Protein 6IXW (pdb70)

Solvent-accessible surface area: 46105 Å² total; per-residue (Å²): 208,107,89,16,5,0,0,0,6,24,15,37,7,60,0,19,0,4,7,62,94,109,99,96,9,52,5,24,0,0,11,9,88,16,126,118,94,144,181,131,98,46,38,61,26,0,4,0,39,15,56,27,100,180,175,69,100,93,53,13,3,0,0,35,1,0,27,88,37,128,77,41,14,37,10,30,124,10,124,78,113,22,60,16,87,39,0,72,7,0,1,1,0,0,0,1,13,2,18,35,116,122,55,72,148,74,16,107,18,2,0,0,2,5,12,21,26,94,24,24,161,166,29,92,115,36,6,18,67,7,0,103,92,7,91,30,30,0,73,2,55,65,53,147,52,49,36,104,1,98,7,91,98,86,17,8,23,17,49,45,16,1,26,6,1,5,74,4,99,115,3,16,67,58,84,50,12,60,68,113,104,24,15,4,0,0,1,14,0,20,26,36,24,0,3,0,0,0,13,121,4,53,135,98,81,102,47,66,76,34,130,142,12,6,16,7,9,94,53,27,0,22,25,47,1,28,45,70,0,15,109,16,1,34,100,55,24,194,104,79,16,151,14,63,21,50,51,10,20,36,0,8,115,86,0,24,10,28,28,158,32,81,35,19,62,11,78,166,50,0,64,139,10,38,42,66,4,0,19,58,0,1,52,98,0,51,64,58,2,52,137,65,36,135,46,9,43,5,0,1,0,0,6,21,2,0,94,57,0,55,82,29,0,55,8,8,41,44,93,45,11,75,56,3,112,56,16,34,18,0,6,0,14,0,4,6,43,49,2,109,151,164,174,58,10,5,1,0,0,9,23,16,30,9,59,0,17,0,6,3,60,92,112,106,98,7,54,4,24,0,0,10,8,86,17,132,120,100,149,160,124,98,45,36,64,34,0,2,0,39,17,59,28,119,187,173,70,84,92,47,20,2,0,0,36,0,0,22,76,37,127,70,44,10,46,8,39,131,18,100,73,100,17,62,15,81,40,0,85,6,0,0,1,0,0,1,2,14,2,17,29,118,128,29,75,145,121,32,71,16,0,1,0,3,3,15,18,22,84,15,16,149,144,26,91,119,34,4,12,62,10,0,118,106,9,111,38,47,0,82,1,39,60,65,149,48,58,34,93,1,96,13,82,102,100,14,6,14,23,53,47,14,2,40,10,2,0,30,0,150,115,5,7,90,36,92,47,10,42,70,125,97,24,24,0,0,1,0,16,0,20,23,36,22,0,2,0,1,0,20,78,0,49,155,94,82,99,59,55,74,45,124,149,19,3,22,7,13,92,66,23,0,25,21,44,1,26,52,65,0,14,133,15,0,38,126,76,15,228,86,43,26,132,7,69,26,43,51,8,22,40,0,12,105,85,0,32,8,24,30,138,29,57,34,16,65,6,80,170,55,0,68,138,10,32,47,65,3,0,20,50,0,0,59,102,0,53,64,53,3,47,136,56,39,136,52,7,39,8,0,0,0,0,5,22,1,0,97,55,0,50,87,26,0,35,5,14,49,38,92,59,12,78,63,4,101,47,14,34,18,0,5,0,13,1,6,9,54,66,0,105,150,130,148,77,10,6,0,0,0,7,25,19,40,12,66,0,20,0,1,4,57,96,98,107,94,11,53,3,21,1,0,10,8,83,18,127,131,95,153,163,120,91,50,35,62,26,0,4,0,41,10,60,26,114,185,180,78,86,91,54,17,2,0,0,38,2,0,24,86,30,125,66,44,13,34,9,40,121,21,63,118,95,28,76,4,94,30,0,49,6,0,2,1,0,0,0,2,14,2,18,45,122,130,44,70,154,101,19,87,13,1,0,0,4,6,14,18,21,80,24,19,147,143,46,95,125,43,5,20,66,8,0,92,91,2,109,20,37,0,82,0,44,71,63,151,53,54,40,114,1,88,9,102,98,84,12,10,20,22,43,40,18,1,33,12,1,3,55,0,130,104,3,17,105,47,77,71,15,44,93,101,117,22,22,3,0,0,0,13,0,22,24,23,31,0,1,0,0,0,11,108,7,45,126,97,103,93,57,64,76,26,114,148,15,6,15,6,12,90,46,41,0,23,21,45,1,27,39,66,0,18,115,18,2,27,116,84,25,242,118,44,20,154,18,58,12,46,54,8,21,26,0,7,102,48,0,27,10,28,26,153,31,87,33,26,59,15,89,162,48,0,65,140,10,35,48,67,3,0,23,53,0,0,53,97,0,52,64,52,2,51,134,65,40,128,53,8,37,15,0,0,0,0,6,25,2,0,86,62,0,50,88,33,0,56,11,10,41,48,103,52,7,69,62,3,101,46,14,40,19,0,7,0,6,0,6,8,52,50,0,104,138,121

Sequence (1024 aa):
MNKYTIAIDLGYGQIKGINQDNKRVIFPSIISSGKDRSDDNIVDNIHVKILDEYFNEKEYFVGELAKRQPSNSSFINRDNKINSEENKVLLATALGLLIPNDLPNDTKIHIVTGLPLEHFIKQKQALNDMLKDFEHTIKFVDHNFSRNIKFEESNITLFPQGAGAIFSKINNDISSLLIKETFIGLIDVGFKTTDIVVFRINKDKEPVFEQEMSATLDGLGMINIYNTMDKAFTDNSRDGSKLNTEQLMLLCEEGKIFFKGDYIDLKKDLIKARKTLSTNIINKADGLWGDDKNSFNSIMIAGGGGKVLYNHLKLIEPNMCQLIDNPEFANAIGYLEFGKQFNKYTIAIDLGYGQIKGINQDNKRVIFPSIISSGKDRSDDNIVDNIHVKILDEYFNEKEYFVGELAKRQPSNSSFINRDNKINSEENKVLLATALGLLIPNDLPNDTKIHIVTGLPLEHFIKQKQALNDMLKDFEHTIKFVDHNFSRNIKFEESNITLFPQGAGAIFSKINNDISSLLIKETFIGLIDVGFKTTDIVVFRINKDKEPVFEQEMSATLDGLGMINIYNTMDKAFTDNSRDGSKLNTEQLMLLCEEGKIFFKGDYIDLKKDLIKARKTLSTNIINKADGLWGDDKNSFNSIMIAGGGGKVLYNHLKLIEPNMCQLIDNPEFANAIGYLEFGKQFNKYTIAIDLGYGQIKGINQDNKRVIFPSIISSGKDRSDDNIVDNIHVKILDEYFNEKEYFVGELAKRQPSNSSFINRDNKINSEENKVLLATALGLLIPNDLPNDTKIHIVTGLPLEHFIKQKQALNDMLKDFEHTIKFVDHNFSRNIKFEESNITLFPQGAGAIFSKINNDISSLLIKETFIGLIDVGFKTTDIVVFRINKDKEPVFEQEMSATLDGLGMINIYNTMDKAFTDNSRDGSKLNTEQLMLLCEEGKIFFKGDYIDLKKDLIKARKTLSTNIINKADGLWGDDKNSFNSIMIAGGGGKVLYNHLKLIEPNMCQLIDNPEFANAIGYLEFGKQF

CATH classification: 3.30.420.40

Nearest PDB structures (foldseek):
  6ixw-assembly3_A  TM=9.991E-01  e=2.383E-67  Clostridium botulinum Prevot_594
  6izr-assembly1_b  TM=9.748E-01  e=3.249E-60  Clostridium botulinum Prevot_594
  2fsj-assembly1_A  TM=8.139E-01  e=1.173E-21  Thermoplasma acidophilum DSM 1728
  2fsk-assembly2_B  TM=7.586E-01  e=2.692E-21  Thermoplasma acidophilum DSM 1728
  2fsk-assembly1_A  TM=7.732E-01  e=7.828E-21  Thermoplasma acidophilum DSM 1728

Radius of gyration: 34.46 Å; Cα contacts (8 Å, |Δi|>4): 2131; chains: 3; bounding box: 95×96×55 Å

B-factor: mean 60.31, std 29.36, range [3.42, 192.89]

Foldseek 3Di:
DAEWEKFWEDALFKIWIATPVGDIDIFGLKKAFADDPVVPDVQLVQWKWKQAPVRDTTTMDGGNVQLPDPDMQDSLPHPDDLDDPSCVVSVVVRVFVHDDDDDDPPYYYQYFYEDAAVCGVVCVVVNLVNLQRQFMKMGRPVPPDIHTRHDDRVSYYYDHFDPLLVVDVPLDPLVQQQDAQFKEWEWEAGAQKIWIWMWTQHRVSDTHTDVQLIDIGRHFHNSQLLVQVQVVVCVVVVPNDGDRSSQSVVCLVQNWDCDPNDTGHPNVSSVVSLLVSLVVSLVSNCVRQPVSVVRHQEHEYAAPSCVVNVVNNCVSPPVHYYYGPHRRCSRSSSSNVVSVVD/DAWEKEWEDALFKIWIATPVRDIDMFGLKKAADDDPVVDDVQLVFWKWKADPVRDIGTMDGGNVQLPDPDMQDRLPHDPDCQDPSNVVSVQSRVVVHVDPPDPLVHHYAYFYEDEAVVGVVCVVVNLVSLQPQFMKMGRVVPPDIHTHHDDSVRYHYDHFDPLLACFVPQDPNVVQQDAFFKEWEWAAEQQKIWTWMWTAHNVRDTDTPPQLIDIGGRAHNVLLLVQLQVVVLVVDPVSDGDRSSQSVVCQPQNWDDDDNDTGHGNVVNVVSLLVSLVVSLVSSPVSCDVSVVRHQEYEYAHPSCVVNVVNNCVSPPVHYYYGPHRNCSRSSSSCVVVVVD/DEWEKEWEDDLAKTWIATLVRDIDIFGLKKAAADDDPVDDCQLVQWKWKQDPVRDTGTMDGGNVQLPDQDMCASLPHDPDLQDPSVLVSVQSRCFVHDDQDDPPVYAYAYEYEDAQVCGVVCVVVNLVSLQPDWIKMGRPVPPGIDTDHDHSVRYDYDHFDPLLLCDPVQHVNVVQQDAQFKEWEWQAEAQKIWIWMWHQHPVSDTHTDPQLIDMGRGQHNVQLLVQLQVVVLVVDPVSDGDGRSQSVVCLVQVWGCDPNDIGHRNVSSVVSLLVSLVVSLVSNCVRQPVSVVRHQAYEYAHPSCVVNVVNNCVSPVVHYDYTDHRHCSRSSSSNVVSVVD

Structure (mmCIF, N/CA/C/O backbone):
data_6IXW
#
_entry.id   6IXW
#
_cell.length_a   164.153
_cell.length_b   93.922
_cell.length_c   114.699
_cell.angle_alpha   90.000
_cell.angle_beta   131.550
_cell.angle_gamma   90.000
#
_symmetry.space_group_name_H-M   'C 1 2 1'
#
loop_
_entity.id
_entity.type
_entity.pdbx_description
1 polymer 'pCBH ParM'
2 non-polymer "ADENOSINE-5'-DIPHOSPHATE"
3 non-polymer 'MAGNESIUM ION'
#
loop_
_atom_site.group_PDB
_atom_site.id
_atom_site.type_symbol
_atom_site.label_atom_id
_atom_site.label_alt_id
_atom_site.label_comp_id
_atom_site.label_asym_id
_atom_site.label_entity_id
_atom_site.label_seq_id
_atom_site.pdbx_PDB_ins_code
_atom_site.Cartn_x
_atom_site.Cartn_y
_atom_site.Cartn_z
_atom_site.occupancy
_atom_site.B_iso_or_equiv
_atom_site.auth_seq_id
_atom_site.auth_comp_id
_atom_site.auth_asym_id
_atom_site.auth_atom_id
_atom_site.pdbx_PDB_model_num
ATOM 1 N N . MET A 1 3 ? -42.447 18.263 -6.285 1.00 113.11 1 MET C N 1
ATOM 2 C CA . MET A 1 3 ? -42.463 19.034 -5.045 1.00 121.83 1 MET C CA 1
ATOM 3 C C . MET A 1 3 ? -41.262 18.672 -4.162 1.00 128.80 1 MET C C 1
ATOM 4 O O . MET A 1 3 ? -41.401 17.916 -3.198 1.00 111.57 1 MET C O 1
ATOM 9 N N . ASN A 1 4 ? -40.088 19.213 -4.488 1.00 112.82 2 ASN C N 1
ATOM 10 C CA . ASN A 1 4 ? -38.873 18.874 -3.760 1.00 78.95 2 ASN C CA 1
ATOM 11 C C . ASN A 1 4 ? -38.934 19.421 -2.331 1.00 85.90 2 ASN C C 1
ATOM 12 O O . ASN A 1 4 ? -39.888 20.106 -1.937 1.00 84.97 2 ASN C O 1
ATOM 17 N N . LYS A 1 5 ? -37.895 19.106 -1.547 1.00 85.68 3 LYS C N 1
ATOM 18 C CA . LYS A 1 5 ? -37.739 19.651 -0.200 1.00 59.65 3 LYS C CA 1
ATOM 19 C C . LYS A 1 5 ? -36.271 19.769 0.177 1.00 79.30 3 LYS C C 1
ATOM 20 O O . LYS A 1 5 ? -35.470 18.874 -0.111 1.00 44.75 3 LYS C O 1
ATOM 26 N N . TYR A 1 6 ? -35.947 20.869 0.859 1.00 79.55 4 TYR C N 1
ATOM 27 C CA . TYR A 1 6 ? -34.588 21.211 1.261 1.00 62.43 4 TYR C CA 1
ATOM 28 C C . TYR A 1 6 ? -34.371 20.796 2.707 1.00 70.76 4 TYR C C 1
ATOM 29 O O . TYR A 1 6 ? -35.208 21.082 3.570 1.00 92.37 4 TYR C O 1
ATOM 38 N N . THR A 1 7 ? -33.249 20.140 2.976 1.00 41.38 5 THR C N 1
ATOM 39 C CA . THR A 1 7 ? -33.038 19.496 4.265 1.00 45.88 5 THR C CA 1
ATOM 40 C C . THR A 1 7 ? -31.922 20.214 5.027 1.00 48.54 5 THR C C 1
ATOM 41 O O . THR A 1 7 ? -30.792 20.346 4.535 1.00 42.12 5 THR C O 1
ATOM 45 N N . ILE A 1 8 ? -32.265 20.700 6.217 1.00 47.78 6 ILE C N 1
ATOM 46 C CA . ILE A 1 8 ? -31.349 21.361 7.140 1.00 39.20 6 ILE C CA 1
ATOM 47 C C . ILE A 1 8 ? -31.342 20.531 8.411 1.00 46.28 6 ILE C C 1
ATOM 48 O O . ILE A 1 8 ? -32.391 20.353 9.052 1.00 43.52 6 ILE C O 1
ATOM 53 N N . ALA A 1 9 ? -30.177 20.028 8.781 1.00 61.55 7 ALA C N 1
ATOM 54 C CA . ALA A 1 9 ? -30.029 19.251 10.003 1.00 43.85 7 ALA C CA 1
ATOM 55 C C . ALA A 1 9 ? -29.499 20.158 11.099 1.00 38.49 7 ALA C C 1
ATOM 56 O O . ALA A 1 9 ? -28.459 20.794 10.919 1.00 36.52 7 ALA C O 1
ATOM 58 N N . ILE A 1 10 ? -30.189 20.201 12.235 1.00 42.67 8 ILE C N 1
ATOM 59 C CA . ILE A 1 10 ? -29.816 21.077 13.339 1.00 29.83 8 ILE C CA 1
ATOM 60 C C . ILE A 1 10 ? -29.794 20.287 14.667 1.00 44.56 8 ILE C C 1
ATOM 61 O O . ILE A 1 10 ? -30.829 19.768 15.109 1.00 28.71 8 ILE C O 1
ATOM 66 N N . ASP A 1 11 ? -28.602 20.176 15.284 1.00 41.84 9 ASP C N 1
ATOM 67 C CA . ASP A 1 11 ? -28.377 19.563 16.606 1.00 19.97 9 ASP C CA 1
ATOM 68 C C . ASP A 1 11 ? -28.517 20.613 17.695 1.00 32.61 9 ASP C C 1
ATOM 69 O O . ASP A 1 11 ? -27.670 21.503 17.793 1.00 38.78 9 ASP C O 1
ATOM 74 N N . LEU A 1 12 ? -29.521 20.521 18.558 1.00 44.38 10 LEU C N 1
ATOM 75 C CA . LEU A 1 12 ? -29.652 21.609 19.521 1.00 29.97 10 LEU C CA 1
ATOM 76 C C . LEU A 1 12 ? -29.050 21.199 20.853 1.00 41.89 10 LEU C C 1
ATOM 77 O O . LEU A 1 12 ? -29.438 20.179 21.434 1.00 88.24 10 LEU C O 1
ATOM 82 N N . GLY A 1 13 ? -28.117 22.016 21.341 1.00 48.95 11 GLY C N 1
ATOM 83 C CA . GLY A 1 13 ? -27.410 21.712 22.561 1.00 36.53 11 GLY C CA 1
ATOM 84 C C . GLY A 1 13 ? -27.573 22.832 23.579 1.00 51.22 11 GLY C C 1
ATOM 85 O O . GLY A 1 13 ? -27.888 23.979 23.235 1.00 49.88 11 GLY C O 1
ATOM 86 N N . TYR A 1 14 ? -27.382 22.460 24.849 1.00 19.85 12 TYR C N 1
ATOM 87 C CA . TYR A 1 14 ? -27.339 23.463 25.913 1.00 43.48 12 TYR C CA 1
ATOM 88 C C . TYR A 1 14 ? -25.967 24.090 26.010 1.00 41.20 12 TYR C C 1
ATOM 89 O O . TYR A 1 14 ? -25.781 25.015 26.804 1.00 47.08 12 TYR C O 1
ATOM 98 N N . GLY A 1 15 ? -25.039 23.640 25.164 1.00 36.09 13 GLY C N 1
ATOM 99 C CA . GLY A 1 15 ? -23.704 24.184 25.088 1.00 32.42 13 GLY C CA 1
ATOM 100 C C . GLY A 1 15 ? -23.356 24.805 23.746 1.00 41.28 13 GLY C C 1
ATOM 101 O O . GLY A 1 15 ? -22.797 25.902 23.713 1.00 41.75 13 GLY C O 1
ATOM 102 N N . GLN A 1 16 ? -23.668 24.134 22.634 1.00 39.12 14 GLN C N 1
ATOM 103 C CA . GLN A 1 16 ? -23.315 24.619 21.301 1.00 22.67 14 GLN C CA 1
ATOM 104 C C . GLN A 1 16 ? -24.427 24.215 20.336 1.00 35.21 14 GLN C C 1
ATOM 105 O O . GLN A 1 16 ? -24.801 23.036 20.296 1.00 55.15 14 GLN C O 1
ATOM 111 N N . ILE A 1 17 ? -24.971 25.171 19.573 1.00 41.85 15 ILE C N 1
ATOM 112 C CA . ILE A 1 17 ? -25.857 24.828 18.457 1.00 34.28 15 ILE C CA 1
ATOM 113 C C . ILE A 1 17 ? -25.017 24.419 17.253 1.00 28.20 15 ILE C C 1
ATOM 114 O O . ILE A 1 17 ? -24.092 25.135 16.846 1.00 33.87 15 ILE C O 1
ATOM 119 N N . LYS A 1 18 ? -25.335 23.271 16.675 1.00 29.40 16 LYS C N 1
ATOM 120 C CA . LYS A 1 18 ? -24.635 22.769 15.510 1.00 30.29 16 LYS C CA 1
ATOM 121 C C . LYS A 1 18 ? -25.628 22.568 14.382 1.00 39.49 16 LYS C C 1
ATOM 122 O O . LYS A 1 18 ? -26.783 22.184 14.608 1.00 26.75 16 LYS C O 1
ATOM 128 N N . GLY A 1 19 ? -25.187 22.862 13.166 1.00 41.22 17 GLY C N 1
ATOM 129 C CA . GLY A 1 19 ? -26.118 22.914 12.058 1.00 23.16 17 GLY C CA 1
ATOM 130 C C . GLY A 1 19 ? -25.438 22.649 10.745 1.00 36.26 17 GLY C C 1
ATOM 131 O O . GLY A 1 19 ? -24.267 22.988 10.554 1.00 44.98 17 GLY C O 1
ATOM 132 N N . ILE A 1 20 ? -26.186 22.042 9.825 1.00 37.81 18 ILE C N 1
ATOM 133 C CA . ILE A 1 20 ? -25.675 21.715 8.502 1.00 36.97 18 ILE C CA 1
ATOM 134 C C . ILE A 1 20 ? -26.848 21.397 7.596 1.00 43.64 18 ILE C C 1
ATOM 135 O O . ILE A 1 20 ? -27.737 20.623 7.965 1.00 37.87 18 ILE C O 1
ATOM 140 N N . ASN A 1 21 ? -26.871 22.012 6.421 1.00 46.28 19 ASN C N 1
ATOM 141 C CA . ASN A 1 21 ? -27.895 21.750 5.428 1.00 42.94 19 ASN C CA 1
ATOM 142 C C . ASN A 1 21 ? -27.326 20.754 4.426 1.00 48.22 19 ASN C C 1
ATOM 143 O O . ASN A 1 21 ? -26.139 20.403 4.468 1.00 48.30 19 ASN C O 1
ATOM 148 N N . GLN A 1 22 ? -28.177 20.334 3.482 1.00 50.63 20 GLN C N 1
ATOM 149 C CA . GLN A 1 22 ? -27.865 19.300 2.497 1.00 49.36 20 GLN C CA 1
ATOM 150 C C . GLN A 1 22 ? -26.823 19.728 1.465 1.00 51.74 20 GLN C C 1
ATOM 151 O O . GLN A 1 22 ? -26.472 18.926 0.595 1.00 69.53 20 GLN C O 1
ATOM 157 N N . ASP A 1 23 ? -26.326 20.959 1.526 1.00 68.51 21 ASP C N 1
ATOM 158 C CA . ASP A 1 23 ? -25.228 21.413 0.684 1.00 46.68 21 ASP C CA 1
ATOM 159 C C . ASP A 1 23 ? -23.895 21.366 1.437 1.00 48.03 21 ASP C C 1
ATOM 160 O O . ASP A 1 23 ? -22.914 21.990 1.007 1.00 67.25 21 ASP C O 1
ATOM 165 N N . ASN A 1 24 ? -23.865 20.646 2.565 1.00 57.36 22 ASN C N 1
ATOM 166 C CA . ASN A 1 24 ? -22.685 20.471 3.429 1.00 47.21 22 ASN C CA 1
ATOM 167 C C . ASN A 1 24 ? -22.069 21.803 3.837 1.00 44.20 22 ASN C C 1
ATOM 168 O O . ASN A 1 24 ? -20.852 21.990 3.810 1.00 59.87 22 ASN C O 1
ATOM 173 N N . LYS A 1 25 ? -22.934 22.724 4.240 1.00 44.58 23 LYS C N 1
ATOM 174 C CA . LYS A 1 25 ? -22.540 23.994 4.834 1.00 50.21 23 LYS C CA 1
ATOM 175 C C . LYS A 1 25 ? -22.889 23.939 6.313 1.00 37.82 23 LYS C C 1
ATOM 176 O O . LYS A 1 25 ? -24.064 23.796 6.679 1.00 46.47 23 LYS C O 1
ATOM 182 N N . ARG A 1 26 ? -21.873 24.036 7.158 1.00 39.58 24 ARG C N 1
ATOM 183 C CA . ARG A 1 26 ? -22.072 23.777 8.567 1.00 30.62 24 ARG C CA 1
ATOM 184 C C . ARG A 1 26 ? -21.856 25.068 9.346 1.00 39.51 24 ARG C C 1
ATOM 185 O O . ARG A 1 26 ? -20.982 25.867 9.004 1.00 48.35 24 ARG C O 1
ATOM 193 N N . VAL A 1 27 ? -22.669 25.294 10.371 1.00 20.79 25 VAL C N 1
ATOM 194 C CA . VAL A 1 27 ? -22.376 26.346 11.333 1.00 46.07 25 VAL C CA 1
ATOM 195 C C . VAL A 1 27 ? -22.417 25.785 12.747 1.00 36.06 25 VAL C C 1
ATOM 196 O O . VAL A 1 27 ? -23.135 24.821 13.044 1.00 28.82 25 VAL C O 1
ATOM 200 N N . ILE A 1 28 ? -21.631 26.401 13.623 1.00 28.77 26 ILE C N 1
ATOM 201 C CA . ILE A 1 28 ? -21.623 26.048 15.032 1.00 25.38 26 ILE C CA 1
ATOM 202 C C . ILE A 1 28 ? -21.295 27.306 15.819 1.00 14.31 26 ILE C C 1
ATOM 203 O O . ILE A 1 28 ? -20.434 28.095 15.423 1.00 45.35 26 ILE C O 1
ATOM 208 N N . PHE A 1 29 ? -21.984 27.477 16.948 1.00 18.38 27 PHE C N 1
ATOM 209 C CA . PHE A 1 29 ? -21.878 28.667 17.780 1.00 26.64 27 PHE C CA 1
ATOM 210 C C . PHE A 1 29 ? -22.364 28.355 19.203 1.00 33.98 27 PHE C C 1
ATOM 211 O O . PHE A 1 29 ? -23.130 27.403 19.406 1.00 27.92 27 PHE C O 1
ATOM 219 N N . PRO A 1 30 ? -21.950 29.138 20.199 1.00 32.98 28 PRO C N 1
ATOM 220 C CA . PRO A 1 30 ? -22.350 28.843 21.578 1.00 31.67 28 PRO C CA 1
ATOM 221 C C . PRO A 1 30 ? -23.840 29.059 21.790 1.00 42.73 28 PRO C C 1
ATOM 222 O O . PRO A 1 30 ? -24.441 29.969 21.220 1.00 43.78 28 PRO C O 1
ATOM 226 N N . SER A 1 31 ? -24.424 28.247 22.670 1.00 40.29 29 SER C N 1
ATOM 227 C CA . SER A 1 31 ? -25.853 28.344 22.988 1.00 29.68 29 SER C CA 1
ATOM 228 C C . SER A 1 31 ? -26.119 29.379 24.093 1.00 55.16 29 SER C C 1
ATOM 229 O O . SER A 1 31 ? -26.668 29.081 25.172 1.00 35.11 29 SER C O 1
ATOM 232 N N . ILE A 1 32 ? -25.732 30.626 23.778 1.00 37.37 30 ILE C N 1
ATOM 233 C CA . ILE A 1 32 ? -25.949 31.805 24.616 1.00 49.88 30 ILE C CA 1
ATOM 234 C C . ILE A 1 32 ? -26.495 32.951 23.774 1.00 34.85 30 ILE C C 1
ATOM 235 O O . ILE A 1 32 ? -25.993 33.232 22.679 1.00 30.75 30 ILE C O 1
ATOM 240 N N . ILE A 1 33 ? -27.534 33.609 24.288 1.00 67.34 31 ILE C N 1
ATOM 241 C CA . ILE A 1 33 ? -28.128 34.755 23.622 1.00 39.74 31 ILE C CA 1
ATOM 242 C C . ILE A 1 33 ? -28.029 35.959 24.551 1.00 40.88 31 ILE C C 1
ATOM 243 O O . ILE A 1 33 ? -27.596 35.853 25.696 1.00 57.68 31 ILE C O 1
ATOM 248 N N . SER A 1 34 ? -28.426 37.119 24.029 1.00 37.61 32 SER C N 1
ATOM 249 C CA . SER A 1 34 ? -28.192 38.396 24.689 1.00 55.98 32 SER C CA 1
ATOM 250 C C . SER A 1 34 ? -28.994 39.460 23.954 1.00 49.41 32 SER C C 1
ATOM 251 O O . SER A 1 34 ? -29.091 39.424 22.724 1.00 62.84 32 SER C O 1
ATOM 254 N N . SER A 1 35 ? -29.583 40.388 24.720 1.00 43.20 33 SER C N 1
ATOM 255 C CA . SER A 1 35 ? -30.343 41.467 24.097 1.00 61.10 33 SER C CA 1
ATOM 256 C C . SER A 1 35 ? -29.439 42.281 23.183 1.00 54.59 33 SER C C 1
ATOM 257 O O . SER A 1 35 ? -28.307 42.628 23.548 1.00 42.66 33 SER C O 1
ATOM 260 N N . GLY A 1 36 ? -29.954 42.567 21.963 1.00 50.99 34 GLY C N 1
ATOM 261 C CA . GLY A 1 36 ? -29.165 43.204 20.932 1.00 50.10 34 GLY C CA 1
ATOM 262 C C . GLY A 1 36 ? -29.229 44.713 21.002 1.00 69.68 34 GLY C C 1
ATOM 263 O O . GLY A 1 36 ? -29.998 45.311 21.764 1.00 78.55 34 GLY C O 1
ATOM 264 N N . LYS A 1 37 ? -28.392 45.341 20.184 1.00 38.78 35 LYS C N 1
ATOM 265 C CA . LYS A 1 37 ? -28.292 46.790 20.201 1.00 50.10 35 LYS C CA 1
ATOM 266 C C . LYS A 1 37 ? -27.658 47.245 18.901 1.00 52.89 35 LYS C C 1
ATOM 267 O O . LYS A 1 37 ? -26.999 46.473 18.209 1.00 62.54 35 LYS C O 1
ATOM 273 N N . ASP A 1 38 ? -27.888 48.507 18.568 1.00 71.69 36 ASP C N 1
ATOM 274 C CA . ASP A 1 38 ? -27.249 49.115 17.409 1.00 43.58 36 ASP C CA 1
ATOM 275 C C . ASP A 1 38 ? -25.728 49.010 17.557 1.00 81.09 36 ASP C C 1
ATOM 276 O O . ASP A 1 38 ? -25.151 49.582 18.484 1.00 77.84 36 ASP C O 1
ATOM 281 N N . ARG A 1 39 ? -25.066 48.266 16.660 1.00 73.38 37 ARG C N 1
ATOM 282 C CA . ARG A 1 39 ? -23.640 47.993 16.860 1.00 69.41 37 ARG C CA 1
ATOM 283 C C . ARG A 1 39 ? -22.754 49.199 16.530 1.00 88.81 37 ARG C C 1
ATOM 284 O O . ARG A 1 39 ? -21.729 49.412 17.193 1.00 119.49 37 ARG C O 1
ATOM 292 N N . SER A 1 40 ? -23.126 50.000 15.529 1.00 84.63 38 SER C N 1
ATOM 293 C CA . SER A 1 40 ? -22.404 51.246 15.198 1.00 105.33 38 SER C CA 1
ATOM 294 C C . SER A 1 40 ? -20.881 51.072 15.117 1.00 83.47 38 SER C C 1
ATOM 295 O O . SER A 1 40 ? -20.384 50.082 14.574 1.00 63.59 38 SER C O 1
ATOM 298 N N . ASP A 1 48 ? -13.632 40.451 5.379 1.00 64.67 46 ASP C N 1
ATOM 299 C CA . ASP A 1 48 ? -13.854 39.008 5.506 1.00 88.60 46 ASP C CA 1
ATOM 300 C C . ASP A 1 48 ? -14.136 38.551 6.949 1.00 145.74 46 ASP C C 1
ATOM 301 O O . ASP A 1 48 ? -13.742 37.443 7.346 1.00 132.31 46 ASP C O 1
ATOM 306 N N . ASP A 1 49 ? -14.804 39.409 7.723 1.00 173.78 47 ASP C N 1
ATOM 307 C CA . ASP A 1 49 ? -15.276 39.017 9.045 1.00 104.46 47 ASP C CA 1
ATOM 308 C C . ASP A 1 49 ? -16.351 37.941 8.898 1.00 96.31 47 ASP C C 1
ATOM 309 O O . ASP A 1 49 ? -17.196 38.017 8.004 1.00 108.66 47 ASP C O 1
ATOM 314 N N . ASN A 1 50 ? -16.302 36.911 9.746 1.00 81.84 48 ASN C N 1
ATOM 315 C CA . ASN A 1 50 ? -17.267 35.819 9.627 1.00 63.98 48 ASN C CA 1
ATOM 316 C C . ASN A 1 50 ? -18.578 36.191 10.297 1.00 69.62 48 ASN C C 1
ATOM 317 O O . ASN A 1 50 ? -18.622 36.924 11.284 1.00 65.61 48 ASN C O 1
ATOM 322 N N . ILE A 1 51 ? -19.668 35.709 9.717 1.00 60.91 49 ILE C N 1
ATOM 323 C CA . ILE A 1 51 ? -20.954 36.205 10.181 1.00 41.65 49 ILE C CA 1
ATOM 324 C C . ILE A 1 51 ? -21.292 35.527 11.491 1.00 46.40 49 ILE C C 1
ATOM 325 O O . ILE A 1 51 ? -22.005 36.088 12.338 1.00 38.26 49 ILE C O 1
ATOM 330 N N . VAL A 1 52 ? -20.756 34.316 11.686 1.00 49.71 50 VAL C N 1
ATOM 331 C CA . VAL A 1 52 ? -21.059 33.482 12.845 1.00 41.06 50 VAL C CA 1
ATOM 332 C C . VAL A 1 52 ? -20.607 34.126 14.149 1.00 48.92 50 VAL C C 1
ATOM 333 O O . VAL A 1 52 ? -21.180 33.831 15.207 1.00 40.26 50 VAL C O 1
ATOM 337 N N . ASP A 1 53 ? -19.586 34.994 14.092 1.00 39.61 51 ASP C N 1
ATOM 338 C CA . ASP A 1 53 ? -19.054 35.718 15.241 1.00 63.91 51 ASP C CA 1
ATOM 339 C C . ASP A 1 53 ? -19.725 37.060 15.440 1.00 40.16 51 ASP C C 1
ATOM 340 O O . ASP A 1 53 ? -19.355 37.796 16.354 1.00 44.12 51 ASP C O 1
ATOM 345 N N . ASN A 1 54 ? -20.716 37.392 14.625 1.00 54.47 52 ASN C N 1
ATOM 346 C CA . ASN A 1 54 ? -21.317 38.714 14.669 1.00 56.92 52 ASN C CA 1
ATOM 347 C C . ASN A 1 54 ? -22.820 38.570 14.451 1.00 22.13 52 ASN C C 1
ATOM 348 O O . ASN A 1 54 ? -23.421 39.235 13.622 1.00 52.04 52 ASN C O 1
ATOM 353 N N . ILE A 1 55 ? -23.458 37.670 15.191 1.00 43.61 53 ILE C N 1
ATOM 354 C CA . ILE A 1 55 ? -24.878 37.409 14.977 1.00 20.88 53 ILE C CA 1
ATOM 355 C C . ILE A 1 55 ? -25.644 38.465 15.765 1.00 27.34 53 ILE C C 1
ATOM 356 O O . ILE A 1 55 ? -25.954 38.297 16.950 1.00 40.12 53 ILE C O 1
ATOM 361 N N . HIS A 1 56 ? -25.911 39.590 15.097 1.00 55.00 54 HIS C N 1
ATOM 362 C CA . HIS A 1 56 ? -26.865 40.601 15.533 1.00 37.08 54 HIS C CA 1
ATOM 363 C C . HIS A 1 56 ? -28.146 40.351 14.752 1.00 27.85 54 HIS C C 1
ATOM 364 O O . HIS A 1 56 ? -28.126 40.364 13.518 1.00 38.91 54 HIS C O 1
ATOM 371 N N . VAL A 1 57 ? -29.256 40.105 15.449 1.00 37.46 55 VAL C N 1
ATOM 372 C CA . VAL A 1 57 ? -30.405 39.542 14.768 1.00 40.42 55 VAL C CA 1
ATOM 373 C C . VAL A 1 57 ? -31.682 40.074 15.416 1.00 32.28 55 VAL C C 1
ATOM 374 O O . VAL A 1 57 ? -31.678 40.544 16.554 1.00 45.67 55 VAL C O 1
ATOM 378 N N . LYS A 1 58 ? -32.774 40.062 14.644 1.00 30.55 56 LYS C N 1
ATOM 379 C CA . LYS A 1 58 ? -34.098 40.454 15.109 1.00 21.30 56 LYS C CA 1
ATOM 380 C C . LYS A 1 58 ? -35.097 39.424 14.635 1.00 40.72 56 LYS C C 1
ATOM 381 O O . LYS A 1 58 ? -34.943 38.855 13.552 1.00 57.46 56 LYS C O 1
ATOM 387 N N . ILE A 1 59 ? -36.118 39.182 15.454 1.00 25.81 57 ILE C N 1
ATOM 388 C CA . ILE A 1 59 ? -37.141 38.183 15.156 1.00 35.13 57 ILE C CA 1
ATOM 389 C C . ILE A 1 59 ? -38.512 38.852 15.180 1.00 65.58 57 ILE C C 1
ATOM 390 O O . ILE A 1 59 ? -38.903 39.452 16.191 1.00 61.05 57 ILE C O 1
ATOM 395 N N . LEU A 1 60 ? -39.241 38.731 14.070 1.00 59.89 58 LEU C N 1
ATOM 396 C CA . LEU A 1 60 ? -40.607 39.212 13.931 1.00 53.83 58 LEU C CA 1
ATOM 397 C C . LEU A 1 60 ? -41.582 38.054 14.086 1.00 55.66 58 LEU C C 1
ATOM 398 O O . LEU A 1 60 ? -41.304 36.937 13.643 1.00 62.79 58 LEU C O 1
ATOM 403 N N . ASP A 1 61 ? -42.731 38.323 14.701 1.00 94.92 59 ASP C N 1
ATOM 404 C CA . ASP A 1 61 ? -43.695 37.258 14.964 1.00 109.65 59 ASP C CA 1
ATOM 405 C C . ASP A 1 61 ? -45.091 37.631 14.484 1.00 88.69 59 ASP C C 1
ATOM 406 O O . ASP A 1 61 ? -45.239 38.515 13.633 1.00 86.90 59 ASP C O 1
ATOM 411 N N . GLU A 1 62 ? -46.112 36.927 14.996 1.00 118.22 60 GLU C N 1
ATOM 412 C CA . GLU A 1 62 ? -47.500 37.276 14.692 1.00 108.68 60 GLU C CA 1
ATOM 413 C C . GLU A 1 62 ? -47.924 38.555 15.398 1.00 67.62 60 GLU C C 1
ATOM 414 O O . GLU A 1 62 ? -48.772 39.284 14.876 1.00 69.48 60 GLU C O 1
ATOM 420 N N . TYR A 1 63 ? -47.359 38.840 16.576 1.00 75.06 61 TYR C N 1
ATOM 421 C CA . TYR A 1 63 ? -47.680 40.044 17.342 1.00 80.18 61 TYR C CA 1
ATOM 422 C C . TYR A 1 63 ? -47.039 41.306 16.782 1.00 110.71 61 TYR C C 1
ATOM 423 O O . TYR A 1 63 ? -47.285 42.391 17.330 1.00 102.33 61 TYR C O 1
ATOM 432 N N . PHE A 1 64 ? -46.238 41.183 15.718 1.00 94.40 62 PHE C N 1
ATOM 433 C CA . PHE A 1 64 ? -45.408 42.267 15.186 1.00 81.44 62 PHE C CA 1
ATOM 434 C C . PHE A 1 64 ? -44.402 42.750 16.224 1.00 79.98 62 PHE C C 1
ATOM 435 O O . PHE A 1 64 ? -44.048 43.929 16.256 1.00 67.24 62 PHE C O 1
ATOM 443 N N . ASN A 1 65 ? -43.975 41.845 17.104 1.00 88.61 63 ASN C N 1
ATOM 444 C CA . ASN A 1 65 ? -42.805 42.080 17.935 1.00 82.28 63 ASN C CA 1
ATOM 445 C C . ASN A 1 65 ? -41.546 41.875 17.120 1.00 70.25 63 ASN C C 1
ATOM 446 O O . ASN A 1 65 ? -41.369 40.826 16.489 1.00 84.20 63 ASN C O 1
ATOM 451 N N . GLU A 1 66 ? -40.678 42.879 17.124 1.00 100.83 64 GLU C N 1
ATOM 452 C CA . GLU A 1 66 ? -39.294 42.671 16.738 1.00 87.14 64 GLU C CA 1
ATOM 453 C C . GLU A 1 66 ? -38.526 42.651 18.056 1.00 67.04 64 GLU C C 1
ATOM 454 O O . GLU A 1 66 ? -38.458 43.654 18.776 1.00 80.29 64 GLU C O 1
ATOM 460 N N . LYS A 1 67 ? -38.031 41.462 18.399 1.00 52.57 65 LYS C N 1
ATOM 461 C CA . LYS A 1 67 ? -37.142 41.236 19.527 1.00 46.43 65 LYS C CA 1
ATOM 462 C C . LYS A 1 67 ? -35.703 41.180 19.032 1.00 54.28 65 LYS C C 1
ATOM 463 O O . LYS A 1 67 ? -35.393 40.462 18.070 1.00 41.59 65 LYS C O 1
ATOM 469 N N . GLU A 1 68 ? -34.831 41.944 19.680 1.00 57.28 66 GLU C N 1
ATOM 470 C CA . GLU A 1 68 ? -33.461 42.120 19.214 1.00 32.09 66 GLU C CA 1
ATOM 471 C C . GLU A 1 68 ? -32.517 41.311 20.073 1.00 41.87 66 GLU C C 1
ATOM 472 O O . GLU A 1 68 ? -32.607 41.331 21.301 1.00 55.36 66 GLU C O 1
ATOM 478 N N . TYR A 1 69 ? -31.601 40.617 19.417 1.00 56.65 67 TYR C N 1
ATOM 479 C CA . TYR A 1 69 ? -30.746 39.689 20.115 1.00 26.77 67 TYR C CA 1
ATOM 480 C C . TYR A 1 69 ? -29.354 39.739 19.528 1.00 26.89 67 TYR C C 1
ATOM 481 O O . TYR A 1 69 ? -29.171 39.997 18.335 1.00 28.25 67 TYR C O 1
ATOM 490 N N . PHE A 1 70 ? -28.382 39.482 20.392 1.00 66.05 68 PHE C N 1
ATOM 491 C CA . PHE A 1 70 ? -27.089 38.956 19.994 1.00 36.95 68 PHE C CA 1
ATOM 492 C C . PHE A 1 70 ? -27.067 37.493 20.388 1.00 28.56 68 PHE C C 1
ATOM 493 O O . PHE A 1 70 ? -27.608 37.111 21.426 1.00 60.44 68 PHE C O 1
ATOM 501 N N . VAL A 1 71 ? -26.457 36.676 19.566 1.00 22.31 69 VAL C N 1
ATOM 502 C CA . VAL A 1 71 ? -26.376 35.255 19.862 1.00 40.30 69 VAL C CA 1
ATOM 503 C C . VAL A 1 71 ? -25.042 34.712 19.363 1.00 41.30 69 VAL C C 1
ATOM 504 O O . VAL A 1 71 ? -24.530 35.121 18.314 1.00 40.54 69 VAL C O 1
ATOM 508 N N . GLY A 1 72 ? -24.456 33.829 20.156 1.00 15.94 70 GLY C N 1
ATOM 509 C CA . GLY A 1 72 ? -23.245 33.144 19.763 1.00 33.11 70 GLY C CA 1
ATOM 510 C C . GLY A 1 72 ? -22.023 33.740 20.413 1.00 41.54 70 GLY C C 1
ATOM 511 O O . GLY A 1 72 ? -22.059 34.148 21.583 1.00 29.57 70 GLY C O 1
ATOM 512 N N . GLU A 1 73 ? -20.929 33.803 19.657 1.00 57.77 71 GLU C N 1
ATOM 513 C CA . GLU A 1 73 ? -19.757 34.490 20.177 1.00 34.96 71 GLU C CA 1
ATOM 514 C C . GLU A 1 73 ? -20.093 35.932 20.559 1.00 40.30 71 GLU C C 1
ATOM 515 O O . GLU A 1 73 ? -19.638 36.423 21.598 1.00 65.57 71 GLU C O 1
ATOM 521 N N . LEU A 1 74 ? -20.924 36.611 19.761 1.00 46.55 72 LEU C N 1
ATOM 522 C CA . LEU A 1 74 ? -21.196 38.022 20.039 1.00 47.43 72 LEU C CA 1
ATOM 523 C C . LEU A 1 74 ? -21.864 38.195 21.401 1.00 31.69 72 LEU C C 1
ATOM 524 O O . LEU A 1 74 ? -21.492 39.082 22.183 1.00 46.44 72 LEU C O 1
ATOM 529 N N . ALA A 1 75 ? -22.878 37.366 21.687 1.00 38.07 73 ALA C N 1
ATOM 530 C CA . ALA A 1 75 ? -23.536 37.412 22.986 1.00 36.32 73 ALA C CA 1
ATOM 531 C C . ALA A 1 75 ? -22.589 36.959 24.102 1.00 57.80 73 ALA C C 1
ATOM 532 O O . ALA A 1 75 ? -22.657 37.473 25.228 1.00 52.09 73 ALA C O 1
ATOM 534 N N . LYS A 1 76 ? -21.685 36.016 23.808 1.00 48.20 74 LYS C N 1
ATOM 535 C CA . LYS A 1 76 ? -20.725 35.570 24.816 1.00 42.72 74 LYS C CA 1
ATOM 536 C C . LYS A 1 76 ? -19.925 36.744 25.364 1.00 56.15 74 LYS C C 1
ATOM 537 O O . LYS A 1 76 ? -19.682 36.822 26.576 1.00 49.00 74 LYS C O 1
ATOM 543 N N . ARG A 1 77 ? -19.553 37.691 24.487 1.00 43.43 75 ARG C N 1
ATOM 544 C CA . ARG A 1 77 ? -18.722 38.847 24.832 1.00 50.78 75 ARG C CA 1
ATOM 545 C C . ARG A 1 77 ? -19.491 40.021 25.442 1.00 54.64 75 ARG C C 1
ATOM 546 O O . ARG A 1 77 ? -19.048 41.169 25.339 1.00 62.27 75 ARG C O 1
ATOM 554 N N . GLN A 1 78 ? -20.617 39.754 26.103 1.00 75.71 76 GLN C N 1
ATOM 555 C CA . GLN A 1 78 ? -21.455 40.791 26.690 1.00 52.52 76 GLN C CA 1
ATOM 556 C C . GLN A 1 78 ? -21.520 40.626 28.207 1.00 83.87 76 GLN C C 1
ATOM 557 O O . GLN A 1 78 ? -21.268 39.532 28.730 1.00 101.39 76 GLN C O 1
ATOM 563 N N . PRO A 1 79 ? -21.831 41.711 28.947 1.00 74.66 77 PRO C N 1
ATOM 564 C CA . PRO A 1 79 ? -22.062 41.590 30.398 1.00 62.33 77 PRO C CA 1
ATOM 565 C C . PRO A 1 79 ? -23.334 40.816 30.749 1.00 79.81 77 PRO C C 1
ATOM 566 O O . PRO A 1 79 ? -23.310 39.874 31.554 1.00 78.17 77 PRO C O 1
ATOM 570 N N . SER A 1 80 ? -24.459 41.230 30.175 1.00 51.15 78 SER C N 1
ATOM 571 C CA . SER A 1 80 ? -25.678 40.443 30.273 1.00 70.14 78 SER C CA 1
ATOM 572 C C . SER A 1 80 ? -25.548 39.181 29.420 1.00 82.75 78 SER C C 1
ATOM 573 O O . SER A 1 80 ? -24.914 39.189 28.358 1.00 103.12 78 SER C O 1
ATOM 576 N N . ASN A 1 81 ? -26.146 38.085 29.891 1.00 66.58 79 ASN C N 1
ATOM 577 C CA . ASN A 1 81 ? -25.976 36.827 29.179 1.00 53.61 79 ASN C CA 1
ATOM 578 C C . ASN A 1 81 ? -27.187 35.955 29.424 1.00 57.15 79 ASN C C 1
ATOM 579 O O . ASN A 1 81 ? -27.817 36.034 30.476 1.00 71.02 79 ASN C O 1
ATOM 584 N N . SER A 1 82 ? -27.548 35.181 28.402 1.00 34.92 80 SER C N 1
ATOM 585 C CA . SER A 1 82 ? -28.196 33.906 28.639 1.00 38.46 80 SER C CA 1
ATOM 586 C C . SER A 1 82 ? -27.264 33.140 29.561 1.00 82.54 80 SER C C 1
ATOM 587 O O . SER A 1 82 ? -26.051 33.103 29.346 1.00 94.95 80 SER C O 1
ATOM 590 N N . SER A 1 83 ? -27.808 32.633 30.649 1.00 49.59 81 SER C N 1
ATOM 591 C CA . SER A 1 83 ? -27.039 31.752 31.511 1.00 77.74 81 SER C CA 1
ATOM 592 C C . SER A 1 83 ? -26.401 30.599 30.731 1.00 85.79 81 SER C C 1
ATOM 593 O O . SER A 1 83 ? -26.925 30.133 29.714 1.00 121.44 81 SER C O 1
ATOM 596 N N . PHE A 1 84 ? -25.245 30.147 31.213 1.00 49.88 82 PHE C N 1
ATOM 597 C CA . PHE A 1 84 ? -24.675 28.881 30.770 1.00 80.01 82 PHE C CA 1
ATOM 598 C C . PHE A 1 84 ? -24.858 27.777 31.809 1.00 86.15 82 PHE C C 1
ATOM 599 O O . PHE A 1 84 ? -25.366 26.691 31.507 1.00 57.58 82 PHE C O 1
ATOM 607 N N . ILE A 1 85 ? -24.398 28.026 33.027 1.00 93.08 83 ILE C N 1
ATOM 608 C CA . ILE A 1 85 ? -24.645 27.081 34.106 1.00 67.22 83 ILE C CA 1
ATOM 609 C C . ILE A 1 85 ? -26.122 27.068 34.470 1.00 99.35 83 ILE C C 1
ATOM 610 O O . ILE A 1 85 ? -26.762 26.009 34.512 1.00 114.37 83 ILE C O 1
ATOM 615 N N . ASN A 1 86 ? -26.691 28.251 34.687 1.00 97.97 84 ASN C N 1
ATOM 616 C CA . ASN A 1 86 ? -27.985 28.440 35.346 1.00 117.52 84 ASN C CA 1
ATOM 617 C C . ASN A 1 86 ? -29.112 28.685 34.348 1.00 129.18 84 ASN C C 1
ATOM 618 O O . ASN A 1 86 ? -29.955 29.565 34.534 1.00 85.42 84 ASN C O 1
ATOM 623 N N . ARG A 1 87 ? -29.104 27.918 33.258 1.00 156.98 85 ARG C N 1
ATOM 624 C CA . ARG A 1 87 ? -30.187 27.895 32.280 1.00 70.30 85 ARG C CA 1
ATOM 625 C C . ARG A 1 87 ? -31.089 26.698 32.549 1.00 77.38 85 ARG C C 1
ATOM 626 O O . ARG A 1 87 ? -30.695 25.547 32.320 1.00 122.80 85 ARG C O 1
ATOM 634 N N . ASP A 1 88 ? -32.282 26.994 33.070 1.00 108.68 86 ASP C N 1
ATOM 635 C CA . ASP A 1 88 ? -33.275 25.985 33.413 1.00 111.08 86 ASP C CA 1
ATOM 636 C C . ASP A 1 88 ? -33.567 25.110 32.196 1.00 74.89 86 ASP C C 1
ATOM 637 O O . ASP A 1 88 ? -33.733 25.609 31.082 1.00 84.96 86 ASP C O 1
ATOM 642 N N . ASN A 1 89 ? -33.638 23.797 32.408 1.00 80.68 87 ASN C N 1
ATOM 643 C CA . ASN A 1 89 ? -33.799 22.869 31.294 1.00 97.35 87 ASN C CA 1
ATOM 644 C C . ASN A 1 89 ? -35.253 22.922 30.822 1.00 91.39 87 ASN C C 1
ATOM 645 O O . ASN A 1 89 ? -36.174 22.544 31.553 1.00 101.67 87 ASN C O 1
ATOM 650 N N . LYS A 1 90 ? -35.460 23.430 29.610 1.00 84.94 88 LYS C N 1
ATOM 651 C CA . LYS A 1 90 ? -36.785 23.554 29.020 1.00 49.49 88 LYS C CA 1
ATOM 652 C C . LYS A 1 90 ? -36.630 23.374 27.524 1.00 45.20 88 LYS C C 1
ATOM 653 O O . LYS A 1 90 ? -35.747 23.976 26.904 1.00 91.94 88 LYS C O 1
ATOM 659 N N . ILE A 1 91 ? -37.520 22.580 26.945 1.00 57.26 89 ILE C N 1
ATOM 660 C CA . ILE A 1 91 ? -37.349 22.201 25.552 1.00 90.04 89 ILE C CA 1
ATOM 661 C C . ILE A 1 91 ? -37.793 23.326 24.613 1.00 71.73 89 ILE C C 1
ATOM 662 O O . ILE A 1 91 ? -37.118 23.619 23.620 1.00 79.35 89 ILE C O 1
ATOM 667 N N . ASN A 1 92 ? -38.900 24.004 24.904 1.00 75.71 90 ASN C N 1
ATOM 668 C CA . ASN A 1 92 ? -39.289 25.173 24.119 1.00 68.48 90 ASN C CA 1
ATOM 669 C C . ASN A 1 92 ? -39.224 26.382 25.035 1.00 68.39 90 ASN C C 1
ATOM 670 O O . ASN A 1 92 ? -40.027 26.510 25.960 1.00 61.67 90 ASN C O 1
ATOM 675 N N . SER A 1 93 ? -38.261 27.251 24.793 1.00 49.92 91 SER C N 1
ATOM 676 C CA . SER A 1 93 ? -38.103 28.474 25.557 1.00 41.99 91 SER C CA 1
ATOM 677 C C . SER A 1 93 ? -37.769 29.600 24.595 1.00 40.39 91 SER C C 1
ATOM 678 O O . SER A 1 93 ? -37.666 29.401 23.381 1.00 57.19 91 SER C O 1
ATOM 681 N N . GLU A 1 94 ? -37.627 30.804 25.136 1.00 46.59 92 GLU C N 1
ATOM 682 C CA . GLU A 1 94 ? -37.253 31.919 24.274 1.00 42.46 92 GLU C CA 1
ATOM 683 C C . GLU A 1 94 ? -35.904 31.655 23.626 1.00 62.30 92 GLU C C 1
ATOM 684 O O . GLU A 1 94 ? -35.732 31.838 22.415 1.00 64.27 92 GLU C O 1
ATOM 690 N N . GLU A 1 95 ? -34.950 31.165 24.415 1.00 63.00 93 GLU C N 1
ATOM 691 C CA . GLU A 1 95 ? -33.593 31.009 23.910 1.00 55.19 93 GLU C CA 1
ATOM 692 C C . GLU A 1 95 ? -33.484 29.852 22.930 1.00 58.85 93 GLU C C 1
ATOM 693 O O . GLU A 1 95 ? -32.812 29.987 21.904 1.00 66.95 93 GLU C O 1
ATOM 699 N N . ASN A 1 96 ? -34.144 28.718 23.184 1.00 39.78 94 ASN C N 1
ATOM 700 C CA . ASN A 1 96 ? -34.102 27.688 22.136 1.00 59.24 94 ASN C CA 1
ATOM 701 C C . ASN A 1 96 ? -34.827 28.133 20.873 1.00 35.70 94 ASN C C 1
ATOM 702 O O . ASN A 1 96 ? -34.506 27.650 19.785 1.00 76.95 94 ASN C O 1
ATOM 707 N N . LYS A 1 97 ? -35.766 29.073 20.965 1.00 56.29 95 LYS C N 1
ATOM 708 C CA . LYS A 1 97 ? -36.381 29.562 19.729 1.00 62.78 95 LYS C CA 1
ATOM 709 C C . LYS A 1 97 ? -35.434 30.474 18.949 1.00 51.65 95 LYS C C 1
ATOM 710 O O . LYS A 1 97 ? -35.273 30.324 17.728 1.00 43.64 95 LYS C O 1
ATOM 716 N N . VAL A 1 98 ? -34.787 31.415 19.640 1.00 38.82 96 VAL C N 1
ATOM 717 C CA . VAL A 1 98 ? -33.785 32.266 18.994 1.00 33.03 96 VAL C CA 1
ATOM 718 C C . VAL A 1 98 ? -32.645 31.422 18.444 1.00 37.00 96 VAL C C 1
ATOM 719 O O . VAL A 1 98 ? -32.185 31.637 17.318 1.00 42.02 96 VAL C O 1
ATOM 723 N N . LEU A 1 99 ? -32.162 30.457 19.240 1.00 41.52 97 LEU C N 1
ATOM 724 C CA . LEU A 1 99 ? -31.027 29.642 18.809 1.00 46.25 97 LEU C CA 1
ATOM 725 C C . LEU A 1 99 ? -31.434 28.738 17.658 1.00 41.52 97 LEU C C 1
ATOM 726 O O . LEU A 1 99 ? -30.654 28.517 16.726 1.00 50.44 97 LEU C O 1
ATOM 731 N N . LEU A 1 100 ? -32.662 28.231 17.684 1.00 35.41 98 LEU C N 1
ATOM 732 C CA . LEU A 1 100 ? -33.095 27.397 16.577 1.00 42.57 98 LEU C CA 1
ATOM 733 C C . LEU A 1 100 ? -33.292 28.237 15.322 1.00 39.70 98 LEU C C 1
ATOM 734 O O . LEU A 1 100 ? -32.890 27.832 14.228 1.00 45.75 98 LEU C O 1
ATOM 739 N N . ALA A 1 101 ? -33.871 29.426 15.465 1.00 44.59 99 ALA C N 1
ATOM 740 C CA . ALA A 1 101 ? -34.091 30.285 14.304 1.00 40.21 99 ALA C CA 1
ATOM 741 C C . ALA A 1 101 ? -32.802 30.909 13.785 1.00 49.16 99 ALA C C 1
ATOM 742 O O . ALA A 1 101 ? -32.723 31.233 12.594 1.00 60.43 99 ALA C O 1
ATOM 744 N N . THR A 1 102 ? -31.805 31.119 14.654 1.00 38.52 100 THR C N 1
ATOM 745 C CA . THR A 1 102 ? -30.513 31.602 14.174 1.00 22.54 100 THR C CA 1
ATOM 746 C C . THR A 1 102 ? -29.761 30.519 13.409 1.00 39.94 100 THR C C 1
ATOM 747 O O . THR A 1 102 ? -29.103 30.806 12.396 1.00 35.49 100 THR C O 1
ATOM 751 N N . ALA A 1 103 ? -29.853 29.266 13.855 1.00 36.74 101 ALA C N 1
ATOM 752 C CA . ALA A 1 103 ? -29.198 28.205 13.101 1.00 40.28 101 ALA C CA 1
ATOM 753 C C . ALA A 1 103 ? -29.882 28.002 11.753 1.00 30.12 101 ALA C C 1
ATOM 754 O O . ALA A 1 103 ? -29.206 27.848 10.727 1.00 30.57 101 ALA C O 1
ATOM 756 N N . LEU A 1 104 ? -31.217 28.035 11.728 1.00 36.10 102 LEU C N 1
ATOM 757 C CA . LEU A 1 104 ? -31.944 27.955 10.463 1.00 39.58 102 LEU C CA 1
ATOM 758 C C . LEU A 1 104 ? -31.591 29.130 9.547 1.00 41.76 102 LEU C C 1
ATOM 759 O O . LEU A 1 104 ? -31.116 28.936 8.420 1.00 52.62 102 LEU C O 1
ATOM 764 N N . GLY A 1 105 ? -31.827 30.362 10.016 1.00 36.88 103 GLY C N 1
ATOM 765 C CA . GLY A 1 105 ? -31.411 31.562 9.307 1.00 36.83 103 GLY C CA 1
ATOM 766 C C . GLY A 1 105 ? -30.028 31.520 8.665 1.00 44.13 103 GLY C C 1
ATOM 767 O O . GLY A 1 105 ? -29.817 32.081 7.581 1.00 39.92 103 GLY C O 1
ATOM 768 N N . LEU A 1 106 ? -29.067 30.860 9.299 1.00 45.00 104 LEU C N 1
ATOM 769 C CA . LEU A 1 106 ? -27.751 30.822 8.680 1.00 30.77 104 LEU C CA 1
ATOM 770 C C . LEU A 1 106 ? -27.628 29.744 7.609 1.00 34.04 104 LEU C C 1
ATOM 771 O O . LEU A 1 106 ? -26.799 29.881 6.700 1.00 46.54 104 LEU C O 1
ATOM 776 N N . LEU A 1 107 ? -28.438 28.694 7.689 1.00 39.20 105 LEU C N 1
ATOM 777 C CA . LEU A 1 107 ? -28.345 27.539 6.803 1.00 34.85 105 LEU C CA 1
ATOM 778 C C . LEU A 1 107 ? -29.389 27.542 5.678 1.00 43.06 105 LEU C C 1
ATOM 779 O O . LEU A 1 107 ? -29.399 26.615 4.855 1.00 52.40 105 LEU C O 1
ATOM 784 N N . ILE A 1 108 ? -30.255 28.553 5.615 1.00 61.47 106 ILE C N 1
ATOM 785 C CA . ILE A 1 108 ? -31.238 28.706 4.541 1.00 60.09 106 ILE C CA 1
ATOM 786 C C . ILE A 1 108 ? -30.621 29.457 3.363 1.00 68.99 106 ILE C C 1
ATOM 787 O O . ILE A 1 108 ? -30.071 30.558 3.545 1.00 63.70 106 ILE C O 1
ATOM 792 N N . PRO A 1 109 ? -30.709 28.922 2.134 1.00 74.61 107 PRO C N 1
ATOM 793 C CA . PRO A 1 109 ? -30.049 29.569 0.987 1.00 55.90 107 PRO C CA 1
ATOM 794 C C . PRO A 1 109 ? -30.759 30.846 0.585 1.00 86.42 107 PRO C C 1
ATOM 795 O O . PRO A 1 109 ? -31.704 31.247 1.269 1.00 92.33 107 PRO C O 1
ATOM 799 N N . ASN A 1 110 ? -30.352 31.497 -0.508 1.00 77.27 108 ASN C N 1
ATOM 800 C CA . ASN A 1 110 ? -30.996 32.757 -0.856 1.00 85.69 108 ASN C CA 1
ATOM 801 C C . ASN A 1 110 ? -31.969 32.632 -2.027 1.00 110.25 108 ASN C C 1
ATOM 802 O O . ASN A 1 110 ? -32.791 33.537 -2.227 1.00 98.46 108 ASN C O 1
ATOM 807 N N . ASP A 1 111 ? -31.924 31.520 -2.773 1.00 104.33 109 ASP C N 1
ATOM 808 C CA . ASP A 1 111 ? -32.677 31.342 -4.014 1.00 89.57 109 ASP C CA 1
ATOM 809 C C . ASP A 1 111 ? -33.483 30.043 -4.033 1.00 88.48 109 ASP C C 1
ATOM 810 O O . ASP A 1 111 ? -33.516 29.326 -5.039 1.00 51.22 109 ASP C O 1
ATOM 815 N N . LEU A 1 112 ? -34.160 29.726 -2.942 1.00 86.86 110 LEU C N 1
ATOM 816 C CA . LEU A 1 112 ? -35.030 28.554 -2.940 1.00 75.11 110 LEU C CA 1
ATOM 817 C C . LEU A 1 112 ? -36.230 28.760 -3.862 1.00 73.76 110 LEU C C 1
ATOM 818 O O . LEU A 1 112 ? -36.916 29.785 -3.762 1.00 80.76 110 LEU C O 1
ATOM 823 N N . PRO A 1 113 ? -36.509 27.808 -4.770 1.00 54.60 111 PRO C N 1
ATOM 824 C CA . PRO A 1 113 ? -37.703 27.882 -5.636 1.00 86.41 111 PRO C CA 1
ATOM 825 C C . PRO A 1 113 ? -39.040 28.035 -4.929 1.00 93.26 111 PRO C C 1
ATOM 826 O O . PRO A 1 113 ? -39.126 28.027 -3.693 1.00 72.48 111 PRO C O 1
ATOM 830 N N . ASN A 1 114 ? -40.095 28.196 -5.741 1.00 93.16 112 ASN C N 1
ATOM 831 C CA . ASN A 1 114 ? -41.445 28.226 -5.200 1.00 99.89 112 ASN C CA 1
ATOM 832 C C . ASN A 1 114 ? -41.871 26.851 -4.712 1.00 95.51 112 ASN C C 1
ATOM 833 O O . ASN A 1 114 ? -42.664 26.762 -3.768 1.00 79.52 112 ASN C O 1
ATOM 838 N N . ASP A 1 115 ? -41.333 25.772 -5.305 1.00 92.91 113 ASP C N 1
ATOM 839 C CA . ASP A 1 115 ? -41.742 24.423 -4.904 1.00 152.22 113 ASP C CA 1
ATOM 840 C C . ASP A 1 115 ? -40.962 23.894 -3.703 1.00 138.97 113 ASP C C 1
ATOM 841 O O . ASP A 1 115 ? -41.523 23.138 -2.896 1.00 115.50 113 ASP C O 1
ATOM 846 N N . THR A 1 116 ? -39.691 24.279 -3.568 1.00 146.84 114 THR C N 1
ATOM 847 C CA . THR A 1 116 ? -38.823 23.773 -2.509 1.00 88.15 114 THR C CA 1
ATOM 848 C C . THR A 1 116 ? -39.149 24.419 -1.164 1.00 80.68 114 THR C C 1
ATOM 849 O O . THR A 1 116 ? -39.196 25.649 -1.049 1.00 72.46 114 THR C O 1
ATOM 853 N N . LYS A 1 117 ? -39.373 23.578 -0.150 1.00 78.49 115 LYS C N 1
ATOM 854 C CA . LYS A 1 117 ? -39.651 24.007 1.212 1.00 91.70 115 LYS C CA 1
ATOM 855 C C . LYS A 1 117 ? -38.610 23.427 2.165 1.00 91.83 115 LYS C C 1
ATOM 856 O O . LYS A 1 117 ? -37.934 22.443 1.853 1.00 65.63 115 LYS C O 1
ATOM 862 N N . ILE A 1 118 ? -38.465 24.054 3.330 1.00 80.06 116 ILE C N 1
ATOM 863 C CA . ILE A 1 118 ? -37.418 23.649 4.265 1.00 64.82 116 ILE C CA 1
ATOM 864 C C . ILE A 1 118 ? -37.910 22.503 5.140 1.00 61.57 116 ILE C C 1
ATOM 865 O O . ILE A 1 118 ? -38.995 22.564 5.730 1.00 57.43 116 ILE C O 1
ATOM 870 N N . HIS A 1 119 ? -37.098 21.452 5.201 1.00 71.78 117 HIS C N 1
ATOM 871 C CA . HIS A 1 119 ? -37.299 20.251 5.999 1.00 41.21 117 HIS C CA 1
ATOM 872 C C . HIS A 1 119 ? -36.217 20.223 7.073 1.00 48.06 117 HIS C C 1
ATOM 873 O O . HIS A 1 119 ? -35.027 20.098 6.753 1.00 60.71 117 HIS C O 1
ATOM 880 N N . ILE A 1 120 ? -36.629 20.346 8.343 1.00 43.64 118 ILE C N 1
ATOM 881 C CA . ILE A 1 120 ? -35.701 20.361 9.475 1.00 43.31 118 ILE C CA 1
ATOM 882 C C . ILE A 1 120 ? -35.611 18.967 10.082 1.00 39.04 118 ILE C C 1
ATOM 883 O O . ILE A 1 120 ? -36.627 18.297 10.292 1.00 45.00 118 ILE C O 1
ATOM 888 N N . VAL A 1 121 ? -34.393 18.515 10.336 1.00 33.19 119 VAL C N 1
ATOM 889 C CA . VAL A 1 121 ? -34.141 17.257 11.027 1.00 34.18 119 VAL C CA 1
ATOM 890 C C . VAL A 1 121 ? -33.418 17.600 12.325 1.00 53.27 119 VAL C C 1
ATOM 891 O O . VAL A 1 121 ? -32.326 18.182 12.305 1.00 63.77 119 VAL C O 1
ATOM 895 N N . THR A 1 122 ? -34.035 17.275 13.452 1.00 30.96 120 THR C N 1
ATOM 896 C CA . THR A 1 122 ? -33.471 17.587 14.757 1.00 44.17 120 THR C CA 1
ATOM 897 C C . THR A 1 122 ? -33.922 16.493 15.719 1.00 49.07 120 THR C C 1
ATOM 898 O O . THR A 1 122 ? -34.673 15.595 15.347 1.00 67.89 120 THR C O 1
ATOM 902 N N . GLY A 1 123 ? -33.487 16.568 16.969 1.00 50.71 121 GLY C N 1
ATOM 903 C CA . GLY A 1 123 ? -33.943 15.573 17.919 1.00 30.94 121 GLY C CA 1
ATOM 904 C C . GLY A 1 123 ? -33.546 15.911 19.341 1.00 24.46 121 GLY C C 1
ATOM 905 O O . GLY A 1 123 ? -33.013 16.987 19.636 1.00 57.31 121 GLY C O 1
ATOM 906 N N . LEU A 1 124 ? -33.809 14.959 20.218 1.00 26.47 122 LEU C N 1
ATOM 907 C CA . LEU A 1 124 ? -33.558 15.020 21.644 1.00 29.31 122 LEU C CA 1
ATOM 908 C C . LEU A 1 124 ? -32.516 13.974 22.037 1.00 56.56 122 LEU C C 1
ATOM 909 O O . LEU A 1 124 ? -32.179 13.089 21.242 1.00 45.98 122 LEU C O 1
ATOM 914 N N . PRO A 1 125 ? -31.958 14.061 23.249 1.00 34.83 123 PRO C N 1
ATOM 915 C CA . PRO A 1 125 ? -31.141 12.950 23.765 1.00 39.63 123 PRO C CA 1
ATOM 916 C C . PRO A 1 125 ? -31.968 11.675 23.897 1.00 42.24 123 PRO C C 1
ATOM 917 O O . PRO A 1 125 ? -33.194 11.712 24.021 1.00 46.98 123 PRO C O 1
ATOM 921 N N . LEU A 1 126 ? -31.271 10.534 23.912 1.00 43.09 124 LEU C N 1
ATOM 922 C CA . LEU A 1 126 ? -31.871 9.204 23.795 1.00 36.14 124 LEU C CA 1
ATOM 923 C C . LEU A 1 126 ? -33.130 9.009 24.645 1.00 44.15 124 LEU C C 1
ATOM 924 O O . LEU A 1 126 ? -34.229 8.848 24.105 1.00 51.29 124 LEU C O 1
ATOM 929 N N . GLU A 1 127 ? -32.991 9.051 25.973 1.00 30.97 125 GLU C N 1
ATOM 930 C CA . GLU A 1 127 ? -34.121 8.842 26.879 1.00 37.22 125 GLU C CA 1
ATOM 931 C C . GLU A 1 127 ? -34.984 10.091 27.069 1.00 47.95 125 GLU C C 1
ATOM 932 O O . GLU A 1 127 ? -36.098 9.980 27.586 1.00 85.98 125 GLU C O 1
ATOM 938 N N . HIS A 1 128 ? -34.504 11.272 26.669 1.00 46.67 126 HIS C N 1
ATOM 939 C CA . HIS A 1 128 ? -35.319 12.489 26.660 1.00 34.10 126 HIS C CA 1
ATOM 940 C C . HIS A 1 128 ? -36.309 12.526 25.501 1.00 55.98 126 HIS C C 1
ATOM 941 O O . HIS A 1 128 ? -37.193 13.390 25.493 1.00 54.00 126 HIS C O 1
ATOM 948 N N . PHE A 1 129 ? -36.191 11.611 24.537 1.00 58.62 127 PHE C N 1
ATOM 949 C CA . PHE A 1 129 ? -37.003 11.703 23.329 1.00 37.05 127 PHE C CA 1
ATOM 950 C C . PHE A 1 129 ? -38.473 11.463 23.636 1.00 49.87 127 PHE C C 1
ATOM 951 O O . PHE A 1 129 ? -39.329 12.287 23.296 1.00 52.13 127 PHE C O 1
ATOM 959 N N . ILE A 1 130 ? -38.780 10.322 24.267 1.00 64.74 128 ILE C N 1
ATOM 960 C CA . ILE A 1 130 ? -40.154 9.976 24.633 1.00 51.04 128 ILE C CA 1
ATOM 961 C C . ILE A 1 130 ? -40.812 11.114 25.391 1.00 46.45 128 ILE C C 1
ATOM 962 O O . ILE A 1 130 ? -41.964 11.481 25.132 1.00 55.89 128 ILE C O 1
ATOM 967 N N . LYS A 1 131 ? -40.084 11.689 26.333 1.00 46.32 129 LYS C N 1
ATOM 968 C CA . LYS A 1 131 ? -40.671 12.710 27.178 1.00 56.80 129 LYS C CA 1
ATOM 969 C C . LYS A 1 131 ? -40.953 13.981 26.391 1.00 65.62 129 LYS C C 1
ATOM 970 O O . LYS A 1 131 ? -41.982 14.629 26.609 1.00 73.60 129 LYS C O 1
ATOM 976 N N . GLN A 1 132 ? -40.092 14.329 25.430 1.00 77.40 130 GLN C N 1
ATOM 977 C CA . GLN A 1 132 ? -40.172 15.658 24.834 1.00 61.04 130 GLN C CA 1
ATOM 978 C C . GLN A 1 132 ? -40.255 15.637 23.309 1.00 49.15 130 GLN C C 1
ATOM 979 O O . GLN A 1 132 ? -39.973 16.655 22.672 1.00 58.64 130 GLN C O 1
ATOM 985 N N . LYS A 1 133 ? -40.666 14.526 22.701 1.00 78.46 131 LYS C N 1
ATOM 986 C CA . LYS A 1 133 ? -40.850 14.530 21.252 1.00 40.29 131 LYS C CA 1
ATOM 987 C C . LYS A 1 133 ? -41.950 15.496 20.843 1.00 90.15 131 LYS C C 1
ATOM 988 O O . LYS A 1 133 ? -41.786 16.274 19.894 1.00 78.54 131 LYS C O 1
ATOM 994 N N . GLN A 1 134 ? -43.086 15.459 21.553 1.00 82.27 132 GLN C N 1
ATOM 995 C CA . GLN A 1 134 ? -44.228 16.272 21.148 1.00 87.10 132 GLN C CA 1
ATOM 996 C C . GLN A 1 134 ? -43.998 17.750 21.421 1.00 61.55 132 GLN C C 1
ATOM 997 O O . GLN A 1 134 ? -44.314 18.590 20.574 1.00 111.12 132 GLN C O 1
ATOM 1003 N N . ALA A 1 135 ? -43.435 18.092 22.578 1.00 50.30 133 ALA C N 1
ATOM 1004 C CA . ALA A 1 135 ? -43.151 19.499 22.853 1.00 57.82 133 ALA C CA 1
ATOM 1005 C C . ALA A 1 135 ? -42.184 20.096 21.830 1.00 76.41 133 ALA C C 1
ATOM 1006 O O . ALA A 1 135 ? -42.313 21.269 21.464 1.00 79.99 133 ALA C O 1
ATOM 1008 N N . LEU A 1 136 ? -41.210 19.313 21.352 1.00 65.42 134 LEU C N 1
ATOM 1009 C CA . LEU A 1 136 ? -40.347 19.821 20.284 1.00 74.56 134 LEU C CA 1
ATOM 1010 C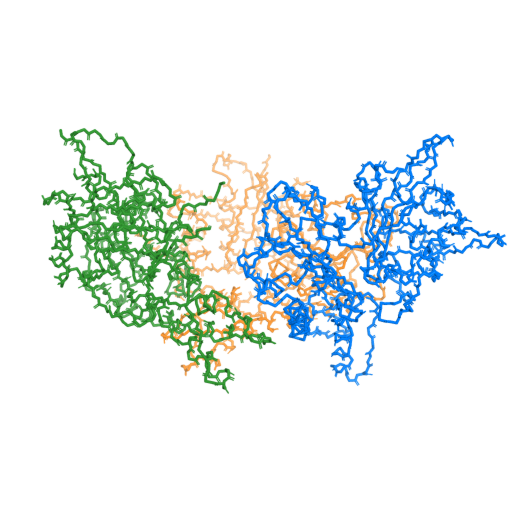 C . LEU A 1 136 ? -41.083 19.876 18.952 1.00 80.77 134 LEU C C 1
ATOM 1011 O O . LEU A 1 136 ? -40.912 20.829 18.183 1.00 81.59 134 LEU C O 1
ATOM 1016 N N . ASN A 1 137 ? -41.903 18.864 18.653 1.00 62.50 135 ASN C N 1
ATOM 1017 C CA . ASN A 1 137 ? -42.689 18.919 17.427 1.00 67.66 135 ASN C CA 1
ATOM 1018 C C . ASN A 1 137 ? -43.727 20.042 17.514 1.00 78.75 135 ASN C C 1
ATOM 1019 O O . ASN A 1 137 ? -44.125 20.605 16.488 1.00 77.74 135 ASN C O 1
ATOM 1024 N N . ASP A 1 138 ? -44.129 20.414 18.740 1.00 106.53 136 ASP C N 1
ATOM 1025 C CA . ASP A 1 138 ? -45.048 21.537 18.953 1.00 76.57 136 ASP C CA 1
ATOM 1026 C C . ASP A 1 138 ? -44.375 22.892 18.714 1.00 62.35 136 ASP C C 1
ATOM 1027 O O . ASP A 1 138 ? -44.960 23.768 18.069 1.00 82.89 136 ASP C O 1
ATOM 1032 N N . MET A 1 139 ? -43.159 23.104 19.227 1.00 72.37 137 MET C N 1
ATOM 1033 C CA . MET A 1 139 ? -42.477 24.377 18.960 1.00 60.53 137 MET C CA 1
ATOM 1034 C C . MET A 1 139 ? -42.166 24.544 17.475 1.00 55.78 137 MET C C 1
ATOM 1035 O O . MET A 1 139 ? -42.214 25.658 16.942 1.00 66.49 137 MET C O 1
ATOM 1040 N N . LEU A 1 140 ? -41.849 23.446 16.789 1.00 80.81 138 LEU C N 1
ATOM 1041 C CA . LEU A 1 140 ? -41.560 23.520 15.361 1.00 52.36 138 LEU C CA 1
ATOM 1042 C C . LEU A 1 140 ? -42.819 23.809 14.554 1.00 67.21 138 LEU C C 1
ATOM 1043 O O . LEU A 1 140 ? -42.787 24.613 13.618 1.00 89.59 138 LEU C O 1
ATOM 1048 N N . LYS A 1 141 ? -43.938 23.162 14.895 1.00 106.23 139 LYS C N 1
ATOM 1049 C CA . LYS A 1 141 ? -45.216 23.477 14.256 1.00 77.48 139 LYS C CA 1
ATOM 1050 C C . LYS A 1 141 ? -45.518 24.967 14.319 1.00 77.40 139 LYS C C 1
ATOM 1051 O O . LYS A 1 141 ? -45.886 25.575 13.307 1.00 88.54 139 LYS C O 1
ATOM 1057 N N . ASP A 1 142 ? -45.328 25.575 15.489 1.00 72.34 140 ASP C N 1
ATOM 1058 C CA . ASP A 1 142 ? -45.678 26.969 15.732 1.00 81.50 140 ASP C CA 1
ATOM 1059 C C . ASP A 1 142 ? -44.695 27.973 15.124 1.00 82.91 140 ASP C C 1
ATOM 1060 O O . ASP A 1 142 ? -44.960 29.177 15.202 1.00 111.91 140 ASP C O 1
ATOM 1065 N N . PHE A 1 143 ? -43.579 27.548 14.520 1.00 76.79 141 PHE C N 1
ATOM 1066 C CA . PHE A 1 143 ? -42.655 28.546 13.978 1.00 89.06 141 PHE C CA 1
ATOM 1067 C C . PHE A 1 143 ? -43.318 29.361 12.887 1.00 70.12 141 PHE C C 1
ATOM 1068 O O . PHE A 1 143 ? -43.707 28.819 11.846 1.00 86.83 141 PHE C O 1
ATOM 1076 N N . GLU A 1 144 ? -43.425 30.682 13.135 1.00 71.02 142 GLU C N 1
ATOM 1077 C CA . GLU A 1 144 ? -44.019 31.657 12.210 1.00 97.06 142 GLU C CA 1
ATOM 1078 C C . GLU A 1 144 ? -43.281 32.984 12.410 1.00 79.54 142 GLU C C 1
ATOM 1079 O O . GLU A 1 144 ? -43.860 33.989 12.839 1.00 74.41 142 GLU C O 1
ATOM 1085 N N . HIS A 1 145 ? -41.981 32.983 12.104 1.00 67.96 143 HIS C N 1
ATOM 1086 C CA . HIS A 1 145 ? -41.106 34.106 12.413 1.00 54.91 143 HIS C CA 1
ATOM 1087 C C . HIS A 1 145 ? -40.250 34.478 11.200 1.00 63.43 143 HIS C C 1
ATOM 1088 O O . HIS A 1 145 ? -39.834 33.614 10.413 1.00 50.16 143 HIS C O 1
ATOM 1095 N N . THR A 1 146 ? -39.987 35.779 11.051 1.00 53.00 144 THR C N 1
ATOM 1096 C CA . THR A 1 146 ? -39.009 36.275 10.089 1.00 46.12 144 THR C CA 1
ATOM 1097 C C . THR A 1 146 ? -37.744 36.572 10.879 1.00 46.42 144 THR C C 1
ATOM 1098 O O . THR A 1 146 ? -37.794 37.320 11.861 1.00 41.66 144 THR C O 1
ATOM 1102 N N . ILE A 1 147 ? -36.618 35.978 10.487 1.00 59.07 145 ILE C N 1
ATOM 1103 C CA . ILE A 1 147 ? -35.375 36.160 11.233 1.00 47.09 145 ILE C CA 1
ATOM 1104 C C . ILE A 1 147 ? -34.541 37.174 10.445 1.00 37.99 145 ILE C C 1
ATOM 1105 O O . ILE A 1 147 ? -34.304 36.976 9.249 1.00 54.93 145 ILE C O 1
ATOM 1110 N N . LYS A 1 148 ? -34.140 38.292 11.069 1.00 38.89 146 LYS C N 1
ATOM 1111 C CA . LYS A 1 148 ? -33.471 39.369 10.326 1.00 32.50 146 LYS C CA 1
ATOM 1112 C C . LYS A 1 148 ? -32.051 39.616 10.806 1.00 43.83 146 LYS C C 1
ATOM 1113 O O . LYS A 1 148 ? -31.834 40.023 11.947 1.00 32.66 146 LYS C O 1
ATOM 1119 N N . PHE A 1 149 ? -31.098 39.462 9.908 1.00 36.99 147 PHE C N 1
ATOM 1120 C CA . PHE A 1 149 ? -29.702 39.644 10.256 1.00 14.42 147 PHE C CA 1
ATOM 1121 C C . PHE A 1 149 ? -29.361 41.111 9.957 1.00 48.49 147 PHE C C 1
ATOM 1122 O O . PHE A 1 149 ? -29.073 41.477 8.811 1.00 38.41 147 PHE C O 1
ATOM 1130 N N . VAL A 1 150 ? -29.420 41.955 10.990 1.00 46.56 148 VAL C N 1
ATOM 1131 C CA . VAL A 1 150 ? -29.440 43.407 10.795 1.00 24.94 148 VAL C CA 1
ATOM 1132 C C . VAL A 1 150 ? -28.147 43.897 10.138 1.00 60.45 148 VAL C C 1
ATOM 1133 O O . VAL A 1 150 ? -28.171 44.710 9.200 1.00 55.23 148 VAL C O 1
ATOM 1137 N N . ASP A 1 151 ? -27.001 43.417 10.617 1.00 53.48 149 ASP C N 1
ATOM 1138 C CA . ASP A 1 151 ? -25.707 43.862 10.117 1.00 27.76 149 ASP C CA 1
ATOM 1139 C C . ASP A 1 151 ? -25.261 43.150 8.845 1.00 28.72 149 ASP C C 1
ATOM 1140 O O . ASP A 1 151 ? -24.110 43.320 8.435 1.00 40.52 149 ASP C O 1
ATOM 1145 N N . HIS A 1 152 ? -26.118 42.336 8.231 1.00 51.28 150 HIS C N 1
ATOM 1146 C CA . HIS A 1 152 ? -25.738 41.517 7.082 1.00 36.63 150 HIS C CA 1
ATOM 1147 C C . HIS A 1 152 ? -26.831 41.529 6.030 1.00 31.48 150 HIS C C 1
ATOM 1148 O O . HIS A 1 152 ? -26.952 40.599 5.224 1.00 36.80 150 HIS C O 1
ATOM 1155 N N . ASN A 1 153 ? -27.697 42.529 6.106 1.00 43.93 151 ASN C N 1
ATOM 1156 C CA . ASN A 1 153 ? -28.557 42.925 5.001 1.00 30.72 151 ASN C CA 1
ATOM 1157 C C . ASN A 1 153 ? -29.404 41.771 4.442 1.00 20.76 151 ASN C C 1
ATOM 1158 O O . ASN A 1 153 ? -29.853 41.831 3.292 1.00 37.05 151 ASN C O 1
ATOM 1163 N N . PHE A 1 154 ? -29.698 40.731 5.234 1.00 33.55 152 PHE C N 1
ATOM 1164 C CA . PHE A 1 154 ? -30.546 39.653 4.732 1.00 33.59 152 PHE C CA 1
ATOM 1165 C C . PHE A 1 154 ? -31.427 39.099 5.837 1.00 26.64 152 PHE C C 1
ATOM 1166 O O . PHE A 1 154 ? -31.083 39.154 7.020 1.00 57.67 152 PHE C O 1
ATOM 1174 N N . SER A 1 155 ? -32.568 38.541 5.426 1.00 49.43 153 SER C N 1
ATOM 1175 C CA . SER A 1 155 ? -33.566 38.009 6.346 1.00 43.73 153 SER C CA 1
ATOM 1176 C C . SER A 1 155 ? -34.122 36.693 5.808 1.00 25.93 153 SER C C 1
ATOM 1177 O O . SER A 1 155 ? -33.971 36.389 4.623 1.00 53.95 153 SER C O 1
ATOM 1180 N N . ARG A 1 156 ? -34.689 35.871 6.701 1.00 36.44 154 ARG C N 1
ATOM 1181 C CA . ARG A 1 156 ? -35.263 34.607 6.273 1.00 49.23 154 ARG C CA 1
ATOM 1182 C C . ARG A 1 156 ? -36.554 34.402 7.041 1.00 48.62 154 ARG C C 1
ATOM 1183 O O . ARG A 1 156 ? -36.713 34.921 8.144 1.00 73.05 154 ARG C O 1
ATOM 1191 N N . ASN A 1 157 ? -37.477 33.656 6.439 1.00 44.87 155 ASN C N 1
ATOM 1192 C CA . ASN A 1 157 ? -38.744 33.272 7.058 1.00 95.02 155 ASN C CA 1
ATOM 1193 C C . ASN A 1 157 ? -38.715 31.799 7.435 1.00 61.56 155 ASN C C 1
ATOM 1194 O O . ASN A 1 157 ? -38.396 30.940 6.612 1.00 58.38 155 ASN C O 1
ATOM 1199 N N . ILE A 1 158 ? -39.030 31.508 8.683 1.00 51.55 156 ILE C N 1
ATOM 1200 C CA . ILE A 1 158 ? -39.049 30.146 9.166 1.00 56.92 156 ILE C CA 1
ATOM 1201 C C . ILE A 1 158 ? -40.495 29.793 9.398 1.00 62.81 156 ILE C C 1
ATOM 1202 O O . ILE A 1 158 ? -41.147 30.374 10.272 1.00 78.76 156 ILE C O 1
ATOM 1207 N N . LYS A 1 159 ? -41.006 28.878 8.589 1.00 46.08 157 LYS C N 1
ATOM 1208 C CA . LYS A 1 159 ? -42.349 28.371 8.779 1.00 38.69 157 LYS C CA 1
ATOM 1209 C C . LYS A 1 159 ? -42.239 26.885 8.530 1.00 67.58 157 LYS C C 1
ATOM 1210 O O . LYS A 1 159 ? -41.536 26.462 7.602 1.00 39.76 157 LYS C O 1
ATOM 1216 N N . PHE A 1 160 ? -42.892 26.085 9.365 1.00 60.60 158 PHE C N 1
ATOM 1217 C CA . PHE A 1 160 ? -42.759 24.652 9.200 1.00 66.10 158 PHE C CA 1
ATOM 1218 C C . PHE A 1 160 ? -44.083 23.997 8.881 1.00 86.53 158 PHE C C 1
ATOM 1219 O O . PHE A 1 160 ? -45.071 24.154 9.615 1.00 36.65 158 PHE C O 1
ATOM 1227 N N . GLU A 1 161 ? -44.075 23.303 7.746 1.00 71.73 159 GLU C N 1
ATOM 1228 C CA . GLU A 1 161 ? -45.165 22.458 7.319 1.00 90.26 159 GLU C CA 1
ATOM 1229 C C . GLU A 1 161 ? -45.139 21.238 8.218 1.00 101.52 159 GLU C C 1
ATOM 1230 O O . GLU A 1 161 ? -44.062 20.715 8.517 1.00 99.85 159 GLU C O 1
ATOM 1236 N N . GLU A 1 162 ? -46.307 20.812 8.691 1.00 122.21 160 GLU C N 1
ATOM 1237 C CA . GLU A 1 162 ? -46.354 19.660 9.587 1.00 81.18 160 GLU C CA 1
ATOM 1238 C C . GLU A 1 162 ? -45.906 18.401 8.844 1.00 73.50 160 GLU C C 1
ATOM 1239 O O . GLU A 1 162 ? -46.380 18.111 7.737 1.00 99.22 160 GLU C O 1
ATOM 1245 N N . SER A 1 163 ? -44.993 17.649 9.453 1.00 70.41 161 SER C N 1
ATOM 1246 C CA . SER A 1 163 ? -44.331 16.546 8.770 1.00 101.03 161 SER C CA 1
ATOM 1247 C C . SER A 1 163 ? -43.603 17.013 7.509 1.00 78.04 161 SER C C 1
ATOM 1248 O O . SER A 1 163 ? -43.288 16.212 6.619 1.00 67.38 161 SER C O 1
ATOM 1251 N N . ASN A 1 164 ? -43.312 18.303 7.414 1.00 80.28 162 ASN C N 1
ATOM 1252 C CA . ASN A 1 164 ? -42.094 18.731 6.753 1.00 90.10 162 ASN C CA 1
ATOM 1253 C C . ASN A 1 164 ? -40.951 18.819 7.769 1.00 89.17 162 ASN C C 1
ATOM 1254 O O . ASN A 1 164 ? -39.955 19.518 7.536 1.00 45.85 162 ASN C O 1
ATOM 1259 N N . ILE A 1 165 ? -41.112 18.152 8.920 1.00 117.08 163 ILE C N 1
ATOM 1260 C CA . ILE A 1 165 ? -40.116 18.100 9.982 1.00 56.35 163 ILE C CA 1
ATOM 1261 C C . ILE A 1 165 ? -40.054 16.669 10.496 1.00 73.35 163 ILE C C 1
ATOM 1262 O O . ILE A 1 165 ? -41.075 15.976 10.571 1.00 91.07 163 ILE C O 1
ATOM 1267 N N . THR A 1 166 ? -38.852 16.220 10.832 1.00 69.68 164 THR C N 1
ATOM 1268 C CA . THR A 1 166 ? -38.642 14.895 11.398 1.00 85.44 164 THR C CA 1
ATOM 1269 C C . THR A 1 166 ? -37.655 14.925 12.567 1.00 39.35 164 THR C C 1
ATOM 1270 O O . THR A 1 166 ? -36.596 15.560 12.510 1.00 57.25 164 THR C O 1
ATOM 1274 N N . LEU A 1 167 ? -38.022 14.182 13.603 1.00 48.31 165 LEU C N 1
ATOM 1275 C CA . LEU A 1 167 ? -37.333 14.070 14.878 1.00 29.70 165 LEU C CA 1
ATOM 1276 C C . LEU A 1 167 ? -36.754 12.667 15.040 1.00 44.59 165 LEU C C 1
ATOM 1277 O O . LEU A 1 167 ? -37.445 11.668 14.823 1.00 90.48 165 LEU C O 1
ATOM 1282 N N . PHE A 1 168 ? -35.474 12.603 15.394 1.00 42.48 166 PHE C N 1
ATOM 1283 C CA . PHE A 1 168 ? -34.742 11.371 15.602 1.00 73.22 166 PHE C CA 1
ATOM 1284 C C . PHE A 1 168 ? -34.039 11.442 16.950 1.00 57.98 166 PHE C C 1
ATOM 1285 O O . PHE A 1 168 ? -33.299 12.403 17.211 1.00 73.64 166 PHE C O 1
ATOM 1293 N N . PRO A 1 169 ? -34.235 10.465 17.822 1.00 58.30 167 PRO C N 1
ATOM 1294 C CA . PRO A 1 169 ? -33.397 10.381 19.021 1.00 73.70 167 PRO C CA 1
ATOM 1295 C C . PRO A 1 169 ? -31.919 10.311 18.656 1.00 78.12 167 PRO C C 1
ATOM 1296 O O . PRO A 1 169 ? -31.525 9.647 17.693 1.00 88.58 167 PRO C O 1
ATOM 1300 N N . GLN A 1 170 ? -31.101 11.014 19.444 1.00 78.01 168 GLN C N 1
ATOM 1301 C CA . GLN A 1 170 ? -29.653 10.978 19.269 1.00 48.55 168 GLN C CA 1
ATOM 1302 C C . GLN A 1 170 ? -29.125 9.554 19.448 1.00 78.82 168 GLN C C 1
ATOM 1303 O O . GLN A 1 170 ? -29.632 8.781 20.272 1.00 74.11 168 GLN C O 1
ATOM 1309 N N . GLY A 1 171 ? -28.098 9.207 18.668 1.00 68.13 169 GLY C N 1
ATOM 1310 C CA . GLY A 1 171 ? -27.421 7.940 18.865 1.00 45.71 169 GLY C CA 1
ATOM 1311 C C . GLY A 1 171 ? -27.326 7.110 17.607 1.00 67.87 169 GLY C C 1
ATOM 1312 O O . GLY A 1 171 ? -26.216 6.830 17.131 1.00 47.78 169 GLY C O 1
ATOM 1313 N N . ALA A 1 172 ? -28.482 6.714 17.059 1.00 39.20 170 ALA C N 1
ATOM 1314 C CA . ALA A 1 172 ? -28.488 5.933 15.823 1.00 36.45 170 ALA C CA 1
ATOM 1315 C C . ALA A 1 172 ? -27.759 6.668 14.700 1.00 54.72 170 ALA C C 1
ATOM 1316 O O . ALA A 1 172 ? -26.808 6.138 14.112 1.00 42.69 170 ALA C O 1
ATOM 1318 N N . GLY A 1 173 ? -28.174 7.913 14.419 1.00 51.34 171 GLY C N 1
ATOM 1319 C CA . GLY A 1 173 ? -27.591 8.671 13.316 1.00 68.92 171 GLY C CA 1
ATOM 1320 C C . GLY A 1 173 ? -26.076 8.779 13.366 1.00 64.87 171 GLY C C 1
ATOM 1321 O O . GLY A 1 173 ? -25.385 8.540 12.365 1.00 37.75 171 GLY C O 1
ATOM 1322 N N . ALA A 1 174 ? -25.534 9.171 14.523 1.00 59.21 172 ALA C N 1
ATOM 1323 C CA . ALA A 1 174 ? -24.086 9.287 14.627 1.00 62.24 172 ALA C CA 1
ATOM 1324 C C . ALA A 1 174 ? -23.406 7.960 14.329 1.00 80.65 172 ALA C C 1
ATOM 1325 O O . ALA A 1 174 ? -22.367 7.933 13.657 1.00 82.97 172 ALA C O 1
ATOM 1327 N N . ILE A 1 175 ? -23.997 6.854 14.790 1.00 53.36 173 ILE C N 1
ATOM 1328 C CA . ILE A 1 175 ? -23.405 5.534 14.602 1.00 54.61 173 ILE C CA 1
ATOM 1329 C C . ILE A 1 175 ? -23.485 5.113 13.146 1.00 80.15 173 ILE C C 1
ATOM 1330 O O . ILE A 1 175 ? -22.464 4.857 12.500 1.00 70.23 173 ILE C O 1
ATOM 1335 N N . PHE A 1 176 ? -24.714 5.018 12.627 1.00 72.13 174 PHE C N 1
ATOM 1336 C CA . PHE A 1 176 ? -24.968 4.499 11.289 1.00 65.07 174 PHE C CA 1
ATOM 1337 C C . PHE A 1 176 ? -24.168 5.220 10.215 1.00 73.10 174 PHE C C 1
ATOM 1338 O O . PHE A 1 176 ? -23.981 4.661 9.127 1.00 108.63 174 PHE C O 1
ATOM 1346 N N . SER A 1 177 ? -23.702 6.436 10.489 1.00 58.78 175 SER C N 1
ATOM 1347 C CA . SER A 1 177 ? -23.216 7.306 9.432 1.00 95.07 175 SER C CA 1
ATOM 1348 C C . SER A 1 177 ? -22.119 6.645 8.592 1.00 123.41 175 SER C C 1
ATOM 1349 O O . SER A 1 177 ? -21.438 5.710 9.026 1.00 119.36 175 SER C O 1
ATOM 1352 N N . LYS A 1 178 ? -21.964 7.154 7.362 1.00 135.17 176 LYS C N 1
ATOM 1353 C CA . LYS A 1 178 ? -20.992 6.660 6.391 1.00 141.37 176 LYS C CA 1
ATOM 1354 C C . LYS A 1 178 ? -19.907 7.688 6.054 1.00 135.89 176 LYS C C 1
ATOM 1355 O O . LYS A 1 178 ? -19.036 7.414 5.218 1.00 93.45 176 LYS C O 1
ATOM 1361 N N . ILE A 1 179 ? -19.921 8.854 6.690 1.00 130.98 177 ILE C N 1
ATOM 1362 C CA . ILE A 1 179 ? -18.853 9.836 6.542 1.00 130.01 177 ILE C CA 1
ATOM 1363 C C . ILE A 1 179 ? -17.957 9.884 7.775 1.00 141.65 177 ILE C C 1
ATOM 1364 O O . ILE A 1 179 ? -16.738 10.016 7.653 1.00 144.32 177 ILE C O 1
ATOM 1369 N N . ASN A 1 180 ? -18.532 9.759 8.971 1.00 122.74 178 ASN C N 1
ATOM 1370 C CA . ASN A 1 180 ? -17.728 9.741 10.187 1.00 139.66 178 ASN C CA 1
ATOM 1371 C C . ASN A 1 180 ? -17.414 8.317 10.667 1.00 141.54 178 ASN C C 1
ATOM 1372 O O . ASN A 1 180 ? -16.672 8.149 11.650 1.00 87.21 178 ASN C O 1
ATOM 1377 N N . ASN A 1 181 ? -17.904 7.296 9.955 1.00 153.26 179 ASN C N 1
ATOM 1378 C CA . ASN A 1 181 ? -17.637 5.888 10.234 1.00 146.22 179 ASN C CA 1
ATOM 1379 C C . ASN A 1 181 ? -17.187 5.160 8.971 1.00 117.18 179 ASN C C 1
ATOM 1380 O O . ASN A 1 181 ? -17.260 5.679 7.853 1.00 91.88 179 ASN C O 1
ATOM 1385 N N . ASP A 1 182 ? -16.721 3.930 9.178 1.00 122.25 180 ASP C N 1
ATOM 1386 C CA . ASP A 1 182 ? -16.485 2.946 8.121 1.00 125.22 180 ASP C CA 1
ATOM 1387 C C . ASP A 1 182 ? -17.404 1.769 8.417 1.00 128.16 180 ASP C C 1
ATOM 1388 O O . ASP A 1 182 ? -16.984 0.772 9.013 1.00 133.83 180 ASP C O 1
ATOM 1393 N N . ILE A 1 183 ? -18.668 1.894 7.996 1.00 157.47 181 ILE C N 1
ATOM 1394 C CA . ILE A 1 183 ? -19.684 0.909 8.351 1.00 150.41 181 ILE C CA 1
ATOM 1395 C C . ILE A 1 183 ? -19.395 -0.465 7.762 1.00 132.53 181 ILE C C 1
ATOM 1396 O O . ILE A 1 183 ? -20.015 -1.454 8.171 1.00 130.02 181 ILE C O 1
ATOM 1401 N N . SER A 1 184 ? -18.444 -0.560 6.833 1.00 134.81 182 SER C N 1
ATOM 1402 C CA . SER A 1 184 ? -17.952 -1.868 6.420 1.00 81.35 182 SER C CA 1
ATOM 1403 C C . SER A 1 184 ? -17.233 -2.594 7.558 1.00 126.79 182 SER C C 1
ATOM 1404 O O . SER A 1 184 ? -17.389 -3.812 7.703 1.00 101.16 182 SER C O 1
ATOM 1407 N N . SER A 1 185 ? -16.463 -1.870 8.380 1.00 166.15 183 SER C N 1
ATOM 1408 C CA . SER A 1 185 ? -15.707 -2.458 9.483 1.00 106.90 183 SER C CA 1
ATOM 1409 C C . SER A 1 185 ? -16.505 -2.579 10.773 1.00 86.10 183 SER C C 1
ATOM 1410 O O . SER A 1 185 ? -16.025 -3.213 11.718 1.00 79.27 183 SER C O 1
ATOM 1413 N N . LEU A 1 186 ? -17.691 -1.980 10.849 1.00 106.43 184 LEU C N 1
ATOM 1414 C CA . LEU A 1 186 ? -18.538 -2.062 12.034 1.00 80.84 184 LEU C CA 1
ATOM 1415 C C . LEU A 1 186 ? -19.555 -3.202 11.960 1.00 68.90 184 LEU C C 1
ATOM 1416 O O . LEU A 1 186 ? -20.114 -3.586 12.995 1.00 66.32 184 LEU C O 1
ATOM 1421 N N . LEU A 1 187 ? -19.800 -3.753 10.767 1.00 93.52 185 LEU C N 1
ATOM 1422 C CA . LEU A 1 187 ? -20.765 -4.840 10.577 1.00 70.07 185 LEU C CA 1
ATOM 1423 C C . LEU A 1 187 ? -20.050 -6.178 10.741 1.00 76.09 185 LEU C C 1
ATOM 1424 O O . LEU A 1 187 ? -19.555 -6.796 9.792 1.00 90.07 185 LEU C O 1
ATOM 1429 N N . ILE A 1 188 ? -20.000 -6.614 11.994 1.00 91.19 186 ILE C N 1
ATOM 1430 C CA . ILE A 1 188 ? -19.414 -7.880 12.400 1.00 56.87 186 ILE C CA 1
ATOM 1431 C C . ILE A 1 188 ? -20.490 -8.646 13.150 1.00 49.42 186 ILE C C 1
ATOM 1432 O O . ILE A 1 188 ? -21.222 -8.065 13.955 1.00 72.58 186 ILE C O 1
ATOM 1437 N N . LYS A 1 189 ? -20.602 -9.940 12.876 1.00 74.19 187 LYS C N 1
ATOM 1438 C CA . LYS A 1 189 ? -21.670 -10.731 13.471 1.00 66.87 187 LYS C CA 1
ATOM 1439 C C . LYS A 1 189 ? -21.514 -10.803 14.990 1.00 69.47 187 LYS C C 1
ATOM 1440 O O . LYS A 1 189 ? -20.400 -10.916 15.512 1.00 87.83 187 LYS C O 1
ATOM 1446 N N . GLU A 1 190 ? -22.639 -10.731 15.705 1.00 44.41 188 GLU C N 1
ATOM 1447 C CA . GLU A 1 190 ? -22.699 -11.091 17.122 1.00 62.16 188 GLU C CA 1
ATOM 1448 C C . GLU A 1 190 ? -21.874 -10.175 18.008 1.00 77.25 188 GLU C C 1
ATOM 1449 O O . GLU A 1 190 ? -21.491 -10.570 19.115 1.00 80.40 188 GLU C O 1
ATOM 1455 N N . THR A 1 191 ? -21.566 -8.966 17.555 1.00 74.82 189 THR C N 1
ATOM 1456 C CA . THR A 1 191 ? -20.829 -8.019 18.375 1.00 54.09 189 THR C CA 1
ATOM 1457 C C . THR A 1 191 ? -21.673 -6.786 18.631 1.00 55.32 189 THR C C 1
ATOM 1458 O O . THR A 1 191 ? -22.693 -6.549 17.974 1.00 59.37 189 THR C O 1
ATOM 1462 N N . PHE A 1 192 ? -21.222 -6.003 19.597 1.00 60.37 190 PHE C N 1
ATOM 1463 C CA . PHE A 1 192 ? -21.831 -4.727 19.935 1.00 48.60 190 PHE C CA 1
ATOM 1464 C C . PHE A 1 192 ? -20.980 -3.566 19.434 1.00 43.45 190 PHE C C 1
ATOM 1465 O O . PHE A 1 192 ? -19.792 -3.704 19.129 1.00 48.61 190 PHE C O 1
ATOM 1473 N N . ILE A 1 193 ? -21.614 -2.406 19.360 1.00 37.90 191 ILE C N 1
ATOM 1474 C CA . ILE A 1 193 ? -20.955 -1.164 19.002 1.00 52.20 191 ILE C CA 1
ATOM 1475 C C . ILE A 1 193 ? -21.540 -0.073 19.886 1.00 53.81 191 ILE C C 1
ATOM 1476 O O . ILE A 1 193 ? -22.763 0.115 19.909 1.00 36.33 191 ILE C O 1
ATOM 1481 N N . GLY A 1 194 ? -20.681 0.612 20.649 1.00 38.87 192 GLY C N 1
ATOM 1482 C CA . GLY A 1 194 ? -21.117 1.619 21.605 1.00 48.80 192 GLY C CA 1
ATOM 1483 C C . GLY A 1 194 ? -20.816 3.038 21.154 1.00 41.46 192 GLY C C 1
ATOM 1484 O O . GLY A 1 194 ? -19.807 3.293 20.494 1.00 25.06 192 GLY C O 1
ATOM 1485 N N . LEU A 1 195 ? -21.699 3.968 21.512 1.00 30.49 193 LEU C N 1
ATOM 1486 C CA . LEU A 1 195 ? -21.432 5.395 21.366 1.00 29.50 193 LEU C CA 1
ATOM 1487 C C . LEU A 1 195 ? -21.475 6.074 22.729 1.00 21.98 193 LEU C C 1
ATOM 1488 O O . LEU A 1 195 ? -22.391 5.836 23.526 1.00 42.11 193 LEU C O 1
ATOM 1493 N N . ILE A 1 196 ? -20.491 6.917 22.999 1.00 17.02 194 ILE C N 1
ATOM 1494 C CA . ILE A 1 196 ? -20.484 7.743 24.204 1.00 33.87 194 ILE C CA 1
ATOM 1495 C C . ILE A 1 196 ? -20.443 9.202 23.752 1.00 29.01 194 ILE C C 1
ATOM 1496 O O . ILE A 1 196 ? -19.374 9.757 23.488 1.00 34.34 194 ILE C O 1
ATOM 1501 N N . ASP A 1 197 ? -21.622 9.836 23.630 1.00 27.65 195 ASP C N 1
ATOM 1502 C CA . ASP A 1 197 ? -21.751 11.247 23.214 1.00 17.67 195 ASP C CA 1
ATOM 1503 C C . ASP A 1 197 ? -21.747 12.089 24.487 1.00 23.32 195 ASP C C 1
ATOM 1504 O O . ASP A 1 197 ? -22.762 12.172 25.192 1.00 42.45 195 ASP C O 1
ATOM 1509 N N . VAL A 1 198 ? -20.591 12.673 24.819 1.00 34.22 196 VAL C N 1
ATOM 1510 C CA . VAL A 1 198 ? -20.465 13.504 26.017 1.00 36.73 196 VAL C CA 1
ATOM 1511 C C . VAL A 1 198 ? -20.770 14.946 25.646 1.00 57.59 196 VAL C C 1
ATOM 1512 O O . VAL A 1 198 ? -19.961 15.610 24.988 1.00 48.16 196 VAL C O 1
ATOM 1516 N N . GLY A 1 199 ? -21.931 15.426 26.109 1.00 51.71 197 GLY C N 1
ATOM 1517 C CA . GLY A 1 199 ? -22.458 16.724 25.775 1.00 25.63 197 GLY C CA 1
ATOM 1518 C C . GLY A 1 199 ? -22.290 17.720 26.912 1.00 29.59 197 GLY C C 1
ATOM 1519 O O . GLY A 1 199 ? -21.390 17.619 27.745 1.00 25.04 197 GLY C O 1
ATOM 1520 N N . PHE A 1 200 ? -23.173 18.712 26.924 1.00 28.49 198 PHE C N 1
ATOM 1521 C CA . PHE A 1 200 ? -22.949 19.768 27.897 1.00 25.80 198 PHE C CA 1
ATOM 1522 C C . PHE A 1 200 ? -23.693 19.483 29.197 1.00 24.85 198 PHE C C 1
ATOM 1523 O O . PHE A 1 200 ? -23.077 19.493 30.263 1.00 30.31 198 PHE C O 1
ATOM 1531 N N . LYS A 1 201 ? -25.007 19.211 29.127 1.00 24.34 199 LYS C N 1
ATOM 1532 C CA . LYS A 1 201 ? -25.820 18.914 30.309 1.00 25.40 199 LYS C CA 1
ATOM 1533 C C . LYS A 1 201 ? -26.090 17.439 30.505 1.00 31.33 199 LYS C C 1
ATOM 1534 O O . LYS A 1 201 ? -26.375 17.040 31.638 1.00 37.80 199 LYS C O 1
ATOM 1540 N N . THR A 1 202 ? -26.029 16.632 29.441 1.00 31.16 200 THR C N 1
ATOM 1541 C CA . THR A 1 202 ? -26.367 15.216 29.481 1.00 26.90 200 THR C CA 1
ATOM 1542 C C . THR A 1 202 ? -25.207 14.458 28.862 1.00 29.43 200 THR C C 1
ATOM 1543 O O . THR A 1 202 ? -24.283 15.075 28.339 1.00 27.39 200 THR C O 1
ATOM 1547 N N . THR A 1 203 ? -25.250 13.122 28.910 1.00 44.63 201 THR C N 1
ATOM 1548 C CA . THR A 1 203 ? -24.239 12.273 28.273 1.00 34.62 201 THR C CA 1
ATOM 1549 C C . THR A 1 203 ? -24.953 11.024 27.791 1.00 27.44 201 THR C C 1
ATOM 1550 O O . THR A 1 203 ? -25.564 10.324 28.603 1.00 43.28 201 THR C O 1
ATOM 1554 N N . ASP A 1 204 ? -24.892 10.735 26.490 1.00 45.23 202 ASP C N 1
ATOM 1555 C CA . ASP A 1 204 ? -25.637 9.615 25.909 1.00 28.59 202 ASP C CA 1
ATOM 1556 C C . ASP A 1 204 ? -24.726 8.411 25.752 1.00 31.14 202 ASP C C 1
ATOM 1557 O O . ASP A 1 204 ? -23.614 8.524 25.215 1.00 30.42 202 ASP C O 1
ATOM 1562 N N . ILE A 1 205 ? -25.200 7.265 26.225 1.00 43.63 203 ILE C N 1
ATOM 1563 C CA . ILE A 1 205 ? -24.517 5.992 26.072 1.00 24.93 203 ILE C CA 1
ATOM 1564 C C . ILE A 1 205 ? -25.487 5.104 25.328 1.00 23.63 203 ILE C C 1
ATOM 1565 O O . ILE A 1 205 ? -26.574 4.806 25.837 1.00 54.16 203 ILE C O 1
ATOM 1570 N N . VAL A 1 206 ? -25.135 4.742 24.107 1.00 40.30 204 VAL C N 1
ATOM 1571 C CA . VAL A 1 206 ? -26.048 4.043 23.206 1.00 63.97 204 VAL C CA 1
ATOM 1572 C C . VAL A 1 206 ? -25.314 2.908 22.499 1.00 30.23 204 VAL C C 1
ATOM 1573 O O . VAL A 1 206 ? -24.255 3.118 21.892 1.00 37.17 204 VAL C O 1
ATOM 1577 N N . VAL A 1 207 ? -25.856 1.700 22.595 1.00 23.13 205 VAL C N 1
ATOM 1578 C CA . VAL A 1 207 ? -25.169 0.576 21.986 1.00 57.94 205 VAL C CA 1
ATOM 1579 C C . VAL A 1 207 ? -26.143 -0.124 21.055 1.00 58.53 205 VAL C C 1
ATOM 1580 O O . VAL A 1 207 ? -27.364 -0.063 21.238 1.00 39.53 205 VAL C O 1
ATOM 1584 N N . PHE A 1 208 ? -25.588 -0.769 20.029 1.00 51.14 206 PHE C N 1
ATOM 1585 C CA . PHE A 1 208 ? -26.363 -1.497 19.036 1.00 30.74 206 PHE C CA 1
ATOM 1586 C C . PHE A 1 208 ? -25.757 -2.879 18.896 1.00 42.97 206 PHE C C 1
ATOM 1587 O O . PHE A 1 208 ? -24.540 -3.001 18.733 1.00 50.28 206 PHE C O 1
ATOM 1595 N N . ARG A 1 209 ? -26.591 -3.914 18.977 1.00 66.08 207 ARG C N 1
ATOM 1596 C CA . ARG A 1 209 ? -26.151 -5.288 18.756 1.00 52.11 207 ARG C CA 1
ATOM 1597 C C . ARG A 1 209 ? -26.229 -5.592 17.270 1.00 52.50 207 ARG C C 1
ATOM 1598 O O . ARG A 1 209 ? -27.241 -5.294 16.629 1.00 76.31 207 ARG C O 1
ATOM 1606 N N . ILE A 1 210 ? -25.176 -6.190 16.722 1.00 48.92 208 ILE C N 1
ATOM 1607 C CA . ILE A 1 210 ? -25.175 -6.567 15.314 1.00 69.68 208 ILE C CA 1
ATOM 1608 C C . ILE A 1 210 ? -25.725 -7.988 15.193 1.00 99.97 208 ILE C C 1
ATOM 1609 O O . ILE A 1 210 ? -25.230 -8.917 15.847 1.00 67.67 208 ILE C O 1
ATOM 1614 N N . ASN A 1 211 ? -26.765 -8.148 14.373 1.00 106.26 209 ASN C N 1
ATOM 1615 C CA . ASN A 1 211 ? -27.315 -9.455 14.053 1.00 94.82 209 ASN C CA 1
ATOM 1616 C C . ASN A 1 211 ? -26.325 -10.293 13.257 1.00 89.59 209 ASN C C 1
ATOM 1617 O O . ASN A 1 211 ? -25.312 -9.810 12.743 1.00 132.92 209 ASN C O 1
ATOM 1622 N N . LYS A 1 212 ? -26.655 -11.578 13.144 1.00 112.07 210 LYS C N 1
ATOM 1623 C CA . LYS A 1 212 ? -25.838 -12.504 12.374 1.00 149.75 210 LYS C CA 1
ATOM 1624 C C . LYS A 1 212 ? -25.973 -12.273 10.872 1.00 135.58 210 LYS C C 1
ATOM 1625 O O . LYS A 1 212 ? -25.120 -12.739 10.105 1.00 106.79 210 LYS C O 1
ATOM 1631 N N . ASP A 1 213 ? -27.020 -11.558 10.441 1.00 124.55 211 ASP C N 1
ATOM 1632 C CA . ASP A 1 213 ? -27.153 -11.070 9.072 1.00 125.37 211 ASP C CA 1
ATOM 1633 C C . ASP A 1 213 ? -26.765 -9.600 8.945 1.00 122.91 211 ASP C C 1
ATOM 1634 O O . ASP A 1 213 ? -27.367 -8.869 8.145 1.00 93.76 211 ASP C O 1
ATOM 1639 N N . LYS A 1 214 ? -25.793 -9.154 9.748 1.00 78.70 212 LYS C N 1
ATOM 1640 C CA . LYS A 1 214 ? -25.205 -7.815 9.648 1.00 81.97 212 LYS C CA 1
ATOM 1641 C C . LYS A 1 214 ? -26.295 -6.739 9.619 1.00 84.32 212 LYS C C 1
ATOM 1642 O O . LYS A 1 214 ? -26.250 -5.791 8.830 1.00 65.06 212 LYS C O 1
ATOM 1648 N N . GLU A 1 215 ? -27.312 -6.918 10.460 1.00 96.46 213 GLU C N 1
ATOM 1649 C CA . GLU A 1 215 ? -28.350 -5.926 10.671 1.00 87.85 213 GLU C CA 1
ATOM 1650 C C . GLU A 1 215 ? -28.257 -5.447 12.115 1.00 83.76 213 GLU C C 1
ATOM 1651 O O . GLU A 1 215 ? -28.164 -6.278 13.031 1.00 64.45 213 GLU C O 1
ATOM 1657 N N . PRO A 1 216 ? -28.253 -4.136 12.364 1.00 91.37 214 PRO C N 1
ATOM 1658 C CA . PRO A 1 216 ? -28.022 -3.623 13.724 1.00 51.42 214 PRO C CA 1
ATOM 1659 C C . PRO A 1 216 ? -29.294 -3.331 14.513 1.00 66.02 214 PRO C C 1
ATOM 1660 O O . PRO A 1 216 ? -30.261 -2.756 14.007 1.00 88.67 214 PRO C O 1
ATOM 1664 N N . VAL A 1 217 ? -29.276 -3.726 15.789 1.00 76.04 215 VAL C N 1
ATOM 1665 C CA . VAL A 1 217 ? -30.452 -3.705 16.655 1.00 67.02 215 VAL C CA 1
ATOM 1666 C C . VAL A 1 217 ? -30.130 -2.907 17.912 1.00 57.66 215 VAL C C 1
ATOM 1667 O O . VAL A 1 217 ? -29.096 -3.128 18.554 1.00 72.28 215 VAL C O 1
ATOM 1671 N N . PHE A 1 218 ? -31.027 -1.998 18.269 1.00 70.67 216 PHE C N 1
ATOM 1672 C CA . PHE A 1 218 ? -30.833 -1.165 19.442 1.00 35.65 216 PHE C CA 1
ATOM 1673 C C . PHE A 1 218 ? -31.042 -1.997 20.702 1.00 68.14 216 PHE C C 1
ATOM 1674 O O . PHE A 1 218 ? -31.996 -2.782 20.806 1.00 53.38 216 PHE C O 1
ATOM 1682 N N . GLU A 1 219 ? -30.125 -1.828 21.649 1.00 53.68 217 GLU C N 1
ATOM 1683 C CA . GLU A 1 219 ? -30.149 -2.488 22.946 1.00 56.65 217 GLU C CA 1
ATOM 1684 C C . GLU A 1 219 ? -30.487 -1.440 24.002 1.00 45.74 217 GLU C C 1
ATOM 1685 O O . GLU A 1 219 ? -29.595 -0.836 24.599 1.00 101.09 217 GLU C O 1
ATOM 1691 N N . GLN A 1 220 ? -31.787 -1.231 24.227 1.00 46.90 218 GLN C N 1
ATOM 1692 C CA . GLN A 1 220 ? -32.230 -0.239 25.209 1.00 65.22 218 GLN C CA 1
ATOM 1693 C C . GLN A 1 220 ? -31.620 -0.475 26.581 1.00 27.28 218 GLN C C 1
ATOM 1694 O O . GLN A 1 220 ? -31.375 0.478 27.334 1.00 60.75 218 GLN C O 1
ATOM 1700 N N . GLU A 1 221 ? -31.365 -1.743 26.903 1.00 47.78 219 GLU C N 1
ATOM 1701 C CA . GLU A 1 221 ? -30.874 -2.148 28.217 1.00 69.54 219 GLU C CA 1
ATOM 1702 C C . GLU A 1 221 ? -29.447 -1.682 28.477 1.00 83.54 219 GLU C C 1
ATOM 1703 O O . GLU A 1 221 ? -29.076 -1.384 29.622 1.00 43.97 219 GLU C O 1
ATOM 1709 N N . MET A 1 222 ? -28.616 -1.667 27.436 1.00 83.92 220 MET C N 1
ATOM 1710 C CA . MET A 1 222 ? -27.215 -1.301 27.551 1.00 52.76 220 MET C CA 1
ATOM 1711 C C . MET A 1 222 ? -27.000 0.167 27.228 1.00 37.39 220 MET C C 1
ATOM 1712 O O . MET A 1 222 ? -25.879 0.575 26.886 1.00 39.33 220 MET C O 1
ATOM 1717 N N . SER A 1 223 ? -28.065 0.951 27.283 1.00 19.19 221 SER C N 1
ATOM 1718 C CA . SER A 1 223 ? -28.038 2.325 26.836 1.00 34.86 221 SER C CA 1
ATOM 1719 C C . SER A 1 223 ? -28.823 3.157 27.827 1.00 45.06 221 SER C C 1
ATOM 1720 O O . SER A 1 223 ? -29.858 2.716 28.346 1.00 38.45 221 SER C O 1
ATOM 1723 N N . ALA A 1 224 ? -28.317 4.368 28.070 1.00 20.69 222 ALA C N 1
ATOM 1724 C CA . ALA A 1 224 ? -28.971 5.338 28.935 1.00 54.74 222 ALA C CA 1
ATOM 1725 C C . ALA A 1 224 ? -28.637 6.730 28.439 1.00 36.85 222 ALA C C 1
ATOM 1726 O O . ALA A 1 224 ? -27.777 6.908 27.577 1.00 44.35 222 ALA C O 1
ATOM 1728 N N . THR A 1 225 ? -29.347 7.714 28.993 1.00 59.26 223 THR C N 1
ATOM 1729 C CA . THR A 1 225 ? -28.969 9.116 28.909 1.00 40.79 223 THR C CA 1
ATOM 1730 C C . THR A 1 225 ? -28.666 9.556 30.330 1.00 40.96 223 THR C C 1
ATOM 1731 O O . THR A 1 225 ? -29.555 9.558 31.191 1.00 39.66 223 THR C O 1
ATOM 1735 N N . LEU A 1 226 ? -27.407 9.884 30.585 1.00 46.26 224 LEU C N 1
ATOM 1736 C CA . LEU A 1 226 ? -26.984 10.300 31.917 1.00 39.29 224 LEU C CA 1
ATOM 1737 C C . LEU A 1 226 ? -27.371 11.760 32.088 1.00 34.20 224 LEU C C 1
ATOM 1738 O O . LEU A 1 226 ? -26.997 12.610 31.281 1.00 51.95 224 LEU C O 1
ATOM 1743 N N . ASP A 1 227 ? -28.200 12.031 33.093 1.00 44.07 225 ASP C N 1
ATOM 1744 C CA . ASP A 1 227 ? -28.733 13.374 33.274 1.00 45.73 225 ASP C CA 1
ATOM 1745 C C . ASP A 1 227 ? -27.802 14.235 34.132 1.00 38.90 225 ASP C C 1
ATOM 1746 O O . ASP A 1 227 ? -27.735 15.455 33.936 1.00 41.46 225 ASP C O 1
ATOM 1751 N N . GLY A 1 228 ? -27.051 13.627 35.065 1.00 19.28 226 GLY C N 1
ATOM 1752 C CA . GLY A 1 228 ? -26.192 14.421 35.923 1.00 41.94 226 GLY C CA 1
ATOM 1753 C C . GLY A 1 228 ? -24.742 14.580 35.483 1.00 50.14 226 GLY C C 1
ATOM 1754 O O . GLY A 1 228 ? -23.971 15.315 36.119 1.00 41.02 226 GLY C O 1
ATOM 1755 N N . LEU A 1 229 ? -24.328 13.903 34.415 1.00 44.11 227 LEU C N 1
ATOM 1756 C CA . LEU A 1 229 ? -22.936 13.902 33.980 1.00 13.18 227 LEU C CA 1
ATOM 1757 C C . LEU A 1 229 ? -22.859 14.498 32.585 1.00 43.65 227 LEU C C 1
ATOM 1758 O O . LEU A 1 229 ? -23.343 13.895 31.628 1.00 38.05 227 LEU C O 1
ATOM 1763 N N . GLY A 1 230 ? -22.231 15.660 32.475 1.00 38.41 228 GLY C N 1
ATOM 1764 C CA . GLY A 1 230 ? -21.787 16.240 31.221 1.00 24.11 228 GLY C CA 1
ATOM 1765 C C . GLY A 1 230 ? -20.722 17.264 31.538 1.00 29.16 228 GLY C C 1
ATOM 1766 O O . GLY A 1 230 ? -20.313 17.422 32.692 1.00 34.63 228 GLY C O 1
ATOM 1767 N N . MET A 1 231 ? -20.289 17.981 30.496 1.00 16.67 229 MET C N 1
ATOM 1768 C CA . MET A 1 231 ? -19.251 18.994 30.668 1.00 25.46 229 MET C CA 1
ATOM 1769 C C . MET A 1 231 ? -19.671 20.111 31.608 1.00 32.56 229 MET C C 1
ATOM 1770 O O . MET A 1 231 ? -18.824 20.919 32.005 1.00 56.04 229 MET C O 1
ATOM 1775 N N . ILE A 1 232 ? -20.948 20.180 31.974 1.00 23.05 230 ILE C N 1
ATOM 1776 C CA . ILE A 1 232 ? -21.362 21.282 32.823 1.00 29.11 230 ILE C CA 1
ATOM 1777 C C . ILE A 1 232 ? -20.799 21.062 34.225 1.00 32.67 230 ILE C C 1
ATOM 1778 O O . ILE A 1 232 ? -20.520 22.028 34.955 1.00 36.46 230 ILE C O 1
ATOM 1783 N N . ASN A 1 233 ? -20.549 19.795 34.592 1.00 35.52 231 ASN C N 1
ATOM 1784 C CA . ASN A 1 233 ? -19.945 19.491 35.892 1.00 43.88 231 ASN C CA 1
ATOM 1785 C C . ASN A 1 233 ? -18.588 20.175 36.046 1.00 32.88 231 ASN C C 1
ATOM 1786 O O . ASN A 1 233 ? -18.257 20.674 37.126 1.00 33.53 231 ASN C O 1
ATOM 1791 N N . ILE A 1 234 ? -17.791 20.207 34.975 1.00 35.77 232 ILE C N 1
ATOM 1792 C CA . ILE A 1 234 ? -16.484 20.862 35.025 1.00 36.03 232 ILE C CA 1
ATOM 1793 C C . ILE A 1 234 ? -16.625 22.367 35.158 1.00 31.84 232 ILE C C 1
ATOM 1794 O O . ILE A 1 234 ? -15.883 23.004 35.917 1.00 40.92 232 ILE C O 1
ATOM 1799 N N . TYR A 1 235 ? -17.579 22.956 34.431 1.00 28.65 233 TYR C N 1
ATOM 1800 C CA . TYR A 1 235 ? -17.880 24.385 34.578 1.00 28.54 233 TYR C CA 1
ATOM 1801 C C . TYR A 1 235 ? -18.203 24.746 36.029 1.00 44.25 233 TYR C C 1
ATOM 1802 O O . TYR A 1 235 ? -17.626 25.691 36.579 1.00 43.93 233 TYR C O 1
ATOM 1811 N N . ASN A 1 236 ? -19.121 24.005 36.673 1.00 32.07 234 ASN C N 1
ATOM 1812 C CA . ASN A 1 236 ? -19.448 24.326 38.064 1.00 27.37 234 ASN C CA 1
ATOM 1813 C C . ASN A 1 236 ? -18.254 24.121 38.998 1.00 26.19 234 ASN C C 1
ATOM 1814 O O . ASN A 1 236 ? -17.962 24.991 39.826 1.00 45.07 234 ASN C O 1
ATOM 1819 N N . THR A 1 237 ? -17.543 22.993 38.881 1.00 26.96 235 THR C N 1
ATOM 1820 C CA . THR A 1 237 ? -16.380 22.796 39.745 1.00 40.74 235 THR C CA 1
ATOM 1821 C C . THR A 1 237 ? -15.337 23.899 39.535 1.00 43.85 235 THR C C 1
ATOM 1822 O O . THR A 1 237 ? -14.691 24.335 40.496 1.00 38.48 235 THR C O 1
ATOM 1826 N N . MET A 1 238 ? -15.174 24.395 38.301 1.00 35.55 236 MET C N 1
ATOM 1827 C CA . MET A 1 238 ? -14.219 25.486 38.129 1.00 24.65 236 MET C CA 1
ATOM 1828 C C . MET A 1 238 ? -14.797 26.820 38.592 1.00 34.71 236 MET C C 1
ATOM 1829 O O . MET A 1 238 ? -14.043 27.678 39.054 1.00 42.70 236 MET C O 1
ATOM 1834 N N . ASP A 1 239 ? -16.111 27.035 38.473 1.00 44.78 237 ASP C N 1
ATOM 1835 C CA . ASP A 1 239 ? -16.683 28.255 39.037 1.00 42.09 237 ASP C CA 1
ATOM 1836 C C . ASP A 1 239 ? -16.437 28.287 40.533 1.00 47.76 237 ASP C C 1
ATOM 1837 O O . ASP A 1 239 ? -16.036 29.310 41.086 1.00 60.61 237 ASP C O 1
ATOM 1842 N N . LYS A 1 240 ? -16.647 27.165 41.211 1.00 45.48 238 LYS C N 1
ATOM 1843 C CA . LYS A 1 240 ? -16.429 27.185 42.654 1.00 60.87 238 LYS C CA 1
ATOM 1844 C C . LYS A 1 240 ? -14.946 27.235 42.967 1.00 55.53 238 LYS C C 1
ATOM 1845 O O . LYS A 1 240 ? -14.520 27.975 43.849 1.00 52.44 238 LYS C O 1
ATOM 1851 N N . ALA A 1 241 ? -14.129 26.534 42.200 1.00 48.21 239 ALA C N 1
ATOM 1852 C CA . ALA A 1 241 ? -12.689 26.683 42.377 1.00 39.13 239 ALA C CA 1
ATOM 1853 C C . ALA A 1 241 ? -12.224 28.122 42.179 1.00 48.84 239 ALA C C 1
ATOM 1854 O O . ALA A 1 241 ? -11.213 28.518 42.752 1.00 61.86 239 ALA C O 1
ATOM 1856 N N . PHE A 1 242 ? -12.915 28.925 41.370 1.00 47.05 240 PHE C N 1
ATOM 1857 C CA . PHE A 1 242 ? -12.405 30.281 41.122 1.00 28.62 240 PHE C CA 1
ATOM 1858 C C . PHE A 1 242 ? -12.713 31.209 42.286 1.00 39.09 240 PHE C C 1
ATOM 1859 O O . PHE A 1 242 ? -11.840 31.930 42.769 1.00 63.92 240 PHE C O 1
ATOM 1867 N N . THR A 1 243 ? -13.985 31.283 42.676 1.00 38.44 241 THR C N 1
ATOM 1868 C CA . THR A 1 243 ? -14.360 32.056 43.857 1.00 50.30 241 THR C CA 1
ATOM 1869 C C . THR A 1 243 ? -13.602 31.585 45.092 1.00 70.82 241 THR C C 1
ATOM 1870 O O . THR A 1 243 ? -13.114 32.410 45.871 1.00 89.68 241 THR C O 1
ATOM 1874 N N . ASP A 1 244 ? -13.494 30.270 45.289 1.00 36.42 242 ASP C N 1
ATOM 1875 C CA . ASP A 1 244 ? -12.761 29.732 46.438 1.00 52.66 242 ASP C CA 1
ATOM 1876 C C . ASP A 1 244 ? -11.312 30.204 46.438 1.00 43.12 242 ASP C C 1
ATOM 1877 O O . ASP A 1 244 ? -10.794 30.671 47.456 1.00 130.38 242 ASP C O 1
ATOM 1882 N N . ASN A 1 245 ? -10.626 30.040 45.319 1.00 61.09 243 ASN C N 1
ATOM 1883 C CA . ASN A 1 245 ? -9.243 30.490 45.220 1.00 79.79 243 ASN C CA 1
ATOM 1884 C C . ASN A 1 245 ? -9.143 32.001 45.345 1.00 51.75 243 ASN C C 1
ATOM 1885 O O . ASN A 1 245 ? -8.198 32.524 45.941 1.00 118.65 243 ASN C O 1
ATOM 1890 N N . SER A 1 246 ? -10.107 32.717 44.769 1.00 70.12 244 SER C N 1
ATOM 1891 C CA . SER A 1 246 ? -10.112 34.174 44.822 1.00 79.99 244 SER C CA 1
ATOM 1892 C C . SER A 1 246 ? -10.184 34.670 46.256 1.00 93.65 244 SER C C 1
ATOM 1893 O O . SER A 1 246 ? -9.468 35.607 46.629 1.00 125.84 244 SER C O 1
ATOM 1896 N N . ARG A 1 247 ? -11.018 34.030 47.082 1.00 65.35 245 ARG C N 1
ATOM 1897 C CA . ARG A 1 247 ? -11.302 34.510 48.433 1.00 104.20 245 ARG C CA 1
ATOM 1898 C C . ARG A 1 247 ? -11.565 36.012 48.404 1.00 126.62 245 ARG C C 1
ATOM 1899 O O . ARG A 1 247 ? -11.164 36.764 49.295 1.00 138.58 245 ARG C O 1
ATOM 1907 N N . ASP A 1 248 ? -12.204 36.460 47.329 1.00 102.96 246 ASP C N 1
ATOM 1908 C CA . ASP A 1 248 ? -12.662 37.833 47.223 1.00 101.05 246 ASP C CA 1
ATOM 1909 C C . ASP A 1 248 ? -14.171 37.908 47.204 1.00 99.48 246 ASP C C 1
ATOM 1910 O O . ASP A 1 248 ? -14.725 38.994 47.405 1.00 89.12 246 ASP C O 1
ATOM 1915 N N . GLY A 1 249 ? -14.851 36.783 47.017 1.00 106.56 247 GLY C N 1
ATOM 1916 C CA . GLY A 1 249 ? -16.259 36.813 46.695 1.00 114.23 247 GLY C CA 1
ATOM 1917 C C . GLY A 1 249 ? -16.457 37.383 45.312 1.00 115.82 247 GLY C C 1
ATOM 1918 O O . GLY A 1 249 ? -17.369 38.188 45.107 1.00 118.36 247 GLY C O 1
ATOM 1919 N N . SER A 1 250 ? -15.605 37.010 44.359 1.00 84.62 248 SER C N 1
ATOM 1920 C CA . SER A 1 250 ? -15.758 37.480 42.990 1.00 71.02 248 SER C CA 1
ATOM 1921 C C . SER A 1 250 ? -16.049 36.293 42.078 1.00 57.70 248 SER C C 1
ATOM 1922 O O . SER A 1 250 ? -15.561 35.179 42.314 1.00 65.73 248 SER C O 1
ATOM 1925 N N . LYS A 1 251 ? -16.905 36.531 41.072 1.00 53.30 249 LYS C N 1
ATOM 1926 C CA . LYS A 1 251 ? -17.347 35.505 40.136 1.00 71.00 249 LYS C CA 1
ATOM 1927 C C . LYS A 1 251 ? -17.032 35.925 38.715 1.00 79.26 249 LYS C C 1
ATOM 1928 O O . LYS A 1 251 ? -17.039 37.114 38.380 1.00 53.27 249 LYS C O 1
ATOM 1934 N N . LEU A 1 252 ? -16.782 34.931 37.879 1.00 58.19 250 LEU C N 1
ATOM 1935 C CA . LEU A 1 252 ? -16.498 35.204 36.485 1.00 45.38 250 LEU C CA 1
ATOM 1936 C C . LEU A 1 252 ? -17.804 35.434 35.732 1.00 54.06 250 LEU C C 1
ATOM 1937 O O . LEU A 1 252 ? -18.879 35.005 36.164 1.00 62.90 250 LEU C O 1
ATOM 1942 N N . ASN A 1 253 ? -17.716 36.144 34.614 1.00 36.02 251 ASN C N 1
ATOM 1943 C CA . ASN A 1 253 ? -18.824 36.072 33.676 1.00 40.70 251 ASN C CA 1
ATOM 1944 C C . ASN A 1 253 ? -18.626 34.869 32.748 1.00 36.80 251 ASN C C 1
ATOM 1945 O O . ASN A 1 253 ? -17.651 34.119 32.853 1.00 52.74 251 ASN C O 1
ATOM 1950 N N . THR A 1 254 ? -19.548 34.689 31.802 1.00 52.15 252 THR C N 1
ATOM 1951 C CA . THR A 1 254 ? -19.543 33.455 31.022 1.00 36.53 252 THR C CA 1
ATOM 1952 C C . THR A 1 254 ? -18.395 33.410 30.013 1.00 38.98 252 THR C C 1
ATOM 1953 O O . THR A 1 254 ? -17.871 32.323 29.724 1.00 61.18 252 THR C O 1
ATOM 1957 N N . GLU A 1 255 ? -17.955 34.569 29.501 1.00 48.60 253 GLU C N 1
ATOM 1958 C CA . GLU A 1 255 ? -16.783 34.568 28.622 1.00 39.94 253 GLU C CA 1
ATOM 1959 C C . GLU A 1 255 ? -15.529 34.177 29.391 1.00 39.81 253 GLU C C 1
ATOM 1960 O O . GLU A 1 255 ? -14.650 33.498 28.848 1.00 44.30 253 GLU C O 1
ATOM 1966 N N . GLN A 1 256 ? -15.436 34.585 30.664 1.00 37.36 254 GLN C N 1
ATOM 1967 C CA . GLN A 1 256 ? -14.285 34.221 31.493 1.00 40.53 254 GLN C CA 1
ATOM 1968 C C . GLN A 1 256 ? -14.356 32.767 31.954 1.00 45.82 254 GLN C C 1
ATOM 1969 O O . GLN A 1 256 ? -13.370 32.026 31.844 1.00 47.42 254 GLN C O 1
ATOM 1975 N N . LEU A 1 257 ? -15.511 32.345 32.484 1.00 25.02 255 LEU C N 1
ATOM 1976 C CA . LEU A 1 257 ? -15.652 30.971 32.948 1.00 37.75 255 LEU C CA 1
ATOM 1977 C C . LEU A 1 257 ? -15.369 29.975 31.823 1.00 47.74 255 LEU C C 1
ATOM 1978 O O . LEU A 1 257 ? -14.677 28.968 32.033 1.00 39.55 255 LEU C O 1
ATOM 1983 N N . MET A 1 258 ? -15.911 30.223 30.622 1.00 27.12 256 MET C N 1
ATOM 1984 C CA . MET A 1 258 ? -15.612 29.335 29.499 1.00 27.21 256 MET C CA 1
ATOM 1985 C C . MET A 1 258 ? -14.113 29.290 29.197 1.00 40.91 256 MET C C 1
ATOM 1986 O O . MET A 1 258 ? -13.545 28.211 28.975 1.00 48.53 256 MET C O 1
ATOM 1991 N N . LEU A 1 259 ? -13.452 30.452 29.189 1.00 47.86 257 LEU C N 1
ATOM 1992 C CA . LEU A 1 259 ? -12.005 30.460 29.005 1.00 34.07 257 LEU C CA 1
ATOM 1993 C C . LEU A 1 259 ? -11.300 29.720 30.140 1.00 53.29 257 LEU C C 1
ATOM 1994 O O . LEU A 1 259 ? -10.275 29.054 29.917 1.00 35.33 257 LEU C O 1
ATOM 1999 N N . LEU A 1 260 ? -11.834 29.823 31.369 1.00 49.33 258 LEU C N 1
ATOM 2000 C CA . LEU A 1 260 ? -11.203 29.145 32.493 1.00 30.98 258 LEU C CA 1
ATOM 2001 C C . LEU A 1 260 ? -11.349 27.638 32.384 1.00 36.46 258 LEU C C 1
ATOM 2002 O O . LEU A 1 260 ? -10.600 26.917 33.046 1.00 37.50 258 LEU C O 1
ATOM 2007 N N . CYS A 1 261 ? -12.267 27.141 31.545 1.00 40.92 259 CYS C N 1
ATOM 2008 C CA . CYS A 1 261 ? -12.446 25.702 31.372 1.00 18.16 259 CYS C CA 1
ATOM 2009 C C . CYS A 1 261 ? -11.813 25.166 30.097 1.00 27.51 259 CYS C C 1
ATOM 2010 O O . CYS A 1 261 ? -11.818 23.946 29.883 1.00 48.26 259 CYS C O 1
ATOM 2013 N N . GLU A 1 262 ? -11.291 26.045 29.245 1.00 42.21 260 GLU C N 1
ATOM 2014 C CA . GLU A 1 262 ? -10.457 25.600 28.139 1.00 33.06 260 GLU C CA 1
ATOM 2015 C C . GLU A 1 262 ? -9.098 25.104 28.632 1.00 35.49 260 GLU C C 1
ATOM 2016 O O . GLU A 1 262 ? -8.713 23.966 28.354 1.00 34.95 260 GLU C O 1
ATOM 2022 N N . GLU A 1 263 ? -8.325 25.961 29.319 1.00 45.77 261 GLU C N 1
ATOM 2023 C CA . GLU A 1 263 ? -6.988 25.586 29.784 1.00 45.05 261 GLU C CA 1
ATOM 2024 C C . GLU A 1 263 ? -6.765 25.736 31.282 1.00 28.19 261 GLU C C 1
ATOM 2025 O O . GLU A 1 263 ? -5.737 25.263 31.785 1.00 44.87 261 GLU C O 1
ATOM 2031 N N . GLY A 1 264 ? -7.688 26.342 32.014 1.00 51.03 262 GLY C N 1
ATOM 2032 C CA . GLY A 1 264 ? -7.489 26.531 33.434 1.00 37.01 262 GLY C CA 1
ATOM 2033 C C . GLY A 1 264 ? -6.703 27.762 33.788 1.00 47.36 262 GLY C C 1
ATOM 2034 O O . GLY A 1 264 ? -6.266 27.880 34.938 1.00 33.29 262 GLY C O 1
ATOM 2035 N N . LYS A 1 265 ? -6.516 28.681 32.837 1.00 77.94 263 LYS C N 1
ATOM 2036 C CA . LYS A 1 265 ? -5.767 29.917 33.022 1.00 16.50 263 LYS C CA 1
ATOM 2037 C C . LYS A 1 265 ? -6.696 31.092 32.752 1.00 37.07 263 LYS C C 1
ATOM 2038 O O . LYS A 1 265 ? -7.402 31.115 31.736 1.00 55.28 263 LYS C O 1
ATOM 2044 N N . ILE A 1 266 ? -6.702 32.065 33.652 1.00 38.39 264 ILE C N 1
ATOM 2045 C CA . ILE A 1 266 ? -7.430 33.304 33.403 1.00 73.54 264 ILE C CA 1
ATOM 2046 C C . ILE A 1 266 ? -6.642 34.445 34.047 1.00 71.60 264 ILE C C 1
ATOM 2047 O O . ILE A 1 266 ? -6.011 34.272 35.101 1.00 13.20 264 ILE C O 1
ATOM 2052 N N . PHE A 1 267 ? -6.630 35.607 33.388 1.00 42.50 265 PHE C N 1
ATOM 2053 C CA . PHE A 1 267 ? -5.967 36.774 33.954 1.00 19.57 265 PHE C CA 1
ATOM 2054 C C . PHE A 1 267 ? -6.996 37.736 34.532 1.00 33.55 265 PHE C C 1
ATOM 2055 O O . PHE A 1 267 ? -7.657 38.479 33.796 1.00 54.46 265 PHE C O 1
ATOM 2063 N N . PHE A 1 268 ? -7.096 37.744 35.859 1.00 31.70 266 PHE C N 1
ATOM 2064 C CA . PHE A 1 268 ? -8.171 38.401 36.600 1.00 33.13 266 PHE C CA 1
ATOM 2065 C C . PHE A 1 268 ? -7.577 39.420 37.558 1.00 56.24 266 PHE C C 1
ATOM 2066 O O . PHE A 1 268 ? -6.867 39.041 38.503 1.00 49.20 266 PHE C O 1
ATOM 2074 N N . LYS A 1 269 ? -7.895 40.698 37.339 1.00 40.18 267 LYS C N 1
ATOM 2075 C CA . LYS A 1 269 ? -7.515 41.759 38.265 1.00 42.10 267 LYS C CA 1
ATOM 2076 C C . LYS A 1 269 ? -6.040 41.633 38.635 1.00 40.35 267 LYS C C 1
ATOM 2077 O O . LYS A 1 269 ? -5.675 41.456 39.802 1.00 25.28 267 LYS C O 1
ATOM 2083 N N . GLY A 1 270 ? -5.197 41.650 37.598 1.00 47.71 268 GLY C N 1
ATOM 2084 C CA . GLY A 1 270 ? -3.755 41.695 37.789 1.00 24.02 268 GLY C CA 1
ATOM 2085 C C . GLY A 1 270 ? -3.167 40.488 38.454 1.00 38.38 268 GLY C C 1
ATOM 2086 O O . GLY A 1 270 ? -2.036 40.551 38.937 1.00 54.03 268 GLY C O 1
ATOM 2087 N N . ASP A 1 271 ? -3.926 39.393 38.503 1.00 70.77 269 ASP C N 1
ATOM 2088 C CA . ASP A 1 271 ? -3.510 38.109 39.053 1.00 35.57 269 ASP C CA 1
ATOM 2089 C C . ASP A 1 271 ? -3.567 37.048 37.960 1.00 38.08 269 ASP C C 1
ATOM 2090 O O . ASP A 1 271 ? -4.508 37.012 37.152 1.00 35.38 269 ASP C O 1
ATOM 2095 N N . TYR A 1 272 ? -2.537 36.208 37.921 1.00 42.85 270 TYR C N 1
ATOM 2096 C CA . TYR A 1 272 ? -2.504 35.047 37.038 1.00 16.40 270 TYR C CA 1
ATOM 2097 C C . TYR A 1 272 ? -3.171 33.902 37.794 1.00 41.20 270 TYR C C 1
ATOM 2098 O O . TYR A 1 272 ? -2.582 33.316 38.709 1.00 35.91 270 TYR C O 1
ATOM 2107 N N . ILE A 1 273 ? -4.419 33.602 37.447 1.00 46.57 271 ILE C N 1
ATOM 2108 C CA . ILE A 1 273 ? -5.156 32.541 38.122 1.00 27.13 271 ILE C CA 1
ATOM 2109 C C . ILE A 1 273 ? -4.895 31.248 37.362 1.00 34.88 271 ILE C C 1
ATOM 2110 O O . ILE A 1 273 ? -5.342 31.092 36.219 1.00 32.59 271 ILE C O 1
ATOM 2115 N N . ASP A 1 274 ? -4.156 30.323 37.997 1.00 17.51 272 ASP C N 1
ATOM 2116 C CA . ASP A 1 274 ? -3.879 28.998 37.443 1.00 27.70 272 ASP C CA 1
ATOM 2117 C C . ASP A 1 274 ? -4.661 27.966 38.242 1.00 38.88 272 ASP C C 1
ATOM 2118 O O . ASP A 1 274 ? -4.302 27.651 39.385 1.00 40.04 272 ASP C O 1
ATOM 2123 N N . LEU A 1 275 ? -5.719 27.435 37.631 1.00 36.65 273 LEU C N 1
ATOM 2124 C CA . LEU A 1 275 ? -6.484 26.335 38.194 1.00 26.22 273 LEU C CA 1
ATOM 2125 C C . LEU A 1 275 ? -6.402 25.099 37.313 1.00 42.28 273 LEU C C 1
ATOM 2126 O O . LEU A 1 275 ? -7.340 24.300 37.282 1.00 44.40 273 LEU C O 1
ATOM 2131 N N . LYS A 1 276 ? -5.296 24.937 36.574 1.00 39.47 274 LYS C N 1
ATOM 2132 C CA . LYS A 1 276 ? -5.174 23.770 35.708 1.00 24.10 274 LYS C CA 1
ATOM 2133 C C . LYS A 1 276 ? -5.152 22.491 36.524 1.00 37.08 274 LYS C C 1
ATOM 2134 O O . LYS A 1 276 ? -5.567 21.439 36.034 1.00 56.81 274 LYS C O 1
ATOM 2140 N N . LYS A 1 277 ? -4.721 22.567 37.778 1.00 47.58 275 LYS C N 1
ATOM 2141 C CA . LYS A 1 277 ? -4.680 21.362 38.587 1.00 58.34 275 LYS C CA 1
ATOM 2142 C C . LYS A 1 277 ? -6.097 20.892 38.906 1.00 38.88 275 LYS C C 1
ATOM 2143 O O . LYS A 1 277 ? -6.369 19.686 38.898 1.00 57.14 275 LYS C O 1
ATOM 2149 N N . ASP A 1 278 ? -7.023 21.826 39.123 1.00 53.74 276 ASP C N 1
ATOM 2150 C CA . ASP A 1 278 ? -8.407 21.472 39.414 1.00 29.90 276 ASP C CA 1
ATOM 2151 C C . ASP A 1 278 ? -9.157 21.091 38.151 1.00 28.65 276 ASP C C 1
ATOM 2152 O O . ASP A 1 278 ? -10.111 20.301 38.206 1.00 38.61 276 ASP C O 1
ATOM 2157 N N . LEU A 1 279 ? -8.756 21.681 37.023 1.00 38.93 277 LEU C N 1
ATOM 2158 C CA . LEU A 1 279 ? -9.383 21.367 35.746 1.00 36.10 277 LEU C CA 1
ATOM 2159 C C . LEU A 1 279 ? -9.099 19.928 35.352 1.00 29.20 277 LEU C C 1
ATOM 2160 O O . LEU A 1 279 ? -9.995 19.199 34.909 1.00 55.38 277 LEU C O 1
ATOM 2165 N N . ILE A 1 280 ? -7.854 19.507 35.531 1.00 25.95 278 ILE C N 1
ATOM 2166 C CA . ILE A 1 280 ? -7.476 18.128 35.266 1.00 30.71 278 ILE C CA 1
ATOM 2167 C C . ILE A 1 280 ? -8.237 17.187 36.181 1.00 36.68 278 ILE C C 1
ATOM 2168 O O . ILE A 1 280 ? -8.730 16.126 35.751 1.00 23.54 278 ILE C O 1
ATOM 2173 N N . LYS A 1 281 ? -8.379 17.572 37.449 1.00 25.74 279 LYS C N 1
ATOM 2174 C CA . LYS A 1 281 ? -9.077 16.693 38.377 1.00 35.51 279 LYS C CA 1
ATOM 2175 C C . LYS A 1 281 ? -10.560 16.602 38.015 1.00 28.96 279 LYS C C 1
ATOM 2176 O O . LYS A 1 281 ? -11.144 15.511 38.031 1.00 37.37 279 LYS C O 1
ATOM 2182 N N . ALA A 1 282 ? -11.155 17.733 37.618 1.00 27.08 280 ALA C N 1
ATOM 2183 C CA . ALA A 1 282 ? -12.563 17.757 37.220 1.00 32.16 280 ALA C CA 1
ATOM 2184 C C . ALA A 1 282 ? -12.809 16.888 36.000 1.00 19.80 280 ALA C C 1
ATOM 2185 O O . ALA A 1 282 ? -13.874 16.269 35.878 1.00 37.46 280 ALA C O 1
ATOM 2187 N N . ARG A 1 283 ? -11.853 16.857 35.069 1.00 28.75 281 ARG C N 1
ATOM 2188 C CA . ARG A 1 283 ? -12.031 16.059 33.862 1.00 22.97 281 ARG C CA 1
ATOM 2189 C C . ARG A 1 283 ? -11.855 14.577 34.151 1.00 24.79 281 ARG C C 1
ATOM 2190 O O . ARG A 1 283 ? -12.648 13.754 33.678 1.00 44.40 281 ARG C O 1
ATOM 2198 N N . LYS A 1 284 ? -10.827 14.221 34.933 1.00 35.05 282 LYS C N 1
ATOM 2199 C CA . LYS A 1 284 ? -10.723 12.840 35.400 1.00 32.27 282 LYS C CA 1
ATOM 2200 C C . LYS A 1 284 ? -11.954 12.423 36.201 1.00 19.86 282 LYS C C 1
ATOM 2201 O O . LYS A 1 284 ? -12.417 11.281 36.086 1.00 47.63 282 LYS C O 1
ATOM 2207 N N . THR A 1 285 ? -12.511 13.334 37.008 1.00 38.69 283 THR C N 1
ATOM 2208 C CA . THR A 1 285 ? -13.648 12.935 37.832 1.00 30.33 283 THR C CA 1
ATOM 2209 C C . THR A 1 285 ? -14.912 12.769 36.995 1.00 13.48 283 THR C C 1
ATOM 2210 O O . THR A 1 285 ? -15.652 11.796 37.175 1.00 42.65 283 THR C O 1
ATOM 2214 N N . LEU A 1 286 ? -15.178 13.688 36.063 1.00 24.45 284 LEU C N 1
ATOM 2215 C CA . LEU A 1 286 ? -16.267 13.474 35.110 1.00 24.99 284 LEU C CA 1
ATOM 2216 C C . LEU A 1 286 ? -16.046 12.217 34.266 1.00 23.58 284 LEU C C 1
ATOM 2217 O O . LEU A 1 286 ? -16.985 11.466 33.980 1.00 29.18 284 LEU C O 1
ATOM 2222 N N . SER A 1 287 ? -14.809 11.988 33.827 1.00 36.47 285 SER C N 1
ATOM 2223 C CA . SER A 1 287 ? -14.562 10.848 32.953 1.00 18.44 285 SER C CA 1
ATOM 2224 C C . SER A 1 287 ? -14.685 9.539 33.716 1.00 35.82 285 SER C C 1
ATOM 2225 O O . SER A 1 287 ? -15.128 8.528 33.156 1.00 32.79 285 SER C O 1
ATOM 2228 N N . THR A 1 288 ? -14.261 9.517 34.980 1.00 38.44 286 THR C N 1
ATOM 2229 C CA . THR A 1 288 ? -14.417 8.292 35.747 1.00 31.42 286 THR C CA 1
ATOM 2230 C C . THR A 1 288 ? -15.883 7.904 35.807 1.00 18.90 286 THR C C 1
ATOM 2231 O O . THR A 1 288 ? -16.248 6.766 35.489 1.00 23.16 286 THR C O 1
ATOM 2235 N N . ASN A 1 289 ? -16.748 8.861 36.149 1.00 32.45 287 ASN C N 1
ATOM 2236 C CA . ASN A 1 289 ? -18.166 8.551 36.284 1.00 42.31 287 ASN C CA 1
ATOM 2237 C C . ASN A 1 289 ? -18.748 8.004 34.987 1.00 25.12 287 ASN C C 1
ATOM 2238 O O . ASN A 1 289 ? -19.412 6.963 34.982 1.00 40.67 287 ASN C O 1
ATOM 2243 N N . ILE A 1 290 ? -18.489 8.679 33.871 1.00 18.53 288 ILE C N 1
ATOM 2244 C CA . ILE A 1 290 ? -18.999 8.199 32.593 1.00 22.86 288 ILE C CA 1
ATOM 2245 C C . ILE A 1 290 ? -18.474 6.799 32.255 1.00 38.31 288 ILE C C 1
ATOM 2246 O O . ILE A 1 290 ? -19.214 5.986 31.692 1.00 35.54 288 ILE C O 1
ATOM 2251 N N . ILE A 1 291 ? -17.218 6.477 32.591 1.00 25.61 289 ILE C N 1
ATOM 2252 C CA . ILE A 1 291 ? -16.740 5.110 32.357 1.00 17.36 289 ILE C CA 1
ATOM 2253 C C . ILE A 1 291 ? -17.456 4.122 33.270 1.00 34.98 289 ILE C C 1
ATOM 2254 O O . ILE A 1 291 ? -17.813 3.007 32.859 1.00 38.79 289 ILE C O 1
ATOM 2259 N N . ASN A 1 292 ? -17.658 4.503 34.530 1.00 26.61 290 ASN C N 1
ATOM 2260 C CA . ASN A 1 292 ? -18.380 3.632 35.441 1.00 18.58 290 ASN C CA 1
ATOM 2261 C C . ASN A 1 292 ? -19.799 3.369 34.952 1.00 25.98 290 ASN C C 1
ATOM 2262 O O . ASN A 1 292 ? -20.233 2.211 34.924 1.00 49.98 290 ASN C O 1
ATOM 2267 N N . LYS A 1 293 ? -20.527 4.407 34.518 1.00 34.94 291 LYS C N 1
ATOM 2268 C CA . LYS A 1 293 ? -21.890 4.174 34.022 1.00 37.06 291 LYS C CA 1
ATOM 2269 C C . LYS A 1 293 ? -21.879 3.251 32.810 1.00 27.22 291 LYS C C 1
ATOM 2270 O O . LYS A 1 293 ? -22.731 2.365 32.694 1.00 28.29 291 LYS C O 1
ATOM 2276 N N . ALA A 1 294 ? -20.919 3.434 31.896 1.00 33.60 292 ALA C N 1
ATOM 2277 C CA . ALA A 1 294 ? -20.867 2.576 30.717 1.00 34.93 292 ALA C CA 1
ATOM 2278 C C . ALA A 1 294 ? -20.556 1.127 31.104 1.00 40.27 292 ALA C C 1
ATOM 2279 O O . ALA A 1 294 ? -21.223 0.188 30.637 1.00 42.27 292 ALA C O 1
ATOM 2281 N N . ASP A 1 295 ? -19.548 0.925 31.969 1.00 38.87 293 ASP C N 1
ATOM 2282 C CA . ASP A 1 295 ? -19.310 -0.404 32.531 1.00 40.53 293 ASP C CA 1
ATOM 2283 C C . ASP A 1 295 ? -20.550 -0.931 33.238 1.00 27.72 293 ASP C C 1
ATOM 2284 O O . ASP A 1 295 ? -20.894 -2.111 33.101 1.00 54.05 293 ASP C O 1
ATOM 2289 N N . GLY A 1 296 ? -21.244 -0.072 33.990 1.00 34.01 294 GLY C N 1
ATOM 2290 C CA . GLY A 1 296 ? -22.467 -0.502 34.661 1.00 48.81 294 GLY C CA 1
ATOM 2291 C C . GLY A 1 296 ? -23.515 -1.082 33.723 1.00 16.45 294 GLY C C 1
ATOM 2292 O O . GLY A 1 296 ? -24.217 -2.038 34.068 1.00 74.55 294 GLY C O 1
ATOM 2293 N N . LEU A 1 297 ? -23.635 -0.520 32.525 1.00 31.04 295 LEU C N 1
ATOM 2294 C CA . LEU A 1 297 ? -24.627 -1.039 31.599 1.00 42.92 295 LEU C CA 1
ATOM 2295 C C . LEU A 1 297 ? -24.091 -2.242 30.837 1.00 23.84 295 LEU C C 1
ATOM 2296 O O . LEU A 1 297 ? -24.838 -3.187 30.588 1.00 56.50 295 LEU C O 1
ATOM 2301 N N . TRP A 1 298 ? -22.813 -2.259 30.510 1.00 34.80 296 TRP C N 1
ATOM 2302 C CA . TRP A 1 298 ? -22.215 -3.360 29.755 1.00 42.22 296 TRP C CA 1
ATOM 2303 C C . TRP A 1 298 ? -21.485 -4.271 30.744 1.00 53.93 296 TRP C C 1
ATOM 2304 O O . TRP A 1 298 ? -20.389 -3.948 31.213 1.00 68.51 296 TRP C O 1
ATOM 2315 N N . GLY A 1 299 ? -22.076 -5.409 31.063 1.00 67.89 297 GLY C N 1
ATOM 2316 C CA . GLY A 1 299 ? -21.421 -6.292 32.008 1.00 73.84 297 GLY C CA 1
ATOM 2317 C C . GLY A 1 299 ? -20.229 -6.987 31.387 1.00 77.35 297 GLY C C 1
ATOM 2318 O O . GLY A 1 299 ? -19.281 -6.338 30.926 1.00 51.30 297 GLY C O 1
ATOM 2319 N N . ASP A 1 300 ? -20.266 -8.321 31.387 1.00 80.36 298 ASP C N 1
ATOM 2320 C CA . ASP A 1 300 ? -19.305 -9.105 30.623 1.00 79.65 298 ASP C CA 1
ATOM 2321 C C . ASP A 1 300 ? -19.474 -8.922 29.121 1.00 82.76 298 ASP C C 1
ATOM 2322 O O . ASP A 1 300 ? -18.572 -9.307 28.365 1.00 80.93 298 ASP C O 1
ATOM 2327 N N . ASP A 1 301 ? -20.600 -8.351 28.671 1.00 103.64 299 ASP C N 1
ATOM 2328 C CA . ASP A 1 301 ? -20.768 -8.057 27.253 1.00 83.03 299 ASP C CA 1
ATOM 2329 C C . ASP A 1 301 ? -19.773 -7.020 26.754 1.00 59.78 299 ASP C C 1
ATOM 2330 O O . ASP A 1 301 ? -19.683 -6.810 25.537 1.00 74.07 299 ASP C O 1
ATOM 2335 N N . LYS A 1 302 ? -19.018 -6.379 27.647 1.00 51.57 300 LYS C N 1
ATOM 2336 C CA . LYS A 1 302 ? -18.005 -5.441 27.181 1.00 47.09 300 LYS C CA 1
ATOM 2337 C C . LYS A 1 302 ? -16.933 -6.134 26.357 1.00 56.45 300 LYS C C 1
ATOM 2338 O O . LYS A 1 302 ? -16.363 -5.513 25.455 1.00 80.57 300 LYS C O 1
ATOM 2344 N N . ASN A 1 303 ? -16.654 -7.410 26.621 1.00 64.99 301 ASN C N 1
ATOM 2345 C CA . ASN A 1 303 ? -15.701 -8.106 25.766 1.00 70.12 301 ASN C CA 1
ATOM 2346 C C . ASN A 1 303 ? -16.246 -8.353 24.368 1.00 56.06 301 ASN C C 1
ATOM 2347 O O . ASN A 1 303 ? -15.457 -8.618 23.448 1.00 63.56 301 ASN C O 1
ATOM 2352 N N . SER A 1 304 ? -17.560 -8.252 24.174 1.00 64.13 302 SER C N 1
ATOM 2353 C CA . SER A 1 304 ? -18.169 -8.584 22.894 1.00 72.17 302 SER C CA 1
ATOM 2354 C C . SER A 1 304 ? -18.369 -7.368 22.004 1.00 67.97 302 SER C C 1
ATOM 2355 O O . SER A 1 304 ? -19.208 -7.415 21.088 1.00 63.85 302 SER C O 1
ATOM 2358 N N . PHE A 1 305 ? -17.620 -6.291 22.251 1.00 38.00 303 PHE C N 1
ATOM 2359 C CA . PHE A 1 305 ? -17.668 -5.097 21.416 1.00 25.26 303 PHE C CA 1
ATOM 2360 C C . PHE A 1 305 ? -16.611 -5.172 20.324 1.00 50.39 303 PHE C C 1
ATOM 2361 O O . PHE A 1 305 ? -15.571 -5.815 20.505 1.00 64.79 303 PHE C O 1
ATOM 2369 N N . ASN A 1 306 ? -16.891 -4.532 19.174 1.00 29.94 304 ASN C N 1
ATOM 2370 C CA . ASN A 1 306 ? -15.870 -4.371 18.141 1.00 54.93 304 ASN C CA 1
ATOM 2371 C C . ASN A 1 306 ? -15.432 -2.927 17.979 1.00 60.45 304 ASN C C 1
ATOM 2372 O O . ASN A 1 306 ? -14.351 -2.674 17.427 1.00 42.36 304 ASN C O 1
ATOM 2377 N N . SER A 1 307 ? -16.234 -1.985 18.463 1.00 40.39 305 SER C N 1
ATOM 2378 C CA . SER A 1 307 ? -15.770 -0.622 18.610 1.00 28.22 305 SER C CA 1
ATOM 2379 C C . SER A 1 307 ? -16.591 0.071 19.687 1.00 35.00 305 SER C C 1
ATOM 2380 O O . SER A 1 307 ? -17.724 -0.318 19.990 1.00 37.87 305 SER C O 1
ATOM 2383 N N . ILE A 1 308 ? -15.976 1.088 20.279 1.00 41.42 306 ILE C N 1
ATOM 2384 C CA . ILE A 1 308 ? -16.598 1.936 21.284 1.00 32.16 306 ILE C CA 1
ATOM 2385 C C . ILE A 1 308 ? -16.150 3.333 20.896 1.00 33.64 306 ILE C C 1
ATOM 2386 O O . ILE A 1 308 ? -15.011 3.709 21.153 1.00 41.19 306 ILE C O 1
ATOM 2391 N N . MET A 1 309 ? -16.992 4.093 20.220 1.00 41.26 307 MET C N 1
ATOM 2392 C CA . MET A 1 309 ? -16.579 5.375 19.682 1.00 31.28 307 MET C CA 1
ATOM 2393 C C . MET A 1 309 ? -17.174 6.476 20.543 1.00 25.05 307 MET C C 1
ATOM 2394 O O . MET A 1 309 ? -18.392 6.519 20.746 1.00 25.82 307 MET C O 1
ATOM 2399 N N . ILE A 1 310 ? -16.346 7.360 21.036 1.00 24.54 308 ILE C N 1
ATOM 2400 C CA . ILE A 1 310 ? -16.890 8.460 21.818 1.00 54.42 308 ILE C CA 1
ATOM 2401 C C . ILE A 1 310 ? -16.990 9.678 20.915 1.00 38.79 308 ILE C C 1
ATOM 2402 O O . ILE A 1 310 ? -16.281 9.773 19.904 1.00 29.17 308 ILE C O 1
ATOM 2407 N N . ALA A 1 311 ? -17.861 10.623 21.287 1.00 49.30 309 ALA C N 1
ATOM 2408 C CA . ALA A 1 311 ? -18.146 11.784 20.444 1.00 20.30 309 ALA C CA 1
ATOM 2409 C C . ALA A 1 311 ? -18.739 12.938 21.266 1.00 30.31 309 ALA C C 1
ATOM 2410 O O . ALA A 1 311 ? -18.913 12.850 22.492 1.00 38.49 309 ALA C O 1
ATOM 2412 N N . GLY A 1 312 ? -19.048 14.038 20.560 1.00 16.40 310 GLY C N 1
ATOM 2413 C CA . GLY A 1 312 ? -19.499 15.273 21.171 1.00 43.47 310 GLY C CA 1
ATOM 2414 C C . GLY A 1 312 ? -18.350 16.208 21.492 1.00 33.10 310 GLY C C 1
ATOM 2415 O O . GLY A 1 312 ? -17.172 15.876 21.365 1.00 34.70 310 GLY C O 1
ATOM 2416 N N . GLY A 1 313 ? -18.702 17.421 21.912 1.00 51.81 311 GLY C N 1
ATOM 2417 C CA . GLY A 1 313 ? -17.670 18.345 22.366 1.00 51.11 311 GLY C CA 1
ATOM 2418 C C . GLY A 1 313 ? -16.924 17.816 23.577 1.00 41.78 311 GLY C C 1
ATOM 2419 O O . GLY A 1 313 ? -15.687 17.871 23.645 1.00 45.88 311 GLY C O 1
ATOM 2420 N N . GLY A 1 314 ? -17.677 17.279 24.546 1.00 46.54 312 GLY C N 1
ATOM 2421 C CA . GLY A 1 314 ? -17.058 16.652 25.707 1.00 41.09 312 GLY C CA 1
ATOM 2422 C C . GLY A 1 314 ? -16.171 15.477 25.338 1.00 38.36 312 GLY C C 1
ATOM 2423 O O . GLY A 1 314 ? -15.039 15.366 25.819 1.00 30.79 312 GLY C O 1
ATOM 2424 N N . GLY A 1 315 ? -16.672 14.581 24.475 1.00 24.11 313 GLY C N 1
ATOM 2425 C CA . GLY A 1 315 ? -15.841 13.471 24.021 1.00 30.46 313 GLY C CA 1
ATOM 2426 C C . GLY A 1 315 ? -14.543 13.935 23.390 1.00 36.93 313 GLY C C 1
ATOM 2427 O O . GLY A 1 315 ? -13.504 13.278 23.524 1.00 48.35 313 GLY C O 1
ATOM 2428 N N . LYS A 1 316 ? -14.576 15.082 22.711 1.00 31.12 314 LYS C N 1
ATOM 2429 C CA . LYS A 1 316 ? -13.351 15.580 22.113 1.00 34.28 314 LYS C CA 1
ATOM 2430 C C . LYS A 1 316 ? -12.355 15.965 23.201 1.00 33.85 314 LYS C C 1
ATOM 2431 O O . LYS A 1 316 ? -11.189 15.557 23.137 1.00 40.99 314 LYS C O 1
ATOM 2437 N N . VAL A 1 317 ? -12.797 16.691 24.242 1.00 16.04 315 VAL C N 1
ATOM 2438 C CA . VAL A 1 317 ? -11.824 17.142 25.246 1.00 24.75 315 VAL C CA 1
ATOM 2439 C C . VAL A 1 317 ? -11.471 16.057 26.264 1.00 17.57 315 VAL C C 1
ATOM 2440 O O . VAL A 1 317 ? -10.421 16.154 26.908 1.00 35.24 315 VAL C O 1
ATOM 2444 N N . LEU A 1 318 ? -12.303 15.031 26.436 1.00 26.48 316 LEU C N 1
ATOM 2445 C CA . LEU A 1 318 ? -12.030 13.993 27.420 1.00 29.15 316 LEU C CA 1
ATOM 2446 C C . LEU A 1 318 ? -11.554 12.682 26.800 1.00 35.09 316 LEU C C 1
ATOM 2447 O O . LEU A 1 318 ? -11.479 11.674 27.509 1.00 46.56 316 LEU C O 1
ATOM 2452 N N . TYR A 1 319 ? -11.236 12.662 25.503 1.00 34.35 317 TYR C N 1
ATOM 2453 C CA . TYR A 1 319 ? -10.971 11.388 24.840 1.00 24.48 317 TYR C CA 1
ATOM 2454 C C . TYR A 1 319 ? -9.851 10.627 25.536 1.00 26.20 317 TYR C C 1
ATOM 2455 O O . TYR A 1 319 ? -9.964 9.416 25.754 1.00 43.69 317 TYR C O 1
ATOM 2464 N N . ASN A 1 320 ? -8.774 11.323 25.930 1.00 32.87 318 ASN C N 1
ATOM 2465 C CA . ASN A 1 320 ? -7.616 10.644 26.529 1.00 34.93 318 ASN C CA 1
ATOM 2466 C C . ASN A 1 320 ? -7.914 10.014 27.883 1.00 30.68 318 ASN C C 1
ATOM 2467 O O . ASN A 1 320 ? -7.155 9.143 28.324 1.00 43.33 318 ASN C O 1
ATOM 2472 N N . HIS A 1 321 ? -8.986 10.438 28.555 1.00 37.25 319 HIS C N 1
ATOM 2473 C CA . HIS A 1 321 ? -9.423 9.773 29.775 1.00 23.78 319 HIS C CA 1
ATOM 2474 C C . HIS A 1 321 ? -10.455 8.708 29.466 1.00 31.33 319 HIS C C 1
ATOM 2475 O O . HIS A 1 321 ? -10.393 7.591 30.001 1.00 31.29 319 HIS C O 1
ATOM 2482 N N . LEU A 1 322 ? -11.388 9.059 28.577 1.00 40.77 320 LEU C N 1
ATOM 2483 C CA . LEU A 1 322 ? -12.479 8.169 28.211 1.00 23.57 320 LEU C CA 1
ATOM 2484 C C . LEU A 1 322 ? -11.948 6.910 27.555 1.00 23.64 320 LEU C C 1
ATOM 2485 O O . LEU A 1 322 ? -12.506 5.825 27.740 1.00 43.76 320 LEU C O 1
ATOM 2490 N N . LYS A 1 323 ? -10.840 7.027 26.832 1.00 50.84 321 LYS C N 1
ATOM 2491 C CA . LYS A 1 323 ? -10.266 5.861 26.172 1.00 22.18 321 LYS C CA 1
ATOM 2492 C C . LYS A 1 323 ? -9.894 4.754 27.156 1.00 12.38 321 LYS C C 1
ATOM 2493 O O . LYS A 1 323 ? -9.776 3.593 26.751 1.00 50.83 321 LYS C O 1
ATOM 2499 N N . LEU A 1 324 ? -9.745 5.071 28.440 1.00 30.75 322 LEU C N 1
ATOM 2500 C CA . LEU A 1 324 ? -9.238 4.042 29.336 1.00 25.85 322 LEU C CA 1
ATOM 2501 C C . LEU A 1 324 ? -10.259 2.936 29.575 1.00 38.17 322 LEU C C 1
ATOM 2502 O O . LEU A 1 324 ? -9.911 1.917 30.189 1.00 70.60 322 LEU C O 1
ATOM 2507 N N . ILE A 1 325 ? -11.493 3.123 29.087 1.00 49.67 323 ILE C N 1
ATOM 2508 C CA . ILE A 1 325 ? -12.564 2.161 29.322 1.00 27.54 323 ILE C CA 1
ATOM 2509 C C . ILE A 1 325 ? -12.271 0.870 28.564 1.00 28.99 323 ILE C C 1
ATOM 2510 O O . ILE A 1 325 ? -12.532 -0.232 29.061 1.00 66.29 323 ILE C O 1
ATOM 2515 N N . GLU A 1 326 ? -11.696 0.989 27.366 1.00 34.90 324 GLU C N 1
ATOM 2516 C CA . GLU A 1 326 ? -11.070 -0.107 26.638 1.00 46.61 324 GLU C CA 1
ATOM 2517 C C . GLU A 1 326 ? -10.073 0.475 25.641 1.00 37.00 324 GLU C C 1
ATOM 2518 O O . GLU A 1 326 ? -10.421 0.745 24.488 1.00 78.71 324 GLU C O 1
ATOM 2524 N N . PRO A 1 327 ? -8.826 0.669 26.038 1.00 45.09 325 PRO C N 1
ATOM 2525 C CA . PRO A 1 327 ? -7.922 1.487 25.211 1.00 33.29 325 PRO C CA 1
ATOM 2526 C C . PRO A 1 327 ? -7.650 0.975 23.796 1.00 55.45 325 PRO C C 1
ATOM 2527 O O . PRO A 1 327 ? -7.696 1.788 22.863 1.00 120.42 325 PRO C O 1
ATOM 2531 N N . ASN A 1 328 ? -7.390 -0.315 23.575 1.00 59.45 326 ASN C N 1
ATOM 2532 C CA . ASN A 1 328 ? -7.053 -0.725 22.213 1.00 106.48 326 ASN C CA 1
ATOM 2533 C C . ASN A 1 328 ? -8.286 -0.915 21.313 1.00 46.70 326 ASN C C 1
ATOM 2534 O O . ASN A 1 328 ? -8.121 -1.196 20.117 1.00 88.13 326 ASN C O 1
ATOM 2539 N N . MET A 1 329 ? -9.507 -0.677 21.814 1.00 58.22 327 MET C N 1
ATOM 2540 C CA . MET A 1 329 ? -10.693 -0.791 20.961 1.00 73.33 327 MET C CA 1
ATOM 2541 C C . MET A 1 329 ? -11.481 0.520 20.749 1.00 73.41 327 MET C C 1
ATOM 2542 O O . MET A 1 329 ? -12.289 0.583 19.812 1.00 39.54 327 MET C O 1
ATOM 2547 N N . CYS A 1 330 ? -11.266 1.588 21.528 1.00 61.59 328 CYS C N 1
ATOM 2548 C CA . CYS A 1 330 ? -12.145 2.746 21.384 1.00 48.58 328 CYS C CA 1
ATOM 2549 C C . CYS A 1 330 ? -11.532 3.882 20.546 1.00 36.04 328 CYS C C 1
ATOM 2550 O O . CYS A 1 330 ? -10.311 4.073 20.481 1.00 24.80 328 CYS C O 1
ATOM 2553 N N . GLN A 1 331 ? -12.409 4.623 19.867 1.00 29.52 329 GLN C N 1
ATOM 2554 C CA . GLN A 1 331 ? -11.986 5.634 18.910 1.00 38.26 329 GLN C CA 1
ATOM 2555 C C . GLN A 1 331 ? -12.851 6.882 19.016 1.00 36.39 329 GLN C C 1
ATOM 2556 O O . GLN A 1 331 ? -13.977 6.853 19.518 1.00 34.25 329 GLN C O 1
ATOM 2562 N N . LEU A 1 332 ? -12.297 7.988 18.522 1.00 34.62 330 LEU C N 1
ATOM 2563 C CA . LEU A 1 332 ? -12.976 9.278 18.472 1.00 26.10 330 LEU C CA 1
ATOM 2564 C C . LEU A 1 332 ? -13.498 9.532 17.054 1.00 33.75 330 LEU C C 1
ATOM 2565 O O . LEU A 1 332 ? -12.730 9.515 16.092 1.00 53.04 330 LEU C O 1
ATOM 2570 N N . ILE A 1 333 ? -14.808 9.762 16.930 1.00 22.30 331 ILE C N 1
ATOM 2571 C CA . ILE A 1 333 ? -15.458 9.966 15.634 1.00 54.94 331 ILE C CA 1
ATOM 2572 C C . ILE A 1 333 ? -14.885 11.202 14.908 1.00 53.83 331 ILE C C 1
ATOM 2573 O O . ILE A 1 333 ? -14.458 12.181 15.535 1.00 70.31 331 ILE C O 1
ATOM 2578 N N . ASP A 1 334 ? -14.914 11.173 13.571 1.00 61.34 332 ASP C N 1
ATOM 2579 C CA . ASP A 1 334 ? -14.077 12.095 12.794 1.00 77.78 332 ASP C CA 1
ATOM 2580 C C . ASP A 1 334 ? -14.444 13.572 13.028 1.00 75.27 332 ASP C C 1
ATOM 2581 O O . ASP A 1 334 ? -13.566 14.446 12.967 1.00 82.86 332 ASP C O 1
ATOM 2586 N N . ASN A 1 335 ? -15.719 13.883 13.283 1.00 42.16 333 ASN C N 1
ATOM 2587 C CA . ASN A 1 335 ? -16.117 15.261 13.582 1.00 50.72 333 ASN C CA 1
ATOM 2588 C C . ASN A 1 335 ? -17.034 15.231 14.797 1.00 58.14 333 ASN C C 1
ATOM 2589 O O . ASN A 1 335 ? -18.263 15.211 14.639 1.00 83.11 333 ASN C O 1
ATOM 2594 N N . PRO A 1 336 ? -16.480 15.223 16.017 1.00 39.82 334 PRO C N 1
ATOM 2595 C CA . PRO A 1 336 ? -17.286 14.805 17.180 1.00 50.40 334 PRO C CA 1
ATOM 2596 C C . PRO A 1 336 ? -18.551 15.612 17.382 1.00 42.13 334 PRO C C 1
ATOM 2597 O O . PRO A 1 336 ? -19.588 15.076 17.801 1.00 55.74 334 PRO C O 1
ATOM 2601 N N . GLU A 1 337 ? -18.482 16.914 17.119 1.00 44.99 335 GLU C N 1
ATOM 2602 C CA . GLU A 1 337 ? -19.564 17.799 17.522 1.00 38.45 335 GLU C CA 1
ATOM 2603 C C . GLU A 1 337 ? -20.680 17.773 16.482 1.00 51.15 335 GLU C C 1
ATOM 2604 O O . GLU A 1 337 ? -21.870 17.828 16.826 1.00 62.90 335 GLU C O 1
ATOM 2610 N N . PHE A 1 338 ? -20.311 17.631 15.204 1.00 49.86 336 PHE C N 1
ATOM 2611 C CA . PHE A 1 338 ? -21.279 17.455 14.127 1.00 54.36 336 PHE C CA 1
ATOM 2612 C C . PHE A 1 338 ? -21.616 15.992 13.857 1.00 53.48 336 PHE C C 1
ATOM 2613 O O . PHE A 1 338 ? -22.058 15.646 12.760 1.00 62.70 336 PHE C O 1
ATOM 2621 N N . ALA A 1 339 ? -21.425 15.119 14.840 1.00 68.50 337 ALA C N 1
ATOM 2622 C CA . ALA A 1 339 ? -21.631 13.699 14.582 1.00 52.12 337 ALA C CA 1
ATOM 2623 C C . ALA A 1 339 ? -23.111 13.346 14.570 1.00 49.84 337 ALA C C 1
ATOM 2624 O O . ALA A 1 339 ? -23.544 12.515 13.762 1.00 58.36 337 ALA C O 1
ATOM 2626 N N . ASN A 1 340 ? -23.902 13.949 15.465 1.00 58.27 338 ASN C N 1
ATOM 2627 C CA . ASN A 1 340 ? -25.332 13.687 15.405 1.00 47.86 338 ASN C CA 1
ATOM 2628 C C . ASN A 1 340 ? -25.973 14.496 14.290 1.00 60.84 338 ASN C C 1
ATOM 2629 O O . ASN A 1 340 ? -26.941 14.030 13.673 1.00 61.34 338 ASN C O 1
ATOM 2634 N N . ALA A 1 341 ? -25.446 15.695 14.006 1.00 49.07 339 ALA C N 1
ATOM 2635 C CA . ALA A 1 341 ? -26.081 16.544 13.000 1.00 40.55 339 ALA C CA 1
ATOM 2636 C C . ALA A 1 341 ? -25.896 15.973 11.598 1.00 47.44 339 ALA C C 1
ATOM 2637 O O . ALA A 1 341 ? -26.775 16.116 10.741 1.00 72.62 339 ALA C O 1
ATOM 2639 N N . ILE A 1 342 ? -24.763 15.314 11.349 1.00 54.01 340 ILE C N 1
ATOM 2640 C CA . ILE A 1 342 ? -24.554 14.607 10.086 1.00 65.88 340 ILE C CA 1
ATOM 2641 C C . ILE A 1 342 ? -25.455 13.375 10.001 1.00 62.16 340 ILE C C 1
ATOM 2642 O O . ILE A 1 342 ? -26.022 13.066 8.943 1.00 59.29 340 ILE C O 1
ATOM 2647 N N . GLY A 1 343 ? -25.586 12.641 11.106 1.00 52.51 341 GLY C N 1
ATOM 2648 C CA . GLY A 1 343 ? -26.563 11.574 11.150 1.00 43.20 341 GLY C CA 1
ATOM 2649 C C . GLY A 1 343 ? -27.957 12.081 10.858 1.00 52.28 341 GLY C C 1
ATOM 2650 O O . GLY A 1 343 ? -28.723 11.443 10.137 1.00 69.14 341 GLY C O 1
ATOM 2651 N N . TYR A 1 344 ? -28.290 13.255 11.386 1.00 66.15 342 TYR C N 1
ATOM 2652 C CA . TYR A 1 344 ? -29.589 13.839 11.092 1.00 50.46 342 TYR C CA 1
ATOM 2653 C C . TYR A 1 344 ? -29.728 14.210 9.614 1.00 54.88 342 TYR C C 1
ATOM 2654 O O . TYR A 1 344 ? -30.835 14.137 9.067 1.00 54.70 342 TYR C O 1
ATOM 2663 N N . LEU A 1 345 ? -28.637 14.638 8.955 1.00 38.21 343 LEU C N 1
ATOM 2664 C CA . LEU A 1 345 ? -28.689 14.867 7.502 1.00 64.47 343 LEU C CA 1
ATOM 2665 C C . LEU A 1 345 ? -28.916 13.584 6.724 1.00 59.05 343 LEU C C 1
ATOM 2666 O O . LEU A 1 345 ? -29.767 13.534 5.829 1.00 57.11 343 LEU C O 1
ATOM 2671 N N . GLU A 1 346 ? -28.095 12.567 6.978 1.00 75.33 344 GLU C N 1
ATOM 2672 C CA . GLU A 1 346 ? -28.242 11.342 6.207 1.00 78.56 344 GLU C CA 1
ATOM 2673 C C . GLU A 1 346 ? -29.611 10.714 6.434 1.00 72.30 344 GLU C C 1
ATOM 2674 O O . GLU A 1 346 ? -30.180 10.113 5.515 1.00 71.94 344 GLU C O 1
ATOM 2680 N N . PHE A 1 347 ? -30.177 10.881 7.630 1.00 98.47 345 PHE C N 1
ATOM 2681 C CA . PHE A 1 347 ? -31.470 10.263 7.884 1.00 77.37 345 PHE C CA 1
ATOM 2682 C C . PHE A 1 347 ? -32.595 11.057 7.244 1.00 54.49 345 PHE C C 1
ATOM 2683 O O . PHE A 1 347 ? -33.549 10.469 6.726 1.00 110.11 345 PHE C O 1
ATOM 2691 N N . GLY A 1 348 ? -32.503 12.386 7.264 1.00 76.95 346 GLY C N 1
ATOM 2692 C CA . GLY A 1 348 ? -33.546 13.195 6.653 1.00 51.45 346 GLY C CA 1
ATOM 2693 C C . GLY A 1 348 ? -33.505 13.171 5.135 1.00 57.87 346 GLY C C 1
ATOM 2694 O O . GLY A 1 348 ? -34.550 13.205 4.481 1.00 81.77 346 GLY C O 1
ATOM 2695 N N . LYS A 1 349 ? -32.300 13.118 4.556 1.00 63.43 347 LYS C N 1
ATOM 2696 C CA . LYS A 1 349 ? -32.153 13.180 3.105 1.00 73.13 347 LYS C CA 1
ATOM 2697 C C . LYS A 1 349 ? -32.723 11.928 2.444 1.00 90.70 347 LYS C C 1
ATOM 2698 O O . LYS A 1 349 ? -33.407 12.021 1.418 1.00 88.31 347 LYS C O 1
ATOM 2704 N N . GLN A 1 350 ? -32.464 10.751 3.022 1.00 103.81 348 GLN C N 1
ATOM 2705 C CA . GLN A 1 350 ? -33.047 9.486 2.556 1.00 113.05 348 GLN C CA 1
ATOM 2706 C C . GLN A 1 350 ? -34.437 9.287 3.165 1.00 105.79 348 GLN C C 1
ATOM 2707 O O . GLN A 1 350 ? -34.737 8.283 3.816 1.00 72.13 348 GLN C O 1
ATOM 2713 N N . PHE A 1 351 ? -35.284 10.287 2.934 1.00 101.11 349 PHE C N 1
ATOM 2714 C CA . PHE A 1 351 ? -36.606 10.391 3.540 1.00 101.11 349 PHE C CA 1
ATOM 2715 C C . PHE A 1 351 ? -37.440 11.269 2.607 1.00 101.11 349 PHE C C 1
ATOM 2716 O O . PHE A 1 351 ? -37.343 11.074 1.383 1.00 101.11 349 PHE C O 1
ATOM 2724 N N . ASN B 1 4 ? 21.987 -19.007 -5.137 1.00 126.41 2 ASN B N 1
ATOM 2725 C CA . ASN B 1 4 ? 21.612 -17.713 -4.572 1.00 120.15 2 ASN B CA 1
ATOM 2726 C C . ASN B 1 4 ? 20.670 -17.858 -3.359 1.00 114.81 2 ASN B C 1
ATOM 2727 O O . ASN B 1 4 ? 20.029 -18.899 -3.184 1.00 85.88 2 ASN B O 1
ATOM 2732 N N . LYS B 1 5 ? 20.581 -16.815 -2.525 1.00 148.59 3 LYS B N 1
ATOM 2733 C CA . LY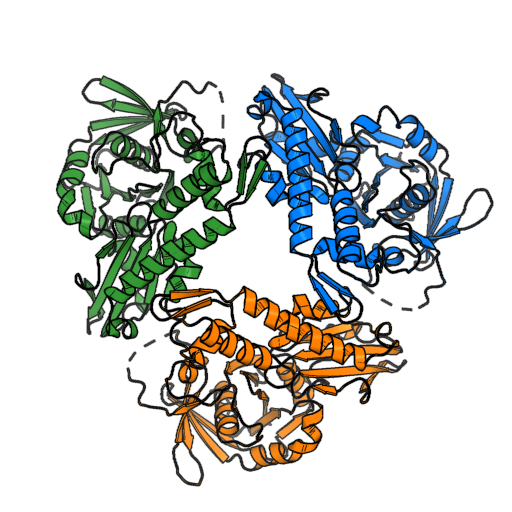S B 1 5 ? 19.845 -16.892 -1.264 1.00 119.50 3 LYS B CA 1
ATOM 2734 C C . LYS B 1 5 ? 19.081 -15.589 -1.026 1.00 119.26 3 LYS B C 1
ATOM 2735 O O . LYS B 1 5 ? 19.149 -14.649 -1.826 1.00 114.89 3 LYS B O 1
ATOM 2741 N N . TYR B 1 6 ? 18.373 -15.527 0.108 1.00 71.19 4 TYR B N 1
ATOM 2742 C CA . TYR B 1 6 ? 17.556 -14.376 0.501 1.00 59.73 4 TYR B CA 1
ATOM 2743 C C . TYR B 1 6 ? 17.854 -13.955 1.935 1.00 56.17 4 TYR B C 1
ATOM 2744 O O . TYR B 1 6 ? 17.571 -14.705 2.876 1.00 93.29 4 TYR B O 1
ATOM 2753 N N . THR B 1 7 ? 18.378 -12.740 2.108 1.00 54.94 5 THR B N 1
ATOM 2754 C CA . THR B 1 7 ? 18.818 -12.276 3.420 1.00 85.52 5 THR B CA 1
ATOM 2755 C C . THR B 1 7 ? 17.661 -11.705 4.229 1.00 66.82 5 THR B C 1
ATOM 2756 O O . THR B 1 7 ? 16.870 -10.900 3.726 1.00 56.29 5 THR B O 1
ATOM 2760 N N . ILE B 1 8 ? 17.581 -12.114 5.494 1.00 34.61 6 ILE B N 1
ATOM 2761 C CA . ILE B 1 8 ? 16.620 -11.568 6.438 1.00 61.10 6 ILE B CA 1
ATOM 2762 C C . ILE B 1 8 ? 17.371 -11.277 7.734 1.00 87.78 6 ILE B C 1
ATOM 2763 O O . ILE B 1 8 ? 17.955 -12.188 8.342 1.00 59.61 6 ILE B O 1
ATOM 2768 N N . ALA B 1 9 ? 17.403 -10.007 8.128 1.00 76.26 7 ALA B N 1
ATOM 2769 C CA . ALA B 1 9 ? 18.035 -9.568 9.366 1.00 43.52 7 ALA B CA 1
ATOM 2770 C C . ALA B 1 9 ? 17.000 -9.562 10.480 1.00 67.04 7 ALA B C 1
ATOM 2771 O O . ALA B 1 9 ? 15.860 -9.138 10.256 1.00 44.77 7 ALA B O 1
ATOM 2773 N N . ILE B 1 10 ? 17.402 -10.009 11.679 1.00 49.25 8 ILE B N 1
ATOM 2774 C CA . ILE B 1 10 ? 16.480 -10.147 12.808 1.00 36.41 8 ILE B CA 1
ATOM 2775 C C . ILE B 1 10 ? 17.198 -9.723 14.098 1.00 51.15 8 ILE B C 1
ATOM 2776 O O . ILE B 1 10 ? 18.148 -10.389 14.523 1.00 35.30 8 ILE B O 1
ATOM 2781 N N . ASP B 1 11 ? 16.755 -8.618 14.726 1.00 48.36 9 ASP B N 1
ATOM 2782 C CA . ASP B 1 11 ? 17.175 -8.244 16.087 1.00 26.49 9 ASP B CA 1
ATOM 2783 C C . ASP B 1 11 ? 16.228 -8.921 17.069 1.00 39.13 9 ASP B C 1
ATOM 2784 O O . ASP B 1 11 ? 15.044 -8.573 17.137 1.00 45.30 9 ASP B O 1
ATOM 2789 N N . LEU B 1 12 ? 16.747 -9.838 17.877 1.00 51.57 10 LEU B N 1
ATOM 2790 C CA . LEU B 1 12 ? 15.887 -10.551 18.813 1.00 37.17 10 LEU B CA 1
ATOM 2791 C C . LEU B 1 12 ? 16.070 -9.998 20.222 1.00 49.09 10 LEU B C 1
ATOM 2792 O O . LEU B 1 12 ? 17.162 -10.088 20.795 1.00 95.43 10 LEU B O 1
ATOM 2797 N N . GLY B 1 13 ? 14.982 -9.439 20.779 1.00 48.96 11 GLY B N 1
ATOM 2798 C CA . GLY B 1 13 ? 15.039 -8.735 22.040 1.00 36.55 11 GLY B CA 1
ATOM 2799 C C . GLY B 1 13 ? 14.166 -9.410 23.090 1.00 51.23 11 GLY B C 1
ATOM 2800 O O . GLY B 1 13 ? 13.345 -10.287 22.779 1.00 49.89 11 GLY B O 1
ATOM 2801 N N . TYR B 1 14 ? 14.394 -9.023 24.343 1.00 22.44 12 TYR B N 1
ATOM 2802 C CA . TYR B 1 14 ? 13.559 -9.587 25.389 1.00 46.07 12 TYR B CA 1
ATOM 2803 C C . TYR B 1 14 ? 12.314 -8.756 25.591 1.00 43.79 12 TYR B C 1
ATOM 2804 O O . TYR B 1 14 ? 11.418 -9.180 26.334 1.00 49.67 12 TYR B O 1
ATOM 2813 N N . GLY B 1 15 ? 12.216 -7.625 24.877 1.00 37.91 13 GLY B N 1
ATOM 2814 C CA . GLY B 1 15 ? 11.030 -6.794 24.892 1.00 34.23 13 GLY B CA 1
ATOM 2815 C C . GLY B 1 15 ? 10.274 -6.778 23.575 1.00 43.09 13 GLY B C 1
ATOM 2816 O O . GLY B 1 15 ? 9.041 -6.730 23.588 1.00 43.56 13 GLY B O 1
ATOM 2817 N N . GLN B 1 16 ? 10.987 -6.837 22.441 1.00 42.40 14 GLN B N 1
ATOM 2818 C CA . GLN B 1 16 ? 10.395 -6.657 21.115 1.00 25.95 14 GLN B CA 1
ATOM 2819 C C . GLN B 1 16 ? 11.283 -7.365 20.106 1.00 38.49 14 GLN B C 1
ATOM 2820 O O . GLN B 1 16 ? 12.512 -7.324 20.199 1.00 58.42 14 GLN B O 1
ATOM 2826 N N . ILE B 1 17 ? 10.650 -8.010 19.145 1.00 44.45 15 ILE B N 1
ATOM 2827 C CA . ILE B 1 17 ? 11.317 -8.705 18.055 1.00 36.88 15 ILE B CA 1
ATOM 2828 C C . ILE B 1 17 ? 11.198 -7.812 16.832 1.00 30.79 15 ILE B C 1
ATOM 2829 O O . ILE B 1 17 ? 10.089 -7.411 16.472 1.00 36.46 15 ILE B O 1
ATOM 2834 N N . LYS B 1 18 ? 12.323 -7.447 16.222 1.00 40.55 16 LYS B N 1
ATOM 2835 C CA . LYS B 1 18 ? 12.317 -6.585 15.043 1.00 41.44 16 LYS B CA 1
ATOM 2836 C C . LYS B 1 18 ? 13.071 -7.288 13.930 1.00 50.64 16 LYS B C 1
ATOM 2837 O O . LYS B 1 18 ? 14.050 -7.986 14.173 1.00 37.90 16 LYS B O 1
ATOM 2843 N N . GLY B 1 19 ? 12.597 -7.131 12.714 1.00 45.93 17 GLY B N 1
ATOM 2844 C CA . GLY B 1 19 ? 13.163 -7.874 11.611 1.00 27.87 17 GLY B CA 1
ATOM 2845 C C . GLY B 1 19 ? 12.944 -7.101 10.341 1.00 40.98 17 GLY B C 1
ATOM 2846 O O . GLY B 1 19 ? 11.999 -6.317 10.217 1.00 49.69 17 GLY B O 1
ATOM 2847 N N . ILE B 1 20 ? 13.851 -7.320 9.404 1.00 52.21 18 ILE B N 1
ATOM 2848 C CA . ILE B 1 20 ? 13.805 -6.626 8.129 1.00 51.37 18 ILE B CA 1
ATOM 2849 C C . ILE B 1 20 ? 14.572 -7.473 7.121 1.00 58.03 18 ILE B C 1
ATOM 2850 O O . ILE B 1 20 ? 15.656 -7.995 7.417 1.00 52.26 18 ILE B O 1
ATOM 2855 N N . ASN B 1 21 ? 13.954 -7.674 5.955 1.00 59.75 19 ASN B N 1
ATOM 2856 C CA . ASN B 1 21 ? 14.461 -8.548 4.908 1.00 56.41 19 ASN B CA 1
ATOM 2857 C C . ASN B 1 21 ? 15.056 -7.685 3.810 1.00 61.68 19 ASN B C 1
ATOM 2858 O O . ASN B 1 21 ? 14.841 -6.472 3.762 1.00 61.77 19 ASN B O 1
ATOM 2863 N N . GLN B 1 22 ? 15.782 -8.321 2.915 1.00 61.72 20 GLN B N 1
ATOM 2864 C CA . GLN B 1 22 ? 16.479 -7.497 1.942 1.00 60.44 20 GLN B CA 1
ATOM 2865 C C . GLN B 1 22 ? 15.544 -6.777 0.973 1.00 62.82 20 GLN B C 1
ATOM 2866 O O . GLN B 1 22 ? 16.077 -6.126 0.071 1.00 80.61 20 GLN B O 1
ATOM 2872 N N . ASP B 1 23 ? 14.220 -6.818 1.134 1.00 79.69 21 ASP B N 1
ATOM 2873 C CA . ASP B 1 23 ? 13.308 -5.961 0.387 1.00 57.86 21 ASP B CA 1
ATOM 2874 C C . ASP B 1 23 ? 12.820 -4.768 1.211 1.00 59.21 21 ASP B C 1
ATOM 2875 O O . ASP B 1 23 ? 11.874 -4.087 0.796 1.00 78.43 21 ASP B O 1
ATOM 2880 N N . ASN B 1 24 ? 13.460 -4.498 2.359 1.00 60.19 22 ASN B N 1
ATOM 2881 C CA . ASN B 1 24 ? 13.070 -3.432 3.294 1.00 50.03 22 ASN B CA 1
ATOM 2882 C C . ASN B 1 24 ? 11.636 -3.587 3.779 1.00 47.03 22 ASN B C 1
ATOM 2883 O O . ASN B 1 24 ? 10.944 -2.605 4.030 1.00 62.69 22 ASN B O 1
ATOM 2888 N N . LYS B 1 25 ? 11.183 -4.822 3.932 1.00 63.92 23 LYS B N 1
ATOM 2889 C CA . LYS B 1 25 ? 9.896 -5.104 4.550 1.00 69.54 23 LYS B CA 1
ATOM 2890 C C . LYS B 1 25 ? 10.169 -5.381 6.025 1.00 57.15 23 LYS B C 1
ATOM 2891 O O . LYS B 1 25 ? 11.013 -6.224 6.357 1.00 65.80 23 LYS B O 1
ATOM 2897 N N . ARG B 1 26 ? 9.518 -4.633 6.908 1.00 49.76 24 ARG B N 1
ATOM 2898 C CA . ARG B 1 26 ? 9.875 -4.694 8.316 1.00 40.79 24 ARG B CA 1
ATOM 2899 C C . ARG B 1 26 ? 8.662 -5.111 9.130 1.00 49.69 24 ARG B C 1
ATOM 2900 O O . ARG B 1 26 ? 7.521 -4.762 8.798 1.00 58.53 24 ARG B O 1
ATOM 2908 N N . VAL B 1 27 ? 8.911 -5.894 10.176 1.00 31.07 25 VAL B N 1
ATOM 2909 C CA . VAL B 1 27 ? 7.889 -6.228 11.154 1.00 56.34 25 VAL B CA 1
ATOM 2910 C C . VAL B 1 27 ? 8.452 -5.936 12.533 1.00 46.33 25 VAL B C 1
ATOM 2911 O O . VAL B 1 27 ? 9.667 -6.006 12.753 1.00 39.09 25 VAL B O 1
ATOM 2915 N N . ILE B 1 28 ? 7.559 -5.613 13.465 1.00 39.02 26 ILE B N 1
ATOM 2916 C CA . ILE B 1 28 ? 7.940 -5.552 14.869 1.00 35.63 26 ILE B CA 1
ATOM 2917 C C . ILE B 1 28 ? 6.743 -5.958 15.719 1.00 24.56 26 ILE B C 1
ATOM 2918 O O . ILE B 1 28 ? 5.603 -5.563 15.443 1.00 55.60 26 ILE B O 1
ATOM 2923 N N . PHE B 1 29 ? 7.005 -6.763 16.746 1.00 25.92 27 PHE B N 1
ATOM 2924 C CA . PHE B 1 29 ? 5.968 -7.252 17.645 1.00 34.18 27 PHE B CA 1
ATOM 2925 C C . PHE B 1 29 ? 6.590 -7.544 19.007 1.00 41.52 27 PHE B C 1
ATOM 2926 O O . PHE B 1 29 ? 7.813 -7.715 19.115 1.00 35.46 27 PHE B O 1
ATOM 2934 N N . PRO B 1 30 ? 5.776 -7.595 20.067 1.00 31.43 28 PRO B N 1
ATOM 2935 C CA . PRO B 1 30 ? 6.313 -7.882 21.403 1.00 30.11 28 PRO B CA 1
ATOM 2936 C C . PRO B 1 30 ? 6.895 -9.293 21.492 1.00 41.17 28 PRO B C 1
ATOM 2937 O O . PRO B 1 30 ? 6.545 -10.206 20.734 1.00 42.22 28 PRO B O 1
ATOM 2941 N N . SER B 1 31 ? 7.767 -9.481 22.478 1.00 40.79 29 SER B N 1
ATOM 2942 C CA . SER B 1 31 ? 8.401 -10.781 22.679 1.00 30.19 29 SER B CA 1
ATOM 2943 C C . SER B 1 31 ? 7.663 -11.558 23.766 1.00 55.66 29 SER B C 1
ATOM 2944 O O . SER B 1 31 ? 8.193 -11.825 24.848 1.00 35.61 29 SER B O 1
ATOM 2947 N N . ILE B 1 32 ? 6.414 -11.925 23.448 1.00 38.26 30 ILE B N 1
ATOM 2948 C CA . ILE B 1 32 ? 5.569 -12.745 24.321 1.00 50.78 30 ILE B CA 1
ATOM 2949 C C . ILE B 1 32 ? 4.811 -13.751 23.471 1.00 35.74 30 ILE B C 1
ATOM 2950 O O . ILE B 1 32 ? 4.305 -13.413 22.400 1.00 31.64 30 ILE B O 1
ATOM 2955 N N . ILE B 1 33 ? 4.700 -14.981 23.966 1.00 62.65 31 ILE B N 1
ATOM 2956 C CA . ILE B 1 33 ? 3.939 -16.026 23.298 1.00 35.05 31 ILE B CA 1
ATOM 2957 C C . ILE B 1 33 ? 2.911 -16.607 24.270 1.00 36.19 31 ILE B C 1
ATOM 2958 O O . ILE B 1 33 ? 2.977 -16.404 25.486 1.00 52.98 31 ILE B O 1
ATOM 2963 N N . SER B 1 34 ? 1.949 -17.340 23.710 1.00 53.89 32 SER B N 1
ATOM 2964 C CA . SER B 1 34 ? 0.764 -17.801 24.432 1.00 72.26 32 SER B CA 1
ATOM 2965 C C . SER B 1 34 ? 0.166 -18.998 23.701 1.00 65.69 32 SER B C 1
ATOM 2966 O O . SER B 1 34 ? 0.234 -19.080 22.471 1.00 79.12 32 SER B O 1
ATOM 2969 N N . SER B 1 35 ? -0.442 -19.911 24.460 1.00 53.75 33 SER B N 1
ATOM 2970 C CA . SER B 1 35 ? -1.044 -21.087 23.838 1.00 71.65 33 SER B CA 1
ATOM 2971 C C . SER B 1 35 ? -2.131 -20.682 22.843 1.00 65.14 33 SER B C 1
ATOM 2972 O O . SER B 1 35 ? -2.972 -19.821 23.141 1.00 53.22 33 SER B O 1
ATOM 2975 N N . GLY B 1 36 ? -2.109 -21.308 21.647 1.00 50.80 34 GLY B N 1
ATOM 2976 C CA . GLY B 1 36 ? -3.104 -21.030 20.624 1.00 49.91 34 GLY B CA 1
ATOM 2977 C C . GLY B 1 36 ? -4.379 -21.856 20.766 1.00 69.49 34 GLY B C 1
ATOM 2978 O O . GLY B 1 36 ? -4.357 -22.988 21.259 1.00 78.36 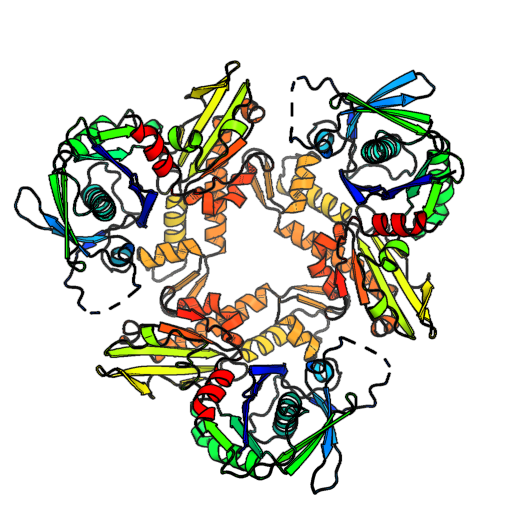34 GLY B O 1
ATOM 2979 N N . LYS B 1 37 ? -5.506 -21.262 20.341 1.00 37.73 35 LYS B N 1
ATOM 2980 C CA . LYS B 1 37 ? -6.787 -21.954 20.206 1.00 49.05 35 LYS B CA 1
ATOM 2981 C C . LYS B 1 37 ? -7.352 -21.676 18.818 1.00 51.84 35 LYS B C 1
ATOM 2982 O O . LYS B 1 37 ? -6.741 -20.974 18.012 1.00 61.48 35 LYS B O 1
ATOM 2988 N N . ASP B 1 38 ? -8.537 -22.233 18.538 1.00 88.56 36 ASP B N 1
ATOM 2989 C CA . ASP B 1 38 ? -9.255 -21.919 17.302 1.00 60.45 36 ASP B CA 1
ATOM 2990 C C . ASP B 1 38 ? -9.757 -20.487 17.380 1.00 97.96 36 ASP B C 1
ATOM 2991 O O . ASP B 1 38 ? -10.538 -20.140 18.275 1.00 94.71 36 ASP B O 1
ATOM 2996 N N . ARG B 1 39 ? -9.334 -19.664 16.430 1.00 80.75 37 ARG B N 1
ATOM 2997 C CA . ARG B 1 39 ? -9.569 -18.235 16.561 1.00 76.78 37 ARG B CA 1
ATOM 2998 C C . ARG B 1 39 ? -11.063 -17.913 16.572 1.00 96.18 37 ARG B C 1
ATOM 2999 O O . ARG B 1 39 ? -11.527 -17.121 17.403 1.00 126.86 37 ARG B O 1
ATOM 3007 N N . SER B 1 40 ? -11.825 -18.517 15.657 1.00 94.12 38 SER B N 1
ATOM 3008 C CA . SER B 1 40 ? -13.271 -18.282 15.501 1.00 114.83 38 SER B CA 1
ATOM 3009 C C . SER B 1 40 ? -13.574 -16.823 15.148 1.00 92.96 38 SER B C 1
ATOM 3010 O O . SER B 1 40 ? -14.567 -16.254 15.603 1.00 73.08 38 SER B O 1
ATOM 3013 N N . ASP B 1 48 ? -8.979 -5.747 6.082 1.00 94.25 46 ASP B N 1
ATOM 3014 C CA . ASP B 1 48 ? -7.885 -4.781 6.192 1.00 118.18 46 ASP B CA 1
ATOM 3015 C C . ASP B 1 48 ? -7.057 -5.051 7.446 1.00 175.32 46 ASP B C 1
ATOM 3016 O O . ASP B 1 48 ? -6.088 -4.341 7.725 1.00 161.89 46 ASP B O 1
ATOM 3021 N N . ASP B 1 49 ? -7.442 -6.095 8.183 1.00 192.89 47 ASP B N 1
ATOM 3022 C CA . ASP B 1 49 ? -6.752 -6.449 9.418 1.00 123.57 47 ASP B CA 1
ATOM 3023 C C . ASP B 1 49 ? -5.307 -6.834 9.133 1.00 115.42 47 ASP B C 1
ATOM 3024 O O . ASP B 1 49 ? -5.014 -7.548 8.166 1.00 127.77 47 ASP B O 1
ATOM 3029 N N . ASN B 1 50 ? -4.401 -6.355 9.985 1.00 97.05 48 ASN B N 1
ATOM 3030 C CA . ASN B 1 50 ? -2.982 -6.651 9.853 1.00 79.19 48 ASN B CA 1
ATOM 3031 C C . ASN B 1 50 ? -2.651 -7.983 10.508 1.00 84.83 48 ASN B C 1
ATOM 3032 O O . ASN B 1 50 ? -3.185 -8.322 11.572 1.00 80.82 48 ASN B O 1
ATOM 3037 N N . ILE B 1 51 ? -1.756 -8.732 9.858 1.00 72.35 49 ILE B N 1
ATOM 3038 C CA . ILE B 1 51 ? -1.420 -10.057 10.349 1.00 53.09 49 ILE B CA 1
ATOM 3039 C C . ILE B 1 51 ? -0.636 -9.943 11.645 1.00 57.84 49 ILE B C 1
ATOM 3040 O O . ILE B 1 51 ? -0.824 -10.757 12.559 1.00 49.71 49 ILE B O 1
ATOM 3045 N N . VAL B 1 52 ? 0.194 -8.896 11.775 1.00 55.94 50 VAL B N 1
ATOM 3046 C CA . VAL B 1 52 ? 1.145 -8.790 12.880 1.00 47.29 50 VAL B CA 1
ATOM 3047 C C . VAL B 1 52 ? 0.423 -8.718 14.221 1.00 55.15 50 VAL B C 1
ATOM 3048 O O . VAL B 1 52 ? 0.974 -9.112 15.267 1.00 46.49 50 VAL B O 1
ATOM 3052 N N . ASP B 1 53 ? -0.820 -8.231 14.215 1.00 56.35 51 ASP B N 1
ATOM 3053 C CA . ASP B 1 53 ? -1.619 -8.128 15.427 1.00 80.65 51 ASP B CA 1
ATOM 3054 C C . ASP B 1 53 ? -2.424 -9.390 15.696 1.00 56.90 51 ASP B C 1
ATOM 3055 O O . ASP B 1 53 ? -2.988 -9.533 16.789 1.00 60.86 51 ASP B O 1
ATOM 3060 N N . ASN B 1 54 ? -2.484 -10.308 14.734 1.00 68.78 52 ASN B N 1
ATOM 3061 C CA . ASN B 1 54 ? -3.261 -11.537 14.865 1.00 71.22 52 ASN B CA 1
ATOM 3062 C C . ASN B 1 54 ? -2.400 -12.722 14.403 1.00 36.43 52 ASN B C 1
ATOM 3063 O O . ASN B 1 54 ? -2.699 -13.365 13.396 1.00 66.35 52 ASN B O 1
ATOM 3068 N N . ILE B 1 55 ? -1.324 -13.001 15.143 1.00 49.94 53 ILE B N 1
ATOM 3069 C CA . ILE B 1 55 ? -0.388 -14.076 14.798 1.00 27.21 53 ILE B CA 1
ATOM 3070 C C . ILE B 1 55 ? -0.804 -15.307 15.587 1.00 33.67 53 ILE B C 1
ATOM 3071 O O . ILE B 1 55 ? -0.381 -15.537 16.725 1.00 46.45 53 ILE B O 1
ATOM 3076 N N . HIS B 1 56 ? -1.644 -16.104 14.957 1.00 63.25 54 HIS B N 1
ATOM 3077 C CA . HIS B 1 56 ? -1.969 -17.444 15.404 1.00 45.32 54 HIS B CA 1
ATOM 3078 C C . HIS B 1 56 ? -1.190 -18.398 14.509 1.00 36.10 54 HIS B C 1
ATOM 3079 O O . HIS B 1 56 ? -1.295 -18.310 13.279 1.00 47.15 54 HIS B O 1
ATOM 3086 N N . VAL B 1 57 ? -0.385 -19.277 15.120 1.00 41.73 55 VAL B N 1
ATOM 3087 C CA . VAL B 1 57 ? 0.684 -19.977 14.407 1.00 44.69 55 VAL B CA 1
ATOM 3088 C C . VAL B 1 57 ? 0.904 -21.371 14.986 1.00 36.56 55 VAL B C 1
ATOM 3089 O O . VAL B 1 57 ? 0.737 -21.600 16.185 1.00 49.94 55 VAL B O 1
ATOM 3093 N N . LYS B 1 58 ? 1.320 -22.298 14.115 1.00 37.22 56 LYS B N 1
ATOM 3094 C CA . LYS B 1 58 ? 1.671 -23.674 14.461 1.00 27.97 56 LYS B CA 1
ATOM 3095 C C . LYS B 1 58 ? 3.048 -24.027 13.923 1.00 47.39 56 LYS B C 1
ATOM 3096 O O . LYS B 1 58 ? 3.388 -23.698 12.780 1.00 64.13 56 LYS B O 1
ATOM 3102 N N . ILE B 1 59 ? 3.823 -24.718 14.758 1.00 30.74 57 ILE B N 1
ATOM 3103 C CA . ILE B 1 59 ? 5.197 -25.115 14.471 1.00 40.07 57 ILE B CA 1
ATOM 3104 C C . ILE B 1 59 ? 5.260 -26.640 14.487 1.00 70.51 57 ILE B C 1
ATOM 3105 O O . ILE B 1 59 ? 4.879 -27.271 15.484 1.00 65.99 57 ILE B O 1
ATOM 3110 N N . LEU B 1 60 ? 5.720 -27.231 13.381 1.00 84.43 58 LEU B N 1
ATOM 3111 C CA . LEU B 1 60 ? 5.982 -28.662 13.268 1.00 78.37 58 LEU B CA 1
ATOM 3112 C C . LEU B 1 60 ? 7.480 -28.932 13.339 1.00 80.21 58 LEU B C 1
ATOM 3113 O O . LEU B 1 60 ? 8.298 -28.037 13.118 1.00 87.34 58 LEU B O 1
ATOM 3118 N N . ASP B 1 61 ? 7.833 -30.182 13.655 1.00 94.11 59 ASP B N 1
ATOM 3119 C CA . ASP B 1 61 ? 9.229 -30.587 13.818 1.00 107.13 59 ASP B CA 1
ATOM 3120 C C . ASP B 1 61 ? 9.390 -32.047 13.387 1.00 126.92 59 ASP B C 1
ATOM 3121 O O . ASP B 1 61 ? 8.447 -32.676 12.899 1.00 157.71 59 ASP B O 1
ATOM 3126 N N . GLU B 1 62 ? 10.613 -32.579 13.536 1.00 154.82 60 GLU B N 1
ATOM 3127 C CA . GLU B 1 62 ? 10.826 -34.001 13.268 1.00 128.77 60 GLU B CA 1
ATOM 3128 C C . GLU B 1 62 ? 10.275 -34.863 14.394 1.00 143.52 60 GLU B C 1
ATOM 3129 O O . GLU B 1 62 ? 10.124 -36.075 14.211 1.00 172.42 60 GLU B O 1
ATOM 3135 N N . TYR B 1 63 ? 9.995 -34.263 15.560 1.00 138.10 61 TYR B N 1
ATOM 3136 C CA . TYR B 1 63 ? 9.169 -34.918 16.571 1.00 154.73 61 TYR B CA 1
ATOM 3137 C C . TYR B 1 63 ? 7.791 -35.269 16.026 1.00 130.01 61 TYR B C 1
ATOM 3138 O O . TYR B 1 63 ? 7.146 -36.193 16.541 1.00 110.59 61 TYR B O 1
ATOM 3147 N N . PHE B 1 64 ? 7.350 -34.559 14.980 1.00 129.66 62 PHE B N 1
ATOM 3148 C CA . PHE B 1 64 ? 5.990 -34.590 14.443 1.00 100.82 62 PHE B CA 1
ATOM 3149 C C . PHE B 1 64 ? 4.985 -34.094 15.461 1.00 113.06 62 PHE B C 1
ATOM 3150 O O . PHE B 1 64 ? 3.793 -34.426 15.387 1.00 101.30 62 PHE B O 1
ATOM 3158 N N . ASN B 1 65 ? 5.484 -33.283 16.395 1.00 105.13 63 ASN B N 1
ATOM 3159 C CA . ASN B 1 65 ? 4.664 -32.624 17.394 1.00 94.05 63 ASN B CA 1
ATOM 3160 C C . ASN B 1 65 ? 4.300 -31.247 16.848 1.00 72.98 63 ASN B C 1
ATOM 3161 O O . ASN B 1 65 ? 5.180 -30.431 16.547 1.00 101.65 63 ASN B O 1
ATOM 3166 N N . GLU B 1 66 ? 3.009 -31.018 16.674 1.00 63.20 64 GLU B N 1
ATOM 3167 C CA . GLU B 1 66 ? 2.485 -29.745 16.209 1.00 72.89 64 GLU B CA 1
ATOM 3168 C C . GLU B 1 66 ? 2.170 -28.924 17.460 1.00 85.04 64 GLU B C 1
ATOM 3169 O O . GLU B 1 66 ? 1.340 -29.330 18.284 1.00 86.91 64 GLU B O 1
ATOM 3175 N N . LYS B 1 67 ? 2.877 -27.808 17.638 1.00 57.37 65 LYS B N 1
ATOM 3176 C CA . LYS B 1 67 ? 2.683 -26.915 18.780 1.00 51.24 65 LYS B CA 1
ATOM 3177 C C . LYS B 1 67 ? 2.095 -25.586 18.310 1.00 59.08 65 LYS B C 1
ATOM 3178 O O . LYS B 1 67 ? 2.628 -24.950 17.396 1.00 46.40 65 LYS B O 1
ATOM 3184 N N . GLU B 1 68 ? 1.008 -25.166 18.950 1.00 61.59 66 GLU B N 1
ATOM 3185 C CA . GLU B 1 68 ? 0.168 -24.075 18.476 1.00 36.41 66 GLU B CA 1
ATOM 3186 C C . GLU B 1 68 ? 0.229 -22.898 19.437 1.00 46.18 66 GLU B C 1
ATOM 3187 O O . GLU B 1 68 ? -0.133 -23.032 20.610 1.00 59.68 66 GLU B O 1
ATOM 3193 N N . TYR B 1 69 ? 0.616 -21.732 18.915 1.00 68.37 67 TYR B N 1
ATOM 3194 C CA . TYR B 1 69 ? 0.953 -20.570 19.720 1.00 38.49 67 TYR B CA 1
ATOM 3195 C C . TYR B 1 69 ? 0.216 -19.329 19.252 1.00 38.61 67 TYR B C 1
ATOM 3196 O O . TYR B 1 69 ? -0.099 -19.184 18.069 1.00 39.97 67 TYR B O 1
ATOM 3205 N N . PHE B 1 70 ? -0.034 -18.425 20.197 1.00 77.27 68 PHE B N 1
ATOM 3206 C CA . PHE B 1 70 ? -0.237 -17.013 19.892 1.00 48.17 68 PHE B CA 1
ATOM 3207 C C . PHE B 1 70 ? 1.072 -16.283 20.176 1.00 39.77 68 PHE B C 1
ATOM 3208 O O . PHE B 1 70 ? 1.806 -16.626 21.107 1.00 71.65 68 PHE B O 1
ATOM 3216 N N . VAL B 1 71 ? 1.376 -15.297 19.356 1.00 25.88 69 VAL B N 1
ATOM 3217 C CA . VAL B 1 71 ? 2.619 -14.551 19.475 1.00 43.87 69 VAL B CA 1
ATOM 3218 C C . VAL B 1 71 ? 2.347 -13.126 19.037 1.00 44.87 69 VAL B C 1
ATOM 3219 O O . VAL B 1 71 ? 1.612 -12.886 18.073 1.00 44.11 69 VAL B O 1
ATOM 3223 N N . GLY B 1 72 ? 2.879 -12.183 19.808 1.00 30.03 70 GLY B N 1
ATOM 3224 C CA . GLY B 1 72 ? 2.815 -10.776 19.479 1.00 47.20 70 GLY B CA 1
ATOM 3225 C C . GLY B 1 72 ? 1.741 -10.082 20.277 1.00 55.63 70 GLY B C 1
ATOM 3226 O O . GLY B 1 72 ? 1.529 -10.392 21.453 1.00 43.66 70 GLY B O 1
ATOM 3227 N N . GLU B 1 73 ? 1.047 -9.139 19.652 1.00 59.90 71 GLU B N 1
ATOM 3228 C CA . GLU B 1 73 ? -0.027 -8.473 20.371 1.00 37.09 71 GLU B CA 1
ATOM 3229 C C . GLU B 1 73 ? -1.124 -9.459 20.755 1.00 42.42 71 GLU B C 1
ATOM 3230 O O . GLU B 1 73 ? -1.684 -9.371 21.854 1.00 67.70 71 GLU B O 1
ATOM 3236 N N . LEU B 1 74 ? -1.441 -10.409 19.864 1.00 52.53 72 LEU B N 1
ATOM 3237 C CA . LEU B 1 74 ? -2.506 -11.375 20.147 1.00 53.42 72 LEU B CA 1
ATOM 3238 C C . LEU B 1 74 ? -2.246 -12.141 21.432 1.00 37.67 72 LEU B C 1
ATOM 3239 O O . LEU B 1 74 ? -3.168 -12.381 22.220 1.00 52.43 72 LEU B O 1
ATOM 3244 N N . ALA B 1 75 ? -0.993 -12.553 21.633 1.00 36.03 73 ALA B N 1
ATOM 3245 C CA . ALA B 1 75 ? -0.591 -13.221 22.861 1.00 34.29 73 ALA B CA 1
ATOM 3246 C C . ALA B 1 75 ? -0.659 -12.268 24.048 1.00 55.77 73 ALA B C 1
ATOM 3247 O O . ALA B 1 75 ? -0.960 -12.682 25.176 1.00 50.06 73 ALA B O 1
ATOM 3249 N N . LYS B 1 76 ? -0.401 -10.985 23.803 1.00 51.70 74 LYS B N 1
ATOM 3250 C CA . LYS B 1 76 ? -0.472 -9.990 24.863 1.00 46.22 74 LYS B CA 1
ATOM 3251 C C . LYS B 1 76 ? -1.882 -9.943 25.458 1.00 59.65 74 LYS B C 1
ATOM 3252 O O . LYS B 1 76 ? -2.054 -10.007 26.684 1.00 52.50 74 LYS B O 1
ATOM 3258 N N . ARG B 1 77 ? -2.905 -9.934 24.596 1.00 43.74 75 ARG B N 1
ATOM 3259 C CA . ARG B 1 77 ? -4.305 -9.808 24.987 1.00 51.09 75 ARG B CA 1
ATOM 3260 C C . ARG B 1 77 ? -4.866 -11.083 25.652 1.00 54.96 75 ARG B C 1
ATOM 3261 O O . ARG B 1 77 ? -6.079 -11.199 25.857 1.00 62.59 75 ARG B O 1
ATOM 3269 N N . GLN B 1 78 ? -4.034 -12.025 25.981 1.00 61.98 76 GLN B N 1
ATOM 3270 C CA . GLN B 1 78 ? -4.477 -13.263 26.583 1.00 38.79 76 GLN B CA 1
ATOM 3271 C C . GLN B 1 78 ? -4.241 -13.251 28.082 1.00 70.14 76 GLN B C 1
ATOM 3272 O O . GLN B 1 78 ? -3.455 -12.448 28.596 1.00 87.65 76 GLN B O 1
ATOM 3278 N N . PRO B 1 79 ? -4.938 -14.126 28.823 1.00 62.77 77 PRO B N 1
ATOM 3279 C CA . PRO B 1 79 ? -4.685 -14.254 30.265 1.00 50.43 77 PRO B CA 1
ATOM 3280 C C . PRO B 1 79 ? -3.360 -14.940 30.588 1.00 67.91 77 PRO B C 1
ATOM 3281 O O . PRO B 1 79 ? -2.578 -14.417 31.395 1.00 66.28 77 PRO B O 1
ATOM 3285 N N . SER B 1 80 ? -3.092 -16.104 29.988 1.00 35.67 78 SER B N 1
ATOM 3286 C CA . SER B 1 80 ? -1.752 -16.676 30.068 1.00 54.67 78 SER B CA 1
ATOM 3287 C C . SER B 1 80 ? -0.813 -15.896 29.160 1.00 67.28 78 SER B C 1
ATOM 3288 O O . SER B 1 80 ? -1.196 -15.470 28.069 1.00 87.65 78 SER B O 1
ATOM 3291 N N . ASN B 1 81 ? 0.431 -15.735 29.596 1.00 66.42 79 ASN B N 1
ATOM 3292 C CA . ASN B 1 81 ? 1.444 -15.067 28.799 1.00 53.46 79 ASN B CA 1
ATOM 3293 C C . ASN B 1 81 ? 2.775 -15.768 28.972 1.00 56.99 79 ASN B C 1
ATOM 3294 O O . ASN B 1 81 ? 3.015 -16.423 29.991 1.00 70.86 79 ASN B O 1
ATOM 3299 N N . SER B 1 82 ? 3.642 -15.610 27.967 1.00 40.03 80 SER B N 1
ATOM 3300 C CA . SER B 1 82 ? 5.086 -15.638 28.200 1.00 43.56 80 SER B CA 1
ATOM 3301 C C . SER B 1 82 ? 5.466 -14.549 29.200 1.00 87.64 80 SER B C 1
ATOM 3302 O O . SER B 1 82 ? 5.074 -13.386 29.051 1.00 100.05 80 SER B O 1
ATOM 3305 N N . SER B 1 83 ? 6.221 -14.923 30.228 1.00 68.14 81 SER B N 1
ATOM 3306 C CA . SER B 1 83 ? 6.629 -13.934 31.216 1.00 115.00 81 SER B CA 1
ATOM 3307 C C . SER B 1 83 ? 7.356 -12.786 30.534 1.00 122.18 81 SER B C 1
ATOM 3308 O O . SER B 1 83 ? 8.096 -12.981 29.565 1.00 107.84 81 SER B O 1
ATOM 3311 N N . PHE B 1 84 ? 7.128 -11.578 31.033 1.00 106.71 82 PHE B N 1
ATOM 3312 C CA . PHE B 1 84 ? 7.795 -10.419 30.465 1.00 101.04 82 PHE B CA 1
ATOM 3313 C C . PHE B 1 84 ? 8.929 -9.920 31.339 1.00 112.52 82 PHE B C 1
ATOM 3314 O O . PHE B 1 84 ? 9.972 -9.514 30.823 1.00 124.65 82 PHE B O 1
ATOM 3322 N N . ILE B 1 85 ? 8.739 -9.955 32.651 1.00 73.91 83 ILE B N 1
ATOM 3323 C CA . ILE B 1 85 ? 9.748 -9.535 33.609 1.00 99.63 83 ILE B CA 1
ATOM 3324 C C . ILE B 1 85 ? 10.470 -10.726 34.218 1.00 117.02 83 ILE B C 1
ATOM 3325 O O . ILE B 1 85 ? 11.697 -10.726 34.319 1.00 70.11 83 ILE B O 1
ATOM 3330 N N . ASN B 1 86 ? 9.730 -11.765 34.616 1.00 120.11 84 ASN B N 1
ATOM 3331 C CA . ASN B 1 86 ? 10.346 -13.010 35.081 1.00 113.05 84 ASN B CA 1
ATOM 3332 C C . ASN B 1 86 ? 10.685 -13.924 33.901 1.00 113.88 84 ASN B C 1
ATOM 3333 O O . ASN B 1 86 ? 10.231 -15.063 33.791 1.00 130.54 84 ASN B O 1
ATOM 3338 N N . ARG B 1 87 ? 11.532 -13.397 33.023 1.00 117.12 85 ARG B N 1
ATOM 3339 C CA . ARG B 1 87 ? 11.923 -14.049 31.781 1.00 109.87 85 ARG B CA 1
ATOM 3340 C C . ARG B 1 87 ? 13.381 -14.467 31.904 1.00 91.08 85 ARG B C 1
ATOM 3341 O O . ARG B 1 87 ? 14.249 -13.624 32.145 1.00 114.74 85 ARG B O 1
ATOM 3349 N N . ASP B 1 88 ? 13.643 -15.766 31.772 1.00 124.12 86 ASP B N 1
ATOM 3350 C CA . ASP B 1 88 ? 15.015 -16.257 31.820 1.00 145.36 86 ASP B CA 1
ATOM 3351 C C . ASP B 1 88 ? 15.812 -15.774 30.622 1.00 113.62 86 ASP B C 1
ATOM 3352 O O . ASP B 1 88 ? 15.330 -15.794 29.486 1.00 119.89 86 ASP B O 1
ATOM 3357 N N . ASN B 1 89 ? 17.055 -15.361 30.882 1.00 123.66 87 ASN B N 1
ATOM 3358 C CA . ASN B 1 89 ? 17.979 -14.944 29.827 1.00 112.93 87 ASN B CA 1
ATOM 3359 C C . ASN B 1 89 ? 18.671 -16.179 29.224 1.00 126.97 87 ASN B C 1
ATOM 3360 O O . ASN B 1 89 ? 19.890 -16.353 29.265 1.00 129.58 87 ASN B O 1
ATOM 3365 N N . LYS B 1 90 ? 17.840 -17.064 28.668 1.00 93.55 88 LYS B N 1
ATOM 3366 C CA . LYS B 1 90 ? 18.279 -18.238 27.927 1.00 58.10 88 LYS B CA 1
ATOM 3367 C C . LYS B 1 90 ? 18.214 -17.947 26.438 1.00 53.80 88 LYS B C 1
ATOM 3368 O O . LYS B 1 90 ? 17.222 -17.397 25.950 1.00 100.55 88 LYS B O 1
ATOM 3374 N N . ILE B 1 91 ? 19.266 -18.321 25.715 1.00 67.95 89 ILE B N 1
ATOM 3375 C CA . ILE B 1 91 ? 19.352 -17.941 24.307 1.00 100.72 89 ILE B CA 1
ATOM 3376 C C . ILE B 1 91 ? 18.429 -18.806 23.452 1.00 82.41 89 ILE B C 1
ATOM 3377 O O . ILE B 1 91 ? 17.731 -18.303 22.566 1.00 90.04 89 ILE B O 1
ATOM 3382 N N . ASN B 1 92 ? 18.387 -20.105 23.709 1.00 74.58 90 ASN B N 1
ATOM 3383 C CA . ASN B 1 92 ? 17.569 -20.993 22.901 1.00 67.36 90 ASN B CA 1
ATOM 3384 C C . ASN B 1 92 ? 16.414 -21.567 23.707 1.00 67.26 90 ASN B C 1
ATOM 3385 O O . ASN B 1 92 ? 16.245 -22.791 23.784 1.00 60.54 90 ASN B O 1
ATOM 3390 N N . SER B 1 93 ? 15.629 -20.694 24.330 1.00 62.00 91 SER B N 1
ATOM 3391 C CA . SER B 1 93 ? 14.399 -21.128 24.962 1.00 54.07 91 SER B CA 1
ATOM 3392 C C . SER B 1 93 ? 13.351 -21.442 23.893 1.00 52.47 91 SER B C 1
ATOM 3393 O O . SER B 1 93 ? 13.564 -21.249 22.694 1.00 69.27 91 SER B O 1
ATOM 3396 N N . GLU B 1 94 ? 12.210 -21.962 24.341 1.00 42.30 92 GLU B N 1
ATOM 3397 C CA . GLU B 1 94 ? 11.082 -22.173 23.435 1.00 38.18 92 GLU B CA 1
ATOM 3398 C C . GLU B 1 94 ? 10.642 -20.855 22.811 1.00 58.01 92 GLU B C 1
ATOM 3399 O O . GLU B 1 94 ? 10.506 -20.754 21.587 1.00 59.99 92 GLU B O 1
ATOM 3405 N N . GLU B 1 95 ? 10.441 -19.826 23.644 1.00 54.70 93 GLU B N 1
ATOM 3406 C CA . GLU B 1 95 ? 9.980 -18.535 23.145 1.00 46.90 93 GLU B CA 1
ATOM 3407 C C . GLU B 1 95 ? 10.920 -18.004 22.080 1.00 50.55 93 GLU B C 1
ATOM 3408 O O . GLU B 1 95 ? 10.485 -17.604 20.994 1.00 58.66 93 GLU B O 1
ATOM 3414 N N . ASN B 1 96 ? 12.221 -17.987 22.366 1.00 38.32 94 ASN B N 1
ATOM 3415 C CA . ASN B 1 96 ? 13.124 -17.482 21.344 1.00 57.77 94 ASN B CA 1
ATOM 3416 C C . ASN B 1 96 ? 13.136 -18.353 20.082 1.00 34.23 94 ASN B C 1
ATOM 3417 O O . ASN B 1 96 ? 13.627 -17.897 19.048 1.00 75.48 94 ASN B O 1
ATOM 3422 N N . LYS B 1 97 ? 12.549 -19.553 20.113 1.00 65.84 95 LYS B N 1
ATOM 3423 C CA . LYS B 1 97 ? 12.343 -20.341 18.899 1.00 72.33 95 LYS B CA 1
ATOM 3424 C C . LYS B 1 97 ? 11.036 -19.969 18.205 1.00 61.20 95 LYS B C 1
ATOM 3425 O O . LYS B 1 97 ? 11.022 -19.803 16.983 1.00 53.20 95 LYS B O 1
ATOM 3431 N N . VAL B 1 98 ? 9.934 -19.832 18.963 1.00 43.54 96 VAL B N 1
ATOM 3432 C CA . VAL B 1 98 ? 8.674 -19.347 18.384 1.00 37.75 96 VAL B CA 1
ATOM 3433 C C . VAL B 1 98 ? 8.815 -17.912 17.877 1.00 41.72 96 VAL B C 1
ATOM 3434 O O . VAL B 1 98 ? 8.313 -17.565 16.794 1.00 46.74 96 VAL B O 1
ATOM 3438 N N . LEU B 1 99 ? 9.450 -17.039 18.668 1.00 35.37 97 LEU B N 1
ATOM 3439 C CA . LEU B 1 99 ? 9.662 -15.673 18.213 1.00 40.10 97 LEU B CA 1
ATOM 3440 C C . LEU B 1 99 ? 10.508 -15.641 16.946 1.00 35.37 97 LEU B C 1
ATOM 3441 O O . LEU B 1 99 ? 10.159 -14.960 15.972 1.00 44.29 97 LEU B O 1
ATOM 3446 N N . LEU B 1 100 ? 11.618 -16.389 16.929 1.00 34.75 98 LEU B N 1
ATOM 3447 C CA . LEU B 1 100 ? 12.498 -16.378 15.765 1.00 41.90 98 LEU B CA 1
ATOM 3448 C C . LEU B 1 100 ? 11.799 -16.927 14.518 1.00 39.03 98 LEU B C 1
ATOM 3449 O O . LEU B 1 100 ? 11.960 -16.379 13.420 1.00 45.08 98 LEU B O 1
ATOM 3454 N N . ALA B 1 101 ? 11.000 -17.994 14.674 1.00 40.78 99 ALA B N 1
ATOM 3455 C CA . ALA B 1 101 ? 10.237 -18.553 13.553 1.00 36.40 99 ALA B CA 1
ATOM 3456 C C . ALA B 1 101 ? 9.195 -17.576 13.032 1.00 45.35 99 ALA B C 1
ATOM 3457 O O . ALA B 1 101 ? 8.984 -17.469 11.816 1.00 56.62 99 ALA B O 1
ATOM 3459 N N . THR B 1 102 ? 8.505 -16.886 13.939 1.00 46.56 100 THR B N 1
ATOM 3460 C CA . THR B 1 102 ? 7.417 -16.018 13.519 1.00 30.58 100 THR B CA 1
ATOM 3461 C C . THR B 1 102 ? 7.933 -14.813 12.751 1.00 47.98 100 THR B C 1
ATOM 3462 O O . THR B 1 102 ? 7.339 -14.404 11.749 1.00 43.53 100 THR B O 1
ATOM 3466 N N . ALA B 1 103 ? 9.040 -14.231 13.202 1.00 50.24 101 ALA B N 1
ATOM 3467 C CA . ALA B 1 103 ? 9.658 -13.165 12.424 1.00 53.77 101 ALA B CA 1
ATOM 3468 C C . ALA B 1 103 ? 10.072 -13.667 11.050 1.00 43.62 101 ALA B C 1
ATOM 3469 O O . ALA B 1 103 ? 9.920 -12.962 10.048 1.00 44.06 101 ALA B O 1
ATOM 3471 N N . LEU B 1 104 ? 10.593 -14.884 10.974 1.00 40.65 102 LEU B N 1
ATOM 3472 C CA . LEU B 1 104 ? 11.039 -15.342 9.672 1.00 44.13 102 LEU B CA 1
ATOM 3473 C C . LEU B 1 104 ? 9.847 -15.547 8.755 1.00 46.32 102 LEU B C 1
ATOM 3474 O O . LEU B 1 104 ? 9.896 -15.193 7.573 1.00 57.18 102 LEU B O 1
ATOM 3479 N N . GLY B 1 105 ? 8.757 -16.087 9.300 1.00 48.81 103 GLY B N 1
ATOM 3480 C CA . GLY B 1 105 ? 7.577 -16.333 8.492 1.00 48.76 103 GLY B CA 1
ATOM 3481 C C . GLY B 1 105 ? 6.916 -15.068 7.972 1.00 56.06 103 GLY B C 1
ATOM 3482 O O . GLY B 1 105 ? 6.288 -15.084 6.908 1.00 51.85 103 GLY B O 1
ATOM 3483 N N . LEU B 1 106 ? 7.041 -13.959 8.702 1.00 59.00 104 LEU B N 1
ATOM 3484 C CA . LEU B 1 106 ? 6.459 -12.704 8.247 1.00 44.77 104 LEU B CA 1
ATOM 3485 C C . LEU B 1 106 ? 7.363 -11.973 7.264 1.00 48.04 104 LEU B C 1
ATOM 3486 O O . LEU B 1 106 ? 6.932 -10.988 6.656 1.00 60.54 104 LEU B O 1
ATOM 3491 N N . LEU B 1 107 ? 8.602 -12.421 7.100 1.00 40.10 105 LEU B N 1
ATOM 3492 C CA . LEU B 1 107 ? 9.575 -11.726 6.272 1.00 35.75 105 LEU B CA 1
ATOM 3493 C C . LEU B 1 107 ? 9.965 -12.505 5.038 1.00 43.97 105 LEU B C 1
ATOM 3494 O O . LEU B 1 107 ? 10.492 -11.905 4.092 1.00 53.30 105 LEU B O 1
ATOM 3499 N N . ILE B 1 108 ? 9.740 -13.815 5.031 1.00 62.99 106 ILE B N 1
ATOM 3500 C CA . ILE B 1 108 ? 10.006 -14.656 3.873 1.00 61.61 106 ILE B CA 1
ATOM 3501 C C . ILE B 1 108 ? 8.895 -14.364 2.873 1.00 70.51 106 ILE B C 1
ATOM 3502 O O . ILE B 1 108 ? 7.715 -14.585 3.186 1.00 65.22 106 ILE B O 1
ATOM 3507 N N . PRO B 1 109 ? 9.213 -13.825 1.694 1.00 69.60 107 PRO B N 1
ATOM 3508 C CA . PRO B 1 109 ? 8.152 -13.385 0.788 1.00 63.02 107 PRO B CA 1
ATOM 3509 C C . PRO B 1 109 ? 7.458 -14.576 0.163 1.00 64.36 107 PRO B C 1
ATOM 3510 O O . PRO B 1 109 ? 8.044 -15.646 -0.024 1.00 85.00 107 PRO B O 1
ATOM 3514 N N . ASN B 1 110 ? 6.179 -14.372 -0.148 1.00 68.95 108 ASN B N 1
ATOM 3515 C CA . ASN B 1 110 ? 5.350 -15.459 -0.654 1.00 80.23 108 ASN B CA 1
ATOM 3516 C C . ASN B 1 110 ? 5.811 -15.916 -2.032 1.00 65.60 108 ASN B C 1
ATOM 3517 O O . ASN B 1 110 ? 5.939 -17.119 -2.285 1.00 107.17 108 ASN B O 1
ATOM 3522 N N . ASP B 1 111 ? 6.063 -14.966 -2.936 1.00 70.29 109 ASP B N 1
ATOM 3523 C CA . ASP B 1 111 ? 6.468 -15.277 -4.302 1.00 73.04 109 ASP B CA 1
ATOM 3524 C C . ASP B 1 111 ? 7.895 -15.798 -4.397 1.00 83.93 109 ASP B C 1
ATOM 3525 O O . ASP B 1 111 ? 8.342 -16.124 -5.503 1.00 108.29 109 ASP B O 1
ATOM 3530 N N . LEU B 1 112 ? 8.608 -15.880 -3.283 1.00 78.73 110 LEU B N 1
ATOM 3531 C CA . LEU B 1 112 ? 9.980 -16.358 -3.303 1.00 81.88 110 LEU B CA 1
ATOM 3532 C C . LEU B 1 112 ? 10.028 -17.799 -3.822 1.00 82.55 110 LEU B C 1
ATOM 3533 O O . LEU B 1 112 ? 9.179 -18.620 -3.448 1.00 101.72 110 LEU B O 1
ATOM 3538 N N . PRO B 1 113 ? 10.982 -18.140 -4.695 1.00 82.26 111 PRO B N 1
ATOM 3539 C CA . PRO B 1 113 ? 11.175 -19.553 -5.043 1.00 149.96 111 PRO B CA 1
ATOM 3540 C C . PRO B 1 113 ? 11.448 -20.384 -3.799 1.00 146.81 111 PRO B C 1
ATOM 3541 O O . PRO B 1 113 ? 12.232 -19.996 -2.931 1.00 102.98 111 PRO B O 1
ATOM 3545 N N . ASN B 1 114 ? 10.789 -21.543 -3.717 1.00 167.33 112 ASN B N 1
ATOM 3546 C CA . ASN B 1 114 ? 10.995 -22.430 -2.579 1.00 156.65 112 ASN B CA 1
ATOM 3547 C C . ASN B 1 114 ? 12.357 -23.122 -2.586 1.00 128.19 112 ASN B C 1
ATOM 3548 O O . ASN B 1 114 ? 12.734 -23.698 -1.561 1.00 90.16 112 ASN B O 1
ATOM 3553 N N . ASP B 1 115 ? 13.108 -23.080 -3.696 1.00 134.45 113 ASP B N 1
ATOM 3554 C CA . ASP B 1 115 ? 14.478 -23.586 -3.694 1.00 135.18 113 ASP B CA 1
ATOM 3555 C C . ASP B 1 115 ? 15.487 -22.561 -3.190 1.00 177.21 113 ASP B C 1
ATOM 3556 O O . ASP B 1 115 ? 16.549 -22.953 -2.692 1.00 146.36 113 ASP B O 1
ATOM 3561 N N . THR B 1 116 ? 15.179 -21.267 -3.303 1.00 182.16 114 THR B N 1
ATOM 3562 C CA . THR B 1 116 ? 16.087 -20.208 -2.873 1.00 121.55 114 THR B CA 1
ATOM 3563 C C . THR B 1 116 ? 16.260 -20.266 -1.355 1.00 108.02 114 THR B C 1
ATOM 3564 O O . THR B 1 116 ? 15.273 -20.176 -0.615 1.00 106.77 114 THR B O 1
ATOM 3568 N N . LYS B 1 117 ? 17.503 -20.423 -0.889 1.00 122.23 115 LYS B N 1
ATOM 3569 C CA . LYS B 1 117 ? 17.791 -20.506 0.544 1.00 71.97 115 LYS B CA 1
ATOM 3570 C C . LYS B 1 117 ? 17.485 -19.175 1.238 1.00 91.50 115 LYS B C 1
ATOM 3571 O O . LYS B 1 117 ? 17.188 -18.160 0.603 1.00 126.39 115 LYS B O 1
ATOM 3577 N N . ILE B 1 118 ? 17.593 -19.176 2.565 1.00 85.26 116 ILE B N 1
ATOM 3578 C CA . ILE B 1 118 ? 17.407 -17.967 3.359 1.00 70.02 116 ILE B CA 1
ATOM 3579 C C . ILE B 1 118 ? 18.621 -17.746 4.251 1.00 66.76 116 ILE B C 1
ATOM 3580 O O . ILE B 1 118 ? 19.045 -18.646 4.981 1.00 62.63 116 ILE B O 1
ATOM 3585 N N . HIS B 1 119 ? 19.172 -16.545 4.176 1.00 83.77 117 HIS B N 1
ATOM 3586 C CA . HIS B 1 119 ? 20.354 -16.115 4.910 1.00 53.19 117 HIS B CA 1
ATOM 3587 C C . HIS B 1 119 ? 19.902 -15.296 6.106 1.00 60.04 117 HIS B C 1
ATOM 3588 O O . HIS B 1 119 ? 19.355 -14.198 5.922 1.00 72.69 117 HIS B O 1
ATOM 3595 N N . ILE B 1 120 ? 20.142 -15.794 7.329 1.00 52.39 118 ILE B N 1
ATOM 3596 C CA . ILE B 1 120 ? 19.708 -15.055 8.512 1.00 52.05 118 ILE B CA 1
ATOM 3597 C C . ILE B 1 120 ? 20.911 -14.323 9.090 1.00 47.78 118 ILE B C 1
ATOM 3598 O O . ILE B 1 120 ? 22.023 -14.864 9.130 1.00 53.75 118 ILE B O 1
ATOM 3603 N N . VAL B 1 121 ? 20.705 -13.068 9.481 1.00 41.57 119 VAL B N 1
ATOM 3604 C CA . VAL B 1 121 ? 21.755 -12.221 10.050 1.00 42.56 119 VAL B CA 1
ATOM 3605 C C . VAL B 1 121 ? 21.206 -11.726 11.384 1.00 61.65 119 VAL B C 1
ATOM 3606 O O . VAL B 1 121 ? 20.329 -10.848 11.409 1.00 72.15 119 VAL B O 1
ATOM 3610 N N . THR B 1 122 ? 21.687 -12.286 12.498 1.00 42.78 120 THR B N 1
ATOM 3611 C CA . THR B 1 122 ? 21.229 -11.855 13.821 1.00 55.99 120 THR B CA 1
ATOM 3612 C C . THR B 1 122 ? 22.436 -11.720 14.741 1.00 60.89 120 THR B C 1
ATOM 3613 O O . THR B 1 122 ? 23.569 -11.990 14.339 1.00 79.71 120 THR B O 1
ATOM 3617 N N . GLY B 1 123 ? 22.207 -11.313 15.987 1.00 55.09 121 GLY B N 1
ATOM 3618 C CA . GLY B 1 123 ? 23.325 -11.111 16.887 1.00 35.32 121 GLY B CA 1
ATOM 3619 C C . GLY B 1 123 ? 22.891 -10.947 18.322 1.00 28.83 121 GLY B C 1
ATOM 3620 O O . GLY B 1 123 ? 21.712 -10.730 18.618 1.00 61.68 121 GLY B O 1
ATOM 3621 N N . LEU B 1 124 ? 23.869 -11.027 19.210 1.00 34.95 122 LEU B N 1
ATOM 3622 C CA . LEU B 1 124 ? 23.680 -10.776 20.632 1.00 37.79 122 LEU B CA 1
ATOM 3623 C C . LEU B 1 124 ? 24.138 -9.366 20.986 1.00 65.04 122 LEU B C 1
ATOM 3624 O O . LEU B 1 124 ? 24.837 -8.699 20.210 1.00 54.46 122 LEU B O 1
ATOM 3629 N N . PRO B 1 125 ? 23.747 -8.868 22.162 1.00 47.86 123 PRO B N 1
ATOM 3630 C CA . PRO B 1 125 ? 24.343 -7.638 22.688 1.00 52.66 123 PRO B CA 1
ATOM 3631 C C . PRO B 1 125 ? 25.852 -7.756 22.843 1.00 55.27 123 PRO B C 1
ATOM 3632 O O . PRO B 1 125 ? 26.439 -8.842 22.834 1.00 60.01 123 PRO B O 1
ATOM 3636 N N . LEU B 1 126 ? 26.465 -6.584 23.040 1.00 58.34 124 LEU B N 1
ATOM 3637 C CA . LEU B 1 126 ? 27.902 -6.410 22.847 1.00 51.39 124 LEU B CA 1
ATOM 3638 C C . LEU B 1 126 ? 28.709 -7.438 23.629 1.00 59.40 124 LEU B C 1
ATOM 3639 O O . LEU B 1 126 ? 29.474 -8.217 23.049 1.00 66.54 124 LEU B O 1
ATOM 3644 N N . GLU B 1 127 ? 28.553 -7.451 24.954 1.00 37.69 125 GLU B N 1
ATOM 3645 C CA . GLU B 1 127 ? 29.315 -8.349 25.816 1.00 43.93 125 GLU B CA 1
ATOM 3646 C C . GLU B 1 127 ? 28.687 -9.737 25.960 1.00 54.66 125 GLU B C 1
ATOM 3647 O O . GLU B 1 127 ? 29.377 -10.680 26.369 1.00 92.70 125 GLU B O 1
ATOM 3653 N N . HIS B 1 128 ? 27.412 -9.893 25.600 1.00 57.30 126 HIS B N 1
ATOM 3654 C CA . HIS B 1 128 ? 26.782 -11.209 25.601 1.00 44.72 126 HIS B CA 1
ATOM 3655 C C . HIS B 1 128 ? 27.232 -12.066 24.424 1.00 66.60 126 HIS B C 1
ATOM 3656 O O . HIS B 1 128 ? 26.961 -13.274 24.419 1.00 64.62 126 HIS B O 1
ATOM 3663 N N . PHE B 1 129 ? 27.910 -11.464 23.434 1.00 74.68 127 PHE B N 1
ATOM 3664 C CA . PHE B 1 129 ? 28.189 -12.155 22.175 1.00 53.12 127 PHE B CA 1
ATOM 3665 C C . PHE B 1 129 ? 29.249 -13.228 22.361 1.00 65.93 127 PHE B C 1
ATOM 3666 O O . PHE B 1 129 ? 29.144 -14.313 21.780 1.00 68.19 127 PHE B O 1
ATOM 3674 N N . ILE B 1 130 ? 30.266 -12.945 23.183 1.00 89.62 128 ILE B N 1
ATOM 3675 C CA . ILE B 1 130 ? 31.349 -13.901 23.408 1.00 75.92 128 ILE B CA 1
ATOM 3676 C C . ILE B 1 130 ? 30.817 -15.178 24.042 1.00 71.33 128 ILE B C 1
ATOM 3677 O O . ILE B 1 130 ? 31.184 -16.291 23.637 1.00 80.76 128 ILE B O 1
ATOM 3682 N N . LYS B 1 131 ? 29.944 -15.045 25.040 1.00 70.87 129 LYS B N 1
ATOM 3683 C CA . LYS B 1 131 ? 29.429 -16.227 25.727 1.00 81.34 129 LYS B CA 1
ATOM 3684 C C . LYS B 1 131 ? 28.501 -17.031 24.820 1.00 90.17 129 LYS B C 1
ATOM 3685 O O . LYS B 1 131 ? 28.676 -18.245 24.644 1.00 98.15 129 LYS B O 1
ATOM 3691 N N . GLN B 1 132 ? 27.528 -16.362 24.209 1.00 105.02 130 GLN B N 1
ATOM 3692 C CA . GLN B 1 132 ? 26.412 -17.037 23.569 1.00 88.66 130 GLN B CA 1
ATOM 3693 C C . GLN B 1 132 ? 26.501 -17.051 22.049 1.00 76.77 130 GLN B C 1
ATOM 3694 O O . GLN B 1 132 ? 25.515 -17.394 21.390 1.00 86.26 130 GLN B O 1
ATOM 3700 N N . LYS B 1 133 ? 27.648 -16.698 21.471 1.00 94.14 131 LYS B N 1
ATOM 3701 C CA . LYS B 1 133 ? 27.783 -16.786 20.021 1.00 55.98 131 LYS B CA 1
ATOM 3702 C C . LYS B 1 133 ? 27.511 -18.210 19.531 1.00 105.84 131 LYS B C 1
ATOM 3703 O O . LYS B 1 133 ? 26.655 -18.432 18.660 1.00 94.23 131 LYS B O 1
ATOM 3709 N N . GLN B 1 134 ? 28.225 -19.198 20.095 1.00 110.55 132 GLN B N 1
ATOM 3710 C CA . GLN B 1 134 ? 28.040 -20.585 19.665 1.00 115.39 132 GLN B CA 1
ATOM 3711 C C . GLN B 1 134 ? 26.654 -21.098 20.028 1.00 89.84 132 GLN B C 1
ATOM 3712 O O . GLN B 1 134 ? 26.017 -21.796 19.230 1.00 139.40 132 GLN B O 1
ATOM 3718 N N . ALA B 1 135 ? 26.171 -20.761 21.224 1.00 75.54 133 ALA B N 1
ATOM 3719 C CA . ALA B 1 135 ? 24.833 -21.181 21.616 1.00 83.07 133 ALA B CA 1
ATOM 3720 C C . ALA B 1 135 ? 23.786 -20.683 20.626 1.00 101.66 133 ALA B C 1
ATOM 3721 O O . ALA B 1 135 ? 22.798 -21.376 20.348 1.00 105.24 133 ALA B O 1
ATOM 3723 N N . LEU B 1 136 ? 23.995 -19.486 20.072 1.00 66.33 134 LEU B N 1
ATOM 3724 C CA . LEU B 1 136 ? 23.063 -18.954 19.085 1.00 75.47 134 LEU B CA 1
ATOM 3725 C C . LEU B 1 136 ? 23.278 -19.606 17.727 1.00 81.68 134 LEU B C 1
ATOM 3726 O O . LEU B 1 136 ? 22.313 -19.967 17.041 1.00 82.50 134 LEU B O 1
ATOM 3731 N N . ASN B 1 137 ? 24.540 -19.752 17.317 1.00 68.46 135 ASN B N 1
ATOM 3732 C CA . ASN B 1 137 ? 24.837 -20.484 16.094 1.00 73.62 135 ASN B CA 1
ATOM 3733 C C . ASN B 1 137 ? 24.315 -21.921 16.181 1.00 84.71 135 ASN B C 1
ATOM 3734 O O . ASN B 1 137 ? 23.892 -22.489 15.173 1.00 83.70 135 ASN B O 1
ATOM 3739 N N . ASP B 1 138 ? 24.268 -22.504 17.384 1.00 116.26 136 ASP B N 1
ATOM 3740 C CA . ASP B 1 138 ? 23.721 -23.857 17.526 1.00 86.30 136 ASP B CA 1
ATOM 3741 C C . ASP B 1 138 ? 22.194 -23.889 17.493 1.00 72.09 136 ASP B C 1
ATOM 3742 O O . ASP B 1 138 ? 21.605 -24.853 16.990 1.00 92.62 136 ASP B O 1
ATOM 3747 N N . MET B 1 139 ? 21.525 -22.879 18.044 1.00 89.59 137 MET B N 1
ATOM 3748 C CA . MET B 1 139 ? 20.071 -22.826 17.894 1.00 77.74 137 MET B CA 1
ATOM 3749 C C . MET B 1 139 ? 19.679 -22.753 16.425 1.00 72.99 137 MET B C 1
ATOM 3750 O O . MET B 1 139 ? 18.777 -23.466 15.971 1.00 83.70 137 MET B O 1
ATOM 3755 N N . LEU B 1 140 ? 20.360 -21.892 15.668 1.00 83.68 138 LEU B N 1
ATOM 3756 C CA . LEU B 1 140 ? 20.085 -21.734 14.247 1.00 55.24 138 LEU B CA 1
ATOM 3757 C C . LEU B 1 140 ? 20.497 -22.972 13.474 1.00 70.08 138 LEU B C 1
ATOM 3758 O O . LEU B 1 140 ? 19.908 -23.288 12.441 1.00 92.46 138 LEU B O 1
ATOM 3763 N N . LYS B 1 141 ? 21.495 -23.698 13.972 1.00 70.38 139 LYS B N 1
ATOM 3764 C CA . LYS B 1 141 ? 21.997 -24.871 13.261 1.00 103.12 139 LYS B CA 1
ATOM 3765 C C . LYS B 1 141 ? 20.968 -25.997 13.255 1.00 103.73 139 LYS B C 1
ATOM 3766 O O . LYS B 1 141 ? 20.796 -26.685 12.238 1.00 105.02 139 LYS B O 1
ATOM 3772 N N . ASP B 1 142 ? 20.278 -26.208 14.380 1.00 58.28 140 ASP B N 1
ATOM 3773 C CA . ASP B 1 142 ? 19.292 -27.275 14.475 1.00 105.75 140 ASP B CA 1
ATOM 3774 C C . ASP B 1 142 ? 17.897 -26.818 14.057 1.00 89.00 140 ASP B C 1
ATOM 3775 O O . ASP B 1 142 ? 16.952 -27.607 14.160 1.00 81.32 140 ASP B O 1
ATOM 3780 N N . PHE B 1 143 ? 17.730 -25.572 13.593 1.00 71.88 141 PHE B N 1
ATOM 3781 C CA . PHE B 1 143 ? 16.422 -25.172 13.076 1.00 66.36 141 PHE B CA 1
ATOM 3782 C C . PHE B 1 143 ? 16.052 -26.022 11.877 1.00 72.90 141 PHE B C 1
ATOM 3783 O O . PHE B 1 143 ? 16.754 -26.040 10.860 1.00 77.49 141 PHE B O 1
ATOM 3791 N N . GLU B 1 144 ? 14.926 -26.707 12.007 1.00 69.83 142 GLU B N 1
ATOM 3792 C CA . GLU B 1 144 ? 14.443 -27.638 11.006 1.00 70.35 142 GLU B CA 1
ATOM 3793 C C . GLU B 1 144 ? 12.934 -27.704 11.177 1.00 75.92 142 GLU B C 1
ATOM 3794 O O . GLU B 1 144 ? 12.375 -28.786 11.381 1.00 100.51 142 GLU B O 1
ATOM 3800 N N . HIS B 1 145 ? 12.275 -26.547 11.135 1.00 91.85 143 HIS B N 1
ATOM 3801 C CA . HIS B 1 145 ? 10.868 -26.426 11.488 1.00 92.53 143 HIS B CA 1
ATOM 3802 C C . HIS B 1 145 ? 10.070 -25.823 10.337 1.00 65.90 143 HIS B C 1
ATOM 3803 O O . HIS B 1 145 ? 10.588 -25.014 9.559 1.00 52.06 143 HIS B O 1
ATOM 3810 N N . THR B 1 146 ? 8.793 -26.238 10.243 1.00 79.31 144 THR B N 1
ATOM 3811 C CA . THR B 1 146 ? 7.783 -25.647 9.363 1.00 87.42 144 THR B CA 1
ATOM 3812 C C . THR B 1 146 ? 6.821 -24.839 10.222 1.00 49.90 144 THR B C 1
ATOM 3813 O O . THR B 1 146 ? 6.151 -25.389 11.095 1.00 43.03 144 THR B O 1
ATOM 3817 N N . ILE B 1 147 ? 6.775 -23.533 9.994 1.00 77.14 145 ILE B N 1
ATOM 3818 C CA . ILE B 1 147 ? 5.920 -22.628 10.752 1.00 39.27 145 ILE B CA 1
ATOM 3819 C C . ILE B 1 147 ? 4.720 -22.285 9.887 1.00 45.26 145 ILE B C 1
ATOM 3820 O O . ILE B 1 147 ? 4.859 -21.684 8.812 1.00 60.83 145 ILE B O 1
ATOM 3825 N N . LYS B 1 148 ? 3.547 -22.682 10.353 1.00 52.30 146 LYS B N 1
ATOM 3826 C CA . LYS B 1 148 ? 2.308 -22.574 9.600 1.00 39.10 146 LYS B CA 1
ATOM 3827 C C . LYS B 1 148 ? 1.430 -21.526 10.274 1.00 50.57 146 LYS B C 1
ATOM 3828 O O . LYS B 1 148 ? 1.098 -21.658 11.458 1.00 56.85 146 LYS B O 1
ATOM 3834 N N . PHE B 1 149 ? 1.080 -20.473 9.540 1.00 82.74 147 PHE B N 1
ATOM 3835 C CA . PHE B 1 149 ? 0.160 -19.455 10.052 1.00 63.81 147 PHE B CA 1
ATOM 3836 C C . PHE B 1 149 ? -1.272 -19.901 9.819 1.00 51.60 147 PHE B C 1
ATOM 3837 O O . PHE B 1 149 ? -1.776 -19.822 8.694 1.00 47.55 147 PHE B O 1
ATOM 3845 N N . VAL B 1 150 ? -1.937 -20.330 10.895 1.00 86.26 148 VAL B N 1
ATOM 3846 C CA . VAL B 1 150 ? -3.242 -20.982 10.778 1.00 95.07 148 VAL B CA 1
ATOM 3847 C C . VAL B 1 150 ? -4.250 -20.098 10.065 1.00 103.76 148 VAL B C 1
ATOM 3848 O O . VAL B 1 150 ? -4.863 -20.499 9.068 1.00 99.60 148 VAL B O 1
ATOM 3852 N N . ASP B 1 151 ? -4.476 -18.901 10.587 1.00 50.00 149 ASP B N 1
ATOM 3853 C CA . ASP B 1 151 ? -5.574 -18.086 10.103 1.00 78.21 149 ASP B CA 1
ATOM 3854 C C . ASP B 1 151 ? -5.170 -17.189 8.935 1.00 58.76 149 ASP B C 1
ATOM 3855 O O . ASP B 1 151 ? -5.764 -16.122 8.737 1.00 95.91 149 ASP B O 1
ATOM 3860 N N . HIS B 1 152 ? -4.176 -17.605 8.138 1.00 58.95 150 HIS B N 1
ATOM 3861 C CA . HIS B 1 152 ? -3.740 -16.790 7.009 1.00 52.29 150 HIS B CA 1
ATOM 3862 C C . HIS B 1 152 ? -3.229 -17.639 5.851 1.00 61.49 150 HIS B C 1
ATOM 3863 O O . HIS B 1 152 ? -2.540 -17.090 4.982 1.00 77.13 150 HIS B O 1
ATOM 3870 N N . ASN B 1 153 ? -3.505 -18.953 5.837 1.00 70.75 151 ASN B N 1
ATOM 3871 C CA . ASN B 1 153 ? -3.328 -19.851 4.680 1.00 76.33 151 ASN B CA 1
ATOM 3872 C C . ASN B 1 153 ? -1.955 -19.714 4.024 1.00 48.81 151 ASN B C 1
ATOM 3873 O O . ASN B 1 153 ? -1.818 -19.564 2.805 1.00 61.43 151 ASN B O 1
ATOM 3878 N N . PHE B 1 154 ? -0.922 -19.802 4.846 1.00 67.24 152 PHE B N 1
ATOM 3879 C CA . PHE B 1 154 ? 0.417 -19.980 4.314 1.00 53.47 152 PHE B CA 1
ATOM 3880 C C . PHE B 1 154 ? 1.299 -20.617 5.382 1.00 64.01 152 PHE B C 1
ATOM 3881 O O . PHE B 1 154 ? 0.997 -20.598 6.584 1.00 42.48 152 PHE B O 1
ATOM 3889 N N . SER B 1 155 ? 2.379 -21.225 4.917 1.00 60.65 153 SER B N 1
ATOM 3890 C CA . SER B 1 155 ? 3.286 -21.879 5.840 1.00 64.86 153 SER B CA 1
ATOM 3891 C C . SER B 1 155 ? 4.681 -21.852 5.236 1.00 60.08 153 SER B C 1
ATOM 3892 O O . SER B 1 155 ? 4.860 -22.123 4.045 1.00 73.76 153 SER B O 1
ATOM 3895 N N . ARG B 1 156 ? 5.647 -21.451 6.045 1.00 56.87 154 ARG B N 1
ATOM 3896 C CA . ARG B 1 156 ? 7.032 -21.393 5.631 1.00 56.23 154 ARG B CA 1
ATOM 3897 C C . ARG B 1 156 ? 7.783 -22.515 6.314 1.00 37.62 154 ARG B C 1
ATOM 3898 O O . ARG B 1 156 ? 7.370 -23.015 7.361 1.00 56.81 154 ARG B O 1
ATOM 3906 N N . ASN B 1 157 ? 8.898 -22.897 5.710 1.00 73.35 155 ASN B N 1
ATOM 3907 C CA . ASN B 1 157 ? 9.765 -23.946 6.230 1.00 91.05 155 ASN B CA 1
ATOM 3908 C C . ASN B 1 157 ? 11.166 -23.366 6.370 1.00 57.69 155 ASN B C 1
ATOM 3909 O O . ASN B 1 157 ? 11.794 -22.995 5.372 1.00 88.40 155 ASN B O 1
ATOM 3914 N N . ILE B 1 158 ? 11.645 -23.260 7.609 1.00 64.28 156 ILE B N 1
ATOM 3915 C CA . ILE B 1 158 ? 12.903 -22.587 7.918 1.00 71.86 156 ILE B CA 1
ATOM 3916 C C . ILE B 1 158 ? 13.954 -23.625 8.298 1.00 103.22 156 ILE B C 1
ATOM 3917 O O . ILE B 1 158 ? 13.717 -24.481 9.163 1.00 68.88 156 ILE B O 1
ATOM 3922 N N . LYS B 1 159 ? 15.110 -23.553 7.639 1.00 85.92 157 LYS B N 1
ATOM 3923 C CA . LYS B 1 159 ? 16.256 -24.392 7.958 1.00 58.17 157 LYS B CA 1
ATOM 3924 C C . LYS B 1 159 ? 17.529 -23.633 7.604 1.00 84.68 157 LYS B C 1
ATOM 3925 O O . LYS B 1 159 ? 17.547 -22.801 6.683 1.00 47.03 157 LYS B O 1
ATOM 3931 N N . PHE B 1 160 ? 18.603 -23.922 8.339 1.00 57.35 158 PHE B N 1
ATOM 3932 C CA . PHE B 1 160 ? 19.819 -23.154 8.149 1.00 62.94 158 PHE B CA 1
ATOM 3933 C C . PHE B 1 160 ? 21.045 -24.053 8.032 1.00 72.97 158 PHE B C 1
ATOM 3934 O O . PHE B 1 160 ? 21.201 -25.029 8.778 1.00 56.98 158 PHE B O 1
ATOM 3942 N N . GLU B 1 161 ? 21.891 -23.720 7.055 1.00 78.17 159 GLU B N 1
ATOM 3943 C CA . GLU B 1 161 ? 23.258 -24.210 6.946 1.00 87.21 159 GLU B CA 1
ATOM 3944 C C . GLU B 1 161 ? 24.217 -23.101 7.354 1.00 109.04 159 GLU B C 1
ATOM 3945 O O . GLU B 1 161 ? 24.017 -21.943 6.978 1.00 81.38 159 GLU B O 1
ATOM 3951 N N . GLU B 1 162 ? 25.282 -23.458 8.086 1.00 106.49 160 GLU B N 1
ATOM 3952 C CA . GLU B 1 162 ? 26.126 -22.431 8.696 1.00 67.73 160 GLU B CA 1
ATOM 3953 C C . GLU B 1 162 ? 26.676 -21.457 7.662 1.00 52.22 160 GLU B C 1
ATOM 3954 O O . GLU B 1 162 ? 26.986 -20.309 8.006 1.00 145.81 160 GLU B O 1
ATOM 3960 N N . SER B 1 163 ? 26.769 -21.882 6.398 1.00 70.57 161 SER B N 1
ATOM 3961 C CA . SER B 1 163 ? 27.145 -20.974 5.322 1.00 110.88 161 SER B CA 1
ATOM 3962 C C . SER B 1 163 ? 26.104 -19.893 5.091 1.00 72.53 161 SER B C 1
ATOM 3963 O O . SER B 1 163 ? 26.401 -18.894 4.428 1.00 67.42 161 SER B O 1
ATOM 3966 N N . ASN B 1 164 ? 24.889 -20.078 5.605 1.00 94.64 162 ASN B N 1
ATOM 3967 C CA . ASN B 1 164 ? 23.807 -19.117 5.438 1.00 108.06 162 ASN B CA 1
ATOM 3968 C C . ASN B 1 164 ? 23.381 -18.448 6.744 1.00 107.49 162 ASN B C 1
ATOM 3969 O O . ASN B 1 164 ? 22.311 -17.819 6.772 1.00 82.01 162 ASN B O 1
ATOM 3974 N N . ILE B 1 165 ? 24.170 -18.549 7.825 1.00 87.28 163 ILE B N 1
ATOM 3975 C CA . ILE B 1 165 ? 23.870 -17.790 9.034 1.00 61.17 163 ILE B CA 1
ATOM 3976 C C . ILE B 1 165 ? 25.083 -16.936 9.392 1.00 57.90 163 ILE B C 1
ATOM 3977 O O . ILE B 1 165 ? 26.238 -17.381 9.301 1.00 68.81 163 ILE B O 1
ATOM 3982 N N . THR B 1 166 ? 24.812 -15.696 9.784 1.00 39.39 164 THR B N 1
ATOM 3983 C CA . THR B 1 166 ? 25.856 -14.757 10.165 1.00 87.05 164 THR B CA 1
ATOM 3984 C C . THR B 1 166 ? 25.477 -14.137 11.506 1.00 65.27 164 THR B C 1
ATOM 3985 O O . THR B 1 166 ? 24.301 -13.857 11.757 1.00 58.31 164 THR B O 1
ATOM 3989 N N . LEU B 1 167 ? 26.469 -13.948 12.377 1.00 38.23 165 LEU B N 1
ATOM 3990 C CA . LEU B 1 167 ? 26.233 -13.385 13.700 1.00 67.59 165 LEU B CA 1
ATOM 3991 C C . LEU B 1 167 ? 27.121 -12.166 13.887 1.00 68.89 165 LEU B C 1
ATOM 3992 O O . LEU B 1 167 ? 28.287 -12.173 13.492 1.00 75.38 165 LEU B O 1
ATOM 3997 N N . PHE B 1 168 ? 26.552 -11.110 14.461 1.00 52.11 166 PHE B N 1
ATOM 3998 C CA . PHE B 1 168 ? 27.252 -9.852 14.652 1.00 57.27 166 PHE B CA 1
ATOM 3999 C C . PHE B 1 168 ? 26.994 -9.379 16.077 1.00 69.79 166 PHE B C 1
ATOM 4000 O O . PHE B 1 168 ? 25.837 -9.385 16.535 1.00 55.90 166 PHE B O 1
ATOM 4008 N N . PRO B 1 169 ? 28.035 -8.994 16.807 1.00 65.04 167 PRO B N 1
ATOM 4009 C CA . PRO B 1 169 ? 27.864 -8.095 17.959 1.00 58.35 167 PRO B CA 1
ATOM 4010 C C . PRO B 1 169 ? 27.110 -6.815 17.627 1.00 74.84 167 PRO B C 1
ATOM 4011 O O . PRO B 1 169 ? 27.375 -6.155 16.620 1.00 62.75 167 PRO B O 1
ATOM 4015 N N . GLN B 1 170 ? 26.170 -6.464 18.507 1.00 68.45 168 GLN B N 1
ATOM 4016 C CA . GLN B 1 170 ? 25.424 -5.222 18.370 1.00 49.77 168 GLN B CA 1
ATOM 4017 C C . GLN B 1 170 ? 26.350 -4.019 18.524 1.00 69.77 168 GLN B C 1
ATOM 4018 O O . GLN B 1 170 ? 27.356 -4.061 19.243 1.00 48.15 168 GLN B O 1
ATOM 4024 N N . GLY B 1 171 ? 26.005 -2.941 17.825 1.00 73.92 169 GLY B N 1
ATOM 4025 C CA . GLY B 1 171 ? 26.730 -1.695 17.959 1.00 77.69 169 GLY B CA 1
ATOM 4026 C C . GLY B 1 171 ? 27.575 -1.315 16.758 1.00 80.29 169 GLY B C 1
ATOM 4027 O O . GLY B 1 171 ? 27.577 -0.147 16.343 1.00 53.52 169 GLY B O 1
ATOM 4028 N N . ALA B 1 172 ? 28.310 -2.281 16.197 1.00 56.08 170 ALA B N 1
ATOM 4029 C CA . ALA B 1 172 ? 29.198 -1.961 15.083 1.00 63.86 170 ALA B CA 1
ATOM 4030 C C . ALA B 1 172 ? 28.400 -1.464 13.880 1.00 79.59 170 ALA B C 1
ATOM 4031 O O . ALA B 1 172 ? 28.655 -0.374 13.355 1.00 69.23 170 ALA B O 1
ATOM 4033 N N . GLY B 1 173 ? 27.408 -2.241 13.443 1.00 73.86 171 GLY B N 1
ATOM 4034 C CA . GLY B 1 173 ? 26.624 -1.835 12.291 1.00 73.45 171 GLY B CA 1
ATOM 4035 C C . GLY B 1 173 ? 25.570 -0.799 12.605 1.00 54.77 171 GLY B C 1
ATOM 4036 O O . GLY B 1 173 ? 25.180 -0.019 11.728 1.00 59.22 171 GLY B O 1
ATOM 4037 N N . ALA B 1 174 ? 25.077 -0.783 13.841 1.00 52.35 172 ALA B N 1
ATOM 4038 C CA . ALA B 1 174 ? 24.119 0.247 14.215 1.00 74.08 172 ALA B CA 1
ATOM 4039 C C . ALA B 1 174 ? 24.697 1.636 13.980 1.00 77.02 172 ALA B C 1
ATOM 4040 O O . ALA B 1 174 ? 23.976 2.545 13.554 1.00 73.38 172 ALA B O 1
ATOM 4042 N N . ILE B 1 175 ? 26.006 1.793 14.184 1.00 82.97 173 ILE B N 1
ATOM 4043 C CA . ILE B 1 175 ? 26.630 3.112 14.158 1.00 72.93 173 ILE B CA 1
ATOM 4044 C C . ILE B 1 175 ? 26.844 3.576 12.724 1.00 60.22 173 ILE B C 1
ATOM 4045 O O . ILE B 1 175 ? 26.483 4.697 12.353 1.00 91.05 173 ILE B O 1
ATOM 4050 N N . PHE B 1 176 ? 27.436 2.724 11.893 1.00 78.53 174 PHE B N 1
ATOM 4051 C CA . PHE B 1 176 ? 27.861 3.114 10.553 1.00 87.69 174 PHE B CA 1
ATOM 4052 C C . PHE B 1 176 ? 26.912 2.610 9.487 1.00 80.42 174 PHE B C 1
ATOM 4053 O O . PHE B 1 176 ? 27.330 2.201 8.405 1.00 88.94 174 PHE B O 1
ATOM 4061 N N . SER B 1 177 ? 25.623 2.609 9.763 1.00 54.71 175 SER B N 1
ATOM 4062 C CA . SER B 1 177 ? 24.680 2.329 8.702 1.00 78.57 175 SER B CA 1
ATOM 4063 C C . SER B 1 177 ? 24.479 3.601 7.885 1.00 115.27 175 SER B C 1
ATOM 4064 O O . SER B 1 177 ? 24.492 4.711 8.425 1.00 135.18 175 SER B O 1
ATOM 4067 N N . LYS B 1 178 ? 24.347 3.438 6.567 1.00 107.34 176 LYS B N 1
ATOM 4068 C CA . LYS B 1 178 ? 24.202 4.598 5.693 1.00 132.14 176 LYS B CA 1
ATOM 4069 C C . LYS B 1 178 ? 22.839 5.271 5.859 1.00 131.69 176 LYS B C 1
ATOM 4070 O O . LYS B 1 178 ? 22.741 6.500 5.736 1.00 110.00 176 LYS B O 1
ATOM 4076 N N . ILE B 1 179 ? 21.788 4.490 6.139 1.00 87.07 177 ILE B N 1
ATOM 4077 C CA . ILE B 1 179 ? 20.415 5.002 6.153 1.00 116.30 177 ILE B CA 1
ATOM 4078 C C . ILE B 1 179 ? 20.120 5.809 7.415 1.00 109.91 177 ILE B C 1
ATOM 4079 O O . ILE B 1 179 ? 19.522 6.892 7.345 1.00 101.43 177 ILE B O 1
ATOM 4084 N N . ASN B 1 180 ? 20.528 5.315 8.581 1.00 89.25 178 ASN B N 1
ATOM 4085 C CA . ASN B 1 180 ? 20.267 6.009 9.834 1.00 96.87 178 ASN B CA 1
ATOM 4086 C C . ASN B 1 180 ? 21.395 6.961 10.262 1.00 112.68 178 ASN B C 1
ATOM 4087 O O . ASN B 1 180 ? 21.255 7.638 11.287 1.00 93.10 178 ASN B O 1
ATOM 4092 N N . ASN B 1 181 ? 22.485 7.067 9.493 1.00 116.04 179 ASN B N 1
ATOM 4093 C CA . ASN B 1 181 ? 23.609 7.919 9.875 1.00 88.34 179 ASN B CA 1
ATOM 4094 C C . ASN B 1 181 ? 24.271 8.590 8.677 1.00 110.83 179 ASN B C 1
ATOM 4095 O O . ASN B 1 181 ? 24.559 7.945 7.662 1.00 90.43 179 ASN B O 1
ATOM 4100 N N . ASP B 1 182 ? 24.517 9.895 8.819 1.00 110.31 180 ASP B N 1
ATOM 4101 C CA . ASP B 1 182 ? 25.332 10.675 7.887 1.00 91.90 180 ASP B CA 1
ATOM 4102 C C . ASP B 1 182 ? 26.794 10.310 8.123 1.00 116.67 180 ASP B C 1
ATOM 4103 O O . ASP B 1 182 ? 27.543 11.005 8.815 1.00 131.99 180 ASP B O 1
ATOM 4108 N N . ILE B 1 183 ? 27.205 9.187 7.526 1.00 136.11 181 ILE B N 1
ATOM 4109 C CA . ILE B 1 183 ? 28.508 8.607 7.837 1.00 115.61 181 ILE B CA 1
ATOM 4110 C C . ILE B 1 183 ? 29.663 9.501 7.407 1.00 101.55 181 ILE B C 1
ATOM 4111 O O . ILE B 1 183 ? 30.767 9.389 7.953 1.00 118.90 181 ILE B O 1
ATOM 4116 N N . SER B 1 184 ? 29.442 10.384 6.433 1.00 141.22 182 SER B N 1
ATOM 4117 C CA . SER B 1 184 ? 30.505 11.256 5.952 1.00 118.75 182 SER B CA 1
ATOM 4118 C C . SER B 1 184 ? 30.927 12.296 6.985 1.00 132.30 182 SER B C 1
ATOM 4119 O O . SER B 1 184 ? 32.063 12.776 6.935 1.00 96.70 182 SER B O 1
ATOM 4122 N N . SER B 1 185 ? 30.053 12.646 7.926 1.00 153.28 183 SER B N 1
ATOM 4123 C CA . SER B 1 185 ? 30.425 13.550 9.003 1.00 116.03 183 SER B CA 1
ATOM 4124 C C . SER B 1 185 ? 30.762 12.833 10.306 1.00 106.73 183 SER B C 1
ATOM 4125 O O . SER B 1 185 ? 31.266 13.481 11.228 1.00 104.71 183 SER B O 1
ATOM 4128 N N . LEU B 1 186 ? 30.513 11.520 10.406 1.00 110.85 184 LEU B N 1
ATOM 4129 C CA . LEU B 1 186 ? 30.940 10.761 11.578 1.00 95.55 184 LEU B CA 1
ATOM 4130 C C . LEU B 1 186 ? 32.405 10.372 11.509 1.00 94.57 184 LEU B C 1
ATOM 4131 O O . LEU B 1 186 ? 32.964 9.938 12.525 1.00 86.13 184 LEU B O 1
ATOM 4136 N N . LEU B 1 187 ? 33.022 10.526 10.335 1.00 99.67 185 LEU B N 1
ATOM 4137 C CA . LEU B 1 187 ? 34.440 10.243 10.105 1.00 117.65 185 LEU B CA 1
ATOM 4138 C C . LEU B 1 187 ? 35.278 11.486 10.377 1.00 132.88 185 LEU B C 1
ATOM 4139 O O . LEU B 1 187 ? 35.521 12.306 9.487 1.00 121.56 185 LEU B O 1
ATOM 4144 N N . ILE B 1 188 ? 35.757 11.605 11.617 1.00 123.87 186 ILE B N 1
ATOM 4145 C CA . ILE B 1 188 ? 36.541 12.745 12.076 1.00 69.15 186 ILE B CA 1
ATOM 4146 C C . ILE B 1 188 ? 37.835 12.209 12.673 1.00 51.85 186 ILE B C 1
ATOM 4147 O O . ILE B 1 188 ? 37.840 11.197 13.380 1.00 101.68 186 ILE B O 1
ATOM 4152 N N . LYS B 1 189 ? 38.935 12.902 12.393 1.00 91.81 187 LYS B N 1
ATOM 4153 C CA . LYS B 1 189 ? 40.270 12.415 12.727 1.00 106.43 187 LYS B CA 1
ATOM 4154 C C . LYS B 1 189 ? 40.472 12.430 14.242 1.00 88.71 187 LYS B C 1
ATOM 4155 O O . LYS B 1 189 ? 40.314 13.473 14.884 1.00 112.33 187 LYS B O 1
ATOM 4161 N N . GLU B 1 190 ? 40.806 11.272 14.810 1.00 98.72 188 GLU B N 1
ATOM 4162 C CA . GLU B 1 190 ? 41.170 11.135 16.228 1.00 104.27 188 GLU B CA 1
ATOM 4163 C C . GLU B 1 190 ? 40.091 11.665 17.174 1.00 112.74 188 GLU B C 1
ATOM 4164 O O . GLU B 1 190 ? 40.371 12.431 18.102 1.00 78.37 188 GLU B O 1
ATOM 4170 N N . THR B 1 191 ? 38.845 11.234 16.947 1.00 113.96 189 THR B N 1
ATOM 4171 C CA . THR B 1 191 ? 37.728 11.537 17.840 1.00 64.46 189 THR B CA 1
ATOM 4172 C C . THR B 1 191 ? 36.996 10.251 18.206 1.00 73.48 189 THR B C 1
ATOM 4173 O O . THR B 1 191 ? 37.186 9.200 17.583 1.00 81.36 189 THR B O 1
ATOM 4177 N N . PHE B 1 192 ? 36.151 10.346 19.232 1.00 65.04 190 PHE B N 1
ATOM 4178 C CA . PHE B 1 192 ? 35.310 9.231 19.647 1.00 79.68 190 PHE B CA 1
ATOM 4179 C C . PHE B 1 192 ? 33.884 9.424 19.136 1.00 49.71 190 PHE B C 1
ATOM 4180 O O . PHE B 1 192 ? 33.408 10.553 18.986 1.00 50.13 190 PHE B O 1
ATOM 4188 N N . ILE B 1 193 ? 33.205 8.308 18.870 1.00 39.47 191 ILE B N 1
ATOM 4189 C CA . ILE B 1 193 ? 31.794 8.325 18.489 1.00 53.77 191 ILE B CA 1
ATOM 4190 C C . ILE B 1 193 ? 31.089 7.217 19.271 1.00 55.38 191 ILE B C 1
ATOM 4191 O O . ILE B 1 193 ? 31.453 6.043 19.156 1.00 37.90 191 ILE B O 1
ATOM 4196 N N . GLY B 1 194 ? 30.109 7.582 20.093 1.00 42.77 192 GLY B N 1
ATOM 4197 C CA . GLY B 1 194 ? 29.498 6.651 21.030 1.00 52.70 192 GLY B CA 1
ATOM 4198 C C . GLY B 1 194 ? 28.048 6.322 20.714 1.00 45.35 192 GLY B C 1
ATOM 4199 O O . GLY B 1 194 ? 27.311 7.151 20.166 1.00 28.95 192 GLY B O 1
ATOM 4200 N N . LEU B 1 195 ? 27.633 5.105 21.074 1.00 38.47 193 LEU B N 1
ATOM 4201 C CA . LEU B 1 195 ? 26.243 4.676 20.952 1.00 37.48 193 LEU B CA 1
ATOM 4202 C C . LEU B 1 195 ? 25.691 4.224 22.302 1.00 29.96 193 LEU B C 1
ATOM 4203 O O . LEU B 1 195 ? 26.365 3.535 23.071 1.00 50.09 193 LEU B O 1
ATOM 4208 N N . ILE B 1 196 ? 24.468 4.626 22.599 1.00 25.54 194 ILE B N 1
ATOM 4209 C CA . ILE B 1 196 ? 23.747 4.148 23.774 1.00 42.38 194 ILE B CA 1
ATOM 4210 C C . ILE B 1 196 ? 22.461 3.494 23.266 1.00 37.52 194 ILE B C 1
ATOM 4211 O O . ILE B 1 196 ? 21.474 4.188 22.971 1.00 42.85 194 ILE B O 1
ATOM 4216 N N . ASP B 1 197 ? 22.475 2.158 23.140 1.00 38.21 195 ASP B N 1
ATOM 4217 C CA . ASP B 1 197 ? 21.294 1.345 22.812 1.00 28.23 195 ASP B CA 1
ATOM 4218 C C . ASP B 1 197 ? 20.633 0.924 24.119 1.00 33.88 195 ASP B C 1
ATOM 4219 O O . ASP B 1 197 ? 21.060 -0.029 24.770 1.00 53.01 195 ASP B O 1
ATOM 4224 N N . VAL B 1 198 ? 19.592 1.647 24.521 1.00 33.78 196 VAL B N 1
ATOM 4225 C CA . VAL B 1 198 ? 18.845 1.257 25.711 1.00 36.28 196 VAL B CA 1
ATOM 4226 C C . VAL B 1 198 ? 17.720 0.314 25.316 1.00 57.15 196 VAL B C 1
ATOM 4227 O O . VAL B 1 198 ? 16.747 0.708 24.662 1.00 47.72 196 VAL B O 1
ATOM 4231 N N . GLY B 1 199 ? 17.844 -0.931 25.727 1.00 49.24 197 GLY B N 1
ATOM 4232 C CA . GLY B 1 199 ? 16.827 -1.895 25.411 1.00 23.16 197 GLY B CA 1
ATOM 4233 C C . GLY B 1 199 ? 15.961 -2.169 26.620 1.00 27.12 197 GLY B C 1
ATOM 4234 O O . GLY B 1 199 ? 15.846 -1.329 27.535 1.00 22.57 197 GLY B O 1
ATOM 4235 N N . PHE B 1 200 ? 15.362 -3.362 26.624 1.00 37.62 198 PHE B N 1
ATOM 4236 C CA . PHE B 1 200 ? 14.440 -3.756 27.674 1.00 34.93 198 PHE B CA 1
ATOM 4237 C C . PHE B 1 200 ? 15.194 -4.324 28.880 1.00 33.98 198 PHE B C 1
ATOM 4238 O O . PHE B 1 200 ? 15.080 -3.792 29.989 1.00 39.44 198 PHE B O 1
ATOM 4246 N N . LYS B 1 201 ? 15.979 -5.394 28.678 1.00 24.85 199 LYS B N 1
ATOM 4247 C CA . LYS B 1 201 ? 16.727 -6.000 29.783 1.00 25.91 199 LYS B CA 1
ATOM 4248 C C . LYS B 1 201 ? 18.132 -5.458 29.938 1.00 31.85 199 LYS B C 1
ATOM 4249 O O . LYS B 1 201 ? 18.644 -5.415 31.062 1.00 38.31 199 LYS B O 1
ATOM 4255 N N . THR B 1 202 ? 18.769 -5.067 28.839 1.00 39.19 200 THR B N 1
ATOM 4256 C CA . THR B 1 202 ? 20.177 -4.709 28.829 1.00 34.93 200 THR B CA 1
ATOM 4257 C C . THR B 1 202 ? 20.296 -3.286 28.307 1.00 37.46 200 THR B C 1
ATOM 4258 O O . THR B 1 202 ? 19.344 -2.741 27.749 1.00 35.42 200 THR B O 1
ATOM 4262 N N . THR B 1 203 ? 21.468 -2.672 28.462 1.00 44.41 201 THR B N 1
ATOM 4263 C CA . THR B 1 203 ? 21.760 -1.424 27.758 1.00 34.40 201 THR B CA 1
ATOM 4264 C C . THR B 1 203 ? 23.181 -1.455 27.251 1.00 27.21 201 THR B C 1
ATOM 4265 O O . THR B 1 203 ? 24.119 -1.458 28.055 1.00 43.05 201 THR B O 1
ATOM 4269 N N . ASP B 1 204 ? 23.338 -1.445 25.929 1.00 49.39 202 ASP B N 1
ATOM 4270 C CA . ASP B 1 204 ? 24.664 -1.394 25.318 1.00 32.75 202 ASP B CA 1
ATOM 4271 C C . ASP B 1 204 ? 25.169 0.041 25.301 1.00 35.30 202 ASP B C 1
ATOM 4272 O O . ASP B 1 204 ? 24.463 0.970 24.881 1.00 34.58 202 ASP B O 1
ATOM 4277 N N . ILE B 1 205 ? 26.364 0.212 25.841 1.00 48.45 203 ILE B N 1
ATOM 4278 C CA . ILE B 1 205 ? 27.160 1.416 25.712 1.00 29.75 203 ILE B CA 1
ATOM 4279 C C . ILE B 1 205 ? 28.399 0.968 24.957 1.00 28.45 203 ILE B C 1
ATOM 4280 O O . ILE B 1 205 ? 29.186 0.154 25.469 1.00 58.99 203 ILE B O 1
ATOM 4285 N N . VAL B 1 206 ? 28.544 1.445 23.717 1.00 55.81 204 VAL B N 1
ATOM 4286 C CA . VAL B 1 206 ? 29.638 1.065 22.827 1.00 79.49 204 VAL B CA 1
ATOM 4287 C C . VAL B 1 206 ? 30.224 2.322 22.194 1.00 45.75 204 VAL B C 1
ATOM 4288 O O . VAL B 1 206 ? 29.493 3.108 21.578 1.00 52.68 204 VAL B O 1
ATOM 4292 N N . VAL B 1 207 ? 31.541 2.529 22.355 1.00 32.62 205 VAL B N 1
ATOM 4293 C CA . VAL B 1 207 ? 32.170 3.659 21.677 1.00 67.43 205 VAL B CA 1
ATOM 4294 C C . VAL B 1 207 ? 33.279 3.156 20.770 1.00 68.02 205 VAL B C 1
ATOM 4295 O O . VAL B 1 207 ? 33.845 2.069 20.951 1.00 49.01 205 VAL B O 1
ATOM 4299 N N . PHE B 1 208 ? 33.590 3.992 19.789 1.00 66.07 206 PHE B N 1
ATOM 4300 C CA . PHE B 1 208 ? 34.554 3.710 18.750 1.00 45.67 206 PHE B CA 1
ATOM 4301 C C . PHE B 1 208 ? 35.493 4.912 18.701 1.00 57.90 206 PHE B C 1
ATOM 4302 O O . PHE B 1 208 ? 35.064 6.051 18.922 1.00 65.21 206 PHE B O 1
ATOM 4310 N N . ARG B 1 209 ? 36.791 4.655 18.496 1.00 100.54 207 ARG B N 1
ATOM 4311 C CA . ARG B 1 209 ? 37.804 5.691 18.283 1.00 71.48 207 ARG B CA 1
ATOM 4312 C C . ARG B 1 209 ? 38.141 5.716 16.797 1.00 92.05 207 ARG B C 1
ATOM 4313 O O . ARG B 1 209 ? 38.200 4.658 16.161 1.00 127.16 207 ARG B O 1
ATOM 4321 N N . ILE B 1 210 ? 38.362 6.899 16.225 1.00 76.80 208 ILE B N 1
ATOM 4322 C CA . ILE B 1 210 ? 38.660 6.988 14.796 1.00 103.93 208 ILE B CA 1
ATOM 4323 C C . ILE B 1 210 ? 40.165 7.217 14.647 1.00 128.34 208 ILE B C 1
ATOM 4324 O O . ILE B 1 210 ? 40.710 8.187 15.189 1.00 97.86 208 ILE B O 1
ATOM 4329 N N . ASN B 1 211 ? 40.841 6.312 13.938 1.00 128.02 209 ASN B N 1
ATOM 4330 C CA . ASN B 1 211 ? 42.237 6.512 13.570 1.00 101.26 209 ASN B CA 1
ATOM 4331 C C . ASN B 1 211 ? 42.366 7.706 12.628 1.00 125.14 209 ASN B C 1
ATOM 4332 O O . ASN B 1 211 ? 41.482 7.970 11.808 1.00 148.56 209 ASN B O 1
ATOM 4337 N N . LYS B 1 212 ? 43.486 8.429 12.743 1.00 122.16 210 LYS B N 1
ATOM 4338 C CA . LYS B 1 212 ? 43.696 9.609 11.906 1.00 104.87 210 LYS B CA 1
ATOM 4339 C C . LYS B 1 212 ? 43.546 9.301 10.416 1.00 118.68 210 LYS B C 1
ATOM 4340 O O . LYS B 1 212 ? 43.258 10.213 9.625 1.00 84.85 210 LYS B O 1
ATOM 4346 N N . ASP B 1 213 ? 43.718 8.036 10.019 1.00 133.24 211 ASP B N 1
ATOM 4347 C CA . ASP B 1 213 ? 43.456 7.588 8.655 1.00 131.87 211 ASP B CA 1
ATOM 4348 C C . ASP B 1 213 ? 42.023 7.093 8.480 1.00 126.07 211 ASP B C 1
ATOM 4349 O O . ASP B 1 213 ? 41.760 6.263 7.604 1.00 125.37 211 ASP B O 1
ATOM 4354 N N . LYS B 1 214 ? 41.103 7.562 9.327 1.00 131.14 212 LYS B N 1
ATOM 4355 C CA . LYS B 1 214 ? 39.668 7.293 9.204 1.00 110.14 212 LYS B CA 1
ATOM 4356 C C . LYS B 1 214 ? 39.354 5.800 9.281 1.00 96.66 212 LYS B C 1
ATOM 4357 O O . LYS B 1 214 ? 38.713 5.225 8.399 1.00 111.35 212 LYS B O 1
ATOM 4363 N N . GLU B 1 215 ? 39.793 5.168 10.363 1.00 105.44 213 GLU B N 1
ATOM 4364 C CA . GLU B 1 215 ? 39.503 3.758 10.591 1.00 118.30 213 GLU B CA 1
ATOM 4365 C C . GLU B 1 215 ? 38.942 3.594 11.999 1.00 129.79 213 GLU B C 1
ATOM 4366 O O . GLU B 1 215 ? 39.646 3.902 12.983 1.00 144.62 213 GLU B O 1
ATOM 4372 N N . PRO B 1 216 ? 37.698 3.136 12.151 1.00 97.44 214 PRO B N 1
ATOM 4373 C CA . PRO B 1 216 ? 37.123 2.988 13.494 1.00 90.97 214 PRO B CA 1
ATOM 4374 C C . PRO B 1 216 ? 37.730 1.812 14.243 1.00 65.28 214 PRO B C 1
ATOM 4375 O O . PRO B 1 216 ? 37.915 0.732 13.682 1.00 102.48 214 PRO B O 1
ATOM 4379 N N . VAL B 1 217 ? 38.020 2.025 15.527 1.00 82.62 215 VAL B N 1
ATOM 4380 C CA . VAL B 1 217 ? 38.515 0.986 16.431 1.00 105.31 215 VAL B CA 1
ATOM 4381 C C . VAL B 1 217 ? 37.578 0.900 17.630 1.00 81.33 215 VAL B C 1
ATOM 4382 O O . VAL B 1 217 ? 37.227 1.925 18.225 1.00 80.57 215 VAL B O 1
ATOM 4386 N N . PHE B 1 218 ? 37.196 -0.316 18.002 1.00 66.81 216 PHE B N 1
ATOM 4387 C CA . PHE B 1 218 ? 36.335 -0.504 19.163 1.00 71.37 216 PHE B CA 1
ATOM 4388 C C . PHE B 1 218 ? 37.172 -0.363 20.433 1.00 80.60 216 PHE B C 1
ATOM 4389 O O . PHE B 1 218 ? 38.066 -1.177 20.692 1.00 77.00 216 PHE B O 1
ATOM 4397 N N . GLU B 1 219 ? 36.908 0.697 21.203 1.00 40.13 217 GLU B N 1
ATOM 4398 C CA . GLU B 1 219 ? 37.485 0.873 22.536 1.00 54.75 217 GLU B CA 1
ATOM 4399 C C . GLU B 1 219 ? 36.717 0.003 23.523 1.00 70.91 217 GLU B C 1
ATOM 4400 O O . GLU B 1 219 ? 35.662 0.392 24.030 1.00 101.33 217 GLU B O 1
ATOM 4406 N N . GLN B 1 220 ? 37.260 -1.185 23.797 1.00 67.45 218 GLN B N 1
ATOM 4407 C CA . GLN B 1 220 ? 36.630 -2.170 24.674 1.00 61.56 218 GLN B CA 1
ATOM 4408 C C . GLN B 1 220 ? 36.547 -1.714 26.125 1.00 74.36 218 GLN B C 1
ATOM 4409 O O . GLN B 1 220 ? 35.657 -2.164 26.857 1.00 90.87 218 GLN B O 1
ATOM 4415 N N . GLU B 1 221 ? 37.466 -0.852 26.560 1.00 80.47 219 GLU B N 1
ATOM 4416 C CA . GLU B 1 221 ? 37.497 -0.446 27.957 1.00 53.04 219 GLU B CA 1
ATOM 4417 C C . GLU B 1 221 ? 36.462 0.624 28.251 1.00 84.57 219 GLU B C 1
ATOM 4418 O O . GLU B 1 221 ? 35.758 0.546 29.263 1.00 108.00 219 GLU B O 1
ATOM 4424 N N . MET B 1 222 ? 36.336 1.611 27.375 1.00 74.34 220 MET B N 1
ATOM 4425 C CA . MET B 1 222 ? 35.298 2.617 27.551 1.00 51.50 220 MET B CA 1
ATOM 4426 C C . MET B 1 222 ? 33.988 2.243 26.850 1.00 39.28 220 MET B C 1
ATOM 4427 O O . MET B 1 222 ? 33.269 3.088 26.303 1.00 57.18 220 MET B O 1
ATOM 4432 N N . SER B 1 223 ? 33.614 0.968 26.923 1.00 47.51 221 SER B N 1
ATOM 4433 C CA . SER B 1 223 ? 32.317 0.528 26.422 1.00 58.96 221 SER B CA 1
ATOM 4434 C C . SER B 1 223 ? 31.935 -0.784 27.100 1.00 38.52 221 SER B C 1
ATOM 4435 O O . SER B 1 223 ? 32.768 -1.687 27.231 1.00 68.28 221 SER B O 1
ATOM 4438 N N . ALA B 1 224 ? 30.685 -0.877 27.544 1.00 31.65 222 ALA B N 1
ATOM 4439 C CA . ALA B 1 224 ? 30.235 -2.000 28.353 1.00 53.89 222 ALA B CA 1
ATOM 4440 C C . ALA B 1 224 ? 28.818 -2.402 27.968 1.00 35.51 222 ALA B C 1
ATOM 4441 O O . ALA B 1 224 ? 28.124 -1.715 27.215 1.00 56.72 222 ALA B O 1
ATOM 4443 N N . THR B 1 225 ? 28.387 -3.538 28.484 1.00 61.71 223 THR B N 1
ATOM 4444 C CA . THR B 1 225 ? 27.003 -3.959 28.345 1.00 24.49 223 THR B CA 1
ATOM 4445 C C . THR B 1 225 ? 26.384 -4.011 29.732 1.00 53.73 223 THR B C 1
ATOM 4446 O O . THR B 1 225 ? 26.672 -4.925 30.518 1.00 34.33 223 THR B O 1
ATOM 4450 N N . LEU B 1 226 ? 25.545 -3.016 30.021 1.00 41.54 224 LEU B N 1
ATOM 4451 C CA . LEU B 1 226 ? 24.888 -2.877 31.314 1.00 32.07 224 LEU B CA 1
ATOM 4452 C C . LEU B 1 226 ? 23.800 -3.938 31.433 1.00 53.04 224 LEU B C 1
ATOM 4453 O O . LEU B 1 226 ? 22.793 -3.885 30.713 1.00 43.29 224 LEU B O 1
ATOM 4458 N N . ASP B 1 227 ? 23.983 -4.886 32.360 1.00 43.99 225 ASP B N 1
ATOM 4459 C CA . ASP B 1 227 ? 23.072 -6.024 32.456 1.00 35.91 225 ASP B CA 1
ATOM 4460 C C . ASP B 1 227 ? 21.832 -5.712 33.300 1.00 40.09 225 ASP B C 1
ATOM 4461 O O . ASP B 1 227 ? 20.704 -5.997 32.880 1.00 50.89 225 ASP B O 1
ATOM 4466 N N . GLY B 1 228 ? 21.995 -5.096 34.469 1.00 37.56 226 GLY B N 1
ATOM 4467 C CA . GLY B 1 228 ? 20.824 -4.755 35.271 1.00 64.67 226 GLY B CA 1
ATOM 4468 C C . GLY B 1 228 ? 20.066 -3.467 34.944 1.00 53.58 226 GLY B C 1
ATOM 4469 O O . GLY B 1 228 ? 19.260 -2.990 35.754 1.00 53.28 226 GLY B O 1
ATOM 4470 N N . LEU B 1 229 ? 20.277 -2.892 33.764 1.00 43.97 227 LEU B N 1
ATOM 4471 C CA . LEU B 1 229 ? 19.914 -1.494 33.552 1.00 35.58 227 LEU B CA 1
ATOM 4472 C C . LEU B 1 229 ? 19.218 -1.326 32.210 1.00 45.71 227 LEU B C 1
ATOM 4473 O O . LEU B 1 229 ? 19.861 -1.349 31.160 1.00 40.03 227 LEU B O 1
ATOM 4478 N N . GLY B 1 230 ? 17.910 -1.141 32.246 1.00 39.23 228 GLY B N 1
ATOM 4479 C CA . GLY B 1 230 ? 17.148 -1.044 31.015 1.00 24.93 228 GLY B CA 1
ATOM 4480 C C . GLY B 1 230 ? 15.713 -0.660 31.313 1.00 29.98 228 GLY B C 1
ATOM 4481 O O . GLY B 1 230 ? 15.334 -0.424 32.468 1.00 35.45 228 GLY B O 1
ATOM 4482 N N . MET B 1 231 ? 14.907 -0.604 30.242 1.00 23.57 229 MET B N 1
ATOM 4483 C CA . MET B 1 231 ? 13.499 -0.289 30.423 1.00 32.36 229 MET B CA 1
ATOM 4484 C C . MET B 1 231 ? 12.789 -1.253 31.378 1.00 39.47 229 MET B C 1
ATOM 4485 O O . MET B 1 231 ? 11.731 -0.900 31.912 1.00 62.94 229 MET B O 1
ATOM 4490 N N . ILE B 1 232 ? 13.333 -2.446 31.637 1.00 21.91 230 ILE B N 1
ATOM 4491 C CA . ILE B 1 232 ? 12.611 -3.332 32.544 1.00 27.97 230 ILE B CA 1
ATOM 4492 C C . ILE B 1 232 ? 12.617 -2.753 33.959 1.00 31.53 230 ILE B C 1
ATOM 4493 O O . ILE B 1 232 ? 11.736 -3.075 34.763 1.00 35.32 230 ILE B O 1
ATOM 4498 N N . ASN B 1 233 ? 13.577 -1.879 34.277 1.00 31.78 231 ASN B N 1
ATOM 4499 C CA . ASN B 1 233 ? 13.527 -1.154 35.545 1.00 40.14 231 ASN B CA 1
ATOM 4500 C C . ASN B 1 233 ? 12.254 -0.312 35.674 1.00 29.14 231 ASN B C 1
ATOM 4501 O O . ASN B 1 233 ? 11.728 -0.132 36.783 1.00 29.80 231 ASN B O 1
ATOM 4506 N N . ILE B 1 234 ? 11.740 0.226 34.571 1.00 41.54 232 ILE B N 1
ATOM 4507 C CA . ILE B 1 234 ? 10.517 1.003 34.719 1.00 41.79 232 ILE B CA 1
ATOM 4508 C C . ILE B 1 234 ? 9.306 0.097 34.886 1.00 37.61 232 ILE B C 1
ATOM 4509 O O . ILE B 1 234 ? 8.361 0.445 35.602 1.00 46.68 232 ILE B O 1
ATOM 4514 N N . TYR B 1 235 ? 9.310 -1.082 34.276 1.00 38.45 233 TYR B N 1
ATOM 4515 C CA . TYR B 1 235 ? 8.195 -1.997 34.475 1.00 38.34 233 TYR B CA 1
ATOM 4516 C C . TYR B 1 235 ? 8.076 -2.415 35.944 1.00 54.05 233 TYR B C 1
ATOM 4517 O O . TYR B 1 235 ? 6.973 -2.401 36.517 1.00 53.73 233 TYR B O 1
ATOM 4526 N N . ASN B 1 236 ? 9.202 -2.773 36.582 1.00 47.84 234 ASN B N 1
ATOM 4527 C CA . ASN B 1 236 ? 9.123 -3.167 37.987 1.00 43.14 234 ASN B CA 1
ATOM 4528 C C . ASN B 1 236 ? 8.652 -2.018 38.859 1.00 41.97 234 ASN B C 1
ATOM 4529 O O . ASN B 1 236 ? 7.765 -2.201 39.702 1.00 60.84 234 ASN B O 1
ATOM 4534 N N . THR B 1 237 ? 9.199 -0.818 38.656 1.00 29.75 235 THR B N 1
ATOM 4535 C CA . THR B 1 237 ? 8.788 0.289 39.516 1.00 43.52 235 THR B CA 1
ATOM 4536 C C . THR B 1 237 ? 7.313 0.612 39.345 1.00 46.63 235 THR B C 1
ATOM 4537 O O . THR B 1 237 ? 6.592 0.752 40.342 1.00 41.27 235 THR B O 1
ATOM 4541 N N . MET B 1 238 ? 6.844 0.696 38.096 1.00 34.51 236 MET B N 1
ATOM 4542 C CA . MET B 1 238 ? 5.432 0.964 37.851 1.00 23.61 236 MET B CA 1
ATOM 4543 C C . MET B 1 238 ? 4.549 -0.193 38.319 1.00 33.67 236 MET B C 1
ATOM 4544 O O . MET B 1 238 ? 3.414 0.034 38.772 1.00 41.65 236 MET B O 1
ATOM 4549 N N . ASP B 1 239 ? 5.036 -1.435 38.204 1.00 30.60 237 ASP B N 1
ATOM 4550 C CA . ASP B 1 239 ? 4.315 -2.548 38.814 1.00 27.91 237 ASP B CA 1
ATOM 4551 C C . ASP B 1 239 ? 4.150 -2.345 40.322 1.00 33.58 237 ASP B C 1
ATOM 4552 O O . ASP B 1 239 ? 3.047 -2.499 40.874 1.00 46.43 237 ASP B O 1
ATOM 4557 N N . LYS B 1 240 ? 5.255 -2.025 41.008 1.00 38.81 238 LYS B N 1
ATOM 4558 C CA . LYS B 1 240 ? 5.215 -1.792 42.447 1.00 54.20 238 LYS B CA 1
ATOM 4559 C C . LYS B 1 240 ? 4.429 -0.521 42.785 1.00 48.86 238 LYS B C 1
ATOM 4560 O O . LYS B 1 240 ? 3.536 -0.549 43.650 1.00 45.77 238 LYS B O 1
ATOM 4566 N N . ALA B 1 241 ? 4.751 0.602 42.111 1.00 39.53 239 ALA B N 1
ATOM 4567 C CA . ALA B 1 241 ? 3.937 1.819 42.196 1.00 30.45 239 ALA B CA 1
ATOM 4568 C C . ALA B 1 241 ? 2.430 1.540 42.120 1.00 40.16 239 ALA B C 1
ATOM 4569 O O . ALA B 1 241 ? 1.637 2.215 42.794 1.00 53.18 239 ALA B O 1
ATOM 4571 N N . PHE B 1 242 ? 2.013 0.556 41.311 1.00 42.09 240 PHE B N 1
ATOM 4572 C CA . PHE B 1 242 ? 0.586 0.310 41.141 1.00 23.67 240 PHE B CA 1
ATOM 4573 C C . PHE B 1 242 ? -0.022 -0.383 42.354 1.00 34.14 240 PHE B C 1
ATOM 4574 O O . PHE B 1 242 ? -1.044 0.067 42.891 1.00 58.97 240 PHE B O 1
ATOM 4582 N N . THR B 1 243 ? 0.552 -1.518 42.770 1.00 18.57 241 THR B N 1
ATOM 4583 C CA . THR B 1 243 ? -0.050 -2.221 43.898 1.00 30.43 241 THR B CA 1
ATOM 4584 C C . THR B 1 243 ? 0.056 -1.388 45.172 1.00 50.95 241 THR B C 1
ATOM 4585 O O . THR B 1 243 ? -0.719 -1.600 46.118 1.00 69.81 241 THR B O 1
ATOM 4589 N N . ASP B 1 244 ? 0.981 -0.421 45.200 1.00 41.87 242 ASP B N 1
ATOM 4590 C CA . ASP B 1 244 ? 1.009 0.522 46.311 1.00 22.20 242 ASP B CA 1
ATOM 4591 C C . ASP B 1 244 ? -0.195 1.445 46.268 1.00 57.72 242 ASP B C 1
ATOM 4592 O O . ASP B 1 244 ? -0.783 1.771 47.310 1.00 62.80 242 ASP B O 1
ATOM 4597 N N . ASN B 1 245 ? -0.568 1.870 45.065 1.00 41.38 243 ASN B N 1
ATOM 4598 C CA . ASN B 1 245 ? -1.639 2.827 44.879 1.00 49.93 243 ASN B CA 1
ATOM 4599 C C . ASN B 1 245 ? -2.985 2.145 44.710 1.00 39.01 243 ASN B C 1
ATOM 4600 O O . ASN B 1 245 ? -4.016 2.809 44.832 1.00 63.68 243 ASN B O 1
ATOM 4605 N N . SER B 1 246 ? -2.999 0.837 44.464 1.00 48.17 244 SER B N 1
ATOM 4606 C CA . SER B 1 246 ? -4.254 0.082 44.412 1.00 70.23 244 SER B CA 1
ATOM 4607 C C . SER B 1 246 ? -4.865 -0.067 45.798 1.00 48.25 244 SER B C 1
ATOM 4608 O O . SER B 1 246 ? -4.197 -0.504 46.743 1.00 37.08 244 SER B O 1
ATOM 4611 N N . ARG B 1 247 ? -6.142 0.263 45.935 1.00 54.78 245 ARG B N 1
ATOM 4612 C CA . ARG B 1 247 ? -6.724 0.026 47.246 1.00 87.64 245 ARG B CA 1
ATOM 4613 C C . ARG B 1 247 ? -6.817 -1.469 47.535 1.00 50.84 245 ARG B C 1
ATOM 4614 O O . ARG B 1 247 ? -6.694 -1.886 48.696 1.00 31.21 245 ARG B O 1
ATOM 4622 N N . ASP B 1 248 ? -6.984 -2.290 46.494 1.00 82.54 246 ASP B N 1
ATOM 4623 C CA . ASP B 1 248 ? -6.968 -3.742 46.648 1.00 21.01 246 ASP B CA 1
ATOM 4624 C C . ASP B 1 248 ? -5.593 -4.295 46.958 1.00 46.80 246 ASP B C 1
ATOM 4625 O O . ASP B 1 248 ? -5.475 -5.309 47.657 1.00 63.62 246 ASP B O 1
ATOM 4630 N N . GLY B 1 249 ? -4.555 -3.707 46.376 1.00 25.37 247 GLY B N 1
ATOM 4631 C CA . GLY B 1 249 ? -3.277 -4.395 46.302 1.00 30.96 247 GLY B CA 1
ATOM 4632 C C . GLY B 1 249 ? -3.141 -5.331 45.123 1.00 22.80 247 GLY B C 1
ATOM 4633 O O . GLY B 1 249 ? -2.234 -6.168 45.108 1.00 43.39 247 GLY B O 1
ATOM 4634 N N . SER B 1 250 ? -4.014 -5.195 44.128 1.00 13.62 248 SER B N 1
ATOM 4635 C CA . SER B 1 250 ? -4.016 -6.074 42.972 1.00 60.66 248 SER B CA 1
ATOM 4636 C C . SER B 1 250 ? -2.793 -5.839 42.091 1.00 31.06 248 SER B C 1
ATOM 4637 O O . SER B 1 250 ? -2.236 -4.743 42.047 1.00 54.20 248 SER B O 1
ATOM 4640 N N . LYS B 1 251 ? -2.372 -6.884 41.385 1.00 41.83 249 LYS B N 1
ATOM 4641 C CA . LYS B 1 251 ? -1.336 -6.769 40.366 1.00 32.57 249 LYS B CA 1
ATOM 4642 C C . LYS B 1 251 ? -1.945 -6.654 38.978 1.00 30.94 249 LYS B C 1
ATOM 4643 O O . LYS B 1 251 ? -3.034 -7.166 38.706 1.00 35.33 249 LYS B O 1
ATOM 4649 N N . LEU B 1 252 ? -1.201 -6.016 38.086 1.00 31.38 250 LEU B N 1
ATOM 4650 C CA . LEU B 1 252 ? -1.565 -5.929 36.677 1.00 22.86 250 LEU B CA 1
ATOM 4651 C C . LEU B 1 252 ? -0.990 -7.122 35.910 1.00 51.89 250 LEU B C 1
ATOM 4652 O O . LEU B 1 252 ? 0.143 -7.567 36.186 1.00 37.80 250 LEU B O 1
ATOM 4657 N N . ASN B 1 253 ? -1.757 -7.619 34.924 1.00 15.45 251 ASN B N 1
ATOM 4658 C CA . ASN B 1 253 ? -1.164 -8.542 33.962 1.00 26.49 251 ASN B CA 1
ATOM 4659 C C . ASN B 1 253 ? -0.260 -7.783 32.990 1.00 56.26 251 ASN B C 1
ATOM 4660 O O . ASN B 1 253 ? -0.193 -6.547 32.983 1.00 61.01 251 ASN B O 1
ATOM 4665 N N . THR B 1 254 ? 0.437 -8.538 32.139 1.00 54.08 252 THR B N 1
ATOM 4666 C CA . THR B 1 254 ? 1.393 -7.899 31.242 1.00 38.47 252 THR B CA 1
ATOM 4667 C C . THR B 1 254 ? 0.713 -6.883 30.336 1.00 40.92 252 THR B C 1
ATOM 4668 O O . THR B 1 254 ? 1.280 -5.821 30.070 1.00 63.11 252 THR B O 1
ATOM 4672 N N . GLU B 1 255 ? -0.514 -7.158 29.877 1.00 40.59 253 GLU B N 1
ATOM 4673 C CA . GLU B 1 255 ? -1.150 -6.218 28.954 1.00 31.93 253 GLU B CA 1
ATOM 4674 C C . GLU B 1 255 ? -1.434 -4.890 29.641 1.00 31.80 253 GLU B C 1
ATOM 4675 O O . GLU B 1 255 ? -1.153 -3.818 29.083 1.00 36.29 253 GLU B O 1
ATOM 4681 N N . GLN B 1 256 ? -1.945 -4.944 30.875 1.00 34.55 254 GLN B N 1
ATOM 4682 C CA . GLN B 1 256 ? -2.223 -3.731 31.649 1.00 37.72 254 GLN B CA 1
ATOM 4683 C C . GLN B 1 256 ? -0.937 -3.008 32.055 1.00 43.01 254 GLN B C 1
ATOM 4684 O O . GLN B 1 256 ? -0.821 -1.785 31.879 1.00 44.61 254 GLN B O 1
ATOM 4690 N N . LEU B 1 257 ? 0.014 -3.743 32.653 1.00 31.53 255 LEU B N 1
ATOM 4691 C CA . LEU B 1 257 ? 1.312 -3.171 33.011 1.00 44.25 255 LEU B CA 1
ATOM 4692 C C . LEU B 1 257 ? 1.952 -2.454 31.833 1.00 54.25 255 LEU B C 1
ATOM 4693 O O . LEU B 1 257 ? 2.414 -1.314 31.960 1.00 46.06 255 LEU B O 1
ATOM 4698 N N . MET B 1 258 ? 2.018 -3.126 30.682 1.00 29.19 256 MET B N 1
ATOM 4699 C CA . MET B 1 258 ? 2.690 -2.532 29.537 1.00 29.28 256 MET B CA 1
ATOM 4700 C C . MET B 1 258 ? 1.923 -1.309 29.049 1.00 42.99 256 MET B C 1
ATOM 4701 O O . MET B 1 258 ? 2.500 -0.407 28.428 1.00 50.60 256 MET B O 1
ATOM 4706 N N . LEU B 1 259 ? 0.619 -1.268 29.323 1.00 43.46 257 LEU B N 1
ATOM 4707 C CA . LEU B 1 259 ? -0.163 -0.070 29.050 1.00 29.68 257 LEU B CA 1
ATOM 4708 C C . LEU B 1 259 ? 0.135 1.031 30.063 1.00 48.90 257 LEU B C 1
ATOM 4709 O O . LEU B 1 259 ? 0.276 2.213 29.703 1.00 30.94 257 LEU B O 1
ATOM 4714 N N . LEU B 1 260 ? 0.230 0.657 31.340 1.00 50.68 258 LEU B N 1
ATOM 4715 C CA . LEU B 1 260 ? 0.550 1.629 32.374 1.00 32.33 258 LEU B CA 1
ATOM 4716 C C . LEU B 1 260 ? 1.850 2.371 32.074 1.00 37.81 258 LEU B C 1
ATOM 4717 O O . LEU B 1 260 ? 2.005 3.528 32.480 1.00 38.85 258 LEU B O 1
ATOM 4722 N N . CYS B 1 261 ? 2.781 1.744 31.343 1.00 23.76 259 CYS B N 1
ATOM 4723 C CA . CYS B 1 261 ? 4.092 2.335 31.094 1.00 25.15 259 CYS B CA 1
ATOM 4724 C C . CYS B 1 261 ? 4.205 3.095 29.769 1.00 32.50 259 CYS B C 1
ATOM 4725 O O . CYS B 1 261 ? 5.319 3.432 29.351 1.00 35.15 259 CYS B O 1
ATOM 4728 N N . GLU B 1 262 ? 3.088 3.413 29.125 1.00 60.89 260 GLU B N 1
ATOM 4729 C CA . GLU B 1 262 ? 3.105 4.273 27.950 1.00 25.89 260 GLU B CA 1
ATOM 4730 C C . GLU B 1 262 ? 2.859 5.734 28.317 1.00 52.61 260 GLU B C 1
ATOM 4731 O O . GLU B 1 262 ? 3.584 6.632 27.857 1.00 58.74 260 GLU B O 1
ATOM 4737 N N . GLU B 1 263 ? 1.853 5.981 29.169 1.00 49.94 261 GLU B N 1
ATOM 4738 C CA . GLU B 1 263 ? 1.523 7.324 29.620 1.00 39.09 261 GLU B CA 1
ATOM 4739 C C . GLU B 1 263 ? 1.325 7.455 31.121 1.00 28.07 261 GLU B C 1
ATOM 4740 O O . GLU B 1 263 ? 1.113 8.577 31.598 1.00 38.38 261 GLU B O 1
ATOM 4746 N N . GLY B 1 264 ? 1.370 6.366 31.873 1.00 33.95 262 GLY B N 1
ATOM 4747 C CA . GLY B 1 264 ? 1.186 6.437 33.306 1.00 36.73 262 GLY B CA 1
ATOM 4748 C C . GLY B 1 264 ? -0.237 6.303 33.821 1.00 45.74 262 GLY B C 1
ATOM 4749 O O . GLY B 1 264 ? -0.441 6.435 35.038 1.00 13.43 262 GLY B O 1
ATOM 4750 N N . LYS B 1 265 ? -1.228 6.047 32.957 1.00 51.22 263 LYS B N 1
ATOM 4751 C CA . LYS B 1 265 ? -2.613 5.980 33.412 1.00 17.00 263 LYS B CA 1
ATOM 4752 C C . LYS B 1 265 ? -3.279 4.669 32.966 1.00 27.36 263 LYS B C 1
ATOM 4753 O O . LYS B 1 265 ? -2.916 4.081 31.935 1.00 36.76 263 LYS B O 1
ATOM 4759 N N . ILE B 1 266 ? -4.258 4.211 33.756 1.00 35.20 264 ILE B N 1
ATOM 4760 C CA . ILE B 1 266 ? -4.944 2.928 33.538 1.00 25.29 264 ILE B CA 1
ATOM 4761 C C . ILE B 1 266 ? -6.230 2.910 34.359 1.00 25.87 264 ILE B C 1
ATOM 4762 O O . ILE B 1 266 ? -6.250 3.324 35.524 1.00 29.43 264 ILE B O 1
ATOM 4767 N N . PHE B 1 267 ? -7.313 2.431 33.753 1.00 22.54 265 PHE B N 1
ATOM 4768 C CA . PHE B 1 267 ? -8.568 2.338 34.486 1.00 36.15 265 PHE B CA 1
ATOM 4769 C C . PHE B 1 267 ? -8.711 0.926 35.041 1.00 58.07 265 PHE B C 1
ATOM 4770 O O . PHE B 1 267 ? -8.431 -0.064 34.343 1.00 45.84 265 PHE B O 1
ATOM 4778 N N . PHE B 1 268 ? -9.130 0.842 36.304 1.00 26.32 266 PHE B N 1
ATOM 4779 C CA . PHE B 1 268 ? -9.008 -0.397 37.070 1.00 21.61 266 PHE B CA 1
ATOM 4780 C C . PHE B 1 268 ? -9.982 -0.383 38.241 1.00 47.77 266 PHE B C 1
ATOM 4781 O O . PHE B 1 268 ? -9.741 0.303 39.244 1.00 54.08 266 PHE B O 1
ATOM 4789 N N . LYS B 1 269 ? -11.061 -1.167 38.120 1.00 39.12 267 LYS B N 1
ATOM 4790 C CA . LYS B 1 269 ? -12.030 -1.358 39.204 1.00 55.40 267 LYS B CA 1
ATOM 4791 C C . LYS B 1 269 ? -12.692 -0.043 39.619 1.00 72.62 267 LYS B C 1
ATOM 4792 O O . LYS B 1 269 ? -12.759 0.309 40.804 1.00 38.67 267 LYS B O 1
ATOM 4798 N N . GLY B 1 270 ? -13.206 0.675 38.620 1.00 59.06 268 GLY B N 1
ATOM 4799 C CA . GLY B 1 270 ? -13.941 1.904 38.858 1.00 72.02 268 GLY B CA 1
ATOM 4800 C C . GLY B 1 270 ? -13.102 3.066 39.326 1.00 51.04 268 GLY B C 1
ATOM 4801 O O . GLY B 1 270 ? -13.648 4.067 39.805 1.00 68.78 268 GLY B O 1
ATOM 4802 N N . ASP B 1 271 ? -11.785 2.967 39.190 1.00 43.20 269 ASP B N 1
ATOM 4803 C CA . ASP B 1 271 ? -10.872 3.939 39.757 1.00 28.34 269 ASP B CA 1
ATOM 4804 C C . ASP B 1 271 ? -9.933 4.428 38.664 1.00 50.57 269 ASP B C 1
ATOM 4805 O O . ASP B 1 271 ? -9.381 3.621 37.902 1.00 48.49 269 ASP B O 1
ATOM 4810 N N . TYR B 1 272 ? -9.754 5.746 38.590 1.00 23.25 270 TYR B N 1
ATOM 4811 C CA . TYR B 1 272 ? -8.781 6.324 37.672 1.00 21.54 270 TYR B CA 1
ATOM 4812 C C . TYR B 1 272 ? -7.405 6.359 38.354 1.00 45.44 270 TYR B C 1
ATOM 4813 O O . TYR B 1 272 ? -7.198 7.083 39.335 1.00 26.64 270 TYR B O 1
ATOM 4822 N N . ILE B 1 273 ? -6.450 5.585 37.850 1.00 25.23 271 ILE B N 1
ATOM 4823 C CA . ILE B 1 273 ? -5.143 5.455 38.493 1.00 45.27 271 ILE B CA 1
ATOM 4824 C C . ILE B 1 273 ? -4.122 6.276 37.703 1.00 36.69 271 ILE B C 1
ATOM 4825 O O . ILE B 1 273 ? -3.612 5.842 36.669 1.00 54.76 271 ILE B O 1
ATOM 4830 N N . ASP B 1 274 ? -3.805 7.469 38.200 1.00 36.45 272 ASP B N 1
ATOM 4831 C CA . ASP B 1 274 ? -2.818 8.355 37.587 1.00 17.31 272 ASP B CA 1
ATOM 4832 C C . ASP B 1 274 ? -1.485 8.110 38.275 1.00 37.03 272 ASP B C 1
ATOM 4833 O O . ASP B 1 274 ? -1.325 8.433 39.461 1.00 43.89 272 ASP B O 1
ATOM 4838 N N . LEU B 1 275 ? -0.533 7.532 37.526 1.00 31.77 273 LEU B N 1
ATOM 4839 C CA . LEU B 1 275 ? 0.831 7.307 37.996 1.00 40.24 273 LEU B CA 1
ATOM 4840 C C . LEU B 1 275 ? 1.861 7.929 37.069 1.00 39.78 273 LEU B C 1
ATOM 4841 O O . LEU B 1 275 ? 3.015 7.488 37.054 1.00 33.72 273 LEU B O 1
ATOM 4846 N N . LYS B 1 276 ? 1.459 8.925 36.279 1.00 34.68 274 LYS B N 1
ATOM 4847 C CA . LYS B 1 276 ? 2.419 9.584 35.412 1.00 39.17 274 LYS B CA 1
ATOM 4848 C C . LYS B 1 276 ? 3.501 10.263 36.223 1.00 38.79 274 LYS B C 1
ATOM 4849 O O . LYS B 1 276 ? 4.659 10.321 35.788 1.00 30.06 274 LYS B O 1
ATOM 4855 N N . LYS B 1 277 ? 3.163 10.756 37.413 1.00 32.22 275 LYS B N 1
ATOM 4856 C CA . LYS B 1 277 ? 4.200 11.360 38.242 1.00 31.84 275 LYS B CA 1
ATOM 4857 C C . LYS B 1 277 ? 5.253 10.317 38.614 1.00 37.60 275 LYS B C 1
ATOM 4858 O O . LYS B 1 277 ? 6.455 10.607 38.592 1.00 52.37 275 LYS B O 1
ATOM 4864 N N . ASP B 1 278 ? 4.822 9.073 38.873 1.00 26.21 276 ASP B N 1
ATOM 4865 C CA . ASP B 1 278 ? 5.764 8.008 39.216 1.00 35.07 276 ASP B CA 1
ATOM 4866 C C . ASP B 1 278 ? 6.566 7.564 38.004 1.00 28.20 276 ASP B C 1
ATOM 4867 O O . ASP B 1 278 ? 7.748 7.203 38.131 1.00 28.70 276 ASP B O 1
ATOM 4872 N N . LEU B 1 279 ? 5.915 7.532 36.834 1.00 38.75 277 LEU B N 1
ATOM 4873 C CA . LEU B 1 279 ? 6.569 7.102 35.602 1.00 24.03 277 LEU B CA 1
ATOM 4874 C C . LEU B 1 279 ? 7.672 8.064 35.196 1.00 29.60 277 LEU B C 1
ATOM 4875 O O . LEU B 1 279 ? 8.751 7.633 34.777 1.00 32.78 277 LEU B O 1
ATOM 4880 N N . ILE B 1 280 ? 7.437 9.369 35.326 1.00 30.38 278 ILE B N 1
ATOM 4881 C CA . ILE B 1 280 ? 8.501 10.309 35.001 1.00 30.42 278 ILE B CA 1
ATOM 4882 C C . ILE B 1 280 ? 9.708 10.040 35.886 1.00 27.06 278 ILE B C 1
ATOM 4883 O O . ILE B 1 280 ? 10.843 9.926 35.402 1.00 45.54 278 ILE B O 1
ATOM 4888 N N . LYS B 1 281 ? 9.476 9.887 37.191 1.00 27.21 279 LYS B N 1
ATOM 4889 C CA . LYS B 1 281 ? 10.600 9.690 38.101 1.00 36.98 279 LYS B CA 1
ATOM 4890 C C . LYS B 1 281 ? 11.334 8.403 37.749 1.00 30.44 279 LYS B C 1
ATOM 4891 O O . LYS B 1 281 ? 12.563 8.393 37.602 1.00 38.84 279 LYS B O 1
ATOM 4897 N N . ALA B 1 282 ? 10.578 7.324 37.552 1.00 24.18 280 ALA B N 1
ATOM 4898 C CA . ALA B 1 282 ? 11.134 6.080 37.034 1.00 29.26 280 ALA B CA 1
ATOM 4899 C C . ALA B 1 282 ? 11.992 6.299 35.784 1.00 16.90 280 ALA B C 1
ATOM 4900 O O . ALA B 1 282 ? 13.067 5.699 35.642 1.00 34.56 280 ALA B O 1
ATOM 4902 N N . ARG B 1 283 ? 11.521 7.133 34.854 1.00 29.68 281 ARG B N 1
ATOM 4903 C CA . ARG B 1 283 ? 12.286 7.402 33.633 1.00 23.91 281 ARG B CA 1
ATOM 4904 C C . ARG B 1 283 ? 13.544 8.194 33.946 1.00 25.72 281 ARG B C 1
ATOM 4905 O O . ARG B 1 283 ? 14.654 7.777 33.593 1.00 45.33 281 ARG B O 1
ATOM 4913 N N . LYS B 1 284 ? 13.394 9.331 34.626 1.00 35.66 282 LYS B N 1
ATOM 4914 C CA . LYS B 1 284 ? 14.583 10.063 35.027 1.00 32.88 282 LYS B CA 1
ATOM 4915 C C . LYS B 1 284 ? 15.575 9.170 35.753 1.00 20.46 282 LYS B C 1
ATOM 4916 O O . LYS B 1 284 ? 16.782 9.263 35.500 1.00 48.24 282 LYS B O 1
ATOM 4922 N N . THR B 1 285 ? 15.101 8.272 36.626 1.00 38.24 283 THR B N 1
ATOM 4923 C CA . THR B 1 285 ? 16.055 7.516 37.443 1.00 29.89 283 THR B CA 1
ATOM 4924 C C . THR B 1 285 ? 16.931 6.630 36.560 1.00 13.04 283 THR B C 1
ATOM 4925 O O . THR B 1 285 ? 18.170 6.704 36.599 1.00 42.21 283 THR B O 1
ATOM 4929 N N . LEU B 1 286 ? 16.290 5.811 35.727 1.00 27.32 284 LEU B N 1
ATOM 4930 C CA . LEU B 1 286 ? 17.032 4.990 34.782 1.00 27.86 284 LEU B CA 1
ATOM 4931 C C . LEU B 1 286 ? 17.943 5.854 33.903 1.00 26.45 284 LEU B C 1
ATOM 4932 O O . LEU B 1 286 ? 19.112 5.513 33.672 1.00 32.05 284 LEU B O 1
ATOM 4937 N N . SER B 1 287 ? 17.431 6.989 33.427 1.00 34.62 285 SER B N 1
ATOM 4938 C CA . SER B 1 287 ? 18.235 7.884 32.605 1.00 16.59 285 SER B CA 1
ATOM 4939 C C . SER B 1 287 ? 19.485 8.353 33.340 1.00 33.97 285 SER B C 1
ATOM 4940 O O . SER B 1 287 ? 20.579 8.373 32.768 1.00 30.94 285 SER B O 1
ATOM 4943 N N . THR B 1 288 ? 19.337 8.750 34.604 1.00 43.95 286 THR B N 1
ATOM 4944 C CA . THR B 1 288 ? 20.495 9.160 35.388 1.00 36.93 286 THR B CA 1
ATOM 4945 C C . THR B 1 288 ? 21.539 8.061 35.437 1.00 24.41 286 THR B C 1
ATOM 4946 O O . THR B 1 288 ? 22.739 8.330 35.367 1.00 28.67 286 THR B O 1
ATOM 4950 N N . ASN B 1 289 ? 21.095 6.813 35.580 1.00 26.65 287 ASN B N 1
ATOM 4951 C CA . ASN B 1 289 ? 22.025 5.695 35.684 1.00 36.50 287 ASN B CA 1
ATOM 4952 C C . ASN B 1 289 ? 22.787 5.473 34.384 1.00 19.32 287 ASN B C 1
ATOM 4953 O O . ASN B 1 289 ? 24.027 5.435 34.372 1.00 34.86 287 ASN B O 1
ATOM 4958 N N . ILE B 1 290 ? 22.067 5.349 33.279 1.00 17.50 288 ILE B N 1
ATOM 4959 C CA . ILE B 1 290 ? 22.734 5.130 32.006 1.00 21.83 288 ILE B CA 1
ATOM 4960 C C . ILE B 1 290 ? 23.754 6.240 31.759 1.00 37.29 288 ILE B C 1
ATOM 4961 O O . ILE B 1 290 ? 24.871 5.978 31.302 1.00 34.52 288 ILE B O 1
ATOM 4966 N N . ILE B 1 291 ? 23.409 7.488 32.112 1.00 27.59 289 ILE B N 1
ATOM 4967 C CA . ILE B 1 291 ? 24.348 8.608 31.979 1.00 19.34 289 ILE B CA 1
ATOM 4968 C C . ILE B 1 291 ? 25.550 8.440 32.910 1.00 36.96 289 ILE B C 1
ATOM 4969 O O . ILE B 1 291 ? 26.694 8.727 32.528 1.00 40.77 289 ILE B O 1
ATOM 4974 N N . ASN B 1 292 ? 25.313 8.025 34.160 1.00 28.78 290 ASN B N 1
ATOM 4975 C CA . ASN B 1 292 ? 26.433 7.823 35.070 1.00 20.75 290 ASN B CA 1
ATOM 4976 C C . ASN B 1 292 ? 27.360 6.735 34.552 1.00 28.15 290 ASN B C 1
ATOM 4977 O O . ASN B 1 292 ? 28.584 6.892 34.597 1.00 52.15 290 ASN B O 1
ATOM 4982 N N . LYS B 1 293 ? 26.804 5.639 34.027 1.00 36.79 291 LYS B N 1
ATOM 4983 C CA . LYS B 1 293 ? 27.658 4.560 33.530 1.00 38.91 291 LYS B CA 1
ATOM 4984 C C . LYS B 1 293 ? 28.498 5.033 32.339 1.00 29.08 291 LYS B C 1
ATOM 4985 O O . LYS B 1 293 ? 29.716 4.842 32.313 1.00 30.14 291 LYS B O 1
ATOM 4991 N N . ALA B 1 294 ? 27.865 5.657 31.342 1.00 28.25 292 ALA B N 1
ATOM 4992 C CA . ALA B 1 294 ? 28.614 6.241 30.230 1.00 29.57 292 ALA B CA 1
ATOM 4993 C C . ALA B 1 294 ? 29.670 7.249 30.706 1.00 34.91 292 ALA B C 1
ATOM 4994 O O . ALA B 1 294 ? 30.799 7.273 30.193 1.00 36.92 292 ALA B O 1
ATOM 4996 N N . ASP B 1 295 ? 29.328 8.111 31.663 1.00 44.23 293 ASP B N 1
ATOM 4997 C CA . ASP B 1 295 ? 30.363 9.010 32.165 1.00 45.89 293 ASP B CA 1
ATOM 4998 C C . ASP B 1 295 ? 31.467 8.258 32.911 1.00 33.08 293 ASP B C 1
ATOM 4999 O O . ASP B 1 295 ? 32.630 8.687 32.899 1.00 59.41 293 ASP B O 1
ATOM 5004 N N . GLY B 1 296 ? 31.130 7.151 33.572 1.00 46.11 294 GLY B N 1
ATOM 5005 C CA . GLY B 1 296 ? 32.147 6.374 34.254 1.00 60.91 294 GLY B CA 1
ATOM 5006 C C . GLY B 1 296 ? 33.131 5.718 33.305 1.00 28.54 294 GLY B C 1
ATOM 5007 O O . GLY B 1 296 ? 34.281 5.462 33.672 1.00 86.65 294 GLY B O 1
ATOM 5008 N N . LEU B 1 297 ? 32.709 5.447 32.076 1.00 41.64 295 LEU B N 1
ATOM 5009 C CA . LEU B 1 297 ? 33.619 4.851 31.109 1.00 53.52 295 LEU B CA 1
ATOM 5010 C C . LEU B 1 297 ? 34.410 5.915 30.349 1.00 34.44 295 LEU B C 1
ATOM 5011 O O . LEU B 1 297 ? 35.630 5.812 30.200 1.00 67.11 295 LEU B O 1
ATOM 5016 N N . TRP B 1 298 ? 33.747 6.965 29.909 1.00 40.20 296 TRP B N 1
ATOM 5017 C CA . TRP B 1 298 ? 34.397 8.053 29.186 1.00 47.62 296 TRP B CA 1
ATOM 5018 C C . TRP B 1 298 ? 34.974 9.029 30.206 1.00 59.33 296 TRP B C 1
ATOM 5019 O O . TRP B 1 298 ? 34.249 9.842 30.786 1.00 73.91 296 TRP B O 1
ATOM 5030 N N . GLY B 1 299 ? 36.279 8.949 30.436 1.00 74.42 297 GLY B N 1
ATOM 5031 C CA . GLY B 1 299 ? 36.899 9.899 31.336 1.00 80.38 297 GLY B CA 1
ATOM 5032 C C . GLY B 1 299 ? 36.876 11.292 30.745 1.00 83.89 297 GLY B C 1
ATOM 5033 O O . GLY B 1 299 ? 35.852 11.741 30.210 1.00 57.84 297 GLY B O 1
ATOM 5034 N N . ASP B 1 300 ? 38.011 11.990 30.812 1.00 93.38 298 ASP B N 1
ATOM 5035 C CA . ASP B 1 300 ? 38.090 13.266 30.113 1.00 92.67 298 ASP B CA 1
ATOM 5036 C C . ASP B 1 300 ? 37.958 13.105 28.609 1.00 95.78 298 ASP B C 1
ATOM 5037 O O . ASP B 1 300 ? 37.814 14.114 27.908 1.00 93.95 298 ASP B O 1
ATOM 5042 N N . ASP B 1 301 ? 37.977 11.864 28.106 1.00 101.18 299 ASP B N 1
ATOM 5043 C CA . ASP B 1 301 ? 37.776 11.596 26.692 1.00 80.58 299 ASP B CA 1
ATOM 5044 C C . ASP B 1 301 ? 36.369 11.897 26.237 1.00 57.32 299 ASP B C 1
ATOM 5045 O O . ASP B 1 301 ? 36.087 11.732 25.049 1.00 71.61 299 ASP B O 1
ATOM 5050 N N . LYS B 1 302 ? 35.491 12.360 27.131 1.00 55.64 300 LYS B N 1
ATOM 5051 C CA . LYS B 1 302 ? 34.136 12.706 26.719 1.00 51.15 300 LYS B CA 1
ATOM 5052 C C . LYS B 1 302 ? 34.118 13.966 25.870 1.00 60.51 300 LYS B C 1
ATOM 5053 O O . LYS B 1 302 ? 33.297 14.080 24.952 1.00 84.63 300 LYS B O 1
ATOM 5059 N N . ASN B 1 303 ? 35.006 14.921 26.164 1.00 76.40 301 ASN B N 1
ATOM 5060 C CA . ASN B 1 303 ? 35.129 16.105 25.317 1.00 81.52 301 ASN B CA 1
ATOM 5061 C C . ASN B 1 303 ? 35.523 15.741 23.890 1.00 67.46 301 ASN B C 1
ATOM 5062 O O . ASN B 1 303 ? 35.007 16.341 22.935 1.00 74.97 301 ASN B O 1
ATOM 5067 N N . SER B 1 304 ? 36.390 14.733 23.732 1.00 82.04 302 SER B N 1
ATOM 5068 C CA . SER B 1 304 ? 36.907 14.254 22.453 1.00 62.05 302 SER B CA 1
ATOM 5069 C C . SER B 1 304 ? 35.858 13.519 21.599 1.00 80.01 302 SER B C 1
ATOM 5070 O O . SER B 1 304 ? 36.230 12.749 20.706 1.00 93.36 302 SER B O 1
ATOM 5073 N N . PHE B 1 305 ? 34.571 13.726 21.835 1.00 69.92 303 PHE B N 1
ATOM 5074 C CA . PHE B 1 305 ? 33.528 13.060 21.071 1.00 59.92 303 PHE B CA 1
ATOM 5075 C C . PHE B 1 305 ? 32.998 13.994 19.995 1.00 77.71 303 PHE B C 1
ATOM 5076 O O . PHE B 1 305 ? 32.867 15.199 20.219 1.00 71.95 303 PHE B O 1
ATOM 5084 N N . ASN B 1 306 ? 32.690 13.442 18.824 1.00 41.05 304 ASN B N 1
ATOM 5085 C CA . ASN B 1 306 ? 32.014 14.246 17.820 1.00 36.63 304 ASN B CA 1
ATOM 5086 C C . ASN B 1 306 ? 30.529 13.940 17.727 1.00 66.11 304 ASN B C 1
ATOM 5087 O O . ASN B 1 306 ? 29.783 14.730 17.136 1.00 80.61 304 ASN B O 1
ATOM 5092 N N . SER B 1 307 ? 30.088 12.820 18.291 1.00 76.38 305 SER B N 1
ATOM 5093 C CA . SER B 1 307 ? 28.672 12.478 18.315 1.00 72.82 305 SER B CA 1
ATOM 5094 C C . SER B 1 307 ? 28.459 11.364 19.328 1.00 68.03 305 SER B C 1
ATOM 5095 O O . SER B 1 307 ? 29.305 10.471 19.474 1.00 46.26 305 SER B O 1
ATOM 5098 N N . ILE B 1 308 ? 27.323 11.436 20.014 1.00 80.87 306 ILE B N 1
ATOM 5099 C CA . ILE B 1 308 ? 26.886 10.470 21.009 1.00 45.28 306 ILE B CA 1
ATOM 5100 C C . ILE B 1 308 ? 25.448 10.169 20.581 1.00 24.05 306 ILE B C 1
ATOM 5101 O O . ILE B 1 308 ? 24.531 10.917 20.933 1.00 47.22 306 ILE B O 1
ATOM 5106 N N . MET B 1 309 ? 25.217 9.131 19.783 1.00 45.32 307 MET B N 1
ATOM 5107 C CA . MET B 1 309 ? 23.879 8.860 19.260 1.00 35.35 307 MET B CA 1
ATOM 5108 C C . MET B 1 309 ? 23.204 7.788 20.112 1.00 29.11 307 MET B C 1
ATOM 5109 O O . MET B 1 309 ? 23.778 6.713 20.340 1.00 29.88 307 MET B O 1
ATOM 5114 N N . ILE B 1 310 ? 21.998 8.086 20.600 1.00 26.63 308 ILE B N 1
ATOM 5115 C CA . ILE B 1 310 ? 21.265 7.132 21.423 1.00 56.50 308 ILE B CA 1
ATOM 5116 C C . ILE B 1 310 ? 20.186 6.475 20.569 1.00 40.87 308 ILE B C 1
ATOM 5117 O O . ILE B 1 310 ? 19.554 7.107 19.702 1.00 31.25 308 ILE B O 1
ATOM 5122 N N . ALA B 1 311 ? 19.958 5.190 20.819 1.00 51.44 309 ALA B N 1
ATOM 5123 C CA . ALA B 1 311 ? 19.079 4.394 19.976 1.00 22.44 309 ALA B CA 1
ATOM 5124 C C . ALA B 1 311 ? 18.320 3.406 20.851 1.00 32.45 309 ALA B C 1
ATOM 5125 O O . ALA B 1 311 ? 18.395 3.450 22.083 1.00 40.62 309 ALA B O 1
ATOM 5127 N N . GLY B 1 312 ? 17.571 2.516 20.207 1.00 22.59 310 GLY B N 1
ATOM 5128 C CA . GLY B 1 312 ? 16.787 1.521 20.906 1.00 49.65 310 GLY B CA 1
ATOM 5129 C C . GLY B 1 312 ? 15.437 2.047 21.369 1.00 39.29 310 GLY B C 1
ATOM 5130 O O . GLY B 1 312 ? 15.158 3.248 21.359 1.00 40.88 310 GLY B O 1
ATOM 5131 N N . GLY B 1 313 ? 14.582 1.107 21.796 1.00 39.45 311 GLY B N 1
ATOM 5132 C CA . GLY B 1 313 ? 13.262 1.490 22.282 1.00 38.76 311 GLY B CA 1
ATOM 5133 C C . GLY B 1 313 ? 13.333 2.399 23.492 1.00 29.43 311 GLY B C 1
ATOM 5134 O O . GLY B 1 313 ? 12.605 3.392 23.578 1.00 33.53 311 GLY B O 1
ATOM 5135 N N . GLY B 1 314 ? 14.224 2.073 24.435 1.00 44.45 312 GLY B N 1
ATOM 5136 C CA . GLY B 1 314 ? 14.477 2.959 25.562 1.00 38.99 312 GLY B CA 1
ATOM 5137 C C . GLY B 1 314 ? 14.990 4.326 25.139 1.00 36.26 312 GLY B C 1
ATOM 5138 O O . GLY B 1 314 ? 14.531 5.362 25.651 1.00 28.70 312 GLY B O 1
ATOM 5139 N N . GLY B 1 315 ? 15.959 4.354 24.202 1.00 23.60 313 GLY B N 1
ATOM 5140 C CA . GLY B 1 315 ? 16.453 5.636 23.706 1.00 29.94 313 GLY B CA 1
ATOM 5141 C C . GLY B 1 315 ? 15.337 6.512 23.167 1.00 36.41 313 GLY B C 1
ATOM 5142 O O . GLY B 1 315 ? 15.263 7.710 23.465 1.00 47.83 313 GLY B O 1
ATOM 5143 N N . LYS B 1 316 ? 14.431 5.910 22.391 1.00 23.82 314 LYS B N 1
ATOM 5144 C CA . LYS B 1 316 ? 13.334 6.660 21.807 1.00 26.98 314 LYS B CA 1
ATOM 5145 C C . LYS B 1 316 ? 12.523 7.354 22.880 1.00 26.54 314 LYS B C 1
ATOM 5146 O O . LYS B 1 316 ? 12.164 8.524 22.711 1.00 33.69 314 LYS B O 1
ATOM 5152 N N . VAL B 1 317 ? 12.264 6.673 24.011 1.00 20.30 315 VAL B N 1
ATOM 5153 C CA . VAL B 1 317 ? 11.400 7.260 25.043 1.00 29.00 315 VAL B CA 1
ATOM 5154 C C . VAL B 1 317 ? 12.171 8.074 26.076 1.00 21.82 315 VAL B C 1
ATOM 5155 O O . VAL B 1 317 ? 11.572 8.925 26.748 1.00 39.49 315 VAL B O 1
ATOM 5159 N N . LEU B 1 318 ? 13.469 7.840 26.238 1.00 27.17 316 LEU B N 1
ATOM 5160 C CA . LEU B 1 318 ? 14.213 8.530 27.284 1.00 29.83 316 LEU B CA 1
ATOM 5161 C C . LEU B 1 318 ? 15.051 9.680 26.745 1.00 35.78 316 LEU B C 1
ATOM 5162 O O . LEU B 1 318 ? 15.833 10.270 27.510 1.00 47.24 316 LEU B O 1
ATOM 5167 N N . TYR B 1 319 ? 14.916 10.002 25.450 1.00 37.11 317 TYR B N 1
ATOM 5168 C CA . TYR B 1 319 ? 15.868 10.900 24.799 1.00 27.24 317 TYR B CA 1
ATOM 5169 C C . TYR B 1 319 ? 15.946 12.255 25.513 1.00 28.97 317 TYR B C 1
ATOM 5170 O O . TYR B 1 319 ? 17.029 12.835 25.671 1.00 46.46 317 TYR B O 1
ATOM 5179 N N . ASN B 1 320 ? 14.802 12.770 25.959 1.00 31.34 318 ASN B N 1
ATOM 5180 C CA . ASN B 1 320 ? 14.791 14.106 26.525 1.00 33.41 318 ASN B CA 1
ATOM 5181 C C . ASN B 1 320 ? 15.535 14.143 27.847 1.00 29.15 318 ASN B C 1
ATOM 5182 O O . ASN B 1 320 ? 16.022 15.203 28.248 1.00 41.80 318 ASN B O 1
ATOM 5187 N N . HIS B 1 321 ? 15.641 13.002 28.528 1.00 42.58 319 HIS B N 1
ATOM 5188 C CA . HIS B 1 321 ? 16.481 12.886 29.711 1.00 29.11 319 HIS B CA 1
ATOM 5189 C C . HIS B 1 321 ? 17.917 12.505 29.369 1.00 36.66 319 HIS B C 1
ATOM 5190 O O . HIS B 1 321 ? 18.855 13.175 29.823 1.00 36.62 319 HIS B O 1
ATOM 5197 N N . LEU B 1 322 ? 18.096 11.427 28.590 1.00 47.99 320 LEU B N 1
ATOM 5198 C CA . LEU B 1 322 ? 19.410 10.966 28.128 1.00 30.79 320 LEU B CA 1
ATOM 5199 C C . LEU B 1 322 ? 20.219 12.051 27.418 1.00 30.86 320 LEU B C 1
ATOM 5200 O O . LEU B 1 322 ? 21.451 12.073 27.557 1.00 50.98 320 LEU B O 1
ATOM 5205 N N . LYS B 1 323 ? 19.557 12.990 26.718 1.00 50.92 321 LYS B N 1
ATOM 5206 C CA . LYS B 1 323 ? 20.288 14.021 25.984 1.00 22.26 321 LYS B CA 1
ATOM 5207 C C . LYS B 1 323 ? 21.174 14.860 26.901 1.00 12.47 321 LYS B C 1
ATOM 5208 O O . LYS B 1 323 ? 22.105 15.516 26.425 1.00 50.92 321 LYS B O 1
ATOM 5214 N N . LEU B 1 324 ? 20.939 14.826 28.210 1.00 36.78 322 LEU B N 1
ATOM 5215 C CA . LEU B 1 324 ? 21.661 15.688 29.139 1.00 25.11 322 LEU B CA 1
ATOM 5216 C C . LEU B 1 324 ? 23.120 15.274 29.360 1.00 34.01 322 LEU B C 1
ATOM 5217 O O . LEU B 1 324 ? 23.832 15.989 30.072 1.00 87.93 322 LEU B O 1
ATOM 5222 N N . ILE B 1 325 ? 23.582 14.154 28.788 1.00 59.01 323 ILE B N 1
ATOM 5223 C CA . ILE B 1 325 ? 24.984 13.757 28.903 1.00 30.11 323 ILE B CA 1
ATOM 5224 C C . ILE B 1 325 ? 25.806 14.876 28.290 1.00 60.17 323 ILE B C 1
ATOM 5225 O O . ILE B 1 325 ? 26.584 15.550 28.976 1.00 68.90 323 ILE B O 1
ATOM 5230 N N . GLU B 1 326 ? 25.654 15.045 26.969 1.00 66.06 324 GLU B N 1
ATOM 5231 C CA . GLU B 1 326 ? 26.091 16.229 26.243 1.00 66.35 324 GLU B CA 1
ATOM 5232 C C . GLU B 1 326 ? 24.969 16.687 25.311 1.00 53.56 324 GLU B C 1
ATOM 5233 O O . GLU B 1 326 ? 24.740 16.060 24.269 1.00 85.11 324 GLU B O 1
ATOM 5239 N N . PRO B 1 327 ? 24.262 17.789 25.642 1.00 54.77 325 PRO B N 1
ATOM 5240 C CA . PRO B 1 327 ? 23.063 18.199 24.877 1.00 20.86 325 PRO B CA 1
ATOM 5241 C C . PRO B 1 327 ? 23.270 18.611 23.424 1.00 46.93 325 PRO B C 1
ATOM 5242 O O . PRO B 1 327 ? 22.603 18.063 22.539 1.00 108.39 325 PRO B O 1
ATOM 5246 N N . ASN B 1 328 ? 24.143 19.573 23.139 1.00 51.31 326 ASN B N 1
ATOM 5247 C CA . ASN B 1 328 ? 24.330 19.944 21.739 1.00 112.09 326 ASN B CA 1
ATOM 5248 C C . ASN B 1 328 ? 25.226 18.955 20.993 1.00 76.09 326 ASN B C 1
ATOM 5249 O O . ASN B 1 328 ? 25.600 19.211 19.842 1.00 76.08 326 ASN B O 1
ATOM 5254 N N . MET B 1 329 ? 25.547 17.815 21.605 1.00 82.49 327 MET B N 1
ATOM 5255 C CA . MET B 1 329 ? 26.346 16.782 20.957 1.00 80.43 327 MET B CA 1
ATOM 5256 C C . MET B 1 329 ? 25.571 15.516 20.592 1.00 64.02 327 MET B C 1
ATOM 5257 O O . MET B 1 329 ? 25.908 14.886 19.583 1.00 71.09 327 MET B O 1
ATOM 5262 N N . CYS B 1 330 ? 24.552 15.125 21.361 1.00 64.06 328 CYS B N 1
ATOM 5263 C CA . CYS B 1 330 ? 23.879 13.854 21.127 1.00 51.06 328 CYS B CA 1
ATOM 5264 C C . CYS B 1 330 ? 22.660 14.017 20.223 1.00 38.52 328 CYS B C 1
ATOM 5265 O O . CYS B 1 330 ? 22.111 15.113 20.066 1.00 27.27 328 CYS B O 1
ATOM 5268 N N . GLN B 1 331 ? 22.266 12.901 19.601 1.00 39.68 329 GLN B N 1
ATOM 5269 C CA . GLN B 1 331 ? 21.143 12.858 18.673 1.00 48.42 329 GLN B CA 1
ATOM 5270 C C . GLN B 1 331 ? 20.444 11.512 18.805 1.00 46.55 329 GLN B C 1
ATOM 5271 O O . GLN B 1 331 ? 20.993 10.565 19.378 1.00 44.41 329 GLN B O 1
ATOM 5277 N N . LEU B 1 332 ? 19.231 11.430 18.258 1.00 41.97 330 LEU B N 1
ATOM 5278 C CA . LEU B 1 332 ? 18.454 10.198 18.228 1.00 33.45 330 LEU B CA 1
ATOM 5279 C C . LEU B 1 332 ? 18.499 9.560 16.839 1.00 41.10 330 LEU B C 1
ATOM 5280 O O . LEU B 1 332 ? 18.094 10.176 15.858 1.00 60.39 330 LEU B O 1
ATOM 5285 N N . ILE B 1 333 ? 18.960 8.311 16.765 1.00 25.19 331 ILE B N 1
ATOM 5286 C CA . ILE B 1 333 ? 19.075 7.588 15.496 1.00 57.82 331 ILE B CA 1
ATOM 5287 C C . ILE B 1 333 ? 17.688 7.456 14.824 1.00 56.71 331 ILE B C 1
ATOM 5288 O O . ILE B 1 333 ? 16.655 7.340 15.494 1.00 73.20 331 ILE B O 1
ATOM 5293 N N . ASP B 1 334 ? 17.672 7.437 13.480 1.00 82.83 332 ASP B N 1
ATOM 5294 C CA . ASP B 1 334 ? 16.445 7.763 12.729 1.00 99.27 332 ASP B CA 1
ATOM 5295 C C . ASP B 1 334 ? 15.334 6.711 12.887 1.00 96.77 332 ASP B C 1
ATOM 5296 O O . ASP B 1 334 ? 14.149 7.035 12.722 1.00 104.35 332 ASP B O 1
ATOM 5301 N N . ASN B 1 335 ? 15.676 5.448 13.159 1.00 42.65 333 ASN B N 1
ATOM 5302 C CA . ASN B 1 335 ? 14.669 4.416 13.442 1.00 51.21 333 ASN B CA 1
ATOM 5303 C C . ASN B 1 335 ? 15.189 3.648 14.645 1.00 58.63 333 ASN B C 1
ATOM 5304 O O . ASN B 1 335 ? 15.827 2.601 14.492 1.00 83.60 333 ASN B O 1
ATOM 5309 N N . PRO B 1 336 ? 14.965 4.164 15.858 1.00 41.96 334 PRO B N 1
ATOM 5310 C CA . PRO B 1 336 ? 15.766 3.702 17.007 1.00 52.54 334 PRO B CA 1
ATOM 5311 C C . PRO B 1 336 ? 15.661 2.219 17.254 1.00 44.27 334 PRO B C 1
ATOM 5312 O O . PRO B 1 336 ? 16.659 1.553 17.543 1.00 57.88 334 PRO B O 1
ATOM 5316 N N . GLU B 1 337 ? 14.455 1.687 17.100 1.00 47.19 335 GLU B N 1
ATOM 5317 C CA . GLU B 1 337 ? 14.183 0.284 17.373 1.00 40.65 335 GLU B CA 1
ATOM 5318 C C . GLU B 1 337 ? 14.814 -0.604 16.306 1.00 53.35 335 GLU B C 1
ATOM 5319 O O . GLU B 1 337 ? 15.374 -1.665 16.607 1.00 65.10 335 GLU B O 1
ATOM 5325 N N . PHE B 1 338 ? 14.788 -0.151 15.061 1.00 51.08 336 PHE B N 1
ATOM 5326 C CA . PHE B 1 338 ? 15.357 -0.887 13.949 1.00 55.58 336 PHE B CA 1
ATOM 5327 C C . PHE B 1 338 ? 16.822 -0.520 13.702 1.00 54.70 336 PHE B C 1
ATOM 5328 O O . PHE B 1 338 ? 17.380 -0.897 12.672 1.00 63.92 336 PHE B O 1
ATOM 5336 N N . ALA B 1 339 ? 17.445 0.216 14.625 1.00 67.27 337 ALA B N 1
ATOM 5337 C CA . ALA B 1 339 ? 18.871 0.521 14.539 1.00 50.89 337 ALA B CA 1
ATOM 5338 C C . ALA B 1 339 ? 19.689 -0.720 14.226 1.00 48.61 337 ALA B C 1
ATOM 5339 O O . ALA B 1 339 ? 20.356 -0.795 13.193 1.00 57.13 337 ALA B O 1
ATOM 5341 N N . ASN B 1 340 ? 19.660 -1.704 15.126 1.00 64.60 338 ASN B N 1
ATOM 5342 C CA . ASN B 1 340 ? 20.545 -2.849 14.962 1.00 54.19 338 ASN B CA 1
ATOM 5343 C C . ASN B 1 340 ? 20.097 -3.747 13.810 1.00 67.17 338 ASN B C 1
ATOM 5344 O O . ASN B 1 340 ? 20.944 -4.345 13.133 1.00 67.67 338 ASN B O 1
ATOM 5349 N N . ALA B 1 341 ? 18.785 -3.836 13.554 1.00 55.51 339 ALA B N 1
ATOM 5350 C CA . ALA B 1 341 ? 18.301 -4.691 12.469 1.00 46.99 339 ALA B CA 1
ATOM 5351 C C . ALA B 1 341 ? 18.784 -4.195 11.111 1.00 53.89 339 ALA B C 1
ATOM 5352 O O . ALA B 1 341 ? 19.160 -4.993 10.243 1.00 79.07 339 ALA B O 1
ATOM 5354 N N . ILE B 1 342 ? 18.757 -2.877 10.911 1.00 51.13 340 ILE B N 1
ATOM 5355 C CA . ILE B 1 342 ? 19.277 -2.270 9.693 1.00 63.00 340 ILE B CA 1
ATOM 5356 C C . ILE B 1 342 ? 20.786 -2.472 9.608 1.00 59.28 340 ILE B C 1
ATOM 5357 O O . ILE B 1 342 ? 21.334 -2.761 8.537 1.00 56.42 340 ILE B O 1
ATOM 5362 N N . GLY B 1 343 ? 21.482 -2.321 10.738 1.00 66.68 341 GLY B N 1
ATOM 5363 C CA . GLY B 1 343 ? 22.909 -2.598 10.763 1.00 57.37 341 GLY B CA 1
ATOM 5364 C C . GLY B 1 343 ? 23.227 -4.034 10.392 1.00 66.46 341 GLY B C 1
ATOM 5365 O O . GLY B 1 343 ? 24.196 -4.296 9.678 1.00 83.31 341 GLY B O 1
ATOM 5366 N N . TYR B 1 344 ? 22.409 -4.983 10.863 1.00 75.66 342 TYR B N 1
ATOM 5367 C CA . TYR B 1 344 ? 22.582 -6.379 10.471 1.00 59.97 342 TYR B CA 1
ATOM 5368 C C . TYR B 1 344 ? 22.377 -6.571 8.961 1.00 64.39 342 TYR B C 1
ATOM 5369 O O . TYR B 1 344 ? 23.096 -7.354 8.325 1.00 64.21 342 TYR B O 1
ATOM 5378 N N . LEU B 1 345 ? 21.365 -5.908 8.378 1.00 58.67 343 LEU B N 1
ATOM 5379 C CA . LEU B 1 345 ? 21.108 -6.066 6.944 1.00 35.89 343 LEU B CA 1
ATOM 5380 C C . LEU B 1 345 ? 22.251 -5.523 6.099 1.00 68.77 343 LEU B C 1
ATOM 5381 O O . LEU B 1 345 ? 22.740 -6.204 5.193 1.00 70.93 343 LEU B O 1
ATOM 5386 N N . GLU B 1 346 ? 22.674 -4.288 6.361 1.00 72.32 344 GLU B N 1
ATOM 5387 C CA . GLU B 1 346 ? 23.658 -3.649 5.498 1.00 66.75 344 GLU B CA 1
ATOM 5388 C C . GLU B 1 346 ? 24.995 -4.384 5.527 1.00 84.82 344 GLU B C 1
ATOM 5389 O O . GLU B 1 346 ? 25.590 -4.655 4.475 1.00 70.05 344 GLU B O 1
ATOM 5395 N N . PHE B 1 347 ? 25.488 -4.713 6.726 1.00 85.81 345 PHE B N 1
ATOM 5396 C CA . PHE B 1 347 ? 26.784 -5.375 6.842 1.00 71.48 345 PHE B CA 1
ATOM 5397 C C . PHE B 1 347 ? 26.675 -6.868 6.556 1.00 60.86 345 PHE B C 1
ATOM 5398 O O . PHE B 1 347 ? 27.650 -7.487 6.119 1.00 109.33 345 PHE B O 1
ATOM 5406 N N . GLY B 1 348 ? 25.507 -7.464 6.794 1.00 79.79 346 GLY B N 1
ATOM 5407 C CA . GLY B 1 348 ? 25.350 -8.892 6.585 1.00 62.74 346 GLY B CA 1
ATOM 5408 C C . GLY B 1 348 ? 24.994 -9.282 5.170 1.00 52.38 346 GLY B C 1
ATOM 5409 O O . GLY B 1 348 ? 25.185 -10.441 4.793 1.00 69.72 346 GLY B O 1
ATOM 5410 N N . LYS B 1 349 ? 24.469 -8.352 4.381 1.00 57.61 347 LYS B N 1
ATOM 5411 C CA . LYS B 1 349 ? 24.178 -8.661 2.991 1.00 61.69 347 LYS B CA 1
ATOM 5412 C C . LYS B 1 349 ? 25.445 -8.745 2.145 1.00 84.51 347 LYS B C 1
ATOM 5413 O O . LYS B 1 349 ? 25.369 -9.077 0.957 1.00 113.42 347 LYS B O 1
ATOM 5419 N N . GLN B 1 350 ? 26.606 -8.472 2.731 1.00 84.86 348 GLN B N 1
ATOM 5420 C CA . GLN B 1 350 ? 27.881 -8.647 2.055 1.00 108.92 348 GLN B CA 1
ATOM 5421 C C . GLN B 1 350 ? 28.336 -10.103 2.050 1.00 88.09 348 GLN B C 1
ATOM 5422 O O . GLN B 1 350 ? 29.478 -10.394 1.688 1.00 89.52 348 GLN B O 1
ATOM 5428 N N . PHE B 1 351 ? 27.455 -11.017 2.433 1.00 126.65 349 PHE B N 1
ATOM 5429 C CA . PHE B 1 351 ? 27.710 -12.447 2.377 1.00 128.11 349 PHE B CA 1
ATOM 5430 C C . PHE B 1 351 ? 26.767 -13.038 1.331 1.00 109.61 349 PHE B C 1
ATOM 5431 O O . PHE B 1 351 ? 26.888 -14.217 0.989 1.00 96.72 349 PHE B O 1
ATOM 5439 N N . ASN C 1 4 ? 26.014 56.435 -3.652 1.00 49.89 2 ASN A N 1
ATOM 5440 C CA . ASN C 1 4 ? 25.361 55.145 -3.363 1.00 103.00 2 ASN A CA 1
ATOM 5441 C C . ASN C 1 4 ? 25.746 54.460 -2.021 1.00 94.61 2 ASN A C 1
ATOM 5442 O O . ASN C 1 4 ? 26.869 54.608 -1.524 1.00 68.10 2 ASN A O 1
ATOM 5447 N N . LYS C 1 5 ? 24.802 53.694 -1.453 1.00 52.37 3 LYS A N 1
ATOM 5448 C CA . LYS C 1 5 ? 24.933 53.151 -0.107 1.00 50.19 3 LYS A CA 1
ATOM 5449 C C . LYS C 1 5 ? 24.383 51.739 -0.047 1.00 82.16 3 LYS A C 1
ATOM 5450 O O . LYS C 1 5 ? 23.387 51.421 -0.701 1.00 80.36 3 LYS A O 1
ATOM 5456 N N . TYR C 1 6 ? 25.024 50.908 0.775 1.00 52.73 4 TYR A N 1
ATOM 5457 C CA . TYR C 1 6 ? 24.638 49.512 0.968 1.00 48.44 4 TYR A CA 1
ATOM 5458 C C . TYR C 1 6 ? 24.124 49.384 2.405 1.00 46.48 4 TYR A C 1
ATOM 5459 O O . TYR C 1 6 ? 24.880 49.620 3.357 1.00 86.82 4 TYR A O 1
ATOM 5468 N N . THR C 1 7 ? 22.855 49.010 2.567 1.00 48.34 5 THR A N 1
ATOM 5469 C CA . THR C 1 7 ? 22.203 49.059 3.870 1.00 42.63 5 THR A CA 1
ATOM 5470 C C . THR C 1 7 ? 22.299 47.731 4.629 1.00 48.01 5 THR A C 1
ATOM 5471 O O . THR C 1 7 ? 22.056 46.656 4.077 1.00 39.33 5 THR A O 1
ATOM 5475 N N . ILE C 1 8 ? 22.639 47.821 5.919 1.00 50.33 6 ILE A N 1
ATOM 5476 C CA . ILE C 1 8 ? 22.691 46.678 6.833 1.00 20.70 6 ILE A CA 1
ATOM 5477 C C . ILE C 1 8 ? 21.963 47.105 8.103 1.00 43.95 6 ILE A C 1
ATOM 5478 O O . ILE C 1 8 ? 22.405 48.032 8.804 1.00 33.48 6 ILE A O 1
ATOM 5483 N N . ALA C 1 9 ? 20.810 46.495 8.352 1.00 52.99 7 ALA A N 1
ATOM 5484 C CA . ALA C 1 9 ? 20.116 46.645 9.616 1.00 17.10 7 ALA A CA 1
ATOM 5485 C C . ALA C 1 9 ? 20.773 45.711 10.596 1.00 33.98 7 ALA A C 1
ATOM 5486 O O . ALA C 1 9 ? 20.938 44.532 10.291 1.00 46.02 7 ALA A O 1
ATOM 5488 N N . ILE C 1 10 ? 21.139 46.239 11.762 1.00 46.92 8 ILE A N 1
ATOM 5489 C CA . ILE C 1 10 ? 21.693 45.466 12.875 1.00 34.08 8 ILE A CA 1
ATOM 5490 C C . ILE C 1 10 ? 20.923 45.834 14.158 1.00 48.82 8 ILE A C 1
ATOM 5491 O O . ILE C 1 10 ? 20.842 47.016 14.514 1.00 32.97 8 ILE A O 1
ATOM 5496 N N . ASP C 1 11 ? 20.329 44.837 14.833 1.00 47.05 9 ASP A N 1
ATOM 5497 C CA . ASP C 1 11 ? 19.618 45.026 16.110 1.00 25.17 9 ASP A CA 1
ATOM 5498 C C . ASP C 1 11 ? 20.452 44.385 17.197 1.00 37.81 9 ASP A C 1
ATOM 5499 O O . ASP C 1 11 ? 20.492 43.154 17.292 1.00 43.98 9 ASP A O 1
ATOM 5504 N N . LEU C 1 12 ? 21.082 45.190 18.049 1.00 60.87 10 LEU A N 1
ATOM 5505 C CA . LEU C 1 12 ? 21.969 44.594 19.044 1.00 46.46 10 LEU A CA 1
ATOM 5506 C C . LEU C 1 12 ? 21.322 44.535 20.420 1.00 58.39 10 LEU A C 1
ATOM 5507 O O . LEU C 1 12 ? 20.969 45.566 20.999 1.00 104.73 10 LEU A O 1
ATOM 5512 N N . GLY C 1 13 ? 21.186 43.310 20.942 1.00 44.80 11 GLY A N 1
ATOM 5513 C CA . GLY C 1 13 ? 20.600 43.093 22.243 1.00 32.38 11 GLY A CA 1
ATOM 5514 C C . GLY C 1 13 ? 21.626 42.550 23.230 1.00 47.07 11 GLY A C 1
ATOM 5515 O O . GLY C 1 13 ? 22.764 42.226 22.862 1.00 45.73 11 GLY A O 1
ATOM 5516 N N . TYR C 1 14 ? 21.204 42.472 24.495 1.00 22.64 12 TYR A N 1
ATOM 5517 C CA . TYR C 1 14 ? 22.092 41.858 25.477 1.00 46.27 12 TYR A CA 1
ATOM 5518 C C . TYR C 1 14 ? 21.895 40.349 25.582 1.00 43.99 12 TYR A C 1
ATOM 5519 O O . TYR C 1 14 ? 22.709 39.684 26.247 1.00 49.87 12 TYR A O 1
ATOM 5528 N N . GLY C 1 15 ? 20.873 39.805 24.899 1.00 32.12 13 GLY A N 1
ATOM 5529 C CA . GLY C 1 15 ? 20.699 38.378 24.755 1.00 28.45 13 GLY A CA 1
ATOM 5530 C C . GLY C 1 15 ? 21.171 37.851 23.410 1.00 37.31 13 GLY A C 1
ATOM 5531 O O . GLY C 1 15 ? 21.833 36.803 23.337 1.00 37.77 13 GLY A O 1
ATOM 5532 N N . GLN C 1 16 ? 20.849 38.566 22.330 1.00 35.48 14 GLN A N 1
ATOM 5533 C CA . GLN C 1 16 ? 21.108 38.041 20.989 1.00 19.03 14 GLN A CA 1
ATOM 5534 C C . GLN C 1 16 ? 21.325 39.180 20.006 1.00 31.57 14 GLN A C 1
ATOM 5535 O O . GLN C 1 16 ? 20.474 40.068 19.899 1.00 51.50 14 GLN A O 1
ATOM 5541 N N . ILE C 1 17 ? 22.448 39.151 19.288 1.00 44.24 15 ILE A N 1
ATOM 5542 C CA . ILE C 1 17 ? 22.693 40.131 18.235 1.00 36.68 15 ILE A CA 1
ATOM 5543 C C . ILE C 1 17 ? 22.014 39.635 16.962 1.00 30.59 15 ILE A C 1
ATOM 5544 O O . ILE C 1 17 ? 22.117 38.449 16.610 1.00 36.26 15 ILE A O 1
ATOM 5549 N N . LYS C 1 18 ? 21.287 40.516 16.279 1.00 31.36 16 LYS A N 1
ATOM 5550 C CA . LYS C 1 18 ? 20.542 40.102 15.096 1.00 32.25 16 LYS A CA 1
ATOM 5551 C C . LYS C 1 18 ? 20.784 41.106 13.977 1.00 41.45 16 LYS A C 1
ATOM 5552 O O . LYS C 1 18 ? 20.720 42.325 14.179 1.00 28.72 16 LYS A O 1
ATOM 5558 N N . GLY C 1 19 ? 21.111 40.604 12.806 1.00 36.18 17 GLY A N 1
ATOM 5559 C CA . GLY C 1 19 ? 21.440 41.492 11.710 1.00 18.12 17 GLY A CA 1
ATOM 5560 C C . GLY C 1 19 ? 20.871 40.946 10.433 1.00 31.22 17 GLY A C 1
ATOM 5561 O O . GLY C 1 19 ? 20.702 39.731 10.271 1.00 39.94 17 GLY A O 1
ATOM 5562 N N . ILE C 1 20 ? 20.573 41.855 9.517 1.00 39.85 18 ILE A N 1
ATOM 5563 C CA . ILE C 1 20 ? 20.074 41.491 8.205 1.00 39.01 18 ILE A CA 1
ATOM 5564 C C . ILE C 1 20 ? 20.458 42.603 7.235 1.00 45.67 18 ILE A C 1
ATOM 5565 O O . ILE C 1 20 ? 20.267 43.792 7.534 1.00 39.90 18 ILE A O 1
ATOM 5570 N N . ASN C 1 21 ? 21.057 42.228 6.094 1.00 45.33 19 ASN A N 1
ATOM 5571 C CA . ASN C 1 21 ? 21.533 43.189 5.105 1.00 41.99 19 ASN A CA 1
ATOM 5572 C C . ASN C 1 21 ? 20.426 43.399 4.080 1.00 47.26 19 ASN A C 1
ATOM 5573 O O . ASN C 1 21 ? 19.332 42.844 4.201 1.00 47.35 19 ASN A O 1
ATOM 5578 N N . GLN C 1 22 ? 20.691 44.217 3.063 1.00 42.36 20 GLN A N 1
ATOM 5579 C CA . GLN C 1 22 ? 19.606 44.615 2.168 1.00 41.09 20 GLN A CA 1
ATOM 5580 C C . GLN C 1 22 ? 19.259 43.515 1.173 1.00 43.47 20 GLN A C 1
ATOM 5581 O O . GLN C 1 22 ? 18.243 43.622 0.469 1.00 61.25 20 GLN A O 1
ATOM 5587 N N . ASP C 1 23 ? 20.055 42.441 1.156 1.00 55.56 21 ASP A N 1
ATOM 5588 C CA . ASP C 1 23 ? 19.822 41.268 0.333 1.00 33.72 21 ASP A CA 1
ATOM 5589 C C . ASP C 1 23 ? 19.053 40.194 1.100 1.00 35.07 21 ASP A C 1
ATOM 5590 O O . ASP C 1 23 ? 19.053 39.035 0.687 1.00 54.29 21 ASP A O 1
ATOM 5595 N N . ASN C 1 24 ? 18.438 40.544 2.233 1.00 60.44 22 ASN A N 1
ATOM 5596 C CA . ASN C 1 24 ? 17.675 39.632 3.100 1.00 50.28 22 ASN A CA 1
ATOM 5597 C C . ASN C 1 24 ? 18.501 38.497 3.699 1.00 47.28 22 ASN A C 1
ATOM 5598 O O . ASN C 1 24 ? 17.928 37.499 4.178 1.00 62.95 22 ASN A O 1
ATOM 5603 N N . LYS C 1 25 ? 19.829 38.624 3.706 1.00 44.35 23 LYS A N 1
ATOM 5604 C CA . LYS C 1 25 ? 20.685 37.674 4.405 1.00 49.97 23 LYS A CA 1
ATOM 5605 C C . LYS C 1 25 ? 20.658 38.018 5.888 1.00 37.58 23 LYS A C 1
ATOM 5606 O O . LYS C 1 25 ? 20.930 39.163 6.264 1.00 46.24 23 LYS A O 1
ATOM 5612 N N . ARG C 1 26 ? 20.335 37.052 6.734 1.00 34.30 24 ARG A N 1
ATOM 5613 C CA . ARG C 1 26 ? 20.244 37.347 8.152 1.00 25.33 24 ARG A CA 1
ATOM 5614 C C . ARG C 1 26 ? 21.251 36.515 8.925 1.00 34.23 24 ARG A C 1
ATOM 5615 O O . ARG C 1 26 ? 21.735 35.493 8.423 1.00 43.07 24 ARG A O 1
ATOM 5623 N N . VAL C 1 27 ? 21.615 37.011 10.125 1.00 24.63 25 VAL A N 1
ATOM 5624 C CA . VAL C 1 27 ? 22.431 36.285 11.100 1.00 49.91 25 VAL A CA 1
ATOM 5625 C C . VAL C 1 27 ? 21.926 36.555 12.511 1.00 39.90 25 VAL A C 1
ATOM 5626 O O . VAL C 1 27 ? 21.308 37.587 12.785 1.00 32.66 25 VAL A O 1
ATOM 5630 N N . ILE C 1 28 ? 22.227 35.619 13.424 1.00 33.82 26 ILE A N 1
ATOM 5631 C CA . ILE C 1 28 ? 21.794 35.754 14.820 1.00 30.44 26 ILE A CA 1
ATOM 5632 C C . ILE C 1 28 ? 22.578 34.839 15.761 1.00 19.37 26 ILE A C 1
ATOM 5633 O O . ILE C 1 28 ? 22.642 33.620 15.559 1.00 50.41 26 ILE A O 1
ATOM 5638 N N . PHE C 1 29 ? 23.149 35.411 16.823 1.00 23.44 27 PHE A N 1
ATOM 5639 C CA . PHE C 1 29 ? 24.053 34.669 17.696 1.00 31.70 27 PHE A CA 1
ATOM 5640 C C . PHE C 1 29 ? 24.021 35.292 19.091 1.00 39.04 27 PHE A C 1
ATOM 5641 O O . PHE C 1 29 ? 23.770 36.502 19.229 1.00 32.98 27 PHE A O 1
ATOM 5649 N N . PRO C 1 30 ? 24.284 34.499 20.134 1.00 33.97 28 PRO A N 1
ATOM 5650 C CA . PRO C 1 30 ? 24.306 35.002 21.516 1.00 32.65 28 PRO A CA 1
ATOM 5651 C C . PRO C 1 30 ? 25.181 36.239 21.689 1.00 43.71 28 PRO A C 1
ATOM 5652 O O . PRO C 1 30 ? 26.261 36.331 21.098 1.00 44.76 28 PRO A O 1
ATOM 5656 N N . SER C 1 31 ? 24.753 37.155 22.574 1.00 32.64 29 SER A N 1
ATOM 5657 C CA . SER C 1 31 ? 25.564 38.337 22.905 1.00 22.03 29 SER A CA 1
ATOM 5658 C C . SER C 1 31 ? 26.579 38.044 24.018 1.00 47.50 29 SER A C 1
ATOM 5659 O O . SER C 1 31 ? 26.597 38.684 25.088 1.00 27.46 29 SER A O 1
ATOM 5662 N N . ILE C 1 32 ? 27.470 37.087 23.717 1.00 38.19 30 ILE A N 1
ATOM 5663 C CA . ILE C 1 32 ? 28.614 36.771 24.563 1.00 50.71 30 ILE A CA 1
ATOM 5664 C C . ILE C 1 32 ? 29.859 36.626 23.703 1.00 35.67 30 ILE A C 1
ATOM 5665 O O . ILE C 1 32 ? 29.804 36.068 22.598 1.00 31.57 30 ILE A O 1
ATOM 5670 N N . ILE C 1 33 ? 30.981 37.168 24.215 1.00 66.81 31 ILE A N 1
ATOM 5671 C CA . ILE C 1 33 ? 32.301 37.091 23.596 1.00 39.20 31 ILE A CA 1
ATOM 5672 C C . ILE C 1 33 ? 33.275 36.475 24.595 1.00 40.34 31 ILE A C 1
ATOM 5673 O O . ILE C 1 33 ? 32.971 36.344 25.784 1.00 57.14 31 ILE A O 1
ATOM 5678 N N . SER C 1 34 ? 34.457 36.088 24.095 1.00 36.68 32 SER A N 1
ATOM 5679 C CA . SER C 1 34 ? 35.450 35.332 24.866 1.00 55.06 32 SER A CA 1
ATOM 5680 C C . SER C 1 34 ? 36.828 35.536 24.259 1.00 48.49 32 SER A C 1
ATOM 5681 O O . SER C 1 34 ? 36.953 35.875 23.079 1.00 61.92 32 SER A O 1
ATOM 5684 N N . SER C 1 35 ? 37.869 35.300 25.067 1.00 45.33 33 SER A N 1
ATOM 5685 C CA . SER C 1 35 ? 39.215 35.375 24.513 1.00 63.23 33 SER A CA 1
ATOM 5686 C C . SER C 1 35 ? 39.403 34.309 23.447 1.00 56.73 33 SER A C 1
ATOM 5687 O O . SER C 1 35 ? 38.953 33.164 23.591 1.00 44.80 33 SER A O 1
ATOM 5690 N N . GLY C 1 36 ? 40.085 34.704 22.368 1.00 34.19 34 GLY A N 1
ATOM 5691 C CA . GLY C 1 36 ? 40.337 33.816 21.246 1.00 33.30 34 GLY A CA 1
ATOM 5692 C C . GLY C 1 36 ? 41.601 32.981 21.366 1.00 52.88 34 GLY A C 1
ATOM 5693 O O . GLY C 1 36 ? 42.570 33.376 22.027 1.00 61.75 34 GLY A O 1
ATOM 5694 N N . LYS C 1 37 ? 41.588 31.803 20.746 1.00 32.72 35 LYS A N 1
ATOM 5695 C CA . LYS C 1 37 ? 42.755 30.932 20.706 1.00 44.04 35 LYS A CA 1
ATOM 5696 C C . LYS C 1 37 ? 42.951 30.417 19.288 1.00 46.83 35 LYS A C 1
ATOM 5697 O O . LYS C 1 37 ? 42.073 30.550 18.434 1.00 56.47 35 LYS A O 1
ATOM 5703 N N . ASP C 1 38 ? 44.136 29.860 19.035 1.00 66.86 36 ASP A N 1
ATOM 5704 C CA . ASP C 1 38 ? 44.342 29.001 17.875 1.00 38.74 36 ASP A CA 1
ATOM 5705 C C . ASP C 1 38 ? 43.336 27.856 17.971 1.00 76.26 36 ASP A C 1
ATOM 5706 O O . ASP C 1 38 ? 43.326 27.116 18.961 1.00 73.00 36 ASP A O 1
ATOM 5711 N N . ARG C 1 39 ? 42.438 27.730 16.993 1.00 71.61 37 ARG A N 1
ATOM 5712 C CA . ARG C 1 39 ? 41.415 26.692 17.126 1.00 67.64 37 ARG A CA 1
ATOM 5713 C C . ARG C 1 39 ? 41.964 25.306 16.790 1.00 87.04 37 ARG A C 1
ATOM 5714 O O . ARG C 1 39 ? 41.924 24.399 17.632 1.00 117.72 37 ARG A O 1
ATOM 5722 N N . SER C 1 40 ? 42.486 25.123 15.575 1.00 98.61 38 SER A N 1
ATOM 5723 C CA . SER C 1 40 ? 42.949 23.811 15.109 1.00 119.31 38 SER A CA 1
ATOM 5724 C C . SER C 1 40 ? 41.815 22.770 15.212 1.00 97.45 38 SER A C 1
ATOM 5725 O O . SER C 1 40 ? 41.791 21.923 16.123 1.00 77.57 38 SER A O 1
ATOM 5728 N N . ASP C 1 48 ? 30.162 21.696 6.053 1.00 68.06 46 ASP A N 1
ATOM 5729 C CA . ASP C 1 48 ? 28.749 22.026 6.201 1.00 91.99 46 ASP A CA 1
ATOM 5730 C C . ASP C 1 48 ? 28.519 22.805 7.483 1.00 149.13 46 ASP A C 1
ATOM 5731 O O . ASP C 1 48 ? 27.418 23.297 7.718 1.00 135.70 46 ASP A O 1
ATOM 5736 N N . ASP C 1 49 ? 29.560 22.894 8.314 1.00 161.16 47 ASP A N 1
ATOM 5737 C CA . ASP C 1 49 ? 29.478 23.682 9.539 1.00 91.83 47 ASP A CA 1
ATOM 5738 C C . ASP C 1 49 ? 29.219 25.142 9.214 1.00 83.69 47 ASP A C 1
ATOM 5739 O O . ASP C 1 49 ? 29.808 25.707 8.286 1.00 96.04 47 ASP A O 1
ATOM 5744 N N . ASN C 1 50 ? 28.343 25.756 9.999 1.00 75.77 48 ASN A N 1
ATOM 5745 C CA . ASN C 1 50 ? 27.966 27.142 9.779 1.00 57.92 48 ASN A CA 1
ATOM 5746 C C . ASN C 1 50 ? 28.986 28.097 10.401 1.00 63.56 48 ASN A C 1
ATOM 5747 O O . ASN C 1 50 ? 29.596 27.812 11.435 1.00 59.55 48 ASN A O 1
ATOM 5752 N N . ILE C 1 51 ? 29.188 29.239 9.745 1.00 54.36 49 ILE A N 1
ATOM 5753 C CA . ILE C 1 51 ? 30.232 30.133 10.215 1.00 35.10 49 ILE A CA 1
ATOM 5754 C C . ILE C 1 51 ? 29.794 30.781 11.508 1.00 39.85 49 ILE A C 1
ATOM 5755 O O . ILE C 1 51 ? 30.629 31.145 12.347 1.00 31.72 49 ILE A O 1
ATOM 5760 N N . VAL C 1 52 ? 28.482 30.916 11.696 1.00 55.28 50 VAL A N 1
ATOM 5761 C CA . VAL C 1 52 ? 27.955 31.636 12.839 1.00 46.63 50 VAL A CA 1
ATOM 5762 C C . VAL C 1 52 ? 28.287 30.914 14.128 1.00 54.49 50 VAL A C 1
ATOM 5763 O O . VAL C 1 52 ? 28.369 31.529 15.204 1.00 45.83 50 VAL A O 1
ATOM 5767 N N . ASP C 1 53 ? 28.460 29.601 14.053 1.00 33.09 51 ASP A N 1
ATOM 5768 C CA . ASP C 1 53 ? 28.722 28.770 15.225 1.00 57.40 51 ASP A CA 1
ATOM 5769 C C . ASP C 1 53 ? 30.214 28.585 15.505 1.00 33.64 51 ASP A C 1
ATOM 5770 O O . ASP C 1 53 ? 30.567 27.912 16.475 1.00 37.61 51 ASP A O 1
ATOM 5775 N N . ASN C 1 54 ? 31.078 29.170 14.677 1.00 49.52 52 ASN A N 1
ATOM 5776 C CA . ASN C 1 54 ? 32.526 29.097 14.791 1.00 51.96 52 ASN A CA 1
ATOM 5777 C C . ASN C 1 54 ? 33.090 30.476 14.461 1.00 17.17 52 ASN A C 1
ATOM 5778 O O . ASN C 1 54 ? 33.925 30.641 13.583 1.00 47.09 52 ASN A O 1
ATOM 5783 N N . ILE C 1 55 ? 32.620 31.497 15.171 1.00 46.95 53 ILE A N 1
ATOM 5784 C CA . ILE C 1 55 ? 33.120 32.842 14.921 1.00 24.23 53 ILE A CA 1
ATOM 5785 C C . ILE C 1 55 ? 34.417 33.068 15.687 1.00 30.69 53 ILE A C 1
ATOM 5786 O O . ILE C 1 55 ? 34.395 33.525 16.837 1.00 43.47 53 ILE A O 1
ATOM 5791 N N . HIS C 1 56 ? 35.549 32.776 15.049 1.00 58.21 54 HIS A N 1
ATOM 5792 C CA . HIS C 1 56 ? 36.876 33.127 15.557 1.00 40.29 54 HIS A CA 1
ATOM 5793 C C . HIS C 1 56 ? 37.392 34.334 14.781 1.00 31.06 54 HIS A C 1
ATOM 5794 O O . HIS C 1 56 ? 37.596 34.240 13.563 1.00 42.12 54 HIS A O 1
ATOM 5801 N N . VAL C 1 57 ? 37.642 35.447 15.487 1.00 34.52 55 VAL A N 1
ATOM 5802 C CA . VAL C 1 57 ? 37.739 36.763 14.859 1.00 37.48 55 VAL A CA 1
ATOM 5803 C C . VAL C 1 57 ? 38.809 37.637 15.527 1.00 29.35 55 VAL A C 1
ATOM 5804 O O . VAL C 1 57 ? 38.980 37.613 16.748 1.00 42.73 55 VAL A O 1
ATOM 5808 N N . LYS C 1 58 ? 39.518 38.441 14.718 1.00 42.05 56 LYS A N 1
ATOM 5809 C CA . LYS C 1 58 ? 40.494 39.424 15.213 1.00 32.80 56 LYS A CA 1
ATOM 5810 C C . LYS C 1 58 ? 40.127 40.837 14.767 1.00 52.22 56 LYS A C 1
ATOM 5811 O O . LYS C 1 58 ? 39.913 41.070 13.571 1.00 68.96 56 LYS A O 1
ATOM 5817 N N . ILE C 1 59 ? 40.092 41.785 15.710 1.00 20.83 57 ILE A N 1
ATOM 5818 C CA . ILE C 1 59 ? 39.769 43.177 15.401 1.00 30.16 57 ILE A CA 1
ATOM 5819 C C . ILE C 1 59 ? 41.036 44.016 15.535 1.00 60.60 57 ILE A C 1
ATOM 5820 O O . ILE C 1 59 ? 41.582 44.172 16.635 1.00 56.07 57 ILE A O 1
ATOM 5825 N N . LEU C 1 60 ? 41.485 44.583 14.416 1.00 71.39 58 LEU A N 1
ATOM 5826 C CA . LEU C 1 60 ? 42.548 45.579 14.404 1.00 65.32 58 LEU A CA 1
ATOM 5827 C C . LEU C 1 60 ? 41.988 46.958 14.765 1.00 67.16 58 LEU A C 1
ATOM 5828 O O . LEU C 1 60 ? 40.824 47.273 14.490 1.00 74.29 58 LEU A O 1
ATOM 5833 N N . ASP C 1 61 ? 42.824 47.785 15.395 1.00 81.96 59 ASP A N 1
ATOM 5834 C CA . ASP C 1 61 ? 42.381 49.067 15.949 1.00 105.17 59 ASP A CA 1
ATOM 5835 C C . ASP C 1 61 ? 43.477 50.113 15.725 1.00 114.56 59 ASP A C 1
ATOM 5836 O O . ASP C 1 61 ? 44.486 49.844 15.065 1.00 78.39 59 ASP A O 1
ATOM 5841 N N . GLU C 1 62 ? 43.270 51.319 16.286 1.00 132.55 60 GLU A N 1
ATOM 5842 C CA . GLU C 1 62 ? 44.170 52.454 16.046 1.00 80.09 60 GLU A CA 1
ATOM 5843 C C . GLU C 1 62 ? 45.580 52.188 16.550 1.00 82.23 60 GLU A C 1
ATOM 5844 O O . GLU C 1 62 ? 46.547 52.743 16.016 1.00 110.33 60 GLU A O 1
ATOM 5850 N N . TYR C 1 63 ? 45.707 51.360 17.584 1.00 84.64 61 TYR A N 1
ATOM 5851 C CA . TYR C 1 63 ? 46.973 51.016 18.215 1.00 103.38 61 TYR A CA 1
ATOM 5852 C C . TYR C 1 63 ? 47.747 49.953 17.455 1.00 91.92 61 TYR A C 1
ATOM 5853 O O . TYR C 1 63 ? 48.861 49.610 17.869 1.00 72.10 61 TYR A O 1
ATOM 5862 N N . PHE C 1 64 ? 47.182 49.429 16.367 1.00 94.66 62 PHE A N 1
ATOM 5863 C CA . PHE C 1 64 ? 47.696 48.232 15.704 1.00 102.43 62 PHE A CA 1
ATOM 5864 C C . PHE C 1 64 ? 47.756 47.057 16.670 1.00 80.00 62 PHE A C 1
ATOM 5865 O O . PHE C 1 64 ? 48.699 46.269 16.631 1.00 58.71 62 PHE A O 1
ATOM 5873 N N . ASN C 1 65 ? 46.757 46.943 17.551 1.00 70.97 63 ASN A N 1
ATOM 5874 C CA . ASN C 1 65 ? 46.682 45.855 18.530 1.00 86.68 63 ASN A CA 1
ATOM 5875 C C . ASN C 1 65 ? 45.497 44.969 18.157 1.00 77.98 63 ASN A C 1
ATOM 5876 O O . ASN C 1 65 ? 44.423 45.052 18.755 1.00 94.74 63 ASN A O 1
ATOM 5881 N N . GLU C 1 66 ? 45.704 44.097 17.169 1.00 73.40 64 GLU A N 1
ATOM 5882 C CA . GLU C 1 66 ? 44.660 43.144 16.818 1.00 73.25 64 GLU A CA 1
ATOM 5883 C C . GLU C 1 66 ? 44.297 42.319 18.055 1.00 66.50 64 GLU A C 1
ATOM 5884 O O . GLU C 1 66 ? 45.124 41.562 18.573 1.00 82.33 64 GLU A O 1
ATOM 5890 N N . LYS C 1 67 ? 43.079 42.511 18.562 1.00 60.36 65 LYS A N 1
ATOM 5891 C CA . LYS C 1 67 ? 42.531 41.723 19.660 1.00 54.22 65 LYS A CA 1
ATOM 5892 C C . LYS C 1 67 ? 41.773 40.510 19.114 1.00 62.07 65 LYS A C 1
ATOM 5893 O O . LYS C 1 67 ? 40.974 40.639 18.175 1.00 49.38 65 LYS A O 1
ATOM 5899 N N . GLU C 1 68 ? 41.997 39.342 19.722 1.00 55.27 66 GLU A N 1
ATOM 5900 C CA . GLU C 1 68 ? 41.443 38.075 19.245 1.00 30.08 66 GLU A CA 1
ATOM 5901 C C . GLU C 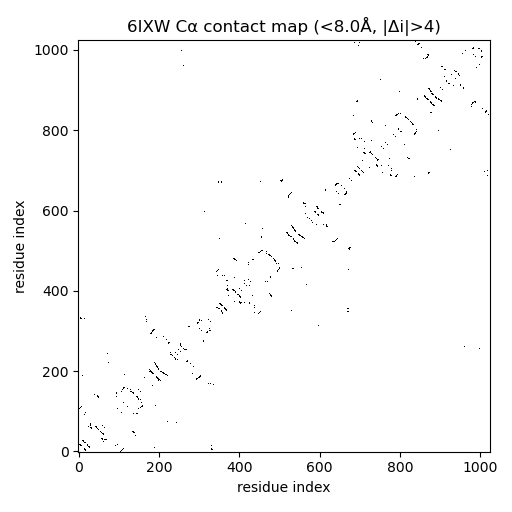1 68 ? 40.258 37.638 20.095 1.00 39.86 66 GLU A C 1
ATOM 5902 O O . GLU C 1 68 ? 40.288 37.730 21.323 1.00 53.35 66 GLU A O 1
ATOM 5908 N N . TYR C 1 69 ? 39.220 37.149 19.438 1.00 62.89 67 TYR A N 1
ATOM 5909 C CA . TYR C 1 69 ? 37.989 36.874 20.142 1.00 33.01 67 TYR A CA 1
ATOM 5910 C C . TYR C 1 69 ? 37.327 35.617 19.609 1.00 33.14 67 TYR A C 1
ATOM 5911 O O . TYR C 1 69 ? 37.554 35.194 18.471 1.00 34.50 67 TYR A O 1
ATOM 5920 N N . PHE C 1 70 ? 36.512 35.020 20.470 1.00 65.80 68 PHE A N 1
ATOM 5921 C CA . PHE C 1 70 ? 35.412 34.166 20.063 1.00 36.70 68 PHE A CA 1
ATOM 5922 C C . PHE C 1 70 ? 34.139 34.954 20.341 1.00 28.30 68 PHE A C 1
ATOM 5923 O O . PHE C 1 70 ? 34.094 35.763 21.273 1.00 60.18 68 PHE A O 1
ATOM 5931 N N . VAL C 1 71 ? 33.120 34.754 19.518 1.00 26.93 69 VAL A N 1
ATOM 5932 C CA . VAL C 1 71 ? 31.838 35.420 19.707 1.00 44.92 69 VAL A CA 1
ATOM 5933 C C . VAL C 1 71 ? 30.721 34.472 19.268 1.00 45.91 69 VAL A C 1
ATOM 5934 O O . VAL C 1 71 ? 30.852 33.734 18.281 1.00 45.16 69 VAL A O 1
ATOM 5938 N N . GLY C 1 72 ? 29.635 34.458 20.035 1.00 28.73 70 GLY A N 1
ATOM 5939 C CA . GLY C 1 72 ? 28.482 33.691 19.624 1.00 45.90 70 GLY A CA 1
ATOM 5940 C C . GLY C 1 72 ? 28.477 32.332 20.276 1.00 54.33 70 GLY A C 1
ATOM 5941 O O . GLY C 1 72 ? 28.906 32.206 21.431 1.00 42.36 70 GLY A O 1
ATOM 5942 N N . GLU C 1 73 ? 27.999 31.306 19.559 1.00 56.63 71 GLU A N 1
ATOM 5943 C CA . GLU C 1 73 ? 27.969 29.980 20.167 1.00 33.83 71 GLU A CA 1
ATOM 5944 C C . GLU C 1 73 ? 29.356 29.555 20.640 1.00 39.16 71 GLU A C 1
ATOM 5945 O O . GLU C 1 73 ? 29.500 29.030 21.750 1.00 64.43 71 GLU A O 1
ATOM 5951 N N . LEU C 1 74 ? 30.393 29.830 19.843 1.00 41.22 72 LEU A N 1
ATOM 5952 C CA . LEU C 1 74 ? 31.739 29.400 20.204 1.00 42.10 72 LEU A CA 1
ATOM 5953 C C . LEU C 1 74 ? 32.153 29.960 21.557 1.00 26.36 72 LEU A C 1
ATOM 5954 O O . LEU C 1 74 ? 32.653 29.224 22.418 1.00 41.12 72 LEU A O 1
ATOM 5959 N N . ALA C 1 75 ? 31.951 31.264 21.770 1.00 34.58 73 ALA A N 1
ATOM 5960 C CA . ALA C 1 75 ? 32.287 31.843 23.069 1.00 32.84 73 ALA A CA 1
ATOM 5961 C C . ALA C 1 75 ? 31.396 31.275 24.179 1.00 54.32 73 ALA A C 1
ATOM 5962 O O . ALA C 1 75 ? 31.861 31.087 25.309 1.00 48.61 73 ALA A O 1
ATOM 5964 N N . LYS C 1 76 ? 30.128 30.971 23.875 1.00 42.60 74 LYS A N 1
ATOM 5965 C CA . LYS C 1 76 ? 29.252 30.383 24.884 1.00 37.12 74 LYS A CA 1
ATOM 5966 C C . LYS C 1 76 ? 29.853 29.098 25.454 1.00 50.55 74 LYS A C 1
ATOM 5967 O O . LYS C 1 76 ? 29.696 28.811 26.651 1.00 43.40 74 LYS A O 1
ATOM 5973 N N . ARG C 1 77 ? 30.594 28.351 24.627 1.00 44.45 75 ARG A N 1
ATOM 5974 C CA . ARG C 1 77 ? 31.182 27.073 24.999 1.00 51.80 75 ARG A CA 1
ATOM 5975 C C . ARG C 1 77 ? 32.577 27.213 25.595 1.00 55.66 75 ARG A C 1
ATOM 5976 O O . ARG C 1 77 ? 33.382 26.279 25.512 1.00 63.30 75 ARG A O 1
ATOM 5984 N N . GLN C 1 78 ? 32.892 28.351 26.162 1.00 65.82 76 GLN A N 1
ATOM 5985 C CA . GLN C 1 78 ? 34.192 28.552 26.760 1.00 42.63 76 GLN A CA 1
ATOM 5986 C C . GLN C 1 78 ? 34.026 28.694 28.267 1.00 73.99 76 GLN A C 1
ATOM 5987 O O . GLN C 1 78 ? 32.935 29.016 28.757 1.00 91.50 76 GLN A O 1
ATOM 5993 N N . PRO C 1 79 ? 35.083 28.420 29.037 1.00 79.08 77 PRO A N 1
ATOM 5994 C CA . PRO C 1 79 ? 35.041 28.752 30.476 1.00 66.74 77 PRO A CA 1
ATOM 5995 C C . PRO C 1 79 ? 34.895 30.240 30.744 1.00 84.22 77 PRO A C 1
ATOM 5996 O O . PRO C 1 79 ? 33.979 30.647 31.473 1.00 82.59 77 PRO A O 1
ATOM 6000 N N . SER C 1 80 ? 35.771 31.067 30.171 1.00 42.70 78 SER A N 1
ATOM 6001 C CA . SER C 1 80 ? 35.688 32.516 30.339 1.00 61.70 78 SER A CA 1
ATOM 6002 C C . SER C 1 80 ? 34.627 33.109 29.422 1.00 74.31 78 SER A C 1
ATOM 6003 O O . SER C 1 80 ? 34.465 32.680 28.279 1.00 94.68 78 SER A O 1
ATOM 6006 N N . ASN C 1 81 ? 33.918 34.120 29.912 1.00 74.92 79 ASN A N 1
ATOM 6007 C CA . ASN C 1 81 ? 32.786 34.644 29.159 1.00 61.95 79 ASN A CA 1
ATOM 6008 C C . ASN C 1 81 ? 32.573 36.132 29.393 1.00 65.49 79 ASN A C 1
ATOM 6009 O O . ASN C 1 81 ? 33.216 36.776 30.227 1.00 79.36 79 ASN A O 1
ATOM 6014 N N . SER C 1 82 ? 31.657 36.653 28.595 1.00 39.12 80 SER A N 1
ATOM 6015 C CA . SER C 1 82 ? 31.000 37.923 28.803 1.00 42.66 80 SER A CA 1
ATOM 6016 C C . SER C 1 82 ? 29.583 37.661 29.311 1.00 86.73 80 SER A C 1
ATOM 6017 O O . SER C 1 82 ? 28.588 37.914 28.624 1.00 99.14 80 SER A O 1
ATOM 6020 N N . SER C 1 83 ? 29.512 37.133 30.536 1.00 47.96 81 SER A N 1
ATOM 6021 C CA . SER C 1 83 ? 28.277 36.571 31.094 1.00 66.25 81 SER A CA 1
ATOM 6022 C C . SER C 1 83 ? 27.012 37.417 30.905 1.00 57.21 81 SER A C 1
ATOM 6023 O O . SER C 1 83 ? 27.090 38.629 30.696 1.00 95.19 81 SER A O 1
ATOM 6026 N N . PHE C 1 84 ? 25.837 36.778 30.972 1.00 61.00 82 PHE A N 1
ATOM 6027 C CA . PHE C 1 84 ? 24.559 37.465 30.767 1.00 58.15 82 PHE A CA 1
ATOM 6028 C C . PHE C 1 84 ? 24.098 38.227 32.000 1.00 51.29 82 PHE A C 1
ATOM 6029 O O . PHE C 1 84 ? 23.623 39.366 31.898 1.00 57.71 82 PHE A O 1
ATOM 6037 N N . ILE C 1 85 ? 24.171 37.576 33.158 1.00 35.92 83 ILE A N 1
ATOM 6038 C CA . ILE C 1 85 ? 23.780 38.196 34.419 1.00 76.89 83 ILE A CA 1
ATOM 6039 C C . ILE C 1 85 ? 24.697 39.372 34.733 1.00 102.27 83 ILE A C 1
ATOM 6040 O O . ILE C 1 85 ? 24.246 40.519 34.863 1.00 78.33 83 ILE A O 1
ATOM 6045 N N . ASN C 1 86 ? 25.999 39.093 34.856 1.00 113.68 84 ASN A N 1
ATOM 6046 C CA . ASN C 1 86 ? 27.040 40.091 35.105 1.00 93.63 84 ASN A CA 1
ATOM 6047 C C . ASN C 1 86 ? 27.405 40.725 33.765 1.00 77.97 84 ASN A C 1
ATOM 6048 O O . ASN C 1 86 ? 28.251 40.223 33.023 1.00 57.36 84 ASN A O 1
ATOM 6053 N N . ARG C 1 87 ? 26.743 41.839 33.448 1.00 103.92 85 ARG A N 1
ATOM 6054 C CA . ARG C 1 87 ? 26.888 42.518 32.162 1.00 39.26 85 ARG A CA 1
ATOM 6055 C C . ARG C 1 87 ? 26.591 43.990 32.377 1.00 69.83 85 ARG A C 1
ATOM 6056 O O . ARG C 1 87 ? 25.464 44.360 32.721 1.00 70.95 85 ARG A O 1
ATOM 6064 N N . ASP C 1 88 ? 27.610 44.812 32.175 1.00 112.01 86 ASP A N 1
ATOM 6065 C CA . ASP C 1 88 ? 27.474 46.256 32.273 1.00 65.82 86 ASP A CA 1
ATOM 6066 C C . ASP C 1 88 ? 26.466 46.772 31.249 1.00 65.98 86 ASP A C 1
ATOM 6067 O O . ASP C 1 88 ? 26.534 46.435 30.061 1.00 121.04 86 ASP A O 1
ATOM 6072 N N . ASN C 1 89 ? 25.518 47.584 31.713 1.00 51.20 87 ASN A N 1
ATOM 6073 C CA . ASN C 1 89 ? 24.591 48.276 30.817 1.00 75.58 87 ASN A CA 1
ATOM 6074 C C . ASN C 1 89 ? 25.312 49.479 30.217 1.00 90.55 87 ASN A C 1
ATOM 6075 O O . ASN C 1 89 ? 25.184 50.622 30.661 1.00 140.03 87 ASN A O 1
ATOM 6080 N N . LYS C 1 90 ? 26.100 49.201 29.192 1.00 97.84 88 LYS A N 1
ATOM 6081 C CA . LYS C 1 90 ? 26.899 50.217 28.538 1.00 62.39 88 LYS A CA 1
ATOM 6082 C C . LYS C 1 90 ? 26.579 50.171 27.059 1.00 58.10 88 LYS A C 1
ATOM 6083 O O . LYS C 1 90 ? 26.401 49.092 26.484 1.00 104.84 88 LYS A O 1
ATOM 6089 N N . ILE C 1 91 ? 26.530 51.349 26.447 1.00 65.11 89 ILE A N 1
ATOM 6090 C CA . ILE C 1 91 ? 26.209 51.454 25.036 1.00 97.88 89 ILE A CA 1
ATOM 6091 C C . ILE C 1 91 ? 27.445 51.349 24.152 1.00 79.57 89 ILE A C 1
ATOM 6092 O O . ILE C 1 91 ? 27.327 51.026 22.963 1.00 87.20 89 ILE A O 1
ATOM 6097 N N . ASN C 1 92 ? 28.627 51.567 24.701 1.00 68.26 90 ASN A N 1
ATOM 6098 C CA . ASN C 1 92 ? 29.849 51.605 23.914 1.00 61.04 90 ASN A CA 1
ATOM 6099 C C . ASN C 1 92 ? 30.924 50.767 24.566 1.00 60.94 90 ASN A C 1
ATOM 6100 O O . ASN C 1 92 ? 32.119 51.091 24.492 1.00 54.22 90 ASN A O 1
ATOM 6105 N N . SER C 1 93 ? 30.509 49.681 25.218 1.00 52.85 91 SER A N 1
ATOM 6106 C CA . SER C 1 93 ? 31.444 48.766 25.853 1.00 44.93 91 SER A CA 1
ATOM 6107 C C . SER C 1 93 ? 32.300 48.047 24.817 1.00 43.33 91 SER A C 1
ATOM 6108 O O . SER C 1 93 ? 32.081 48.129 23.607 1.00 60.12 91 SER A O 1
ATOM 6111 N N . GLU C 1 94 ? 33.304 47.335 25.321 1.00 50.86 92 GLU A N 1
ATOM 6112 C CA . GLU C 1 94 ? 34.117 46.492 24.456 1.00 46.74 92 GLU A CA 1
ATOM 6113 C C . GLU C 1 94 ? 33.267 45.446 23.759 1.00 66.58 92 GLU A C 1
ATOM 6114 O O . GLU C 1 94 ? 33.513 45.122 22.588 1.00 68.55 92 GLU A O 1
ATOM 6120 N N . GLU C 1 95 ? 32.248 44.928 24.454 1.00 54.93 93 GLU A N 1
ATOM 6121 C CA . GLU C 1 95 ? 31.460 43.831 23.904 1.00 47.13 93 GLU A CA 1
ATOM 6122 C C . GLU C 1 95 ? 30.520 44.297 22.786 1.00 50.78 93 GLU A C 1
ATOM 6123 O O . GLU C 1 95 ? 30.419 43.634 21.743 1.00 58.89 93 GLU A O 1
ATOM 6129 N N . ASN C 1 96 ? 29.816 45.421 22.976 1.00 43.10 94 ASN A N 1
ATOM 6130 C CA . ASN C 1 96 ? 28.980 45.922 21.891 1.00 62.56 94 ASN A CA 1
ATOM 6131 C C . ASN C 1 96 ? 29.829 46.282 20.674 1.00 39.02 94 ASN A C 1
ATOM 6132 O O . ASN C 1 96 ? 29.351 46.171 19.542 1.00 80.27 94 ASN A O 1
ATOM 6137 N N . LYS C 1 97 ? 31.100 46.652 20.867 1.00 56.09 95 LYS A N 1
ATOM 6138 C CA . LYS C 1 97 ? 31.958 46.896 19.708 1.00 62.58 95 LYS A CA 1
ATOM 6139 C C . LYS C 1 97 ? 32.269 45.604 18.961 1.00 51.45 95 LYS A C 1
ATOM 6140 O O . LYS C 1 97 ? 32.070 45.530 17.743 1.00 43.45 95 LYS A O 1
ATOM 6146 N N . VAL C 1 98 ? 32.729 44.565 19.671 1.00 37.89 96 VAL A N 1
ATOM 6147 C CA . VAL C 1 98 ? 33.015 43.282 19.017 1.00 32.10 96 VAL A CA 1
ATOM 6148 C C . VAL C 1 98 ? 31.760 42.684 18.374 1.00 36.07 96 VAL A C 1
ATOM 6149 O O . VAL C 1 98 ? 31.798 42.176 17.242 1.00 41.09 96 VAL A O 1
ATOM 6153 N N . LEU C 1 99 ? 30.636 42.718 19.095 1.00 34.88 97 LEU A N 1
ATOM 6154 C CA . LEU C 1 99 ? 29.392 42.181 18.557 1.00 39.61 97 LEU A CA 1
ATOM 6155 C C . LEU C 1 99 ? 28.958 42.942 17.304 1.00 34.88 97 LEU A C 1
ATOM 6156 O O . LEU C 1 99 ? 28.776 42.344 16.238 1.00 43.81 97 LEU A O 1
ATOM 6161 N N . LEU C 1 100 ? 28.806 44.262 17.405 1.00 33.05 98 LEU A N 1
ATOM 6162 C CA . LEU C 1 100 ? 28.508 45.074 16.224 1.00 40.20 98 LEU A CA 1
ATOM 6163 C C . LEU C 1 100 ? 29.472 44.815 15.070 1.00 37.33 98 LEU A C 1
ATOM 6164 O O . LEU C 1 100 ? 29.054 44.729 13.910 1.00 43.38 98 LEU A O 1
ATOM 6169 N N . ALA C 1 101 ? 30.770 44.730 15.359 1.00 39.18 99 ALA A N 1
ATOM 6170 C CA . ALA C 1 101 ? 31.731 44.412 14.308 1.00 34.80 99 ALA A CA 1
ATOM 6171 C C . ALA C 1 101 ? 31.452 43.042 13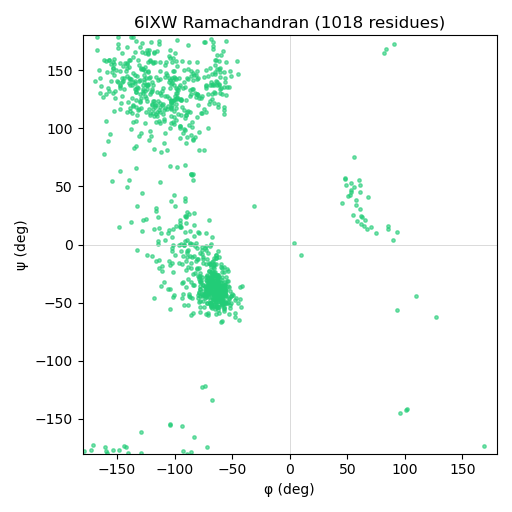.714 1.00 43.75 99 ALA A C 1
ATOM 6172 O O . ALA C 1 101 ? 31.347 42.885 12.492 1.00 55.03 99 ALA A O 1
ATOM 6174 N N . THR C 1 102 ? 31.379 42.032 14.571 1.00 47.80 100 THR A N 1
ATOM 6175 C CA . THR C 1 102 ? 31.093 40.684 14.109 1.00 31.81 100 THR A CA 1
ATOM 6176 C C . THR C 1 102 ? 29.843 40.640 13.225 1.00 49.22 100 THR A C 1
ATOM 6177 O O . THR C 1 102 ? 29.885 40.140 12.094 1.00 44.77 100 THR A O 1
ATOM 6181 N N . ALA C 1 103 ? 28.725 41.189 13.711 1.00 41.58 101 ALA A N 1
ATOM 6182 C CA . ALA C 1 103 ? 27.511 41.259 12.894 1.00 45.12 101 ALA A CA 1
ATOM 6183 C C . ALA C 1 103 ? 27.777 41.886 11.514 1.00 34.97 101 ALA A C 1
ATOM 6184 O O . ALA C 1 103 ? 27.490 41.274 10.477 1.00 35.41 101 ALA A O 1
ATOM 6186 N N . LEU C 1 104 ? 28.355 43.100 11.485 1.00 39.51 102 LEU A N 1
ATOM 6187 C CA . LEU C 1 104 ? 28.652 43.766 10.212 1.00 42.99 102 LEU A CA 1
ATOM 6188 C C . LEU C 1 104 ? 29.562 42.916 9.332 1.00 45.18 102 LEU A C 1
ATOM 6189 O O . LEU C 1 104 ? 29.335 42.812 8.120 1.00 56.03 102 LEU A O 1
ATOM 6194 N N . GLY C 1 105 ? 30.590 42.288 9.927 1.00 37.27 103 GLY A N 1
ATOM 6195 C CA . GLY C 1 105 ? 31.530 41.510 9.133 1.00 37.21 103 GLY A CA 1
ATOM 6196 C C . GLY C 1 105 ? 30.869 40.345 8.433 1.00 44.52 103 GLY A C 1
ATOM 6197 O O . GLY C 1 105 ? 31.285 39.948 7.335 1.00 40.31 103 GLY A O 1
ATOM 6198 N N . LEU C 1 106 ? 29.817 39.801 9.043 1.00 52.02 104 LEU A N 1
ATOM 6199 C CA . LEU C 1 106 ? 29.112 38.644 8.513 1.00 37.78 104 LEU A CA 1
ATOM 6200 C C . LEU C 1 106 ? 28.048 39.010 7.476 1.00 41.06 104 LEU A C 1
ATOM 6201 O O . LEU C 1 106 ? 27.522 38.111 6.808 1.00 53.55 104 LEU A O 1
ATOM 6206 N N . LEU C 1 107 ? 27.723 40.291 7.322 1.00 39.64 105 LEU A N 1
ATOM 6207 C CA . LEU C 1 107 ? 26.678 40.720 6.417 1.00 35.29 105 LEU A CA 1
ATOM 6208 C C . LEU C 1 107 ? 27.209 41.551 5.270 1.00 43.51 105 LEU A C 1
ATOM 6209 O O . LEU C 1 107 ? 26.419 42.000 4.433 1.00 52.84 105 LEU A O 1
ATOM 6214 N N . ILE C 1 108 ? 28.523 41.780 5.214 1.00 55.84 106 ILE A N 1
ATOM 6215 C CA . ILE C 1 108 ? 29.134 42.684 4.246 1.00 54.45 106 ILE A CA 1
ATOM 6216 C C . ILE C 1 108 ? 29.696 41.861 3.079 1.00 63.36 106 ILE A C 1
ATOM 6217 O O . ILE C 1 108 ? 30.641 41.093 3.291 1.00 58.07 106 ILE A O 1
ATOM 6222 N N . PRO C 1 109 ? 29.191 42.059 1.865 1.00 33.42 107 PRO A N 1
ATOM 6223 C CA . PRO C 1 109 ? 29.745 41.349 0.699 1.00 45.24 107 PRO A CA 1
ATOM 6224 C C . PRO C 1 109 ? 31.203 41.728 0.455 1.00 49.75 107 PRO A C 1
ATOM 6225 O O . PRO C 1 109 ? 31.633 42.846 0.748 1.00 64.46 107 PRO A O 1
ATOM 6229 N N . ASN C 1 110 ? 31.960 40.789 -0.127 1.00 68.62 108 ASN A N 1
ATOM 6230 C CA . ASN C 1 110 ? 33.409 40.958 -0.242 1.00 49.23 108 ASN A CA 1
ATOM 6231 C C . ASN C 1 110 ? 33.776 42.067 -1.216 1.00 49.81 108 ASN A C 1
ATOM 6232 O O . ASN C 1 110 ? 34.590 42.944 -0.897 1.00 68.01 108 ASN A O 1
ATOM 6237 N N . ASP C 1 111 ? 33.227 42.015 -2.429 1.00 46.45 109 ASP A N 1
ATOM 6238 C CA . ASP C 1 111 ? 33.548 42.981 -3.477 1.00 91.09 109 ASP A CA 1
ATOM 6239 C C . ASP C 1 111 ? 32.352 43.909 -3.636 1.00 55.57 109 ASP A C 1
ATOM 6240 O O . ASP C 1 111 ? 31.528 43.748 -4.536 1.00 58.06 109 ASP A O 1
ATOM 6245 N N . LEU C 1 112 ? 32.278 44.903 -2.755 1.00 42.01 110 LEU A N 1
ATOM 6246 C CA . LEU C 1 112 ? 31.355 46.021 -2.873 1.00 51.83 110 LEU A CA 1
ATOM 6247 C C . LEU C 1 112 ? 32.005 47.138 -3.702 1.00 73.30 110 LEU A C 1
ATOM 6248 O O . LEU C 1 112 ? 33.220 47.345 -3.614 1.00 66.12 110 LEU A O 1
ATOM 6253 N N . PRO C 1 113 ? 31.269 47.859 -4.554 1.00 60.72 111 PRO A N 1
ATOM 6254 C CA . PRO C 1 113 ? 31.903 48.906 -5.370 1.00 30.94 111 PRO A CA 1
ATOM 6255 C C . PRO C 1 113 ? 32.533 49.979 -4.493 1.00 73.52 111 PRO A C 1
ATOM 6256 O O . PRO C 1 113 ? 32.082 50.237 -3.374 1.00 81.96 111 PRO A O 1
ATOM 6260 N N . ASN C 1 114 ? 33.585 50.621 -5.010 1.00 67.37 112 ASN A N 1
ATOM 6261 C CA . ASN C 1 114 ? 34.236 51.658 -4.212 1.00 76.97 112 ASN A CA 1
ATOM 6262 C C . ASN C 1 114 ? 33.289 52.824 -3.924 1.00 81.10 112 ASN A C 1
ATOM 6263 O O . ASN C 1 114 ? 33.322 53.378 -2.817 1.00 64.35 112 ASN A O 1
ATOM 6268 N N . ASP C 1 115 ? 32.398 53.166 -4.874 1.00 62.19 113 ASP A N 1
ATOM 6269 C CA . ASP C 1 115 ? 31.444 54.260 -4.673 1.00 57.45 113 ASP A CA 1
ATOM 6270 C C . ASP C 1 115 ? 30.373 53.910 -3.643 1.00 99.09 113 ASP A C 1
ATOM 6271 O O . ASP C 1 115 ? 29.680 54.813 -3.150 1.00 79.42 113 ASP A O 1
ATOM 6276 N N . THR C 1 116 ? 30.221 52.625 -3.324 1.00 100.05 114 THR A N 1
ATOM 6277 C CA . THR C 1 116 ? 29.208 52.134 -2.399 1.00 58.55 114 THR A CA 1
ATOM 6278 C C . THR C 1 116 ? 29.863 51.944 -1.034 1.00 67.30 114 THR A C 1
ATOM 6279 O O . THR C 1 116 ? 30.885 51.261 -0.928 1.00 74.81 114 THR A O 1
ATOM 6283 N N . LYS C 1 117 ? 29.297 52.570 -0.002 1.00 91.84 115 LYS A N 1
ATOM 6284 C CA . LYS C 1 117 ? 29.796 52.444 1.361 1.00 51.92 115 LYS A CA 1
ATOM 6285 C C . LYS C 1 117 ? 28.668 51.989 2.279 1.00 75.51 115 LYS A C 1
ATOM 6286 O O . LYS C 1 117 ? 27.493 52.300 2.045 1.00 63.12 115 LYS A O 1
ATOM 6292 N N . ILE C 1 118 ? 29.036 51.240 3.325 1.00 65.07 116 ILE A N 1
ATOM 6293 C CA . ILE C 1 118 ? 28.043 50.583 4.171 1.00 49.83 116 ILE A CA 1
ATOM 6294 C C . ILE C 1 118 ? 27.243 51.614 4.956 1.00 46.58 116 ILE A C 1
ATOM 6295 O O . ILE C 1 118 ? 27.777 52.612 5.466 1.00 42.44 116 ILE A O 1
ATOM 6300 N N . HIS C 1 119 ? 25.940 51.374 5.011 1.00 66.34 117 HIS A N 1
ATOM 6301 C CA . HIS C 1 119 ? 24.925 52.191 5.667 1.00 35.77 117 HIS A CA 1
ATOM 6302 C C . HIS C 1 119 ? 24.285 51.329 6.732 1.00 42.62 117 HIS A C 1
ATOM 6303 O O . HIS C 1 119 ? 23.647 50.324 6.403 1.00 55.27 117 HIS A O 1
ATOM 6310 N N . ILE C 1 120 ? 24.421 51.715 7.993 1.00 46.13 118 ILE A N 1
ATOM 6311 C CA . ILE C 1 120 ? 23.898 50.899 9.082 1.00 45.80 118 ILE A CA 1
ATOM 6312 C C . ILE C 1 120 ? 22.589 51.522 9.563 1.00 41.53 118 ILE A C 1
ATOM 6313 O O . ILE C 1 120 ? 22.456 52.750 9.608 1.00 47.49 118 ILE A O 1
ATOM 6318 N N . VAL C 1 121 ? 21.596 50.676 9.841 1.00 34.36 119 VAL A N 1
ATOM 6319 C CA . VAL C 1 121 ? 20.356 51.091 10.493 1.00 35.35 119 VAL A CA 1
ATOM 6320 C C . VAL C 1 121 ? 20.273 50.306 11.783 1.00 54.44 119 VAL A C 1
ATOM 6321 O O . VAL C 1 121 ? 20.277 49.068 11.765 1.00 64.94 119 VAL A O 1
ATOM 6325 N N . THR C 1 122 ? 20.213 51.019 12.901 1.00 31.71 120 THR A N 1
ATOM 6326 C CA . THR C 1 122 ? 20.111 50.377 14.201 1.00 44.92 120 THR A CA 1
ATOM 6327 C C . THR C 1 122 ? 19.413 51.349 15.154 1.00 49.82 120 THR A C 1
ATOM 6328 O O . THR C 1 122 ? 18.975 52.430 14.747 1.00 68.64 120 THR A O 1
ATOM 6332 N N . GLY C 1 123 ? 19.285 50.964 16.419 1.00 62.24 121 GLY A N 1
ATOM 6333 C CA . GLY C 1 123 ? 18.576 51.827 17.348 1.00 42.47 121 GLY A CA 1
ATOM 6334 C C . GLY C 1 123 ? 18.536 51.275 18.762 1.00 35.99 121 GLY A C 1
ATOM 6335 O O . GLY C 1 123 ? 19.075 50.201 19.060 1.00 68.84 121 GLY A O 1
ATOM 6336 N N . LEU C 1 124 ? 17.840 52.042 19.642 1.00 34.32 122 LEU A N 1
ATOM 6337 C CA . LEU C 1 124 ? 17.748 51.758 21.070 1.00 37.16 122 LEU A CA 1
ATOM 6338 C C . LEU C 1 124 ? 16.306 51.399 21.455 1.00 64.41 122 LEU A C 1
ATOM 6339 O O . LEU C 1 124 ? 15.413 51.425 20.596 1.00 53.84 122 LEU A O 1
ATOM 6344 N N . PRO C 1 125 ? 16.045 51.018 22.710 1.00 37.17 123 PRO A N 1
ATOM 6345 C CA . PRO C 1 125 ? 14.660 50.856 23.174 1.00 41.97 123 PRO A CA 1
ATOM 6346 C C . PRO C 1 125 ? 13.890 52.169 23.159 1.00 44.57 123 PRO A C 1
ATOM 6347 O O . PRO C 1 125 ? 14.456 53.261 23.246 1.00 49.31 123 PRO A O 1
ATOM 6351 N N . LEU C 1 126 ? 12.562 52.042 23.124 1.00 45.61 124 LEU A N 1
ATOM 6352 C CA . LEU C 1 126 ? 11.687 53.187 22.885 1.00 38.66 124 LEU A CA 1
ATOM 6353 C C . LEU C 1 126 ? 12.051 54.405 23.744 1.00 46.67 124 LEU A C 1
ATOM 6354 O O . LEU C 1 126 ? 12.370 55.478 23.226 1.00 53.81 124 LEU A O 1
ATOM 6359 N N . GLU C 1 127 ? 12.038 54.264 25.053 1.00 35.13 125 GLU A N 1
ATOM 6360 C CA . GLU C 1 127 ? 12.398 55.399 25.890 1.00 41.37 125 GLU A CA 1
ATOM 6361 C C . GLU C 1 127 ? 13.892 55.545 26.172 1.00 52.11 125 GLU A C 1
ATOM 6362 O O . GLU C 1 127 ? 14.279 56.487 26.868 1.00 90.14 125 GLU A O 1
ATOM 6368 N N . HIS C 1 128 ? 14.744 54.670 25.651 1.00 50.72 126 HIS A N 1
ATOM 6369 C CA . HIS C 1 128 ? 16.174 54.910 25.755 1.00 38.14 126 HIS A CA 1
ATOM 6370 C C . HIS C 1 128 ? 16.693 55.715 24.570 1.00 60.02 126 HIS A C 1
ATOM 6371 O O . HIS C 1 128 ? 17.884 56.070 24.540 1.00 58.04 126 HIS A O 1
ATOM 6378 N N . PHE C 1 129 ? 15.837 55.974 23.575 1.00 65.16 127 PHE A N 1
ATOM 6379 C CA . PHE C 1 129 ? 16.310 56.589 22.345 1.00 43.59 127 PHE A CA 1
ATOM 6380 C C . PHE C 1 129 ? 16.743 58.018 22.572 1.00 56.40 127 PHE A C 1
ATOM 6381 O O . PHE C 1 129 ? 17.848 58.397 22.183 1.00 58.66 127 PHE A O 1
ATOM 6389 N N . ILE C 1 130 ? 15.876 58.824 23.194 1.00 73.40 128 ILE A N 1
ATOM 6390 C CA . ILE C 1 130 ? 16.199 60.220 23.477 1.00 59.70 128 ILE A CA 1
ATOM 6391 C C . ILE C 1 130 ? 17.445 60.313 24.334 1.00 55.11 128 ILE A C 1
ATOM 6392 O O . ILE C 1 130 ? 18.374 61.069 24.026 1.00 64.54 128 ILE A O 1
ATOM 6397 N N . LYS C 1 131 ? 17.498 59.525 25.404 1.00 59.06 129 LYS A N 1
ATOM 6398 C CA . LYS C 1 131 ? 18.654 59.544 26.291 1.00 69.54 129 LYS A CA 1
ATOM 6399 C C . LYS C 1 131 ? 19.956 59.169 25.561 1.00 78.36 129 LYS A C 1
ATOM 6400 O O . LYS C 1 131 ? 20.979 59.849 25.729 1.00 86.34 129 LYS A O 1
ATOM 6406 N N . GLN C 1 132 ? 19.944 58.115 24.723 1.00 96.32 130 GLN A N 1
ATOM 6407 C CA . GLN C 1 132 ? 21.190 57.505 24.254 1.00 79.96 130 GLN A CA 1
ATOM 6408 C C . GLN C 1 132 ? 21.402 57.575 22.734 1.00 68.07 130 GLN A C 1
ATOM 6409 O O . GLN C 1 132 ? 22.297 56.905 22.216 1.00 77.56 130 GLN A O 1
ATOM 6415 N N . LYS C 1 133 ? 20.633 58.387 22.006 1.00 70.02 131 LYS A N 1
ATOM 6416 C CA . LYS C 1 133 ? 20.839 58.501 20.560 1.00 31.85 131 LYS A CA 1
ATOM 6417 C C . LYS C 1 133 ? 22.195 59.114 20.230 1.00 81.71 131 LYS A C 1
ATOM 6418 O O . LYS C 1 133 ? 22.876 58.650 19.310 1.00 70.10 131 LYS A O 1
ATOM 6424 N N . GLN C 1 134 ? 22.604 60.162 20.955 1.00 95.84 132 GLN A N 1
ATOM 6425 C CA . GLN C 1 134 ? 23.905 60.774 20.677 1.00 100.67 132 GLN A CA 1
ATOM 6426 C C . GLN C 1 134 ? 25.048 59.864 21.094 1.00 75.13 132 GLN A C 1
ATOM 6427 O O . GLN C 1 134 ? 26.105 59.870 20.456 1.00 124.69 132 GLN A O 1
ATOM 6433 N N . ALA C 1 135 ? 24.859 59.085 22.160 1.00 51.90 133 ALA A N 1
ATOM 6434 C CA . ALA C 1 135 ? 25.901 58.160 22.598 1.00 59.42 133 ALA A CA 1
ATOM 6435 C C . ALA C 1 135 ? 26.116 57.056 21.573 1.00 78.01 133 ALA A C 1
ATOM 6436 O O . ALA C 1 135 ? 27.248 56.613 21.351 1.00 81.59 133 ALA A O 1
ATOM 6438 N N . LEU C 1 136 ? 25.038 56.600 20.947 1.00 62.52 134 LEU A N 1
ATOM 6439 C CA . LEU C 1 136 ? 25.140 55.593 19.904 1.00 71.65 134 LEU A CA 1
ATOM 6440 C C . LEU C 1 136 ? 25.667 56.197 18.615 1.00 77.86 134 LEU A C 1
ATOM 6441 O O . LEU C 1 136 ? 26.470 55.578 17.904 1.00 78.69 134 LEU A O 1
ATOM 6446 N N . ASN C 1 137 ? 25.222 57.402 18.294 1.00 55.06 135 ASN A N 1
ATOM 6447 C CA . ASN C 1 137 ? 25.668 57.979 17.048 1.00 60.22 135 ASN A CA 1
ATOM 6448 C C . ASN C 1 137 ? 27.152 58.316 17.108 1.00 71.31 135 ASN A C 1
ATOM 6449 O O . ASN C 1 137 ? 27.833 58.296 16.081 1.00 70.30 135 ASN A O 1
ATOM 6454 N N . ASP C 1 138 ? 27.681 58.600 18.300 1.00 104.92 136 ASP A N 1
ATOM 6455 C CA . ASP C 1 138 ? 29.116 58.860 18.415 1.00 74.96 136 ASP A CA 1
ATOM 6456 C C . ASP C 1 138 ? 29.937 57.567 18.367 1.00 60.74 136 ASP A C 1
ATOM 6457 O O . ASP C 1 138 ? 31.088 57.574 17.913 1.00 81.28 136 ASP A O 1
ATOM 6462 N N . MET C 1 139 ? 29.388 56.447 18.841 1.00 83.50 137 MET A N 1
ATOM 6463 C CA . MET C 1 139 ? 30.159 55.202 18.784 1.00 71.66 137 MET A CA 1
ATOM 6464 C C . MET C 1 139 ? 30.306 54.744 17.350 1.00 66.91 137 MET A C 1
ATOM 6465 O O . MET C 1 139 ? 31.369 54.275 16.935 1.00 77.62 137 MET A O 1
ATOM 6470 N N . LEU C 1 140 ? 29.224 54.864 16.588 1.00 76.74 138 LEU A N 1
ATOM 6471 C CA . LEU C 1 140 ? 29.230 54.547 15.165 1.00 48.30 138 LEU A CA 1
ATOM 6472 C C . LEU C 1 140 ? 30.121 55.510 14.404 1.00 63.14 138 LEU A C 1
ATOM 6473 O O . LEU C 1 140 ? 30.917 55.100 13.558 1.00 85.52 138 LEU A O 1
ATOM 6478 N N . LYS C 1 141 ? 30.005 56.797 14.713 1.00 68.92 139 LYS A N 1
ATOM 6479 C CA . LYS C 1 141 ? 30.795 57.818 14.037 1.00 66.30 139 LYS A CA 1
ATOM 6480 C C . LYS C 1 141 ? 32.283 57.547 14.211 1.00 85.75 139 LYS A C 1
ATOM 6481 O O . LYS C 1 141 ? 33.048 57.580 13.237 1.00 134.49 139 LYS A O 1
ATOM 6487 N N . ASP C 1 142 ? 32.701 57.239 15.447 1.00 76.67 140 ASP A N 1
ATOM 6488 C CA . ASP C 1 142 ? 34.092 56.960 15.793 1.00 74.69 140 ASP A CA 1
ATOM 6489 C C . ASP C 1 142 ? 34.520 55.567 15.335 1.00 55.14 140 ASP A C 1
ATOM 6490 O O . ASP C 1 142 ? 35.708 55.235 15.407 1.00 90.90 140 ASP A O 1
ATOM 6495 N N . PHE C 1 143 ? 33.580 54.745 14.863 1.00 84.49 141 PHE A N 1
ATOM 6496 C CA . PHE C 1 143 ? 33.895 53.366 14.500 1.00 68.97 141 PHE A CA 1
ATOM 6497 C C . PHE C 1 143 ? 34.797 53.309 13.281 1.00 70.14 141 PHE A C 1
ATOM 6498 O O . PHE C 1 143 ? 34.474 53.869 12.225 1.00 68.95 141 PHE A O 1
ATOM 6506 N N . GLU C 1 144 ? 35.931 52.622 13.437 1.00 51.82 142 GLU A N 1
ATOM 6507 C CA . GLU C 1 144 ? 36.884 52.412 12.349 1.00 68.27 142 GLU A CA 1
ATOM 6508 C C . GLU C 1 144 ? 37.816 51.238 12.662 1.00 71.29 142 GLU A C 1
ATOM 6509 O O . GLU C 1 144 ? 38.969 51.430 13.079 1.00 69.63 142 GLU A O 1
ATOM 6515 N N . HIS C 1 145 ? 37.319 50.015 12.496 1.00 69.17 143 HIS A N 1
ATOM 6516 C CA . HIS C 1 145 ? 38.100 48.821 12.766 1.00 67.51 143 HIS A CA 1
ATOM 6517 C C . HIS C 1 145 ? 38.141 47.961 11.511 1.00 59.90 143 HIS A C 1
ATOM 6518 O O . HIS C 1 145 ? 37.373 48.151 10.563 1.00 56.02 143 HIS A O 1
ATOM 6525 N N . THR C 1 146 ? 39.060 47.010 11.517 1.00 58.77 144 THR A N 1
ATOM 6526 C CA . THR C 1 146 ? 39.097 45.943 10.539 1.00 61.16 144 THR A CA 1
ATOM 6527 C C . THR C 1 146 ? 38.870 44.647 11.289 1.00 45.58 144 THR A C 1
ATOM 6528 O O . THR C 1 146 ? 39.610 44.320 12.219 1.00 35.23 144 THR A O 1
ATOM 6532 N N . ILE C 1 147 ? 37.828 43.948 10.926 1.00 53.04 145 ILE A N 1
ATOM 6533 C CA . ILE C 1 147 ? 37.524 42.662 11.524 1.00 38.19 145 ILE A CA 1
ATOM 6534 C C . ILE C 1 147 ? 38.095 41.605 10.607 1.00 34.61 145 ILE A C 1
ATOM 6535 O O . ILE C 1 147 ? 38.131 41.791 9.386 1.00 36.24 145 ILE A O 1
ATOM 6540 N N . LYS C 1 148 ? 38.614 40.535 11.196 1.00 50.40 146 LYS A N 1
ATOM 6541 C CA . LYS C 1 148 ? 39.314 39.494 10.451 1.00 53.26 146 LYS A CA 1
ATOM 6542 C C . LYS C 1 148 ? 38.872 38.135 10.967 1.00 55.53 146 LYS A C 1
ATOM 6543 O O . LYS C 1 148 ? 39.201 37.761 12.100 1.00 47.56 146 LYS A O 1
ATOM 6549 N N . PHE C 1 149 ? 38.170 37.382 10.126 1.00 55.35 147 PHE A N 1
ATOM 6550 C CA . PHE C 1 149 ? 37.665 36.069 10.515 1.00 42.76 147 PHE A CA 1
ATOM 6551 C C . PHE C 1 149 ? 38.752 35.023 10.283 1.00 55.31 147 PHE A C 1
ATOM 6552 O O . PHE C 1 149 ? 38.858 34.451 9.196 1.00 55.98 147 PHE A O 1
ATOM 6560 N N . VAL C 1 150 ? 39.523 34.730 11.342 1.00 59.87 148 VAL A N 1
ATOM 6561 C CA . VAL C 1 150 ? 40.838 34.096 11.194 1.00 37.82 148 VAL A CA 1
ATOM 6562 C C . VAL C 1 150 ? 40.717 32.740 10.499 1.00 70.60 148 VAL A C 1
ATOM 6563 O O . VAL C 1 150 ? 41.523 32.398 9.622 1.00 84.36 148 VAL A O 1
ATOM 6567 N N . ASP C 1 151 ? 39.685 31.968 10.845 1.00 44.18 149 ASP A N 1
ATOM 6568 C CA . ASP C 1 151 ? 39.524 30.616 10.315 1.00 55.29 149 ASP A CA 1
ATOM 6569 C C . ASP C 1 151 ? 38.791 30.561 8.968 1.00 38.96 149 ASP A C 1
ATOM 6570 O O . ASP C 1 151 ? 38.568 29.460 8.460 1.00 66.45 149 ASP A O 1
ATOM 6575 N N . HIS C 1 152 ? 38.386 31.696 8.389 1.00 38.54 150 HIS A N 1
ATOM 6576 C CA . HIS C 1 152 ? 37.637 31.694 7.142 1.00 32.78 150 HIS A CA 1
ATOM 6577 C C . HIS C 1 152 ? 38.221 32.605 6.067 1.00 58.10 150 HIS A C 1
ATOM 6578 O O . HIS C 1 152 ? 37.543 32.873 5.064 1.00 77.32 150 HIS A O 1
ATOM 6585 N N . ASN C 1 153 ? 39.435 33.115 6.261 1.00 64.33 151 ASN A N 1
ATOM 6586 C CA . ASN C 1 153 ? 40.222 33.750 5.198 1.00 67.08 151 ASN A CA 1
ATOM 6587 C C . ASN C 1 153 ? 39.441 34.859 4.479 1.00 52.97 151 ASN A C 1
ATOM 6588 O O . ASN C 1 153 ? 39.385 34.927 3.250 1.00 77.47 151 ASN A O 1
ATOM 6593 N N . PHE C 1 154 ? 38.807 35.720 5.261 1.00 46.27 152 PHE A N 1
ATOM 6594 C CA . PHE C 1 154 ? 38.255 36.960 4.738 1.00 39.22 152 PHE A CA 1
ATOM 6595 C C . PHE C 1 154 ? 38.205 37.959 5.879 1.00 53.09 152 PHE A C 1
ATOM 6596 O O . PHE C 1 154 ? 38.183 37.591 7.059 1.00 55.88 152 PHE A O 1
ATOM 6604 N N . SER C 1 155 ? 38.196 39.228 5.515 1.00 54.69 153 SER A N 1
ATOM 6605 C CA . SER C 1 155 ? 38.220 40.260 6.525 1.00 43.38 153 SER A CA 1
ATOM 6606 C C . SER C 1 155 ? 37.547 41.472 5.922 1.00 43.26 153 SER A C 1
ATOM 6607 O O . SER C 1 155 ? 37.495 41.624 4.697 1.00 63.45 153 SER A O 1
ATOM 6610 N N . ARG C 1 156 ? 37.015 42.320 6.786 1.00 35.24 154 ARG A N 1
ATOM 6611 C CA . ARG C 1 156 ? 36.244 43.463 6.344 1.00 38.94 154 ARG A CA 1
ATOM 6612 C C . ARG C 1 156 ? 36.666 44.671 7.160 1.00 19.55 154 ARG A C 1
ATOM 6613 O O . ARG C 1 156 ? 36.908 44.544 8.365 1.00 37.76 154 ARG A O 1
ATOM 6621 N N . ASN C 1 157 ? 36.771 45.831 6.491 1.00 60.05 155 ASN A N 1
ATOM 6622 C CA . ASN C 1 157 ? 36.937 47.136 7.140 1.00 57.88 155 ASN A CA 1
ATOM 6623 C C . ASN C 1 157 ? 35.587 47.806 7.326 1.00 33.66 155 ASN A C 1
ATOM 6624 O O . ASN C 1 157 ? 34.861 48.037 6.357 1.00 48.80 155 ASN A O 1
ATOM 6629 N N . ILE C 1 158 ? 35.278 48.169 8.557 1.00 38.47 156 ILE A N 1
ATOM 6630 C CA . ILE C 1 158 ? 34.011 48.801 8.886 1.00 56.25 156 ILE A CA 1
ATOM 6631 C C . ILE C 1 158 ? 34.297 50.199 9.437 1.00 36.98 156 ILE A C 1
ATOM 6632 O O . ILE C 1 158 ? 34.896 50.347 10.511 1.00 50.38 156 ILE A O 1
ATOM 6637 N N . LYS C 1 159 ? 33.942 51.226 8.661 1.00 30.86 157 LYS A N 1
ATOM 6638 C CA . LYS C 1 159 ? 33.883 52.599 9.148 1.00 68.34 157 LYS A CA 1
ATOM 6639 C C . LYS C 1 159 ? 32.608 53.242 8.635 1.00 59.03 157 LYS A C 1
ATOM 6640 O O . LYS C 1 159 ? 32.139 52.937 7.534 1.00 55.77 157 LYS A O 1
ATOM 6646 N N . PHE C 1 160 ? 32.056 54.145 9.436 1.00 34.15 158 PHE A N 1
ATOM 6647 C CA . PHE C 1 160 ? 30.827 54.832 9.078 1.00 31.76 158 PHE A CA 1
ATOM 6648 C C . PHE C 1 160 ? 31.054 56.337 9.029 1.00 76.69 158 PHE A C 1
ATOM 6649 O O . PHE C 1 160 ? 31.646 56.920 9.948 1.00 69.38 158 PHE A O 1
ATOM 6657 N N . GLU C 1 161 ? 30.607 56.948 7.938 1.00 40.76 159 GLU A N 1
ATOM 6658 C CA . GLU C 1 161 ? 30.427 58.388 7.872 1.00 83.25 159 GLU A CA 1
ATOM 6659 C C . GLU C 1 161 ? 29.049 58.732 8.424 1.00 85.55 159 GLU A C 1
ATOM 6660 O O . GLU C 1 161 ? 28.088 57.979 8.232 1.00 98.90 159 GLU A O 1
ATOM 6666 N N . GLU C 1 162 ? 28.948 59.881 9.112 1.00 63.51 160 GLU A N 1
ATOM 6667 C CA . GLU C 1 162 ? 27.711 60.182 9.835 1.00 65.26 160 GLU A CA 1
ATOM 6668 C C . GLU C 1 162 ? 26.492 60.216 8.901 1.00 73.23 160 GLU A C 1
ATOM 6669 O O . GLU C 1 162 ? 25.354 60.031 9.355 1.00 152.28 160 GLU A O 1
ATOM 6675 N N . SER C 1 163 ? 26.714 60.392 7.592 1.00 66.78 161 SER A N 1
ATOM 6676 C CA . SER C 1 163 ? 25.631 60.293 6.614 1.00 51.69 161 SER A CA 1
ATOM 6677 C C . SER C 1 163 ? 25.160 58.854 6.430 1.00 68.14 161 SER A C 1
ATOM 6678 O O . SER C 1 163 ? 23.968 58.606 6.215 1.00 68.29 161 SER A O 1
ATOM 6681 N N . ASN C 1 164 ? 26.081 57.897 6.488 1.00 66.35 162 ASN A N 1
ATOM 6682 C CA . ASN C 1 164 ? 25.769 56.490 6.282 1.00 78.77 162 ASN A CA 1
ATOM 6683 C C . ASN C 1 164 ? 25.344 55.780 7.569 1.00 77.19 162 ASN A C 1
ATOM 6684 O O . ASN C 1 164 ? 25.553 54.560 7.689 1.00 64.59 162 ASN A O 1
ATOM 6689 N N . ILE C 1 165 ? 24.782 56.496 8.555 1.00 62.97 163 ILE A N 1
ATOM 6690 C CA . ILE C 1 165 ? 24.113 55.835 9.673 1.00 81.72 163 ILE A CA 1
ATOM 6691 C C . ILE C 1 165 ? 22.779 56.530 9.932 1.00 53.36 163 ILE A C 1
ATOM 6692 O O . ILE C 1 165 ? 22.662 57.756 9.820 1.00 63.42 163 ILE A O 1
ATOM 6697 N N . THR C 1 166 ? 21.763 55.731 10.241 1.00 41.69 164 THR A N 1
ATOM 6698 C CA . THR C 1 166 ? 20.461 56.233 10.653 1.00 40.07 164 THR A CA 1
ATOM 6699 C C . THR C 1 166 ? 20.001 55.441 11.878 1.00 67.30 164 THR A C 1
ATOM 6700 O O . THR C 1 166 ? 20.094 54.205 11.903 1.00 44.16 164 THR A O 1
ATOM 6704 N N . LEU C 1 167 ? 19.514 56.152 12.894 1.00 40.78 165 LEU A N 1
ATOM 6705 C CA . LEU C 1 167 ? 19.079 55.558 14.154 1.00 25.05 165 LEU A CA 1
ATOM 6706 C C . LEU C 1 167 ? 17.562 55.647 14.276 1.00 47.66 165 LEU A C 1
ATOM 6707 O O . LEU C 1 167 ? 16.969 56.688 13.969 1.00 80.82 165 LEU A O 1
ATOM 6712 N N . PHE C 1 168 ? 16.932 54.542 14.699 1.00 43.13 166 PHE A N 1
ATOM 6713 C CA . PHE C 1 168 ? 15.475 54.453 14.811 1.00 38.07 166 PHE A CA 1
ATOM 6714 C C . PHE C 1 168 ? 15.101 53.877 16.169 1.00 60.77 166 PHE A C 1
ATOM 6715 O O . PHE C 1 168 ? 15.691 52.871 16.592 1.00 51.40 166 PHE A O 1
ATOM 6723 N N . PRO C 1 169 ? 14.123 54.460 16.861 1.00 72.51 167 PRO A N 1
ATOM 6724 C CA . PRO C 1 169 ? 13.605 53.841 18.092 1.00 56.75 167 PRO A CA 1
ATOM 6725 C C . PRO C 1 169 ? 12.844 52.555 17.811 1.00 54.66 167 PRO A C 1
ATOM 6726 O O . PRO C 1 169 ? 12.082 52.461 16.846 1.00 70.37 167 PRO A O 1
ATOM 6730 N N . GLN C 1 170 ? 13.050 51.563 18.677 1.00 46.07 168 GLN A N 1
ATOM 6731 C CA . GLN C 1 170 ? 12.379 50.286 18.507 1.00 43.85 168 GLN A CA 1
ATOM 6732 C C . GLN C 1 170 ? 10.866 50.454 18.629 1.00 67.33 168 GLN A C 1
ATOM 6733 O O . GLN C 1 170 ? 10.355 51.459 19.143 1.00 53.43 168 GLN A O 1
ATOM 6739 N N . GLY C 1 171 ? 10.155 49.452 18.147 1.00 66.94 169 GLY A N 1
ATOM 6740 C CA . GLY C 1 171 ? 8.705 49.457 18.169 1.00 40.23 169 GLY A CA 1
ATOM 6741 C C . GLY C 1 171 ? 8.051 49.986 16.927 1.00 68.05 169 GLY A C 1
ATOM 6742 O O . GLY C 1 171 ? 7.248 49.294 16.305 1.00 73.50 169 GLY A O 1
ATOM 6743 N N . ALA C 1 172 ? 8.378 51.218 16.542 1.00 51.99 170 ALA A N 1
ATOM 6744 C CA . ALA C 1 172 ? 7.728 51.820 15.377 1.00 74.51 170 ALA A CA 1
ATOM 6745 C C . ALA C 1 172 ? 7.939 50.984 14.118 1.00 108.70 170 ALA A C 1
ATOM 6746 O O . ALA C 1 172 ? 6.978 50.664 13.406 1.00 92.73 170 ALA A O 1
ATOM 6748 N N . GLY C 1 173 ? 9.184 50.595 13.841 1.00 114.55 171 GLY A N 1
ATOM 6749 C CA . GLY C 1 173 ? 9.450 49.823 12.638 1.00 100.13 171 GLY A CA 1
ATOM 6750 C C . GLY C 1 173 ? 8.769 48.468 12.637 1.00 80.42 171 GLY A C 1
ATOM 6751 O O . GLY C 1 173 ? 8.124 48.082 11.655 1.00 55.17 171 GLY A O 1
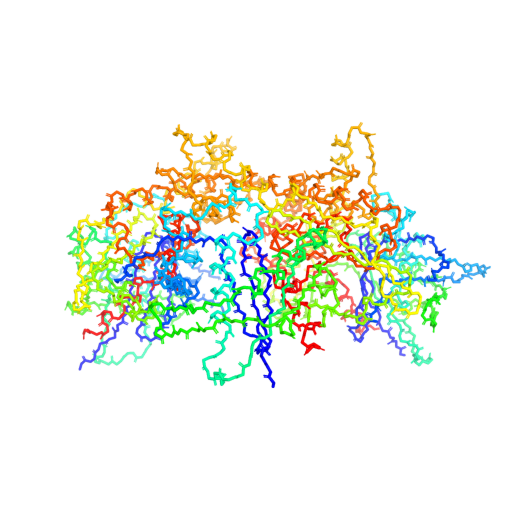ATOM 6752 N N . ALA C 1 174 ? 8.877 47.743 13.753 1.00 76.99 172 ALA A N 1
ATOM 6753 C CA . ALA C 1 174 ? 8.356 46.379 13.834 1.00 84.82 172 ALA A CA 1
ATOM 6754 C C . ALA C 1 174 ? 6.851 46.337 13.592 1.00 80.40 172 ALA A C 1
ATOM 6755 O O . ALA C 1 174 ? 6.342 45.407 12.949 1.00 83.63 172 ALA A O 1
ATOM 6757 N N . ILE C 1 175 ? 6.126 47.341 14.108 1.00 60.90 173 ILE A N 1
ATOM 6758 C CA . ILE C 1 175 ? 4.676 47.423 13.923 1.00 77.52 173 ILE A CA 1
ATOM 6759 C C . ILE C 1 175 ? 4.351 47.685 12.457 1.00 107.47 173 ILE A C 1
ATOM 6760 O O . ILE C 1 175 ? 3.484 47.036 11.855 1.00 80.80 173 ILE A O 1
ATOM 6765 N N . PHE C 1 176 ? 5.073 48.629 11.855 1.00 101.83 174 PHE A N 1
ATOM 6766 C CA . PHE C 1 176 ? 4.740 49.094 10.514 1.00 119.29 174 PHE A CA 1
ATOM 6767 C C . PHE C 1 176 ? 5.028 48.036 9.466 1.00 94.05 174 PHE A C 1
ATOM 6768 O O . PHE C 1 176 ? 4.262 47.878 8.511 1.00 77.52 174 PHE A O 1
ATOM 6776 N N . SER C 1 177 ? 6.154 47.340 9.602 1.00 81.06 175 SER A N 1
ATOM 6777 C CA . SER C 1 177 ? 6.623 46.437 8.556 1.00 96.88 175 SER A CA 1
ATOM 6778 C C . SER C 1 177 ? 5.479 45.572 8.019 1.00 103.32 175 SER A C 1
ATOM 6779 O O . SER C 1 177 ? 4.504 45.275 8.726 1.00 92.38 175 SER A O 1
ATOM 6782 N N . LYS C 1 178 ? 5.560 45.257 6.726 1.00 111.67 176 LYS A N 1
ATOM 6783 C CA . LYS C 1 178 ? 4.628 44.353 6.062 1.00 136.47 176 LYS A CA 1
ATOM 6784 C C . LYS C 1 178 ? 5.215 42.966 5.843 1.00 136.02 176 LYS A C 1
ATOM 6785 O O . LYS C 1 178 ? 4.520 42.090 5.304 1.00 114.33 176 LYS A O 1
ATOM 6791 N N . ILE C 1 179 ? 6.485 42.759 6.214 1.00 101.72 177 ILE A N 1
ATOM 6792 C CA . ILE C 1 179 ? 7.115 41.449 6.047 1.00 130.95 177 ILE A CA 1
ATOM 6793 C C . ILE C 1 179 ? 6.631 40.478 7.133 1.00 124.56 177 ILE A C 1
ATOM 6794 O O . ILE C 1 179 ? 6.589 39.257 6.912 1.00 116.08 177 ILE A O 1
ATOM 6799 N N . ASN C 1 180 ? 6.248 41.006 8.323 1.00 118.91 178 ASN A N 1
ATOM 6800 C CA . ASN C 1 180 ? 5.701 40.207 9.433 1.00 126.53 178 ASN A CA 1
ATOM 6801 C C . ASN C 1 180 ? 4.215 40.468 9.726 1.00 142.34 178 ASN A C 1
ATOM 6802 O O . ASN C 1 180 ? 3.730 40.011 10.775 1.00 122.76 178 ASN A O 1
ATOM 6807 N N . ASN C 1 181 ? 3.500 41.207 8.862 1.00 147.22 179 ASN A N 1
ATOM 6808 C CA . ASN C 1 181 ? 2.040 41.346 8.932 1.00 119.52 179 ASN A CA 1
ATOM 6809 C C . ASN C 1 181 ? 1.496 41.936 7.624 1.00 142.01 179 ASN A C 1
ATOM 6810 O O . ASN C 1 181 ? 2.187 42.662 6.900 1.00 121.61 179 ASN A O 1
ATOM 6815 N N . ASP C 1 182 ? 0.257 41.563 7.294 1.00 125.04 180 ASP A N 1
ATOM 6816 C CA . ASP C 1 182 ? -0.470 42.226 6.217 1.00 147.31 180 ASP A CA 1
ATOM 6817 C C . ASP C 1 182 ? -0.821 43.612 6.721 1.00 128.07 180 ASP A C 1
ATOM 6818 O O . ASP C 1 182 ? -1.760 43.765 7.503 1.00 82.39 180 ASP A O 1
ATOM 6823 N N . ILE C 1 183 ? -0.045 44.622 6.316 1.00 122.34 181 ILE A N 1
ATOM 6824 C CA . ILE C 1 183 ? -0.139 45.913 6.998 1.00 142.84 181 ILE A CA 1
ATOM 6825 C C . ILE C 1 183 ? -1.476 46.591 6.682 1.00 142.15 181 ILE A C 1
ATOM 6826 O O . ILE C 1 183 ? -1.977 47.390 7.482 1.00 136.09 181 ILE A O 1
ATOM 6831 N N . SER C 1 184 ? -2.115 46.218 5.563 1.00 106.41 182 SER A N 1
ATOM 6832 C CA . SER C 1 184 ? -3.454 46.719 5.240 1.00 77.27 182 SER A CA 1
ATOM 6833 C C . SER C 1 184 ? -4.492 46.284 6.269 1.00 97.40 182 SER A C 1
ATOM 6834 O O . SER C 1 184 ? -5.382 47.059 6.638 1.00 83.94 182 SER A O 1
ATOM 6837 N N . SER C 1 185 ? -4.391 45.043 6.740 1.00 125.54 183 SER A N 1
ATOM 6838 C CA . SER C 1 185 ? -5.394 44.485 7.641 1.00 82.71 183 SER A CA 1
ATOM 6839 C C . SER C 1 185 ? -5.482 45.269 8.946 1.00 91.17 183 SER A C 1
ATOM 6840 O O . SER C 1 185 ? -6.540 45.299 9.579 1.00 92.71 183 SER A O 1
ATOM 6843 N N . LEU C 1 186 ? -4.377 45.900 9.369 1.00 118.24 184 LEU A N 1
ATOM 6844 C CA . LEU C 1 186 ? -4.288 46.608 10.648 1.00 100.04 184 LEU A CA 1
ATOM 6845 C C . LEU C 1 186 ? -4.917 48.000 10.635 1.00 80.68 184 LEU A C 1
ATOM 6846 O O . LEU C 1 186 ? -5.092 48.584 11.712 1.00 78.96 184 LEU A O 1
ATOM 6851 N N . LEU C 1 187 ? -5.250 48.557 9.467 1.00 66.97 185 LEU A N 1
ATOM 6852 C CA . LEU C 1 187 ? -5.579 49.985 9.370 1.00 89.01 185 LEU A CA 1
ATOM 6853 C C . LEU C 1 187 ? -7.077 50.230 9.553 1.00 96.62 185 LEU A C 1
ATOM 6854 O O . LEU C 1 187 ? -7.796 50.657 8.650 1.00 84.11 185 LEU A O 1
ATOM 6859 N N . ILE C 1 188 ? -7.542 49.997 10.771 1.00 88.39 186 ILE A N 1
ATOM 6860 C CA . ILE C 1 188 ? -8.949 50.128 11.120 1.00 45.97 186 ILE A CA 1
ATOM 6861 C C . ILE C 1 188 ? -9.083 51.417 11.929 1.00 74.16 186 ILE A C 1
ATOM 6862 O O . ILE C 1 188 ? -8.441 51.564 12.971 1.00 135.47 186 ILE A O 1
ATOM 6867 N N . LYS C 1 189 ? -9.880 52.362 11.430 1.00 111.20 187 LYS A N 1
ATOM 6868 C CA . LYS C 1 189 ? -9.973 53.710 11.989 1.00 69.73 187 LYS A CA 1
ATOM 6869 C C . LYS C 1 189 ? -10.364 53.690 13.463 1.00 85.42 187 LYS A C 1
ATOM 6870 O O . LYS C 1 189 ? -11.114 52.819 13.914 1.00 101.18 187 LYS A O 1
ATOM 6876 N N . GLU C 1 190 ? -9.874 54.689 14.211 1.00 72.96 188 GLU A N 1
ATOM 6877 C CA . GLU C 1 190 ? -10.246 54.903 15.622 1.00 77.80 188 GLU A CA 1
ATOM 6878 C C . GLU C 1 190 ? -9.862 53.728 16.522 1.00 92.14 188 GLU A C 1
ATOM 6879 O O . GLU C 1 190 ? -10.486 53.518 17.565 1.00 60.72 188 GLU A O 1
ATOM 6885 N N . THR C 1 191 ? -8.864 52.930 16.146 1.00 102.94 189 THR A N 1
ATOM 6886 C CA . THR C 1 191 ? -8.425 51.829 16.996 1.00 94.84 189 THR A CA 1
ATOM 6887 C C . THR C 1 191 ? -6.946 51.982 17.304 1.00 69.67 189 THR A C 1
ATOM 6888 O O . THR C 1 191 ? -6.239 52.761 16.659 1.00 72.04 189 THR A O 1
ATOM 6892 N N . PHE C 1 192 ? -6.500 51.242 18.322 1.00 61.52 190 PHE A N 1
ATOM 6893 C CA . PHE C 1 192 ? -5.100 51.144 18.705 1.00 57.22 190 PHE A CA 1
ATOM 6894 C C . PHE C 1 192 ? -4.511 49.824 18.214 1.00 32.55 190 PHE A C 1
ATOM 6895 O O . PHE C 1 192 ? -5.217 48.841 17.986 1.00 47.22 190 PHE A O 1
ATOM 6903 N N . ILE C 1 193 ? -3.195 49.801 18.071 1.00 34.11 191 ILE A N 1
ATOM 6904 C CA . ILE C 1 193 ? -2.480 48.577 17.732 1.00 48.41 191 ILE A CA 1
ATOM 6905 C C . ILE C 1 193 ? -1.223 48.484 18.608 1.00 50.02 191 ILE A C 1
ATOM 6906 O O . ILE C 1 193 ? -0.373 49.389 18.612 1.00 32.54 191 ILE A O 1
ATOM 6911 N N . GLY C 1 194 ? -1.136 47.428 19.401 1.00 45.04 192 GLY A N 1
ATOM 6912 C CA . GLY C 1 194 ? -0.117 47.336 20.426 1.00 54.97 192 GLY A CA 1
ATOM 6913 C C . GLY C 1 194 ? 0.947 46.313 20.080 1.00 47.63 192 GLY A C 1
ATOM 6914 O O . GLY C 1 194 ? 0.663 45.277 19.470 1.00 31.23 192 GLY A O 1
ATOM 6915 N N . LEU C 1 195 ? 2.184 46.625 20.461 1.00 30.35 193 LEU A N 1
ATOM 6916 C CA . LEU C 1 195 ? 3.309 45.717 20.303 1.00 29.37 193 LEU A CA 1
ATOM 6917 C C . LEU C 1 195 ? 3.872 45.430 21.681 1.00 21.85 193 LEU A C 1
ATOM 6918 O O . LEU C 1 195 ? 4.003 46.346 22.503 1.00 41.98 193 LEU A O 1
ATOM 6923 N N . ILE C 1 196 ? 4.252 44.182 21.936 1.00 18.94 194 ILE A N 1
ATOM 6924 C CA . ILE C 1 196 ? 4.930 43.843 23.187 1.00 35.78 194 ILE A CA 1
ATOM 6925 C C . ILE C 1 196 ? 6.186 43.068 22.809 1.00 30.92 194 ILE A C 1
ATOM 6926 O O . ILE C 1 196 ? 6.126 41.862 22.573 1.00 36.26 194 ILE A O 1
ATOM 6931 N N . ASP C 1 197 ? 7.325 43.770 22.723 1.00 34.66 195 ASP A N 1
ATOM 6932 C CA . ASP C 1 197 ? 8.629 43.196 22.342 1.00 24.69 195 ASP A CA 1
ATOM 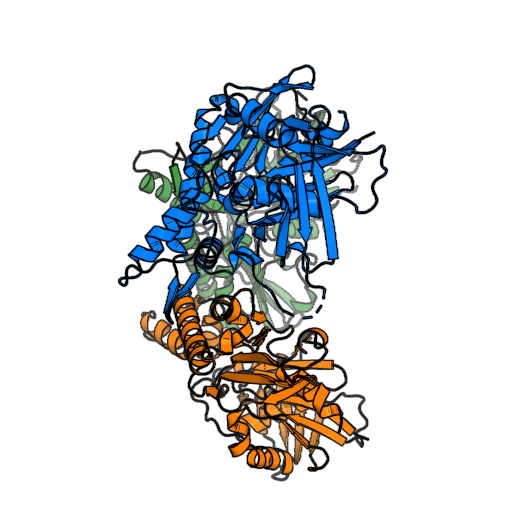6933 C C . ASP C 1 197 ? 9.360 42.855 23.632 1.00 30.33 195 ASP A C 1
ATOM 6934 O O . ASP C 1 197 ? 9.936 43.736 24.275 1.00 49.46 195 ASP A O 1
ATOM 6939 N N . VAL C 1 198 ? 9.333 41.576 24.009 1.00 27.74 196 VAL A N 1
ATOM 6940 C CA . VAL C 1 198 ? 9.958 41.105 25.247 1.00 30.24 196 VAL A CA 1
ATOM 6941 C C . VAL C 1 198 ? 11.360 40.591 24.937 1.00 51.11 196 VAL A C 1
ATOM 6942 O O . VAL C 1 198 ? 11.534 39.459 24.475 1.00 41.68 196 VAL A O 1
ATOM 6946 N N . GLY C 1 199 ? 12.365 41.415 25.240 1.00 54.61 197 GLY A N 1
ATOM 6947 C CA . GLY C 1 199 ? 13.754 41.057 25.064 1.00 28.53 197 GLY A CA 1
ATOM 6948 C C . GLY C 1 199 ? 14.410 40.470 26.308 1.00 32.49 197 GLY A C 1
ATOM 6949 O O . GLY C 1 199 ? 13.770 39.912 27.205 1.00 27.94 197 GLY A O 1
ATOM 6950 N N . PHE C 1 200 ? 15.730 40.603 26.348 1.00 33.81 198 PHE A N 1
ATOM 6951 C CA . PHE C 1 200 ? 16.499 39.992 27.422 1.00 31.12 198 PHE A CA 1
ATOM 6952 C C . PHE C 1 200 ? 16.565 40.902 28.647 1.00 30.17 198 PHE A C 1
ATOM 6953 O O . PHE C 1 200 ? 16.106 40.521 29.731 1.00 35.62 198 PHE A O 1
ATOM 6961 N N . LYS C 1 201 ? 17.135 42.113 28.494 1.00 26.70 199 LYS A N 1
ATOM 6962 C CA . LYS C 1 201 ? 17.268 43.042 29.613 1.00 27.76 199 LYS A CA 1
ATOM 6963 C C . LYS C 1 201 ? 16.155 44.074 29.697 1.00 33.70 199 LYS A C 1
ATOM 6964 O O . LYS C 1 201 ? 16.000 44.701 30.759 1.00 40.16 199 LYS A O 1
ATOM 6970 N N . THR C 1 202 ? 15.382 44.268 28.626 1.00 34.94 200 THR A N 1
ATOM 6971 C CA . THR C 1 202 ? 14.317 45.266 28.617 1.00 30.68 200 THR A CA 1
ATOM 6972 C C . THR C 1 202 ? 13.058 44.640 28.027 1.00 33.22 200 THR A C 1
ATOM 6973 O O . THR C 1 202 ? 13.078 43.503 27.551 1.00 31.18 200 THR A O 1
ATOM 6977 N N . THR C 1 203 ? 11.961 45.409 28.042 1.00 38.90 201 THR A N 1
ATOM 6978 C CA . THR C 1 203 ? 10.697 44.991 27.430 1.00 28.89 201 THR A CA 1
ATOM 6979 C C . THR C 1 203 ? 9.983 46.226 26.905 1.00 21.71 201 THR A C 1
ATOM 6980 O O . THR C 1 203 ? 9.600 47.092 27.700 1.00 37.55 201 THR A O 1
ATOM 6984 N N . ASP C 1 204 ? 9.791 46.304 25.583 1.00 51.45 202 ASP A N 1
ATOM 6985 C CA . ASP C 1 204 ? 9.189 47.478 24.953 1.00 34.81 202 ASP A CA 1
ATOM 6986 C C . ASP C 1 204 ? 7.692 47.255 24.760 1.00 37.37 202 ASP A C 1
ATOM 6987 O O . ASP C 1 204 ? 7.276 46.258 24.154 1.00 36.64 202 ASP A O 1
ATOM 6992 N N . ILE C 1 205 ? 6.887 48.174 25.289 1.00 46.89 203 ILE A N 1
ATOM 6993 C CA . ILE C 1 205 ? 5.445 48.222 25.065 1.00 28.19 203 ILE A CA 1
ATOM 6994 C C . ILE C 1 205 ? 5.209 49.499 24.282 1.00 26.89 203 ILE A C 1
ATOM 6995 O O . ILE C 1 205 ? 5.475 50.595 24.787 1.00 57.43 203 ILE A O 1
ATOM 7000 N N . VAL C 1 206 ? 4.740 49.370 23.046 1.00 40.37 204 VAL A N 1
ATOM 7001 C CA . VAL C 1 206 ? 4.625 50.497 22.119 1.00 64.05 204 VAL A CA 1
ATOM 7002 C C . VAL C 1 206 ? 3.306 50.376 21.371 1.00 30.31 204 VAL A C 1
ATOM 7003 O O . VAL C 1 206 ? 3.078 49.389 20.657 1.00 37.25 204 VAL A O 1
ATOM 7007 N N . VAL C 1 207 ? 2.421 51.356 21.546 1.00 30.79 205 VAL A N 1
ATOM 7008 C CA . VAL C 1 207 ? 1.143 51.290 20.840 1.00 65.61 205 VAL A CA 1
ATOM 7009 C C . VAL C 1 207 ? 1.005 52.480 19.913 1.00 66.20 205 VAL A C 1
ATOM 7010 O O . VAL C 1 207 ? 1.620 53.534 20.089 1.00 47.19 205 VAL A O 1
ATOM 7014 N N . PHE C 1 208 ? 0.180 52.286 18.905 1.00 64.13 206 PHE A N 1
ATOM 7015 C CA . PHE C 1 208 ? -0.092 53.314 17.928 1.00 43.73 206 PHE A CA 1
ATOM 7016 C C . PHE C 1 208 ? -1.595 53.412 17.771 1.00 55.96 206 PHE A C 1
ATOM 7017 O O . PHE C 1 208 ? -2.327 52.447 18.017 1.00 63.28 206 PHE A O 1
ATOM 7025 N N . ARG C 1 209 ? -2.045 54.585 17.356 1.00 86.21 207 ARG A N 1
ATOM 7026 C CA . ARG C 1 209 ? -3.447 54.844 17.105 1.00 72.78 207 ARG A CA 1
ATOM 7027 C C . ARG C 1 209 ? -3.613 55.072 15.607 1.00 54.18 207 ARG A C 1
ATOM 7028 O O . ARG C 1 209 ? -2.725 55.637 14.956 1.00 81.74 207 ARG A O 1
ATOM 7036 N N . ILE C 1 210 ? -4.726 54.571 15.061 1.00 63.68 208 ILE A N 1
ATOM 7037 C CA . ILE C 1 210 ? -5.077 54.664 13.641 1.00 87.27 208 ILE A CA 1
ATOM 7038 C C . ILE C 1 210 ? -6.312 55.550 13.555 1.00 115.12 208 ILE A C 1
ATOM 7039 O O . ILE C 1 210 ? -7.422 55.126 13.907 1.00 97.97 208 ILE A O 1
ATOM 7044 N N . ASN C 1 211 ? -6.128 56.778 13.078 1.00 102.01 209 ASN A N 1
ATOM 7045 C CA . ASN C 1 211 ? -7.141 57.814 13.221 1.00 98.59 209 ASN A CA 1
ATOM 7046 C C . ASN C 1 211 ? -8.189 57.671 12.111 1.00 135.87 209 ASN A C 1
ATOM 7047 O O . ASN C 1 211 ? -8.279 56.648 11.420 1.00 118.80 209 ASN A O 1
ATOM 7052 N N . LYS C 1 212 ? -9.000 58.720 11.931 1.00 116.81 210 LYS A N 1
ATOM 7053 C CA . LYS C 1 212 ? -10.023 58.703 10.891 1.00 117.54 210 LYS A CA 1
ATOM 7054 C C . LYS C 1 212 ? -9.411 58.770 9.500 1.00 96.92 210 LYS A C 1
ATOM 7055 O O . LYS C 1 212 ? -10.050 58.364 8.523 1.00 95.53 210 LYS A O 1
ATOM 7061 N N . ASP C 1 213 ? -8.190 59.281 9.385 1.00 86.61 211 ASP A N 1
ATOM 7062 C CA . ASP C 1 213 ? -7.509 59.337 8.103 1.00 103.43 211 ASP A CA 1
ATOM 7063 C C . ASP C 1 213 ? -6.579 58.153 7.889 1.00 124.20 211 ASP A C 1
ATOM 7064 O O . ASP C 1 213 ? -5.738 58.196 6.981 1.00 99.43 211 ASP A O 1
ATOM 7069 N N . LYS C 1 214 ? -6.735 57.092 8.689 1.00 108.94 212 LYS A N 1
ATOM 7070 C CA . LYS C 1 214 ? -5.928 55.880 8.564 1.00 111.13 212 LYS A CA 1
ATOM 7071 C C . LYS C 1 214 ? -4.443 56.227 8.560 1.00 108.05 212 LYS A C 1
ATOM 7072 O O . LYS C 1 214 ? -3.658 55.710 7.759 1.00 88.79 212 LYS A O 1
ATOM 7078 N N . GLU C 1 215 ? -4.066 57.149 9.444 1.00 99.34 213 GLU A N 1
ATOM 7079 C CA . GLU C 1 215 ? -2.679 57.548 9.616 1.00 94.33 213 GLU A CA 1
ATOM 7080 C C . GLU C 1 215 ? -2.194 57.055 10.967 1.00 93.14 213 GLU A C 1
ATOM 7081 O O . GLU C 1 215 ? -2.895 57.237 11.970 1.00 109.35 213 GLU A O 1
ATOM 7087 N N . PRO C 1 216 ? -1.033 56.411 11.042 1.00 62.03 214 PRO A N 1
ATOM 7088 C CA . PRO C 1 216 ? -0.545 55.922 12.335 1.00 70.19 214 PRO A CA 1
ATOM 7089 C C . PRO C 1 216 ? 0.095 57.047 13.141 1.00 76.65 214 PRO A C 1
ATOM 7090 O O . PRO C 1 216 ? 0.953 57.779 12.642 1.00 75.74 214 PRO A O 1
ATOM 7094 N N . VAL C 1 217 ? -0.343 57.182 14.393 1.00 89.49 215 VAL A N 1
ATOM 7095 C CA . VAL C 1 217 ? 0.126 58.219 15.305 1.00 88.81 215 VAL A CA 1
ATOM 7096 C C . VAL C 1 217 ? 0.640 57.542 16.567 1.00 96.75 215 VAL A C 1
ATOM 7097 O O . VAL C 1 217 ? -0.086 56.760 17.196 1.00 61.93 215 VAL A O 1
ATOM 7101 N N . PHE C 1 218 ? 1.877 57.856 16.946 1.00 63.13 216 PHE A N 1
ATOM 7102 C CA . PHE C 1 218 ? 2.453 57.257 18.141 1.00 71.27 216 PHE A CA 1
ATOM 7103 C C . PHE C 1 218 ? 1.729 57.801 19.364 1.00 95.53 216 PHE A C 1
ATOM 7104 O O . PHE C 1 218 ? 1.417 58.993 19.446 1.00 88.32 216 PHE A O 1
ATOM 7112 N N . GLU C 1 219 ? 1.431 56.914 20.298 1.00 67.71 217 GLU A N 1
ATOM 7113 C CA . GLU C 1 219 ? 0.815 57.280 21.562 1.00 64.44 217 GLU A CA 1
ATOM 7114 C C . GLU C 1 219 ? 1.880 57.110 22.621 1.00 71.01 217 GLU A C 1
ATOM 7115 O O . GLU C 1 219 ? 2.106 56.006 23.117 1.00 102.81 217 GLU A O 1
ATOM 7121 N N . GLN C 1 220 ? 2.547 58.206 22.950 1.00 61.77 218 GLN A N 1
ATOM 7122 C CA . GLN C 1 220 ? 3.581 58.135 23.961 1.00 69.22 218 GLN A CA 1
ATOM 7123 C C . GLN C 1 220 ? 3.016 57.796 25.332 1.00 68.63 218 GLN A C 1
ATOM 7124 O O . GLN C 1 220 ? 3.737 57.230 26.163 1.00 90.98 218 GLN A O 1
ATOM 7130 N N . GLU C 1 221 ? 1.741 58.114 25.579 1.00 62.12 219 GLU A N 1
ATOM 7131 C CA . GLU C 1 221 ? 1.163 57.968 26.911 1.00 88.78 219 GLU A CA 1
ATOM 7132 C C . GLU C 1 221 ? 0.753 56.539 27.238 1.00 71.34 219 GLU A C 1
ATOM 7133 O O . GLU C 1 221 ? 0.628 56.203 28.422 1.00 34.27 219 GLU A O 1
ATOM 7139 N N . MET C 1 222 ? 0.539 55.696 26.229 1.00 71.14 220 MET A N 1
ATOM 7140 C CA . MET C 1 222 ? 0.274 54.284 26.465 1.00 41.65 220 MET A CA 1
ATOM 7141 C C . MET C 1 222 ? 1.386 53.409 25.878 1.00 71.51 220 MET A C 1
ATOM 7142 O O . MET C 1 222 ? 1.116 52.287 25.427 1.00 70.42 220 MET A O 1
ATOM 7147 N N . SER C 1 223 ? 2.626 53.916 25.858 1.00 51.61 221 SER A N 1
ATOM 7148 C CA . SER C 1 223 ? 3.811 53.142 25.519 1.00 45.27 221 SER A CA 1
ATOM 7149 C C . SER C 1 223 ? 4.902 53.362 26.549 1.00 42.12 221 SER A C 1
ATOM 7150 O O . SER C 1 223 ? 4.938 54.393 27.224 1.00 64.56 221 SER A O 1
ATOM 7153 N N . ALA C 1 224 ? 5.833 52.410 26.607 1.00 36.76 222 ALA A N 1
ATOM 7154 C CA . ALA C 1 224 ? 6.956 52.507 27.524 1.00 48.70 222 ALA A CA 1
ATOM 7155 C C . ALA C 1 224 ? 8.029 51.479 27.190 1.00 45.42 222 ALA A C 1
ATOM 7156 O O . ALA C 1 224 ? 7.904 50.675 26.262 1.00 54.62 222 ALA A O 1
ATOM 7158 N N . THR C 1 225 ? 9.096 51.550 27.976 1.00 29.40 223 THR A N 1
ATOM 7159 C CA . THR C 1 225 ? 10.213 50.626 27.982 1.00 33.29 223 THR A CA 1
ATOM 7160 C C . THR C 1 225 ? 10.408 50.254 29.433 1.00 38.27 223 THR A C 1
ATOM 7161 O O . THR C 1 225 ? 10.586 51.137 30.283 1.00 50.12 223 THR A O 1
ATOM 7165 N N . LEU C 1 226 ? 10.340 48.958 29.716 1.00 28.10 224 LEU A N 1
ATOM 7166 C CA . LEU C 1 226 ? 10.393 48.461 31.086 1.00 49.47 224 LEU A CA 1
ATOM 7167 C C . LEU C 1 226 ? 11.852 48.088 31.337 1.00 31.87 224 LEU A C 1
ATOM 7168 O O . LEU C 1 226 ? 12.320 47.042 30.883 1.00 24.10 224 LEU A O 1
ATOM 7173 N N . ASP C 1 227 ? 12.576 48.958 32.051 1.00 52.48 225 ASP A N 1
ATOM 7174 C CA . ASP C 1 227 ? 14.035 48.914 32.013 1.00 37.26 225 ASP A CA 1
ATOM 7175 C C . ASP C 1 227 ? 14.600 47.629 32.621 1.00 26.46 225 ASP A C 1
ATOM 7176 O O . ASP C 1 227 ? 15.716 47.222 32.263 1.00 50.15 225 ASP A O 1
ATOM 7181 N N . GLY C 1 228 ? 13.869 46.972 33.531 1.00 13.29 226 GLY A N 1
ATOM 7182 C CA . GLY C 1 228 ? 14.437 45.826 34.227 1.00 18.19 226 GLY A CA 1
ATOM 7183 C C . GLY C 1 228 ? 13.689 44.533 34.025 1.00 32.43 226 GLY A C 1
ATOM 7184 O O . GLY C 1 228 ? 14.156 43.463 34.419 1.00 31.73 226 GLY A O 1
ATOM 7185 N N . LEU C 1 229 ? 12.515 44.635 33.416 1.00 54.52 227 LEU A N 1
ATOM 7186 C CA . LEU C 1 229 ? 11.686 43.484 33.091 1.00 10.60 227 LEU A CA 1
ATOM 7187 C C . LEU C 1 229 ? 12.130 42.819 31.798 1.00 26.70 227 LEU A C 1
ATOM 7188 O O . LEU C 1 229 ? 12.285 43.486 30.770 1.00 35.80 227 LEU A O 1
ATOM 7193 N N . GLY C 1 230 ? 12.309 41.501 31.844 1.00 35.38 228 GLY A N 1
ATOM 7194 C CA . GLY C 1 230 ? 12.707 40.759 30.660 1.00 21.08 228 GLY A CA 1
ATOM 7195 C C . GLY C 1 230 ? 13.115 39.334 30.987 1.00 26.13 228 GLY A C 1
ATOM 7196 O O . GLY C 1 230 ? 12.977 38.857 32.123 1.00 31.61 228 GLY A O 1
ATOM 7197 N N . MET C 1 231 ? 13.629 38.655 29.951 1.00 16.20 229 MET A N 1
ATOM 7198 C CA . MET C 1 231 ? 14.037 37.264 30.127 1.00 25.00 229 MET A CA 1
ATOM 7199 C C . MET C 1 231 ? 15.224 37.118 31.084 1.00 32.10 229 MET A C 1
ATOM 7200 O O . MET C 1 231 ? 15.474 36.011 31.583 1.00 55.58 229 MET A O 1
ATOM 7205 N N . ILE C 1 232 ? 15.970 38.200 31.346 1.00 26.37 230 ILE A N 1
ATOM 7206 C CA . ILE C 1 232 ? 17.061 38.121 32.316 1.00 32.43 230 ILE A CA 1
ATOM 7207 C C . ILE C 1 232 ? 16.530 37.772 33.691 1.00 35.98 230 ILE A C 1
ATOM 7208 O O . ILE C 1 232 ? 17.177 37.037 34.449 1.00 39.78 230 ILE A O 1
ATOM 7213 N N . ASN C 1 233 ? 15.345 38.293 34.023 1.00 27.66 231 ASN A N 1
ATOM 7214 C CA . ASN C 1 233 ? 14.630 37.967 35.252 1.00 36.02 231 ASN A CA 1
ATOM 7215 C C . ASN C 1 233 ? 14.593 36.461 35.506 1.00 25.01 231 ASN A C 1
ATOM 7216 O O . ASN C 1 233 ? 14.840 36.009 36.629 1.00 25.67 231 ASN A O 1
ATOM 7221 N N . ILE C 1 234 ? 14.281 35.668 34.474 1.00 31.52 232 ILE A N 1
ATOM 7222 C CA . ILE C 1 234 ? 14.259 34.208 34.603 1.00 31.77 232 ILE A CA 1
ATOM 7223 C C . ILE C 1 234 ? 15.661 33.654 34.839 1.00 27.59 232 ILE A C 1
ATOM 7224 O O . ILE C 1 234 ? 15.849 32.687 35.597 1.00 36.67 232 ILE A O 1
ATOM 7229 N N . TYR C 1 235 ? 16.665 34.252 34.205 1.00 25.45 233 TYR A N 1
ATOM 7230 C CA . TYR C 1 235 ? 18.008 33.735 34.383 1.00 25.34 233 TYR A CA 1
ATOM 7231 C C . TYR C 1 235 ? 18.444 33.870 35.836 1.00 41.05 233 TYR A C 1
ATOM 7232 O O . TYR C 1 235 ? 18.833 32.875 36.460 1.00 40.73 233 TYR A O 1
ATOM 7241 N N . ASN C 1 236 ? 18.342 35.085 36.407 1.00 36.93 234 ASN A N 1
ATOM 7242 C CA . ASN C 1 236 ? 18.680 35.289 37.821 1.00 32.23 234 ASN A CA 1
ATOM 7243 C C . ASN C 1 236 ? 17.859 34.394 38.757 1.00 31.05 234 ASN A C 1
ATOM 7244 O O . ASN C 1 236 ? 18.429 33.723 39.624 1.00 49.92 234 ASN A O 1
ATOM 7249 N N . THR C 1 237 ? 16.523 34.376 38.614 1.00 21.38 235 THR A N 1
ATOM 7250 C CA . THR C 1 237 ? 15.717 33.427 39.386 1.00 35.16 235 THR A CA 1
ATOM 7251 C C . THR C 1 237 ? 16.208 31.992 39.214 1.00 38.27 235 THR A C 1
ATOM 7252 O O . THR C 1 237 ? 16.346 31.248 40.198 1.00 32.90 235 THR A O 1
ATOM 7256 N N . MET C 1 238 ? 16.461 31.570 37.969 1.00 35.66 236 MET A N 1
ATOM 7257 C CA . MET C 1 238 ? 16.917 30.194 37.782 1.00 24.77 236 MET A CA 1
ATOM 7258 C C . MET C 1 238 ? 18.334 29.964 38.322 1.00 34.83 236 MET A C 1
ATOM 7259 O O . MET C 1 238 ? 18.654 28.844 38.747 1.00 42.81 236 MET A O 1
ATOM 7264 N N . ASP C 1 239 ? 19.188 30.996 38.338 1.00 39.94 237 ASP A N 1
ATOM 7265 C CA . ASP C 1 239 ? 20.529 30.821 38.892 1.00 37.24 237 ASP A CA 1
ATOM 7266 C C . ASP C 1 239 ? 20.457 30.615 40.405 1.00 42.92 237 ASP A C 1
ATOM 7267 O O . ASP C 1 239 ? 21.045 29.668 40.945 1.00 55.77 237 ASP A O 1
ATOM 7272 N N . LYS C 1 240 ? 19.731 31.497 41.108 1.00 36.43 238 LYS A N 1
ATOM 7273 C CA . LYS C 1 240 ? 19.616 31.363 42.559 1.00 51.81 238 LYS A CA 1
ATOM 7274 C C . LYS C 1 240 ? 18.931 30.055 42.908 1.00 46.48 238 LYS A C 1
ATOM 7275 O O . LYS C 1 240 ? 19.401 29.314 43.771 1.00 43.39 238 LYS A O 1
ATOM 7281 N N . ALA C 1 241 ? 17.858 29.719 42.192 1.00 38.58 239 ALA A N 1
ATOM 7282 C CA . ALA C 1 241 ? 17.203 28.423 42.381 1.00 29.50 239 ALA A CA 1
ATOM 7283 C C . ALA C 1 241 ? 18.178 27.261 42.253 1.00 39.21 239 ALA A C 1
ATOM 7284 O O . ALA C 1 241 ? 18.041 26.249 42.945 1.00 52.23 239 ALA A O 1
ATOM 7286 N N . PHE C 1 242 ? 19.157 27.365 41.360 1.00 40.24 240 PHE A N 1
ATOM 7287 C CA . PHE C 1 242 ? 20.114 26.271 41.231 1.00 21.81 240 PHE A CA 1
ATOM 7288 C C . PHE C 1 242 ? 21.059 26.211 42.424 1.00 32.29 240 PHE A C 1
ATOM 7289 O O . PHE C 1 242 ? 21.281 25.139 42.997 1.00 57.12 240 PHE A O 1
ATOM 7297 N N . THR C 1 243 ? 21.663 27.350 42.782 1.00 29.93 241 THR A N 1
ATOM 7298 C CA . THR C 1 243 ? 22.605 27.362 43.901 1.00 41.79 241 THR A CA 1
ATOM 7299 C C . THR C 1 243 ? 21.920 27.026 45.215 1.00 62.31 241 THR A C 1
ATOM 7300 O O . THR C 1 243 ? 22.543 26.438 46.102 1.00 81.17 241 THR A O 1
ATOM 7304 N N . ASP C 1 244 ? 20.643 27.374 45.347 1.00 36.18 242 ASP A N 1
ATOM 7305 C CA . ASP C 1 244 ? 19.886 27.035 46.544 1.00 41.21 242 ASP A CA 1
ATOM 7306 C C . ASP C 1 244 ? 19.613 25.539 46.591 1.00 46.97 242 ASP A C 1
ATOM 7307 O O . ASP C 1 244 ? 19.588 24.940 47.670 1.00 79.88 242 ASP A O 1
ATOM 7312 N N . ASN C 1 245 ? 19.406 24.917 45.432 1.00 32.66 243 ASN A N 1
ATOM 7313 C CA . ASN C 1 245 ? 19.256 23.465 45.411 1.00 46.81 243 ASN A CA 1
ATOM 7314 C C . ASN C 1 245 ? 20.565 22.755 45.734 1.00 41.53 243 ASN A C 1
ATOM 7315 O O . ASN C 1 245 ? 20.582 21.805 46.524 1.00 74.91 243 ASN A O 1
ATOM 7320 N N . SER C 1 246 ? 21.660 23.152 45.097 1.00 77.50 244 SER A N 1
ATOM 7321 C CA . SER C 1 246 ? 22.962 22.610 45.468 1.00 65.50 244 SER A CA 1
ATOM 7322 C C . SER C 1 246 ? 23.321 23.035 46.884 1.00 87.35 244 SER A C 1
ATOM 7323 O O . SER C 1 246 ? 23.209 24.214 47.243 1.00 69.37 244 SER A O 1
ATOM 7326 N N . ARG C 1 247 ? 23.731 22.075 47.700 1.00 72.86 245 ARG A N 1
ATOM 7327 C CA . ARG C 1 247 ? 24.257 22.440 48.999 1.00 121.07 245 ARG A CA 1
ATOM 7328 C C . ARG C 1 247 ? 25.764 22.551 48.967 1.00 79.68 245 ARG A C 1
ATOM 7329 O O . ARG C 1 247 ? 26.377 22.837 50.004 1.00 94.58 245 ARG A O 1
ATOM 7337 N N . ASP C 1 248 ? 26.363 22.320 47.793 1.00 94.71 246 ASP A N 1
ATOM 7338 C CA . ASP C 1 248 ? 27.724 22.778 47.532 1.00 81.53 246 ASP A CA 1
ATOM 7339 C C . ASP C 1 248 ? 27.782 24.300 47.440 1.00 82.03 246 ASP A C 1
ATOM 7340 O O . ASP C 1 248 ? 28.860 24.890 47.585 1.00 116.30 246 ASP A O 1
ATOM 7345 N N . GLY C 1 249 ? 26.636 24.946 47.207 1.00 97.89 247 GLY A N 1
ATOM 7346 C CA . GLY C 1 249 ? 26.632 26.334 46.798 1.00 109.39 247 GLY A CA 1
ATOM 7347 C C . GLY C 1 249 ? 27.206 26.573 45.424 1.00 101.28 247 GLY A C 1
ATOM 7348 O O . GLY C 1 249 ? 27.474 27.723 45.073 1.00 83.00 247 GLY A O 1
ATOM 7349 N N . SER C 1 250 ? 27.403 25.524 44.631 1.00 105.22 248 SER A N 1
ATOM 7350 C CA . SER C 1 250 ? 28.067 25.661 43.345 1.00 94.91 248 SER A CA 1
ATOM 7351 C C . SER C 1 250 ? 27.315 26.621 42.427 1.00 90.59 248 SER A C 1
ATOM 7352 O O . SER C 1 250 ? 26.148 26.949 42.653 1.00 87.55 248 SER A O 1
ATOM 7355 N N . LYS C 1 251 ? 28.005 27.091 41.385 1.00 58.41 249 LYS A N 1
ATOM 7356 C CA . LYS C 1 251 ? 27.418 28.026 40.436 1.00 93.24 249 LYS A CA 1
ATOM 7357 C C . LYS C 1 251 ? 27.563 27.499 39.019 1.00 90.52 249 LYS A C 1
ATOM 7358 O O . LYS C 1 251 ? 28.559 26.852 38.682 1.00 67.61 249 LYS A O 1
ATOM 7364 N N . LEU C 1 252 ? 26.565 27.798 38.189 1.00 68.13 250 LEU A N 1
ATOM 7365 C CA . LEU C 1 252 ? 26.589 27.368 36.798 1.00 49.73 250 LEU A CA 1
ATOM 7366 C C . LEU C 1 252 ? 27.329 28.401 35.947 1.00 61.62 250 LEU A C 1
ATOM 7367 O O . LEU C 1 252 ? 27.422 29.576 36.313 1.00 74.65 250 LEU A O 1
ATOM 7372 N N . ASN C 1 253 ? 27.851 27.964 34.799 1.00 31.20 251 ASN A N 1
ATOM 7373 C CA . ASN C 1 253 ? 28.412 28.921 33.848 1.00 30.80 251 ASN A CA 1
ATOM 7374 C C . ASN C 1 253 ? 27.323 29.402 32.884 1.00 32.58 251 ASN A C 1
ATOM 7375 O O . ASN C 1 253 ? 26.168 28.971 32.942 1.00 75.72 251 ASN A O 1
ATOM 7380 N N . THR C 1 254 ? 27.693 30.283 31.952 1.00 47.49 252 THR A N 1
ATOM 7381 C CA . THR C 1 254 ? 26.673 30.795 31.042 1.00 31.87 252 THR A CA 1
ATOM 7382 C C . THR C 1 254 ? 26.117 29.717 30.122 1.00 34.32 252 THR A C 1
ATOM 7383 O O . THR C 1 254 ? 24.915 29.727 29.835 1.00 56.51 252 THR A O 1
ATOM 7387 N N . GLU C 1 255 ? 26.935 28.754 29.695 1.00 51.89 253 GLU A N 1
ATOM 7388 C CA . GLU C 1 255 ? 26.391 27.689 28.858 1.00 43.22 253 GLU A CA 1
ATOM 7389 C C . GLU C 1 255 ? 25.362 26.856 29.621 1.00 43.10 253 GLU A C 1
ATOM 7390 O O . GLU C 1 255 ? 24.242 26.652 29.142 1.00 47.59 253 GLU A O 1
ATOM 7396 N N . GLN C 1 256 ? 25.714 26.405 30.828 1.00 32.83 254 GLN A N 1
ATOM 7397 C CA . GLN C 1 256 ? 24.811 25.607 31.666 1.00 36.01 254 GLN A CA 1
ATOM 7398 C C . GLN C 1 256 ? 23.562 26.382 32.098 1.00 41.29 254 GLN A C 1
ATOM 7399 O O . GLN C 1 256 ? 22.467 25.809 32.163 1.00 42.89 254 GLN A O 1
ATOM 7405 N N . LEU C 1 257 ? 23.715 27.663 32.463 1.00 30.95 255 LEU A N 1
ATOM 7406 C CA . LEU C 1 257 ? 22.568 28.469 32.870 1.00 43.68 255 LEU A CA 1
ATOM 7407 C C . LEU C 1 257 ? 21.595 28.646 31.711 1.00 53.67 255 LEU A C 1
ATOM 7408 O O . LEU C 1 257 ? 20.372 28.582 31.896 1.00 45.49 255 LEU A O 1
ATOM 7413 N N . MET C 1 258 ? 22.124 28.888 30.511 1.00 28.44 256 MET A N 1
ATOM 7414 C CA . MET C 1 258 ? 21.267 29.069 29.349 1.00 28.53 256 MET A CA 1
ATOM 7415 C C . MET C 1 258 ? 20.544 27.773 28.976 1.00 42.24 256 MET A C 1
ATOM 7416 O O . MET C 1 258 ? 19.428 27.815 28.440 1.00 49.85 256 MET A O 1
ATOM 7421 N N . LEU C 1 259 ? 21.161 26.617 29.248 1.00 49.38 257 LEU A N 1
ATOM 7422 C CA . LEU C 1 259 ? 20.469 25.343 29.093 1.00 35.60 257 LEU A CA 1
ATOM 7423 C C . LEU C 1 259 ? 19.452 25.142 30.202 1.00 54.82 257 LEU A C 1
ATOM 7424 O O . LEU C 1 259 ? 18.379 24.564 29.981 1.00 36.86 257 LEU A O 1
ATOM 7429 N N . LEU C 1 260 ? 19.771 25.591 31.410 1.00 52.68 258 LEU A N 1
ATOM 7430 C CA . LEU C 1 260 ? 18.804 25.432 32.481 1.00 34.33 258 LEU A CA 1
ATOM 7431 C C . LEU C 1 260 ? 17.547 26.253 32.236 1.00 39.82 258 LEU A C 1
ATOM 7432 O O . LEU C 1 260 ? 16.474 25.858 32.701 1.00 40.86 258 LEU A O 1
ATOM 7437 N N . CYS C 1 261 ? 17.633 27.346 31.474 1.00 35.07 259 CYS A N 1
ATOM 7438 C CA . CYS C 1 261 ? 16.457 28.182 31.256 1.00 35.89 259 CYS A CA 1
ATOM 7439 C C . CYS C 1 261 ? 15.671 27.805 30.010 1.00 30.20 259 CYS A C 1
ATOM 7440 O O . CYS C 1 261 ? 14.555 28.317 29.824 1.00 52.50 259 CYS A O 1
ATOM 7443 N N . GLU C 1 262 ? 16.214 26.924 29.166 1.00 42.69 260 GLU A N 1
ATOM 7444 C CA . GLU C 1 262 ? 15.438 26.373 28.059 1.00 49.17 260 GLU A CA 1
ATOM 7445 C C . GLU C 1 262 ? 14.387 25.380 28.546 1.00 32.54 260 GLU A C 1
ATOM 7446 O O . GLU C 1 262 ? 13.188 25.580 28.323 1.00 69.11 260 GLU A O 1
ATOM 7452 N N . GLU C 1 263 ? 14.818 24.302 29.210 1.00 34.42 261 GLU A N 1
ATOM 7453 C CA . GLU C 1 263 ? 13.912 23.255 29.659 1.00 34.41 261 GLU A CA 1
ATOM 7454 C C . GLU C 1 263 ? 13.737 23.169 31.178 1.00 36.97 261 GLU A C 1
ATOM 7455 O O . GLU C 1 263 ? 12.711 22.649 31.631 1.00 36.04 261 GLU A O 1
ATOM 7461 N N . GLY C 1 264 ? 14.681 23.672 31.973 1.00 44.67 262 GLY A N 1
ATOM 7462 C CA . GLY C 1 264 ? 14.627 23.477 33.413 1.00 27.93 262 GLY A CA 1
ATOM 7463 C C . GLY C 1 264 ? 15.401 22.274 33.900 1.00 31.02 262 GLY A C 1
ATOM 7464 O O . GLY C 1 264 ? 15.272 21.892 35.070 1.00 31.82 262 GLY A O 1
ATOM 7465 N N . LYS C 1 265 ? 16.207 21.670 33.040 1.00 54.80 263 LYS A N 1
ATOM 7466 C CA . LYS C 1 265 ? 16.896 20.437 33.362 1.00 35.81 263 LYS A CA 1
ATOM 7467 C C . LYS C 1 265 ? 18.378 20.634 33.080 1.00 32.10 263 LYS A C 1
ATOM 7468 O O . LYS C 1 265 ? 18.754 21.107 31.997 1.00 43.94 263 LYS A O 1
ATOM 7474 N N . ILE C 1 266 ? 19.215 20.274 34.045 1.00 28.74 264 ILE A N 1
ATOM 7475 C CA . ILE C 1 266 ? 20.649 20.278 33.825 1.00 46.47 264 ILE A CA 1
ATOM 7476 C C . ILE C 1 266 ? 21.173 19.031 34.510 1.00 39.17 264 ILE A C 1
ATOM 7477 O O . ILE C 1 266 ? 20.649 18.612 35.548 1.00 16.31 264 ILE A O 1
ATOM 7482 N N . PHE C 1 267 ? 22.181 18.405 33.903 1.00 43.96 265 PHE A N 1
ATOM 7483 C CA . PHE C 1 267 ? 22.852 17.269 34.521 1.00 29.32 265 PHE A CA 1
ATOM 7484 C C . PHE C 1 267 ? 24.164 17.770 35.105 1.00 44.33 265 PHE A C 1
ATOM 7485 O O . PHE C 1 267 ? 25.113 18.039 34.365 1.00 70.85 265 PHE A O 1
ATOM 7493 N N . PHE C 1 268 ? 24.213 17.902 36.431 1.00 21.30 266 PHE A N 1
ATOM 7494 C CA . PHE C 1 268 ? 25.309 18.576 37.123 1.00 36.06 266 PHE A CA 1
ATOM 7495 C C . PHE C 1 268 ? 25.938 17.593 38.092 1.00 47.91 266 PHE A C 1
ATOM 7496 O O . PHE C 1 268 ? 25.312 17.207 39.087 1.00 64.75 266 PHE A O 1
ATOM 7504 N N . LYS C 1 269 ? 27.167 17.194 37.803 1.00 32.87 267 LYS A N 1
ATOM 7505 C CA . LYS C 1 269 ? 27.927 16.340 38.701 1.00 57.84 267 LYS A CA 1
ATOM 7506 C C . LYS C 1 269 ? 27.137 15.085 39.079 1.00 47.90 267 LYS A C 1
ATOM 7507 O O . LYS C 1 269 ? 26.957 14.754 40.256 1.00 44.64 267 LYS A O 1
ATOM 7513 N N . GLY C 1 270 ? 26.658 14.387 38.050 1.00 50.05 268 GLY A N 1
ATOM 7514 C CA . GLY C 1 270 ? 26.130 13.048 38.211 1.00 45.10 268 GLY A CA 1
ATOM 7515 C C . GLY C 1 270 ? 24.771 12.974 38.844 1.00 32.36 268 GLY A C 1
ATOM 7516 O O . GLY C 1 270 ? 24.336 11.875 39.202 1.00 59.98 268 GLY A O 1
ATOM 7517 N N . ASP C 1 271 ? 24.100 14.112 39.002 1.00 77.73 269 ASP A N 1
ATOM 7518 C CA . ASP C 1 271 ? 22.763 14.206 39.567 1.00 34.92 269 ASP A CA 1
ATOM 7519 C C . ASP C 1 271 ? 21.876 14.911 38.554 1.00 47.76 269 ASP A C 1
ATOM 7520 O O . ASP C 1 271 ? 22.296 15.894 37.930 1.00 70.26 269 ASP A O 1
ATOM 7525 N N . TYR C 1 272 ? 20.664 14.393 38.376 1.00 46.09 270 TYR A N 1
ATOM 7526 C CA . TYR C 1 272 ? 19.664 15.020 37.514 1.00 47.72 270 TYR A CA 1
ATOM 7527 C C . TYR C 1 272 ? 18.998 16.168 38.278 1.00 65.52 270 TYR A C 1
ATOM 7528 O O . TYR C 1 272 ? 18.219 15.931 39.210 1.00 63.56 270 TYR A O 1
ATOM 7537 N N . ILE C 1 273 ? 19.277 17.409 37.885 1.00 41.88 271 ILE A N 1
ATOM 7538 C CA . ILE C 1 273 ? 18.704 18.576 38.547 1.00 36.11 271 ILE A CA 1
ATOM 7539 C C . ILE C 1 273 ? 17.488 19.024 37.744 1.00 59.62 271 ILE A C 1
ATOM 7540 O O . ILE C 1 273 ? 17.627 19.497 36.610 1.00 33.26 271 ILE A O 1
ATOM 7545 N N . ASP C 1 274 ? 16.292 18.881 38.339 1.00 50.67 272 ASP A N 1
ATOM 7546 C CA . ASP C 1 274 ? 15.017 19.207 37.698 1.00 18.03 272 ASP A CA 1
ATOM 7547 C C . ASP C 1 274 ? 14.375 20.403 38.394 1.00 39.88 272 ASP A C 1
ATOM 7548 O O . ASP C 1 274 ? 13.780 20.268 39.475 1.00 38.21 272 ASP A O 1
ATOM 7553 N N . LEU C 1 275 ? 14.443 21.557 37.734 1.00 34.98 273 LEU A N 1
ATOM 7554 C CA . LEU C 1 275 ? 13.856 22.800 38.213 1.00 29.10 273 LEU A CA 1
ATOM 7555 C C . LEU C 1 275 ? 12.726 23.284 37.308 1.00 49.82 273 LEU A C 1
ATOM 7556 O O . LEU C 1 275 ? 12.428 24.491 37.284 1.00 37.69 273 LEU A O 1
ATOM 7561 N N . LYS C 1 276 ? 12.103 22.365 36.550 1.00 42.09 274 LYS A N 1
ATOM 7562 C CA . LYS C 1 276 ? 11.024 22.760 35.645 1.00 38.78 274 LYS A CA 1
ATOM 7563 C C . LYS C 1 276 ? 9.965 23.552 36.374 1.00 20.62 274 LYS A C 1
ATOM 7564 O O . LYS C 1 276 ? 9.401 24.504 35.823 1.00 29.97 274 LYS A O 1
ATOM 7570 N N . LYS C 1 277 ? 9.706 23.175 37.629 1.00 35.49 275 LYS A N 1
ATOM 7571 C CA . LYS C 1 277 ? 8.722 23.865 38.449 1.00 31.02 275 LYS A CA 1
ATOM 7572 C C . LYS C 1 277 ? 9.079 25.352 38.579 1.00 33.89 275 LYS A C 1
ATOM 7573 O O . LYS C 1 277 ? 8.254 26.234 38.279 1.00 46.05 275 LYS A O 1
ATOM 7579 N N . ASP C 1 278 ? 10.334 25.647 38.972 1.00 18.45 276 ASP A N 1
ATOM 7580 C CA . ASP C 1 278 ? 10.760 27.036 39.165 1.00 20.65 276 ASP A CA 1
ATOM 7581 C C . ASP C 1 278 ? 10.799 27.812 37.857 1.00 23.09 276 ASP A C 1
ATOM 7582 O O . ASP C 1 278 ? 10.516 29.019 37.843 1.00 45.78 276 ASP A O 1
ATOM 7587 N N . LEU C 1 279 ? 11.168 27.142 36.760 1.00 33.56 277 LEU A N 1
ATOM 7588 C CA . LEU C 1 279 ? 11.203 27.800 35.457 1.00 24.19 277 LEU A CA 1
ATOM 7589 C C . LEU C 1 279 ? 9.812 28.235 35.028 1.00 45.93 277 LEU A C 1
ATOM 7590 O O . LEU C 1 279 ? 9.621 29.345 34.518 1.00 51.47 277 LEU A O 1
ATOM 7595 N N . ILE C 1 280 ? 8.832 27.361 35.218 1.00 45.48 278 ILE A N 1
ATOM 7596 C CA . ILE C 1 280 ? 7.457 27.718 34.913 1.00 57.24 278 ILE A CA 1
ATOM 7597 C C . ILE C 1 280 ? 7.037 28.911 35.750 1.00 37.16 278 ILE A C 1
ATOM 7598 O O . ILE C 1 280 ? 6.492 29.897 35.238 1.00 48.08 278 ILE A O 1
ATOM 7603 N N . LYS C 1 281 ? 7.291 28.837 37.056 1.00 20.13 279 LYS A N 1
ATOM 7604 C CA . LYS C 1 281 ? 6.886 29.923 37.937 1.00 29.90 279 LYS A CA 1
ATOM 7605 C C . LYS C 1 281 ? 7.548 31.233 37.497 1.00 23.36 279 LYS A C 1
ATOM 7606 O O . LYS C 1 281 ? 6.870 32.245 37.265 1.00 31.76 279 LYS A O 1
ATOM 7612 N N . ALA C 1 282 ? 8.876 31.210 37.331 1.00 23.78 280 ALA A N 1
ATOM 7613 C CA . ALA C 1 282 ? 9.600 32.316 36.709 1.00 28.87 280 ALA A CA 1
ATOM 7614 C C . ALA C 1 282 ? 8.903 32.870 35.463 1.00 16.51 280 ALA A C 1
ATOM 7615 O O . ALA C 1 282 ? 8.797 34.090 35.298 1.00 34.17 280 ALA A O 1
ATOM 7617 N N . ARG C 1 283 ? 8.459 31.997 34.552 1.00 31.26 281 ARG A N 1
ATOM 7618 C CA . ARG C 1 283 ? 7.892 32.478 33.289 1.00 25.48 281 ARG A CA 1
ATOM 7619 C C . ARG C 1 283 ? 6.544 33.142 33.499 1.00 27.30 281 ARG A C 1
ATOM 7620 O O . ARG C 1 283 ? 6.261 34.195 32.916 1.00 46.91 281 ARG A O 1
ATOM 7628 N N . LYS C 1 284 ? 5.679 32.518 34.298 1.00 33.76 282 LYS A N 1
ATOM 7629 C CA . LYS C 1 284 ? 4.420 33.168 34.611 1.00 30.98 282 LYS A CA 1
ATOM 7630 C C . LYS C 1 284 ? 4.665 34.501 35.293 1.00 18.56 282 LYS A C 1
ATOM 7631 O O . LYS C 1 284 ? 4.041 35.509 34.939 1.00 46.34 282 LYS A O 1
ATOM 7637 N N . THR C 1 285 ? 5.607 34.538 36.239 1.00 38.67 283 THR A N 1
ATOM 7638 C CA . THR C 1 285 ? 5.837 35.759 37.007 1.00 30.32 283 THR A CA 1
ATOM 7639 C C . THR C 1 285 ? 6.260 36.920 36.100 1.00 13.46 283 THR A C 1
ATOM 7640 O O . THR C 1 285 ? 5.726 38.030 36.204 1.00 42.64 283 THR A O 1
ATOM 7644 N N . LEU C 1 286 ? 7.203 36.681 35.189 1.00 18.67 284 LEU A N 1
ATOM 7645 C CA . LEU C 1 286 ? 7.556 37.712 34.223 1.00 19.21 284 LEU A CA 1
ATOM 7646 C C . LEU C 1 286 ? 6.350 38.094 33.367 1.00 17.79 284 LEU A C 1
ATOM 7647 O O . LEU C 1 286 ? 6.073 39.281 33.154 1.00 23.39 284 LEU A O 1
ATOM 7652 N N . SER C 1 287 ? 5.600 37.100 32.891 1.00 36.62 285 SER A N 1
ATOM 7653 C CA . SER C 1 287 ? 4.435 37.402 32.066 1.00 18.60 285 SER A CA 1
ATOM 7654 C C . SER C 1 287 ? 3.416 38.230 32.837 1.00 35.97 285 SER A C 1
ATOM 7655 O O . SER C 1 287 ? 2.970 39.270 32.351 1.00 32.94 285 SER A O 1
ATOM 7658 N N . THR C 1 288 ? 3.026 37.786 34.038 1.00 42.08 286 THR A N 1
ATOM 7659 C CA . THR C 1 288 ? 2.158 38.617 34.874 1.00 35.07 286 THR A CA 1
ATOM 7660 C C . THR C 1 288 ? 2.589 40.077 34.862 1.00 22.54 286 THR A C 1
ATO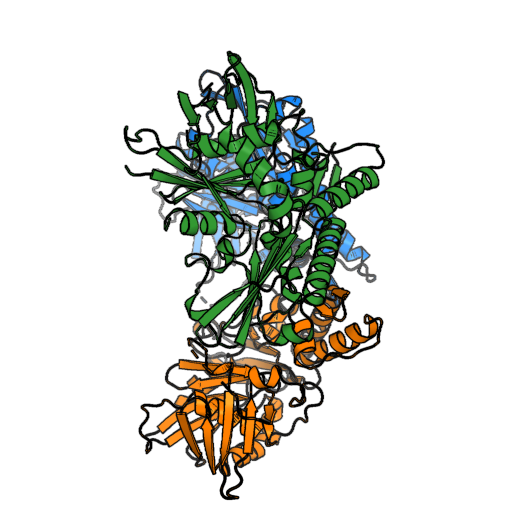M 7661 O O . THR C 1 288 ? 1.784 40.956 34.538 1.00 26.80 286 THR A O 1
ATOM 7665 N N . ASN C 1 289 ? 3.867 40.348 35.178 1.00 20.96 287 ASN A N 1
ATOM 7666 C CA . ASN C 1 289 ? 4.356 41.728 35.241 1.00 30.82 287 ASN A CA 1
ATOM 7667 C C . ASN C 1 289 ? 4.154 42.476 33.930 1.00 13.63 287 ASN A C 1
ATOM 7668 O O . ASN C 1 289 ? 3.578 43.576 33.916 1.00 29.18 287 ASN A O 1
ATOM 7673 N N . ILE C 1 290 ? 4.681 41.920 32.832 1.00 21.08 288 ILE A N 1
ATOM 7674 C CA . ILE C 1 290 ? 4.493 42.492 31.499 1.00 25.41 288 ILE A CA 1
ATOM 7675 C C . ILE C 1 290 ? 3.013 42.793 31.224 1.00 40.86 288 ILE A C 1
ATOM 7676 O O . ILE C 1 290 ? 2.666 43.856 30.683 1.00 38.10 288 ILE A O 1
ATOM 7681 N N . ILE C 1 291 ? 2.118 41.878 31.602 1.00 27.43 289 ILE A N 1
ATOM 7682 C CA . ILE C 1 291 ? 0.688 42.101 31.402 1.00 19.18 289 ILE A CA 1
ATOM 7683 C C . ILE C 1 291 ? 0.208 43.265 32.262 1.00 36.80 289 ILE A C 1
ATOM 7684 O O . ILE C 1 291 ? -0.485 44.175 31.781 1.00 40.61 289 ILE A O 1
ATOM 7689 N N . ASN C 1 292 ? 0.581 43.255 33.548 1.00 23.81 290 ASN A N 1
ATOM 7690 C CA . ASN C 1 292 ? 0.199 44.336 34.455 1.00 15.78 290 ASN A CA 1
ATOM 7691 C C . ASN C 1 292 ? 0.717 45.713 33.996 1.00 23.18 290 ASN A C 1
ATOM 7692 O O . ASN C 1 292 ? -0.010 46.720 34.112 1.00 47.18 290 ASN A O 1
ATOM 7697 N N . LYS C 1 293 ? 1.960 45.788 33.464 1.00 35.06 291 LYS A N 1
ATOM 7698 C CA . LYS C 1 293 ? 2.463 47.071 32.949 1.00 37.18 291 LYS A CA 1
ATOM 7699 C C . LYS C 1 293 ? 1.641 47.545 31.755 1.00 27.35 291 LYS A C 1
ATOM 7700 O O . LYS C 1 293 ? 1.392 48.754 31.605 1.00 28.42 291 LYS A O 1
ATOM 7706 N N . ALA C 1 294 ? 1.221 46.605 30.899 1.00 34.18 292 ALA A N 1
ATOM 7707 C CA . ALA C 1 294 ? 0.471 46.970 29.704 1.00 35.50 292 ALA A CA 1
ATOM 7708 C C . ALA C 1 294 ? -0.920 47.435 30.070 1.00 40.84 292 ALA A C 1
ATOM 7709 O O . ALA C 1 294 ? -1.406 48.438 29.538 1.00 42.84 292 ALA A O 1
ATOM 7711 N N . ASP C 1 295 ? -1.574 46.714 30.976 1.00 42.92 293 ASP A N 1
ATOM 7712 C CA . ASP C 1 295 ? -2.862 47.174 31.477 1.00 44.59 293 ASP A CA 1
ATOM 7713 C C . ASP C 1 295 ? -2.715 48.485 32.232 1.00 31.78 293 ASP A C 1
ATOM 7714 O O . ASP C 1 295 ? -3.620 49.327 32.194 1.00 58.11 293 ASP A O 1
ATOM 7719 N N . GLY C 1 296 ? -1.574 48.695 32.885 1.00 49.97 294 GLY A N 1
ATOM 7720 C CA . GLY C 1 296 ? -1.321 49.991 33.493 1.00 64.77 294 GLY A CA 1
ATOM 7721 C C . GLY C 1 296 ? -1.332 51.147 32.503 1.00 32.40 294 GLY A C 1
ATOM 7722 O O . GLY C 1 296 ? -1.701 52.272 32.855 1.00 90.51 294 GLY A O 1
ATOM 7723 N N . LEU C 1 297 ? -0.910 50.896 31.263 1.00 46.38 295 LEU A N 1
ATOM 7724 C CA . LEU C 1 297 ? -0.791 51.952 30.263 1.00 58.26 295 LEU A CA 1
ATOM 7725 C C . LEU C 1 297 ? -2.075 52.122 29.460 1.00 39.18 295 LEU A C 1
ATOM 7726 O O . LEU C 1 297 ? -2.441 53.243 29.099 1.00 71.85 295 LEU A O 1
ATOM 7731 N N . TRP C 1 298 ? -2.766 51.032 29.176 1.00 34.80 296 TRP A N 1
ATOM 7732 C CA . TRP C 1 298 ? -4.010 51.053 28.424 1.00 42.22 296 TRP A CA 1
ATOM 7733 C C . TRP C 1 298 ? -5.124 50.933 29.447 1.00 53.93 296 TRP A C 1
ATOM 7734 O O . TRP C 1 298 ? -5.283 49.882 30.074 1.00 68.51 296 TRP A O 1
ATOM 7745 N N . GLY C 1 299 ? -5.873 52.000 29.649 1.00 76.28 297 GLY A N 1
ATOM 7746 C CA . GLY C 1 299 ? -6.958 51.878 30.599 1.00 82.23 297 GLY A CA 1
ATOM 7747 C C . GLY C 1 299 ? -8.107 51.106 29.989 1.00 85.74 297 GLY A C 1
ATOM 7748 O O . GLY C 1 299 ? -7.951 49.966 29.539 1.00 59.69 297 GLY A O 1
ATOM 7749 N N . ASP C 1 300 ? -9.278 51.733 29.956 1.00 84.05 298 ASP A N 1
ATOM 7750 C CA . ASP C 1 300 ? -10.393 51.161 29.220 1.00 83.34 298 ASP A CA 1
ATOM 7751 C C . ASP C 1 300 ? -10.150 51.161 27.713 1.00 86.45 298 ASP A C 1
ATOM 7752 O O . ASP C 1 300 ? -10.861 50.451 26.990 1.00 84.62 298 ASP A O 1
ATOM 7757 N N . ASP C 1 301 ? -9.157 51.928 27.227 1.00 96.40 299 ASP A N 1
ATOM 7758 C CA . ASP C 1 301 ? -8.783 51.950 25.815 1.00 75.80 299 ASP A CA 1
ATOM 7759 C C . ASP C 1 301 ? -8.283 50.621 25.318 1.00 52.54 299 ASP A C 1
ATOM 7760 O O . ASP C 1 301 ? -8.054 50.487 24.114 1.00 66.83 299 ASP A O 1
ATOM 7765 N N . LYS C 1 302 ? -8.132 49.637 26.199 1.00 46.26 300 LYS A N 1
ATOM 7766 C CA . LYS C 1 302 ? -7.741 48.309 25.752 1.00 41.78 300 LYS A CA 1
ATOM 7767 C C . LYS C 1 302 ? -8.841 47.651 24.929 1.00 51.13 300 LYS A C 1
ATOM 7768 O O . LYS C 1 302 ? -8.549 46.791 24.090 1.00 75.25 300 LYS A O 1
ATOM 7774 N N . ASN C 1 303 ? -10.103 48.048 25.136 1.00 60.01 301 ASN A N 1
ATOM 7775 C CA . ASN C 1 303 ? -11.188 47.527 24.306 1.00 65.13 301 ASN A CA 1
ATOM 7776 C C . ASN C 1 303 ? -11.097 48.022 22.873 1.00 51.07 301 ASN A C 1
ATOM 7777 O O . ASN C 1 303 ? -11.533 47.324 21.954 1.00 58.58 301 ASN A O 1
ATOM 7782 N N . SER C 1 304 ? -10.553 49.215 22.664 1.00 71.79 302 SER A N 1
ATOM 7783 C CA . SER C 1 304 ? -10.479 49.814 21.333 1.00 81.15 302 SER A CA 1
ATOM 7784 C C . SER C 1 304 ? -9.187 49.466 20.615 1.00 64.20 302 SER A C 1
ATOM 7785 O O . SER C 1 304 ? -8.613 50.307 19.919 1.00 72.77 302 SER A O 1
ATOM 7788 N N . PHE C 1 305 ? -8.704 48.241 20.783 1.00 49.73 303 PHE A N 1
ATOM 7789 C CA . PHE C 1 305 ? -7.576 47.713 20.030 1.00 44.62 303 PHE A CA 1
ATOM 7790 C C . PHE C 1 305 ? -8.108 46.809 18.922 1.00 46.34 303 PHE A C 1
ATOM 7791 O O . PHE C 1 305 ? -9.094 46.094 19.117 1.00 72.06 303 PHE A O 1
ATOM 7799 N N . ASN C 1 306 ? -7.479 46.854 17.750 1.00 35.91 304 ASN A N 1
ATOM 7800 C CA . ASN C 1 306 ? -7.876 45.863 16.759 1.00 41.73 304 ASN A CA 1
ATOM 7801 C C . ASN C 1 306 ? -6.975 44.640 16.833 1.00 69.02 304 ASN A C 1
ATOM 7802 O O . ASN C 1 306 ? -7.442 43.515 16.623 1.00 42.23 304 ASN A O 1
ATOM 7807 N N . SER C 1 307 ? -5.700 44.827 17.166 1.00 64.33 305 SER A N 1
ATOM 7808 C CA . SER C 1 307 ? -4.831 43.674 17.367 1.00 53.40 305 SER A CA 1
ATOM 7809 C C . SER C 1 307 ? -3.634 44.104 18.208 1.00 34.67 305 SER A C 1
ATOM 7810 O O . SER C 1 307 ? -3.017 45.142 17.936 1.00 68.67 305 SER A O 1
ATOM 7813 N N . ILE C 1 308 ? -3.370 43.336 19.272 1.00 56.65 306 ILE A N 1
ATOM 7814 C CA . ILE C 1 308 ? -2.186 43.446 20.121 1.00 64.18 306 ILE A CA 1
ATOM 7815 C C . ILE C 1 308 ? -1.227 42.355 19.673 1.00 35.83 306 ILE A C 1
ATOM 7816 O O . ILE C 1 308 ? -1.609 41.186 19.604 1.00 41.64 306 ILE A O 1
ATOM 7821 N N . MET C 1 309 ? 0.014 42.697 19.375 1.00 54.48 307 MET A N 1
ATOM 7822 C CA . MET C 1 309 ? 0.918 41.688 18.833 1.00 44.50 307 MET A CA 1
ATOM 7823 C C . MET C 1 309 ? 2.209 41.650 19.639 1.00 38.27 307 MET A C 1
ATOM 7824 O O . MET C 1 309 ? 2.790 42.694 19.944 1.00 39.04 307 MET A O 1
ATOM 7829 N N . ILE C 1 310 ? 2.636 40.449 20.010 1.00 24.48 308 ILE A N 1
ATOM 7830 C CA . ILE C 1 310 ? 3.775 40.267 20.900 1.00 54.35 308 ILE A CA 1
ATOM 7831 C C . ILE C 1 310 ? 4.937 39.727 20.079 1.00 38.72 308 ILE A C 1
ATOM 7832 O O . ILE C 1 310 ? 4.740 39.095 19.042 1.00 29.10 308 ILE A O 1
ATOM 7837 N N . ALA C 1 311 ? 6.160 39.976 20.532 1.00 45.77 309 ALA A N 1
ATOM 7838 C CA . ALA C 1 311 ? 7.325 39.743 19.679 1.00 16.78 309 ALA A CA 1
ATOM 7839 C C . ALA C 1 311 ? 8.582 39.616 20.548 1.00 26.79 309 ALA A C 1
ATOM 7840 O O . ALA C 1 311 ? 8.524 39.633 21.786 1.00 34.96 309 ALA A O 1
ATOM 7842 N N . GLY C 1 312 ? 9.724 39.449 19.880 1.00 22.97 310 GLY A N 1
ATOM 7843 C CA . GLY C 1 312 ? 10.995 39.237 20.542 1.00 50.03 310 GLY A CA 1
ATOM 7844 C C . GLY C 1 312 ? 11.206 37.791 20.967 1.00 39.67 310 GLY A C 1
ATOM 7845 O O . GLY C 1 312 ? 10.282 36.976 21.027 1.00 41.26 310 GLY A O 1
ATOM 7846 N N . GLY C 1 313 ? 12.462 37.474 21.277 1.00 48.65 311 GLY A N 1
ATOM 7847 C CA . GLY C 1 313 ? 12.773 36.143 21.773 1.00 47.95 311 GLY A CA 1
ATOM 7848 C C . GLY C 1 313 ? 11.997 35.776 23.024 1.00 38.62 311 GLY A C 1
ATOM 7849 O O . GLY C 1 313 ? 11.586 34.620 23.193 1.00 42.72 311 GLY A O 1
ATOM 7850 N N . GLY C 1 314 ? 11.780 36.756 23.918 1.00 38.68 312 GLY A N 1
ATOM 7851 C CA . GLY C 1 314 ? 11.002 36.498 25.128 1.00 33.22 312 GLY A CA 1
ATOM 7852 C C . GLY C 1 314 ? 9.521 36.303 24.849 1.00 30.49 312 GLY A C 1
ATOM 7853 O O . GLY C 1 314 ? 8.878 35.426 25.447 1.00 22.93 312 GLY A O 1
ATOM 7854 N N . GLY C 1 315 ? 8.965 37.104 23.919 1.00 20.84 313 GLY A N 1
ATOM 7855 C CA . GLY C 1 315 ? 7.579 36.919 23.506 1.00 27.18 313 GLY A CA 1
ATOM 7856 C C . GLY C 1 315 ? 7.328 35.586 22.822 1.00 33.65 313 GLY A C 1
ATOM 7857 O O . GLY C 1 315 ? 6.281 34.959 23.030 1.00 45.07 313 GLY A O 1
ATOM 7858 N N . LYS C 1 316 ? 8.273 35.132 21.995 1.00 27.49 314 LYS A N 1
ATOM 7859 C CA . LYS C 1 316 ? 8.156 33.786 21.450 1.00 30.64 314 LYS A CA 1
ATOM 7860 C C . LYS C 1 316 ? 7.992 32.750 22.570 1.00 30.21 314 LYS A C 1
ATOM 7861 O O . LYS C 1 316 ? 7.040 31.955 22.547 1.00 37.36 314 LYS A O 1
ATOM 7867 N N . VAL C 1 317 ? 8.868 32.777 23.593 1.00 15.20 315 VAL A N 1
ATOM 7868 C CA . VAL C 1 317 ? 8.829 31.688 24.573 1.00 23.90 315 VAL A CA 1
ATOM 7869 C C . VAL C 1 317 ? 7.704 31.854 25.577 1.00 16.73 315 VAL A C 1
ATOM 7870 O O . VAL C 1 317 ? 7.303 30.873 26.200 1.00 34.40 315 VAL A O 1
ATOM 7874 N N . LEU C 1 318 ? 7.166 33.059 25.744 1.00 24.99 316 LEU A N 1
ATOM 7875 C CA . LEU C 1 318 ? 6.150 33.302 26.768 1.00 27.66 316 LEU A CA 1
ATOM 7876 C C . LEU C 1 318 ? 4.743 33.520 26.225 1.00 33.60 316 LEU A C 1
ATOM 7877 O O . LEU C 1 318 ? 3.846 33.839 27.017 1.00 45.07 316 LEU A O 1
ATOM 7882 N N . TYR C 1 319 ? 4.539 33.392 24.905 1.00 29.73 317 TYR A N 1
ATOM 7883 C CA . TYR C 1 319 ? 3.268 33.735 24.275 1.00 19.86 317 TYR A CA 1
ATOM 7884 C C . TYR C 1 319 ? 2.082 33.135 25.040 1.00 21.58 317 TYR A C 1
ATOM 7885 O O . TYR C 1 319 ? 1.119 33.844 25.349 1.00 39.07 317 TYR A O 1
ATOM 7894 N N . ASN C 1 320 ? 2.135 31.836 25.386 1.00 30.91 318 ASN A N 1
ATOM 7895 C CA . ASN C 1 320 ? 0.963 31.204 26.010 1.00 32.97 318 ASN A CA 1
ATOM 7896 C C . ASN C 1 320 ? 0.576 31.819 27.351 1.00 28.72 318 ASN A C 1
ATOM 7897 O O . ASN C 1 320 ? -0.598 31.730 27.745 1.00 41.37 318 ASN A O 1
ATOM 7902 N N . HIS C 1 321 ? 1.531 32.422 28.075 1.00 44.40 319 HIS A N 1
ATOM 7903 C CA . HIS C 1 321 ? 1.212 33.201 29.275 1.00 30.93 319 HIS A CA 1
ATOM 7904 C C . HIS C 1 321 ? 0.900 34.649 28.962 1.00 38.48 319 HIS A C 1
ATOM 7905 O O . HIS C 1 321 ? -0.044 35.220 29.519 1.00 38.44 319 HIS A O 1
ATOM 7912 N N . LEU C 1 322 ? 1.687 35.238 28.074 1.00 38.81 320 LEU A N 1
ATOM 7913 C CA . LEU C 1 322 ? 1.533 36.639 27.721 1.00 21.61 320 LEU A CA 1
ATOM 7914 C C . LEU C 1 322 ? 0.178 36.895 27.060 1.00 21.68 320 LEU A C 1
ATOM 7915 O O . LEU C 1 322 ? -0.440 37.940 27.299 1.00 41.80 320 LEU A O 1
ATOM 7920 N N . LYS C 1 323 ? -0.340 35.913 26.300 1.00 61.87 321 LYS A N 1
ATOM 7921 C CA . LYS C 1 323 ? -1.578 36.055 25.522 1.00 33.21 321 LYS A CA 1
ATOM 7922 C C . LYS C 1 323 ? -2.828 36.290 26.381 1.00 23.41 321 LYS A C 1
ATOM 7923 O O . LYS C 1 323 ? -3.841 36.764 25.848 1.00 61.86 321 LYS A O 1
ATOM 7929 N N . LEU C 1 324 ? -2.772 36.004 27.687 1.00 36.91 322 LEU A N 1
ATOM 7930 C CA . LEU C 1 324 ? -3.955 36.085 28.538 1.00 38.18 322 LEU A CA 1
ATOM 7931 C C . LEU C 1 324 ? -4.478 37.511 28.678 1.00 26.42 322 LEU A C 1
ATOM 7932 O O . LEU C 1 324 ? -5.568 37.712 29.215 1.00 45.27 322 LEU A O 1
ATOM 7937 N N . ILE C 1 325 ? -3.705 38.503 28.242 1.00 29.11 323 ILE A N 1
ATOM 7938 C CA . ILE C 1 325 ? -4.125 39.895 28.367 1.00 21.71 323 ILE A CA 1
ATOM 7939 C C . ILE C 1 325 ? -5.330 40.142 27.471 1.00 47.44 323 ILE A C 1
ATOM 7940 O O . ILE C 1 325 ? -6.255 40.872 27.841 1.00 86.77 323 ILE A O 1
ATOM 7945 N N . GLU C 1 326 ? -5.368 39.476 26.305 1.00 61.51 324 GLU A N 1
ATOM 7946 C CA . GLU C 1 326 ? -6.521 39.387 25.411 1.00 42.71 324 GLU A CA 1
ATOM 7947 C C . GLU C 1 326 ? -6.407 38.143 24.541 1.00 36.36 324 GLU A C 1
ATOM 7948 O O . GLU C 1 326 ? -5.738 38.188 23.504 1.00 77.69 324 GLU A O 1
ATOM 7954 N N . PRO C 1 327 ? -7.024 37.017 24.918 1.00 36.02 325 PRO A N 1
ATOM 7955 C CA . PRO C 1 327 ? -6.846 35.785 24.123 1.00 51.63 325 PRO A CA 1
ATOM 7956 C C . PRO C 1 327 ? -7.284 35.893 22.672 1.00 73.17 325 PRO A C 1
ATOM 7957 O O . PRO C 1 327 ? -6.573 35.410 21.777 1.00 142.04 325 PRO A O 1
ATOM 7961 N N . ASN C 1 328 ? -8.432 36.520 22.413 1.00 84.96 326 ASN A N 1
ATOM 7962 C CA . ASN C 1 328 ? -8.929 36.633 21.047 1.00 91.99 326 ASN A CA 1
ATOM 7963 C C . ASN C 1 328 ? -8.057 37.562 20.211 1.00 43.12 326 ASN A C 1
ATOM 7964 O O . ASN C 1 328 ? -7.801 37.302 19.029 1.00 77.06 326 ASN A O 1
ATOM 7969 N N . MET C 1 329 ? -7.615 38.669 20.813 1.00 55.25 327 MET A N 1
ATOM 7970 C CA . MET C 1 329 ? -6.944 39.739 20.078 1.00 100.25 327 MET A CA 1
ATOM 7971 C C . MET C 1 329 ? -5.488 39.430 19.751 1.00 79.72 327 MET A C 1
ATOM 7972 O O . MET C 1 329 ? -5.044 39.674 18.620 1.00 58.15 327 MET A O 1
ATOM 7977 N N . CYS C 1 330 ? -4.701 38.975 20.725 1.00 66.44 328 CYS A N 1
ATOM 7978 C CA . CYS C 1 330 ? -3.259 39.043 20.518 1.00 53.43 328 CYS A CA 1
ATOM 7979 C C . CYS C 1 330 ? -2.722 37.850 19.734 1.00 40.90 328 CYS A C 1
ATOM 7980 O O . CYS C 1 330 ? -3.275 36.742 19.770 1.00 29.65 328 CYS A O 1
ATOM 7983 N N . GLN C 1 331 ? -1.678 38.131 18.950 1.00 33.25 329 GLN A N 1
ATOM 7984 C CA . GLN C 1 331 ? -1.060 37.153 18.073 1.00 41.98 329 GLN A CA 1
ATOM 7985 C C . GLN C 1 331 ? 0.458 37.259 18.177 1.00 40.11 329 GLN A C 1
ATOM 7986 O O . GLN C 1 331 ? 1.012 38.271 18.621 1.00 37.97 329 GLN A O 1
ATOM 7992 N N . LEU C 1 332 ? 1.135 36.201 17.744 1.00 37.98 330 LEU A N 1
ATOM 7993 C CA . LEU C 1 332 ? 2.589 36.219 17.726 1.00 29.46 330 LEU A CA 1
ATOM 7994 C C . LEU C 1 332 ? 3.055 36.660 16.335 1.00 37.11 330 LEU A C 1
ATOM 7995 O O . LEU C 1 332 ? 2.669 36.081 15.322 1.00 56.40 330 LEU A O 1
ATOM 8000 N N . ILE C 1 333 ? 3.871 37.698 16.293 1.00 27.08 331 ILE A N 1
ATOM 8001 C CA . ILE C 1 333 ? 4.367 38.252 15.045 1.00 59.71 331 ILE A CA 1
ATOM 8002 C C . ILE C 1 333 ? 5.256 37.212 14.362 1.00 58.60 331 ILE A C 1
ATOM 8003 O O . ILE C 1 333 ? 5.813 36.321 15.013 1.00 75.09 331 ILE A O 1
ATOM 8008 N N . ASP C 1 334 ? 5.386 37.292 13.033 1.00 77.04 332 ASP A N 1
ATOM 8009 C CA . ASP C 1 334 ? 5.903 36.126 12.298 1.00 93.48 332 ASP A CA 1
ATOM 8010 C C . ASP C 1 334 ? 7.380 35.833 12.573 1.00 90.98 332 ASP A C 1
ATOM 8011 O O . ASP C 1 334 ? 7.763 34.662 12.682 1.00 98.56 332 ASP A O 1
ATOM 8016 N N . ASN C 1 335 ? 8.238 36.846 12.676 1.00 41.74 333 ASN A N 1
ATOM 8017 C CA . ASN C 1 335 ? 9.633 36.568 13.028 1.00 50.30 333 ASN A CA 1
ATOM 8018 C C . ASN C 1 335 ? 9.970 37.344 14.283 1.00 57.72 333 ASN A C 1
ATOM 8019 O O . ASN C 1 335 ? 10.411 38.501 14.194 1.00 82.69 333 ASN A O 1
ATOM 8024 N N . PRO C 1 336 ? 9.768 36.752 15.461 1.00 40.32 334 PRO A N 1
ATOM 8025 C CA . PRO C 1 336 ? 9.728 37.578 16.685 1.00 50.90 334 PRO A CA 1
ATOM 8026 C C . PRO C 1 336 ? 11.055 38.247 16.971 1.00 42.63 334 PRO A C 1
ATOM 8027 O O . PRO C 1 336 ? 11.114 39.410 17.394 1.00 56.24 334 PRO A O 1
ATOM 8031 N N . GLU C 1 337 ? 12.130 37.517 16.699 1.00 44.90 335 GLU A N 1
ATOM 8032 C CA . GLU C 1 337 ? 13.476 37.950 17.025 1.00 38.36 335 GLU A CA 1
ATOM 8033 C C . GLU C 1 337 ? 13.974 38.964 15.997 1.00 51.06 335 GLU A C 1
ATOM 8034 O O . GLU C 1 337 ? 14.564 39.994 16.342 1.00 62.80 335 GLU A O 1
ATOM 8040 N N . PHE C 1 338 ? 13.689 38.714 14.725 1.00 41.64 336 PHE A N 1
ATOM 8041 C CA . PHE C 1 338 ? 14.101 39.598 13.652 1.00 46.13 336 PHE A CA 1
ATOM 8042 C C . PHE C 1 338 ? 13.086 40.723 13.406 1.00 45.26 336 PHE A C 1
ATOM 8043 O O . PHE C 1 338 ? 13.187 41.425 12.400 1.00 54.48 336 PHE A O 1
ATOM 8051 N N . ALA C 1 339 ? 12.117 40.917 14.302 1.00 65.24 337 ALA A N 1
ATOM 8052 C CA . ALA C 1 339 ? 11.048 41.873 14.031 1.00 48.86 337 ALA A CA 1
ATOM 8053 C C . ALA C 1 339 ? 11.586 43.294 13.925 1.00 46.58 337 ALA A C 1
ATOM 8054 O O . ALA C 1 339 ? 11.225 44.020 12.993 1.00 55.10 337 ALA A O 1
ATOM 8056 N N . ASN C 1 340 ? 12.442 43.720 14.877 1.00 53.83 338 ASN A N 1
ATOM 8057 C CA . ASN C 1 340 ? 12.927 45.100 14.837 1.00 43.42 338 ASN A CA 1
ATOM 8058 C C . ASN C 1 340 ? 13.985 45.289 13.753 1.00 56.40 338 ASN A C 1
ATOM 8059 O O . ASN C 1 340 ? 14.062 46.361 13.133 1.00 56.90 338 ASN A O 1
ATOM 8064 N N . ALA C 1 341 ? 14.811 44.269 13.514 1.00 54.28 339 ALA A N 1
ATOM 8065 C CA . ALA C 1 341 ? 15.808 44.366 12.453 1.00 45.76 339 ALA A CA 1
ATOM 8066 C C . ALA C 1 341 ? 15.145 44.526 11.088 1.00 52.66 339 ALA A C 1
ATOM 8067 O O . ALA C 1 341 ? 15.524 45.406 10.304 1.00 77.84 339 ALA A O 1
ATOM 8069 N N . ILE C 1 342 ? 14.151 43.684 10.781 1.00 40.34 340 ILE A N 1
ATOM 8070 C CA . ILE C 1 342 ? 13.445 43.820 9.507 1.00 52.21 340 ILE A CA 1
ATOM 8071 C C . ILE C 1 342 ? 12.874 45.230 9.367 1.00 48.49 340 ILE A C 1
ATOM 8072 O O . ILE C 1 342 ? 13.046 45.897 8.336 1.00 45.63 340 ILE A O 1
ATOM 8077 N N . GLY C 1 343 ? 12.187 45.703 10.411 1.00 45.81 341 GLY A N 1
ATOM 8078 C CA . GLY C 1 343 ? 11.655 47.057 10.396 1.00 36.50 341 GLY A CA 1
ATOM 8079 C C . GLY C 1 343 ? 12.727 48.098 10.175 1.00 45.59 341 GLY A C 1
ATOM 8080 O O . GLY C 1 343 ? 12.490 49.097 9.496 1.00 62.44 341 GLY A O 1
ATOM 8081 N N . TYR C 1 344 ? 13.929 47.867 10.721 1.00 61.99 342 TYR A N 1
ATOM 8082 C CA . TYR C 1 344 ? 15.045 48.775 10.470 1.00 46.29 342 TYR A CA 1
ATOM 8083 C C . TYR C 1 344 ? 15.433 48.787 8.991 1.00 50.71 342 TYR A C 1
ATOM 8084 O O . TYR C 1 344 ? 15.806 49.842 8.460 1.00 50.53 342 TYR A O 1
ATOM 8093 N N . LEU C 1 345 ? 15.387 47.623 8.317 1.00 57.15 343 LEU A N 1
ATOM 8094 C CA . LEU C 1 345 ? 15.691 47.563 6.886 1.00 34.87 343 LEU A CA 1
ATOM 8095 C C . LEU C 1 345 ? 14.767 48.444 6.063 1.00 53.39 343 LEU A C 1
ATOM 8096 O O . LEU C 1 345 ? 15.224 49.404 5.429 1.00 63.62 343 LEU A O 1
ATOM 8101 N N . GLU C 1 346 ? 13.476 48.094 6.040 1.00 64.50 344 GLU A N 1
ATOM 8102 C CA . GLU C 1 346 ? 12.489 48.881 5.302 1.00 47.11 344 GLU A CA 1
ATOM 8103 C C . GLU C 1 346 ? 12.652 50.383 5.537 1.00 42.61 344 GLU A C 1
ATOM 8104 O O . GLU C 1 346 ? 12.729 51.171 4.581 1.00 71.15 344 GLU A O 1
ATOM 8110 N N . PHE C 1 347 ? 12.735 50.799 6.802 1.00 57.64 345 PHE A N 1
ATOM 8111 C CA . PHE C 1 347 ? 12.709 52.217 7.147 1.00 59.17 345 PHE A CA 1
ATOM 8112 C C . PHE C 1 347 ? 14.072 52.855 7.059 1.00 42.73 345 PHE A C 1
ATOM 8113 O O . PHE C 1 347 ? 14.201 54.056 7.317 1.00 85.30 345 PHE A O 1
ATOM 8121 N N . GLY C 1 348 ? 15.080 52.077 6.690 1.00 57.69 346 GLY A N 1
ATOM 8122 C CA . GLY C 1 348 ? 16.371 52.628 6.397 1.00 46.81 346 GLY A CA 1
ATOM 8123 C C . GLY C 1 348 ? 16.607 52.672 4.908 1.00 60.37 346 GLY A C 1
ATOM 8124 O O . GLY C 1 348 ? 17.491 53.408 4.456 1.00 91.97 346 GLY A O 1
ATOM 8125 N N . LYS C 1 349 ? 15.827 51.910 4.129 1.00 50.95 347 LYS A N 1
ATOM 8126 C CA . LYS C 1 349 ? 16.094 51.853 2.692 1.00 88.93 347 LYS A CA 1
ATOM 8127 C C . LYS C 1 349 ? 15.585 53.093 1.954 1.00 81.31 347 LYS A C 1
ATOM 8128 O O . LYS C 1 349 ? 16.113 53.449 0.893 1.00 88.34 347 LYS A O 1
ATOM 8134 N N . GLN C 1 350 ? 14.588 53.787 2.500 1.00 111.01 348 GLN A N 1
ATOM 8135 C CA . GLN C 1 350 ? 14.165 55.039 1.870 1.00 130.51 348 GLN A CA 1
ATOM 8136 C C . GLN C 1 350 ? 15.215 56.132 2.039 1.00 94.64 348 GLN A C 1
ATOM 8137 O O . GLN C 1 350 ? 15.356 57.005 1.176 1.00 102.57 348 GLN A O 1
ATOM 8143 N N . PHE C 1 351 ? 15.961 56.096 3.141 1.00 143.92 349 PHE A N 1
ATOM 8144 C CA . PHE C 1 351 ? 17.096 56.991 3.351 1.00 141.00 349 PHE A CA 1
ATOM 8145 C C . PHE C 1 351 ? 18.317 56.573 2.504 1.00 132.56 349 PHE A C 1
ATOM 8146 O O . PHE C 1 351 ? 19.405 57.123 2.699 1.00 107.02 349 PHE A O 1
#

Secondary structure (DSSP, 8-state):
-EEEEEEEE-SSEEEEEETTS-EEEEES-EEE--------GGGSEEEEEE-TTS--EEEEETHHHHTSSS---SSS----SS-HHHHHHHHHHHHHHS-SS--TT-EEEEEE---GGGHHHHHHHHHHHHHT-EEEEEEGGGTEEEEEE--GGGEEE--TTHHHHH-SSSS-GGGG--TTEEEEEEEE-SS-EEEEEEEE-TT--EEE-GGG-EEESS-SHHHHHHHHHHHHHHH-SS-----HHHHHHHHHHSEEEETTEEEE-HHHHHHHHHHHHHHHHHHHHHH-SGGGGGEEEEEEEHHHHHHHHHHHGGG-TTT-EE-SSSTTHHHHHHHHHHH--/-EEEEEEEE-SSEEEEEETT--EEEEES-EEE--------GGG-EEEEEE-TT---EEEEETHHHHTSSS---SSS----TT-HHHHHHHHHHHHHHS-TTS-TTSEEEEEE---TTHHHHHHHHHHHHHHT-EEEEEEGGGTEEEEEE--GGGEEE--TTHHHHT-TTTS-HHHH--TT-EEEEEEE-SS-EEEEEEEEETTTEEEE-STT-EEESS-STHHHHHHHHHHHHHH-SS-PPP-HHHHHHHHHHSEEEETTEEEE-HHHHHHHHHHHHHHHHHHHHHHS-GGGTTEEEEEEEHHHHHHHHHHHTTSSTTTEEE-SSSTTHHHHHHHHHHTT-/--EEEEEEE--SSEEEEEETTTEEEEEES-EEE--------GGG-EEEEEE-TT--EEEEEETHHHHTSSS---SSS----SS-HHHHHHHHHHHHHHS-S---SS-EEEEEE---TTHHHHHHHHHHHHHHT-EEEEEEGGGTEEEEEE--TTSEEE--TTHHHHH-SSSS-HHHH--TT-EEEEEEE-SS-EEEEEEEEPTTS-EEE-GGG-EEESS-STHHHHHHHHHHHHHHHTS-----HHHHHHHHHTSEEEETTEEEE-HHHHHHHHHHHHHHHHHHHHHH-SGGGGGEEEEEEEHHHHHHHHHHHGGGSTTTEEE-SSSTTHHHHHHHHHHHT-